Protein AF-0000000075268513 (afdb_homodimer)

Solvent-accessible surface area (backbone atoms only — not comparable to full-atom values): 53278 Å² total; per-residue (Å²): 105,67,50,52,62,65,36,74,48,72,66,50,24,26,22,35,53,38,97,74,47,46,73,43,65,57,78,36,69,46,43,41,51,45,47,54,50,47,51,50,45,49,71,67,58,52,44,63,84,65,38,46,74,82,74,76,75,70,66,43,76,39,89,34,39,27,45,28,37,39,38,43,60,74,31,67,75,66,68,86,46,72,78,50,58,48,32,28,36,38,38,34,49,66,66,22,45,60,25,40,36,41,14,60,15,48,53,2,42,51,50,45,49,51,52,52,48,64,37,43,33,34,59,84,94,41,46,30,32,55,17,29,43,32,44,35,47,60,65,27,66,37,27,30,40,33,42,36,38,18,39,22,66,54,57,68,71,57,56,52,51,50,48,53,52,29,36,66,36,69,26,32,30,40,32,38,30,39,40,28,25,54,9,24,21,54,57,39,89,93,48,49,53,43,22,71,54,13,17,90,40,87,85,49,47,45,41,68,67,51,50,50,49,52,52,52,54,27,48,54,53,53,24,41,56,34,51,28,53,42,31,49,23,47,32,25,23,50,34,64,65,38,52,89,35,39,36,47,56,87,42,75,16,82,78,30,28,89,51,57,50,12,17,24,51,37,82,84,38,66,66,44,52,51,50,51,52,52,51,50,54,53,46,58,68,71,39,82,36,48,50,36,31,54,23,36,54,68,68,43,60,62,25,52,68,71,36,67,66,50,49,51,49,26,61,74,67,74,48,50,68,66,54,52,50,40,50,43,51,48,54,53,51,50,45,39,60,70,74,42,88,38,43,45,28,29,38,36,45,52,48,76,72,69,42,86,76,66,57,76,38,29,31,36,25,40,80,63,68,58,31,64,43,15,59,73,31,18,32,27,37,40,34,39,43,84,41,24,29,51,58,33,13,63,22,49,52,58,51,65,58,70,75,51,56,53,95,79,74,60,87,49,90,82,44,38,45,62,51,42,19,33,28,60,14,94,52,16,25,23,49,37,41,58,36,31,46,53,52,58,88,58,63,80,58,55,87,85,32,71,18,47,74,42,25,32,29,38,35,37,58,16,52,55,36,33,71,57,37,45,46,40,54,43,25,48,40,51,50,30,42,26,24,41,29,30,38,37,42,37,48,92,86,65,47,72,60,50,63,63,78,42,42,62,51,49,53,31,46,39,57,51,41,37,72,72,72,38,35,31,38,40,59,44,28,59,49,40,37,61,33,67,75,58,38,80,108,68,49,54,63,66,37,72,47,72,65,50,23,26,22,36,54,36,97,75,47,45,75,44,63,57,76,36,70,48,40,42,52,42,49,53,52,45,53,50,45,48,69,67,60,51,43,63,83,66,37,46,71,83,77,71,74,72,65,44,77,40,90,33,39,28,43,29,38,41,37,44,59,73,30,68,77,66,65,86,46,73,78,50,60,49,31,28,36,38,39,33,50,66,66,22,44,61,24,40,37,41,15,60,16,49,52,2,43,51,50,46,50,52,52,51,48,63,38,41,34,32,60,86,94,41,48,30,32,54,16,28,42,33,45,35,48,61,64,25,65,37,27,29,41,32,42,36,37,16,40,22,66,55,58,68,70,57,54,52,51,50,48,52,54,31,37,65,35,68,27,32,31,40,32,37,32,39,42,27,27,54,8,24,19,55,55,39,90,91,49,48,53,44,21,72,53,14,17,88,41,86,86,48,46,44,41,69,67,51,51,50,50,51,52,52,53,26,49,54,52,52,24,42,56,33,52,29,54,42,31,50,23,47,33,26,24,50,34,64,65,40,51,89,36,41,36,46,56,87,42,73,16,83,79,30,28,89,52,57,49,11,17,25,50,38,80,84,38,65,66,46,52,51,51,49,51,52,51,49,54,52,48,58,68,72,38,82,35,47,53,37,33,55,24,34,55,69,70,43,61,62,25,51,68,70,36,68,68,52,49,51,48,25,62,74,66,70,48,52,68,66,54,50,50,41,51,43,51,49,54,54,50,49,44,39,60,71,74,41,91,39,42,46,27,30,38,36,46,51,48,76,73,70,39,86,75,66,58,76,38,29,31,36,24,39,81,65,68,58,32,65,43,15,58,74,32,18,32,27,36,41,31,39,44,84,41,26,29,52,57,33,13,62,22,50,52,60,50,67,60,72,76,49,54,53,96,79,76,60,86,49,92,81,43,38,45,61,52,41,20,34,28,60,13,93,51,16,24,23,50,37,40,58,36,30,46,53,52,59,88,58,62,81,58,55,88,83,33,71,18,46,75,44,24,33,31,38,35,37,59,15,54,54,35,34,73,58,37,43,46,39,52,42,24,48,40,50,48,32,41,26,24,41,29,31,39,36,43,37,48,92,84,66,47,71,60,48,61,63,77,42,42,62,50,50,55,32,46,40,56,49,40,38,72,72,72,39,34,31,38,40,59,44,29,60,50,38,38,60,33,68,75,59,38,81

pLDDT: mean 96.99, std 3.18, range [62.5, 98.94]

InterPro domains:
  IPR015883 Beta-hexosaminidase, catalytic domain [PF00728] (140-488)
  IPR017853 Glycoside hydrolase superfamily [SSF51445] (140-492)
  IPR025705 Beta-hexosaminidase [PIRSF001093] (3-535)
  IPR025705 Beta-hexosaminidase [PR00738] (99-119)
  IPR025705 Beta-hexosaminidase [PR00738] (134-151)
  IPR025705 Beta-hexosaminidase [PR00738] (163-184)
  IPR025705 Beta-hexosaminidase [PR00738] (217-234)
  IPR025705 Beta-hexosaminidase [PR00738] (265-283)
  IPR025705 Beta-hexosaminidase [PR00738] (287-300)
  IPR025705 Beta-hexosaminidase [PR00738] (453-469)
  IPR025705 Beta-hexosaminidase [PR00738] (470-487)
  IPR025705 Beta-hexosaminidase [PTHR22600] (2-531)
  IPR029018 Beta-hexosaminidase-like, domain 2 [G3DSA:3.30.379.10] (1-137)
  IPR029018 Beta-hexosaminidase-like, domain 2 [SSF55545] (1-138)
  IPR029019 Beta-hexosaminidase, eukaryotic type, N-terminal [PF14845] (1-119)

Foldseek 3Di:
DFLDFQDKFFPLAKAFADPQEAEDADDAPLLVVLRVVLVVCLLVLQADFLFDDPPPSHYHYEDEHARYEYEAEQASPDDLELPDWQKWKWFFDRHHYYIYIYYPYSNVSLLVSLVQSVQWHHDDPTIMGGGIIGTGTFPFSAAEAEDACFLPHADLVLLLVVLVVCLNLVHAEYEYAQAFQQARQEADPVCRVLRVQGHPDPVRHCDLVSLVVSCVSSVSSSHAYEYEDAAQHRCLSSCSRPVVQWFCNVPPDPQAHPDPDHIGGDLPDPVNVVVLLSVLVRVLVSGPYQEYEHHLPGHGCVRVVVDPVSVVVCVVVVHDSLVSSLVSVAVSQVSCVPVHSHQYEYECVNVVVPHDYDQSYEYEYADDPQQVSLQVQHAYAYAHLLAFALQFQPAADDDPDCLCDDPVPDDDPVNQCNPVHRNHGPNDDHHDLQSNLQDAPCPNHDPPGNYYYNFYYRYYDVNPHYSVCVLQSCPPSSSSRSSCRGCNQAHPVGHGDHCLVCVLVSQSVQVSCVSVVRPYDHPDPSVCSHPPPPVD/DFLDFQDKFFPLAKAFADPQEAEDADDAPLLVVLRVVLVVCLLVLQADFLFDDPPCSHYHYEDEHARYEYEAEQAAPDDLELPDWQKWKWFFDRHHYYIYIYYDYSNNSLLVSLVQSVQWHHDDPTIMGGGIIGTGTFPFSAAEAEDACFLPHADLVLLLVVLVVCLNLVHAEYEYAQAFQQARQEADPVCRVLRVQGHPHPVRHCDLVSLVVSCVSSVSSSHAYEYEDAAQHRCLSSCSRPVVQWFCNVPPDPQAHPDPDHIGGDLPDPVNVVVLLSVLVRVLVSGPYQEYEHHLPGHGCVRVVVDPVSVVVCVVVVHDSLVSSLVSVAVSQVSCVPVHSHQYEYECVNVVVPHDYDQSYEYEYADDPQQVSLQVQHAYAYAHLLAFALQFQPAALDDPDCLCDDPVPDDDPVNCCNPVHRNHGPNDDHHDLQSNLQDAPCPNHDPPGNYYYNFYYRYYDVNPHYSVCVLQSCPPSSSSRSSCRGCNQAHPVGHGDHCLVCVLVRQSVQVSCVSVVRPYDHPDPSVCSHPPPPVD

Nearest PDB structures (foldseek):
  5y0v-assembly1_A  TM=8.594E-01  e=3.078E-47  Ostrinia furnacalis
  3vtr-assembly1_A  TM=8.648E-01  e=6.099E-47  Ostrinia furnacalis
  3nsm-assembly1_A  TM=8.393E-01  e=4.696E-48  Ostrinia furnacalis
  2gjx-assembly2_C  TM=8.812E-01  e=5.496E-45  Homo sapiens
  3wmb-assembly1_A  TM=8.395E-01  e=5.021E-46  Ostrinia furnacalis

Radius of gyration: 30.63 Å; Cα contacts (8 Å, |Δi|>4): 2514; chains: 2; bounding box: 79×84×74 Å

Organism: NCBI:txid747725

Secondary structure (DSSP, 8-state):
--SPPSEEEEEEEEEEEEEEEEEE---SHHHHHHHHHHHHHHHHH-----SPPSS---PEEEEEEEEEEEEEEEETT---STT----EEEEE-TT-EEEEEEEEEHHHHHHHHHHHHHHEEEETTEEEEEEEEEEE--S-SEEEEEEE-SSS---HHHHHHHHHHHHHTT--EEEEE---SS---B--SS-THHHHHHSSSTTS-B-HHHHHHHHHHHHHTT-EEEEE---SSS-GGGGGT-GGGEESTTS-GGGT-SSSSP-EE-TT-HHHHHHHHHHHHHHHHH--SSEEE-------HHHHTT-HHHHHHHHHHT--HHHHHHHHHHHHHHHHHHHSSPEEEEESHHHHTT----TT-EEEESSS-THHHHHTT--EEE--HHHHBTTTTS----SS-GGG--TTSS--TT-TTTSSS-TT-TT-S---HHHHHT--TTTT--TT-SS-EEEEEEEE--SS--TTTHHHHHTTHHHHHHHHHHH-SB-TTSPBP-HHHHHHHHHHHHHHHHHTT--PPP-S-HHHHHSTTTT-/--SPPSEEEEEEEEEEEEEEEEEE---SHHHHHHHHHHHHHHHHH-----SPPSS---PEEEEEEEEEEEEEEEETT---STT----EEEEE-TT-EEEEEEEEEHHHHHHHHHHHHHHEEEETTEEEEEEEEEEE--S-SEEEEEEE-SSS---HHHHHHHHHHHHHTT--EEEEE---SS---B--SS-THHHHHHSSSTTS-B-HHHHHHHHHHHHHTT-EEEEE---SSS-GGGGGT-GGGEESTTS-GGGT-SSSSP-EE-TT-HHHHHHHHHHHHHHHHH--SSEEE-------HHHHTT-HHHHHHHHHHT--HHHHHHHHHHHHHHHHHHHSSPEEEEESHHHHTT----TT-EEEESSS-THHHHHTT--EEE--HHHHBTTTTS----SS-GGG--TTSS--TT-TTTSSS-TT-TT-S---HHHHHT--TTTT--TT-SS-EEEEEEEE--SS--TTTHHHHHTTHHHHHHHHHHH-SB-TTSPBP-HHHHHHHHHHHHHHHHHTT--PPP-S-HHHHHSTTTT-

Structure (mmCIF, N/CA/C/O backbone):
data_AF-0000000075268513-model_v1
#
loop_
_entity.id
_entity.type
_entity.pdbx_description
1 polymer beta-N-acetylhexosaminidase
#
loop_
_atom_site.group_PDB
_atom_site.id
_atom_site.type_symbol
_atom_site.label_atom_id
_atom_site.label_alt_id
_atom_site.label_comp_id
_atom_site.label_asym_id
_atom_site.label_entity_id
_atom_site.label_seq_id
_atom_site.pdbx_PDB_ins_code
_atom_site.Cartn_x
_atom_site.Cartn_y
_atom_site.Cartn_z
_atom_site.occupancy
_atom_site.B_iso_or_equiv
_atom_site.auth_seq_id
_atom_site.auth_comp_id
_atom_site.auth_asym_id
_atom_site.auth_atom_id
_atom_site.pdbx_PDB_model_num
ATOM 1 N N . LEU A 1 1 ? 21.75 12.672 7.125 1 96.69 1 LEU A N 1
ATOM 2 C CA . LEU A 1 1 ? 20.75 13.414 7.875 1 96.69 1 LEU A CA 1
ATOM 3 C C . LEU A 1 1 ? 19.5 13.656 7.023 1 96.69 1 LEU A C 1
ATOM 5 O O . LEU A 1 1 ? 19.609 14.055 5.863 1 96.69 1 LEU A O 1
ATOM 9 N N . PHE A 1 2 ? 18.391 13.391 7.539 1 98.12 2 PHE A N 1
ATOM 10 C CA . PHE A 1 2 ? 17.109 13.641 6.898 1 98.12 2 PHE A CA 1
ATOM 11 C C . PHE A 1 2 ? 16.078 14.102 7.922 1 98.12 2 PHE A C 1
ATOM 13 O O . PHE A 1 2 ? 15.789 13.391 8.891 1 98.12 2 PHE A O 1
ATOM 20 N N . PRO A 1 3 ? 15.477 15.273 7.75 1 98.44 3 PRO A N 1
ATOM 21 C CA . PRO A 1 3 ? 15.719 16.25 6.68 1 98.44 3 PRO A CA 1
ATOM 22 C C . PRO A 1 3 ? 17.109 16.859 6.746 1 98.44 3 PRO A C 1
ATOM 24 O O . PRO A 1 3 ? 17.75 16.859 7.809 1 98.44 3 PRO A O 1
ATOM 27 N N . ILE A 1 4 ? 17.469 17.406 5.652 1 98.12 4 ILE A N 1
ATOM 28 C CA . ILE A 1 4 ? 18.781 18.047 5.625 1 98.12 4 ILE A CA 1
ATOM 29 C C . ILE A 1 4 ? 18.734 19.359 6.406 1 98.12 4 ILE A C 1
ATOM 31 O O . ILE A 1 4 ? 17.797 20.141 6.254 1 98.12 4 ILE A O 1
ATOM 35 N N . PRO A 1 5 ? 19.719 19.578 7.34 1 98.12 5 PRO A N 1
ATOM 36 C CA . PRO A 1 5 ? 19.719 20.828 8.102 1 98.12 5 PRO A CA 1
ATOM 37 C C . PRO A 1 5 ? 20 22.047 7.234 1 98.12 5 PRO A C 1
ATOM 39 O O . PRO A 1 5 ? 20.547 21.922 6.137 1 98.12 5 PRO A O 1
ATOM 42 N N . GLN A 1 6 ? 19.656 23.203 7.75 1 97.94 6 GLN A N 1
ATOM 43 C CA . GLN A 1 6 ? 19.953 24.453 7.07 1 97.94 6 GLN A CA 1
ATOM 44 C C . GLN A 1 6 ? 21.453 24.656 6.906 1 97.94 6 GLN A C 1
ATOM 46 O O . GLN A 1 6 ? 21.906 25.156 5.871 1 97.94 6 GLN A O 1
ATOM 51 N N . ASP A 1 7 ? 22.172 24.328 7.949 1 97.06 7 ASP A N 1
ATOM 52 C CA . ASP A 1 7 ? 23.625 24.469 7.957 1 97.06 7 ASP A CA 1
ATOM 53 C C . ASP A 1 7 ? 24.281 23.312 8.703 1 97.06 7 ASP A C 1
ATOM 55 O O . ASP A 1 7 ? 23.953 23.047 9.859 1 97.06 7 ASP A O 1
ATOM 59 N N . VAL A 1 8 ? 25.156 22.641 8.062 1 96.5 8 VAL A N 1
ATOM 60 C CA . VAL A 1 8 ? 25.938 21.562 8.656 1 96.5 8 VAL A CA 1
ATOM 61 C C . VAL A 1 8 ? 27.391 21.672 8.234 1 96.5 8 VAL A C 1
ATOM 63 O O . VAL A 1 8 ? 27.703 21.766 7.039 1 96.5 8 VAL A O 1
ATOM 66 N N . ALA A 1 9 ? 28.281 21.797 9.164 1 96.5 9 ALA A N 1
ATOM 67 C CA . ALA A 1 9 ? 29.719 21.719 8.938 1 96.5 9 ALA A CA 1
ATOM 68 C C . ALA A 1 9 ? 30.297 20.406 9.469 1 96.5 9 ALA A C 1
ATOM 70 O O . ALA A 1 9 ? 30.5 20.266 10.672 1 96.5 9 ALA A O 1
ATOM 71 N N . TRP A 1 10 ? 30.594 19.531 8.578 1 95.06 10 TRP A N 1
ATOM 72 C CA . TRP A 1 10 ? 31.172 18.25 8.953 1 95.06 10 TRP A CA 1
ATOM 73 C C . TRP A 1 10 ? 32.656 18.406 9.305 1 95.06 10 TRP A C 1
ATOM 75 O O . TRP A 1 10 ? 33.375 19.125 8.633 1 95.06 10 TRP A O 1
ATOM 85 N N . ALA A 1 11 ? 33.062 17.688 10.289 1 93.5 11 ALA A N 1
ATOM 86 C CA . ALA A 1 11 ? 34.469 17.781 10.695 1 93.5 11 ALA A CA 1
ATOM 87 C C . ALA A 1 11 ? 35.312 16.734 9.984 1 93.5 11 ALA A C 1
ATOM 89 O O . ALA A 1 11 ? 36.531 16.812 9.984 1 93.5 11 ALA A O 1
ATOM 90 N N . GLY A 1 12 ? 34.625 15.758 9.375 1 92.56 12 GLY A N 1
ATOM 91 C CA . GLY A 1 12 ? 35.344 14.68 8.711 1 92.56 12 GLY A CA 1
ATOM 92 C C . GLY A 1 12 ? 35.875 13.641 9.672 1 92.56 12 GLY A C 1
ATOM 93 O O . GLY A 1 12 ? 36.75 12.852 9.305 1 92.56 12 GLY A O 1
ATOM 94 N N . THR A 1 13 ? 35.406 13.633 10.906 1 95.06 13 THR A N 1
ATOM 95 C CA . THR A 1 13 ? 35.844 12.68 11.922 1 95.06 13 THR A CA 1
ATOM 96 C C . THR A 1 13 ? 34.656 12 12.586 1 95.06 13 THR A C 1
ATOM 98 O O . THR A 1 13 ? 33.5 12.406 12.383 1 95.06 13 THR A O 1
ATOM 101 N N . SER A 1 14 ? 34.938 10.914 13.219 1 95.56 14 SER A N 1
ATOM 102 C CA . SER A 1 14 ? 33.969 10.234 14.07 1 95.56 14 SER A CA 1
ATOM 103 C C . SER A 1 14 ? 34.562 9.891 15.43 1 95.56 14 SER A C 1
ATOM 105 O O . SER A 1 14 ? 35.781 9.719 15.555 1 95.56 14 SER A O 1
ATOM 107 N N . THR A 1 15 ? 33.781 9.875 16.391 1 96.75 15 THR A N 1
ATOM 108 C CA . THR A 1 15 ? 34.188 9.555 17.734 1 96.75 15 THR A CA 1
ATOM 109 C C . THR A 1 15 ? 33.312 8.469 18.344 1 96.75 15 THR A C 1
ATOM 111 O O . THR A 1 15 ? 32.094 8.461 18.125 1 96.75 15 THR A O 1
ATOM 114 N N . THR A 1 16 ? 33.844 7.555 19.094 1 97.38 16 THR A N 1
ATOM 115 C CA . THR A 1 16 ? 33.125 6.48 19.75 1 97.38 16 THR A CA 1
ATOM 116 C C . THR A 1 16 ? 32.344 7.004 20.953 1 97.38 16 THR A C 1
ATOM 118 O O . THR A 1 16 ? 32.844 7.828 21.719 1 97.38 16 THR A O 1
ATOM 121 N N . LEU A 1 17 ? 31.125 6.57 21.141 1 98.06 17 LEU A N 1
ATOM 122 C CA . LEU A 1 17 ? 30.391 6.863 22.359 1 98.06 17 LEU A CA 1
ATOM 123 C C . LEU A 1 17 ? 30.984 6.082 23.531 1 98.06 17 LEU A C 1
ATOM 125 O O . LEU A 1 17 ? 31.219 4.879 23.438 1 98.06 17 LEU A O 1
ATOM 129 N N . SER A 1 18 ? 31.203 6.727 24.578 1 97.38 18 SER A N 1
ATOM 130 C CA . SER A 1 18 ? 31.703 6.047 25.781 1 97.38 18 SER A CA 1
ATOM 131 C C . SER A 1 18 ? 30.672 5.051 26.312 1 97.38 18 SER A C 1
ATOM 133 O O . SER A 1 18 ? 29.484 5.184 26.047 1 97.38 18 SER A O 1
ATOM 135 N N . SER A 1 19 ? 31.125 4.062 27.109 1 95.38 19 SER A N 1
ATOM 136 C CA . SER A 1 19 ? 30.234 3.068 27.703 1 95.38 19 SER A CA 1
ATOM 137 C C . SER A 1 19 ? 29.266 3.709 28.688 1 95.38 19 SER A C 1
ATOM 139 O O . SER A 1 19 ? 28.188 3.174 28.953 1 95.38 19 SER A O 1
ATOM 141 N N . ASN A 1 20 ? 29.656 4.871 29.188 1 96.06 20 ASN A N 1
ATOM 142 C CA . ASN A 1 20 ? 28.812 5.574 30.156 1 96.06 20 ASN A CA 1
ATOM 143 C C . ASN A 1 20 ? 28.188 6.828 29.547 1 96.06 20 ASN A C 1
ATOM 145 O O . ASN A 1 20 ? 27.891 7.781 30.266 1 96.06 20 ASN A O 1
ATOM 149 N N . PHE A 1 21 ? 28.109 6.828 28.25 1 98.06 21 PHE A N 1
ATOM 150 C CA . PHE A 1 21 ? 27.516 7.977 27.562 1 98.06 21 PHE A CA 1
ATOM 151 C C . PHE A 1 21 ? 26.156 8.328 28.141 1 98.06 21 PHE A C 1
ATOM 153 O O . PHE A 1 21 ? 25.312 7.453 28.328 1 98.06 21 PHE A O 1
ATOM 160 N N . LYS A 1 22 ? 25.891 9.602 28.422 1 97.88 22 LYS A N 1
ATOM 161 C CA . LYS A 1 22 ? 24.625 10.062 28.953 1 97.88 22 LYS A CA 1
ATOM 162 C C . LYS 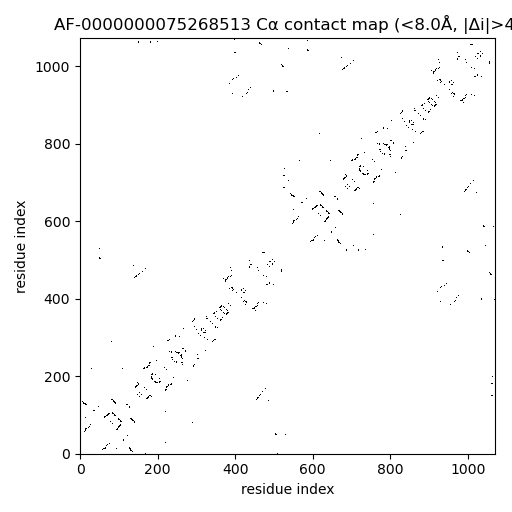A 1 22 ? 24.188 11.359 28.281 1 97.88 22 LYS A C 1
ATOM 164 O O . LYS A 1 22 ? 25.016 12.102 27.75 1 97.88 22 LYS A O 1
ATOM 169 N N . ILE A 1 23 ? 22.969 11.609 28.25 1 98.75 23 ILE A N 1
ATOM 170 C CA . ILE A 1 23 ? 22.391 12.891 27.875 1 98.75 23 ILE A CA 1
ATOM 171 C C . ILE A 1 23 ? 21.922 13.648 29.109 1 98.75 23 ILE A C 1
ATOM 173 O O . ILE A 1 23 ? 21.125 13.125 29.891 1 98.75 23 ILE A O 1
ATOM 177 N N . SER A 1 24 ? 22.453 14.828 29.344 1 98.44 24 SER A N 1
ATOM 178 C CA . SER A 1 24 ? 22.203 15.562 30.578 1 98.44 24 SER A CA 1
ATOM 179 C C . SER A 1 24 ? 21.781 17 30.281 1 98.44 24 SER A C 1
ATOM 181 O O . SER A 1 24 ? 21.859 17.469 29.141 1 98.44 24 SER A O 1
ATOM 183 N N . GLY A 1 25 ? 21.234 17.625 31.266 1 98.44 25 GLY A N 1
ATOM 184 C CA . GLY A 1 25 ? 20.969 19.062 31.188 1 98.44 25 GLY A CA 1
ATOM 185 C C . GLY A 1 25 ? 19.516 19.375 30.891 1 98.44 25 GLY A C 1
ATOM 186 O O . GLY A 1 25 ? 19.078 20.516 31 1 98.44 25 GLY A O 1
ATOM 187 N N . ALA A 1 26 ? 18.719 18.406 30.547 1 98.06 26 ALA A N 1
ATOM 188 C CA . ALA A 1 26 ? 17.312 18.641 30.203 1 98.06 26 ALA A CA 1
ATOM 189 C C . ALA A 1 26 ? 16.516 19.094 31.422 1 98.06 26 ALA A C 1
ATOM 191 O O . ALA A 1 26 ? 16.562 18.453 32.469 1 98.06 26 ALA A O 1
ATOM 192 N N . GLN A 1 27 ? 15.734 20.156 31.297 1 97.94 27 GLN A N 1
ATOM 193 C CA . GLN A 1 27 ? 14.898 20.641 32.406 1 97.94 27 GLN A CA 1
ATOM 194 C C . GLN A 1 27 ? 13.422 20.406 32.125 1 97.94 27 GLN A C 1
ATOM 196 O O . GLN A 1 27 ? 12.68 19.969 33 1 97.94 27 GLN A O 1
ATOM 201 N N . HIS A 1 28 ? 13.016 20.688 30.953 1 98.12 28 HIS A N 1
ATOM 202 C CA . HIS A 1 28 ? 11.617 20.469 30.578 1 98.12 28 HIS A CA 1
ATOM 203 C C . HIS A 1 28 ? 11.258 19 30.609 1 98.12 28 HIS A C 1
ATOM 205 O O . HIS A 1 28 ? 12.055 18.156 30.188 1 98.12 28 HIS A O 1
ATOM 211 N N . THR A 1 29 ? 10.102 18.672 31.047 1 98.38 29 THR A N 1
ATOM 212 C CA . THR A 1 29 ? 9.656 17.281 31.219 1 98.38 29 THR A CA 1
ATOM 213 C C . THR A 1 29 ? 9.719 16.531 29.891 1 98.38 29 THR A C 1
ATOM 215 O O . THR A 1 29 ? 10.148 15.383 29.844 1 98.38 29 THR A O 1
ATOM 218 N N . HIS A 1 30 ? 9.266 17.125 28.828 1 98.69 30 HIS A N 1
ATOM 219 C CA . HIS A 1 30 ? 9.242 16.453 27.531 1 98.69 30 HIS A CA 1
ATOM 220 C C . HIS A 1 30 ? 10.664 16.25 27 1 98.69 30 HIS A C 1
ATOM 222 O O . HIS A 1 30 ? 10.93 15.266 26.312 1 98.69 30 HIS A O 1
ATOM 228 N N . VAL A 1 31 ? 11.602 17.156 27.25 1 98.88 31 VAL A N 1
ATOM 229 C CA . VAL A 1 31 ? 12.984 17.016 26.797 1 98.88 31 VAL A CA 1
ATOM 230 C C . VAL A 1 31 ? 13.664 15.898 27.578 1 98.88 31 VAL A C 1
ATOM 232 O O . VAL A 1 31 ? 14.445 15.125 27.016 1 98.88 31 VAL A O 1
ATOM 235 N N . LYS A 1 32 ? 13.375 15.836 28.906 1 98.69 32 LYS A N 1
ATOM 236 C CA . LYS A 1 32 ? 13.906 14.742 29.719 1 98.69 32 LYS A CA 1
ATOM 237 C C . LYS A 1 32 ? 13.461 13.383 29.172 1 98.69 32 LYS A C 1
ATOM 239 O O . LYS A 1 32 ? 14.273 12.477 29 1 98.69 32 LYS A O 1
ATOM 244 N N . SER A 1 33 ? 12.195 13.336 28.922 1 98.62 33 SER A N 1
ATOM 245 C CA . SER A 1 33 ? 11.641 12.094 28.391 1 98.62 33 SER A CA 1
ATOM 246 C C . SER A 1 33 ? 12.227 11.773 27.016 1 98.62 33 SER A C 1
ATOM 248 O O . SER A 1 33 ? 12.531 10.617 26.719 1 98.62 33 SER A O 1
ATOM 250 N N . ALA A 1 34 ? 12.367 12.727 26.188 1 98.81 34 ALA A N 1
ATOM 251 C CA . ALA A 1 34 ? 12.938 12.547 24.844 1 98.81 34 ALA A CA 1
ATOM 252 C C . ALA A 1 34 ? 14.391 12.094 24.922 1 98.81 34 ALA A C 1
ATOM 254 O O . ALA A 1 34 ? 14.828 11.25 24.141 1 98.81 34 ALA A O 1
ATOM 255 N N . ALA A 1 35 ? 15.133 12.742 25.812 1 98.81 35 ALA A N 1
ATOM 256 C CA . ALA A 1 35 ? 16.531 12.352 26 1 98.81 35 ALA A CA 1
ATOM 257 C C . ALA A 1 35 ? 16.641 10.867 26.312 1 98.81 35 ALA A C 1
ATOM 259 O O . ALA A 1 35 ? 17.484 10.164 25.734 1 98.81 35 ALA A O 1
ATOM 260 N N . LYS A 1 36 ? 15.797 10.406 27.188 1 98.56 36 LYS A N 1
ATOM 261 C CA . LYS A 1 36 ? 15.789 8.992 27.547 1 98.56 36 LYS A CA 1
ATOM 262 C C . LYS A 1 36 ? 15.383 8.125 26.359 1 98.56 36 LYS A C 1
ATOM 264 O O . LYS A 1 36 ? 16 7.094 26.094 1 98.56 36 LYS A O 1
ATOM 269 N N . ARG A 1 37 ? 14.344 8.492 25.688 1 98.5 37 ARG A N 1
ATOM 270 C CA . ARG A 1 37 ? 13.828 7.754 24.547 1 98.5 37 ARG A CA 1
ATOM 271 C C . ARG A 1 37 ? 14.883 7.648 23.453 1 98.5 37 ARG A C 1
ATOM 273 O O . ARG A 1 37 ? 15.078 6.582 22.859 1 98.5 37 ARG A O 1
ATOM 280 N N . TYR A 1 38 ? 15.539 8.727 23.094 1 98.5 38 TYR A N 1
ATOM 281 C CA . TYR A 1 38 ? 16.5 8.727 22 1 98.5 38 TYR A CA 1
ATOM 282 C C . TYR A 1 38 ? 17.766 7.973 22.391 1 98.5 38 TYR A C 1
ATOM 284 O O . TYR A 1 38 ? 18.406 7.336 21.547 1 98.5 38 TYR A O 1
ATOM 292 N N . LEU A 1 39 ? 18.172 8.109 23.688 1 98.38 39 LEU A N 1
ATOM 293 C CA . LEU A 1 39 ? 19.297 7.297 24.125 1 98.38 39 LEU A CA 1
ATOM 294 C C . LEU A 1 39 ? 18.984 5.812 23.969 1 98.38 39 LEU A C 1
ATOM 296 O O . LEU A 1 39 ? 19.828 5.043 23.484 1 98.38 39 LEU A O 1
ATOM 300 N N . SER A 1 40 ? 17.812 5.445 24.422 1 98.31 40 SER A N 1
ATOM 301 C CA . SER A 1 40 ? 17.359 4.062 24.25 1 98.31 40 SER A CA 1
ATOM 302 C C . SER A 1 40 ? 17.312 3.668 22.781 1 98.31 40 SER A C 1
ATOM 304 O O . SER A 1 40 ? 17.688 2.551 22.422 1 98.31 40 SER A O 1
ATOM 306 N N . LEU A 1 41 ? 16.766 4.496 21.953 1 98.19 41 LEU A N 1
ATOM 307 C CA . LEU A 1 41 ? 16.672 4.254 20.516 1 98.19 41 LEU A CA 1
ATOM 308 C C . LEU A 1 41 ? 18.062 4.035 19.922 1 98.19 41 LEU A C 1
ATOM 310 O O . LEU A 1 41 ? 18.281 3.088 19.156 1 98.19 41 LEU A O 1
ATOM 314 N N . ILE A 1 42 ? 19 4.926 20.234 1 97.56 42 ILE A N 1
ATOM 315 C CA . ILE A 1 42 ? 20.375 4.844 19.719 1 97.56 42 ILE A CA 1
ATOM 316 C C . ILE A 1 42 ? 20.984 3.496 20.109 1 97.56 42 ILE A C 1
ATOM 318 O O . ILE A 1 42 ? 21.594 2.83 19.281 1 97.56 42 ILE A O 1
ATOM 322 N N . LYS A 1 43 ? 20.781 3.061 21.344 1 96.06 43 LYS A N 1
ATOM 323 C CA . LYS A 1 43 ? 21.359 1.832 21.859 1 96.06 43 LYS A CA 1
ATOM 324 C C . LYS A 1 43 ? 20.719 0.6 21.234 1 96.06 43 LYS A C 1
ATOM 326 O O . LYS A 1 43 ? 21.359 -0.435 21.078 1 96.06 43 LYS A O 1
ATOM 331 N N . SER A 1 44 ? 19.484 0.742 20.922 1 96 44 SER A N 1
ATOM 332 C CA . SER A 1 44 ? 18.766 -0.409 20.375 1 96 44 SER A CA 1
ATOM 333 C C . SER A 1 44 ? 18.875 -0.469 18.859 1 96 44 SER A C 1
ATOM 335 O O . SER A 1 44 ? 18.984 -1.553 18.281 1 96 44 SER A O 1
ATOM 337 N N . GLU A 1 45 ? 18.812 0.645 18.203 1 94.94 45 GLU A N 1
ATOM 338 C CA . GLU A 1 45 ? 18.812 0.729 16.75 1 94.94 45 GLU A CA 1
ATOM 339 C C . GLU A 1 45 ? 20.141 0.244 16.172 1 94.94 45 GLU A C 1
ATOM 341 O O . GLU A 1 45 ? 20.156 -0.482 15.172 1 94.94 45 GLU A O 1
ATOM 346 N N . LYS A 1 46 ? 21.297 0.667 16.781 1 96.31 46 LYS A N 1
ATOM 347 C CA . LYS A 1 46 ? 22.625 0.324 16.281 1 96.31 46 LYS A CA 1
ATOM 348 C C . LYS A 1 46 ? 22.688 0.402 14.758 1 96.31 46 LYS A C 1
ATOM 350 O O . LYS A 1 46 ? 23.078 -0.56 14.102 1 96.31 46 LYS A O 1
ATOM 355 N N . TRP A 1 47 ? 22.344 1.53 14.195 1 97.12 47 TRP A N 1
ATOM 356 C CA . TRP A 1 47 ? 22.094 1.725 12.773 1 97.12 47 TRP A CA 1
ATOM 357 C C . TRP A 1 47 ? 23.391 1.555 11.977 1 97.12 47 TRP A C 1
ATOM 359 O O . TRP A 1 47 ? 24.406 2.156 12.305 1 97.12 47 TRP A O 1
ATOM 369 N N . VAL A 1 48 ? 23.375 0.712 11.016 1 96.19 48 VAL A N 1
ATOM 370 C CA . VAL A 1 48 ? 24.406 0.596 9.984 1 96.19 48 VAL A CA 1
ATOM 371 C C . VAL A 1 48 ? 23.844 1.072 8.641 1 96.19 48 VAL A C 1
ATOM 373 O O . VAL A 1 48 ? 22.938 0.451 8.078 1 96.19 48 VAL A O 1
ATOM 376 N N . PRO A 1 49 ? 24.359 2.146 8.086 1 94.75 49 PRO A N 1
ATOM 377 C CA . PRO A 1 49 ? 23.828 2.664 6.82 1 94.75 49 PRO A CA 1
ATOM 378 C C . PRO A 1 49 ? 23.797 1.61 5.719 1 94.75 49 PRO A C 1
ATOM 380 O O . PRO A 1 49 ? 24.734 0.816 5.594 1 94.75 49 PRO A O 1
ATOM 383 N N . VAL A 1 50 ? 22.672 1.592 4.969 1 95.38 50 VAL A N 1
ATOM 384 C CA . VAL A 1 50 ? 22.531 0.69 3.832 1 95.38 50 VAL A CA 1
ATOM 385 C C . VAL A 1 50 ? 23.047 1.363 2.566 1 95.38 50 VAL A C 1
ATOM 387 O O . VAL A 1 50 ? 23.719 0.724 1.742 1 95.38 50 VAL A O 1
ATOM 390 N N . GLN A 1 51 ? 22.734 2.617 2.455 1 93.56 51 GLN A N 1
ATOM 391 C CA . GLN A 1 51 ? 23.172 3.404 1.306 1 93.56 51 GLN A CA 1
ATOM 392 C C . GLN A 1 51 ? 24.688 3.576 1.306 1 93.56 51 GLN A C 1
ATOM 394 O O . GLN A 1 51 ? 25.266 4.02 2.299 1 93.56 51 GLN A O 1
ATOM 399 N N . VAL A 1 52 ? 25.297 3.195 0.216 1 92 52 VAL A N 1
ATOM 400 C CA . VAL A 1 52 ? 26.703 3.49 0.006 1 92 52 VAL A CA 1
ATOM 401 C C . VAL A 1 52 ? 26.875 4.953 -0.395 1 92 52 VAL A C 1
ATOM 403 O O . VAL A 1 52 ? 26.266 5.414 -1.358 1 92 52 VAL A O 1
ATOM 406 N N . ALA A 1 53 ? 27.656 5.66 0.323 1 85.38 53 ALA A N 1
ATOM 407 C CA . ALA A 1 53 ? 27.859 7.082 0.068 1 85.38 53 ALA A CA 1
ATOM 408 C C . ALA A 1 53 ? 28.75 7.301 -1.16 1 85.38 53 ALA A C 1
ATOM 410 O O . ALA A 1 53 ? 29.703 6.562 -1.38 1 85.38 53 ALA A O 1
ATOM 411 N N . THR A 1 54 ? 28.312 8.258 -1.986 1 84.62 54 THR A N 1
ATOM 412 C CA . THR A 1 54 ? 29.109 8.586 -3.164 1 84.62 54 THR A CA 1
ATOM 413 C C . THR A 1 54 ? 30.25 9.539 -2.803 1 84.62 54 THR A C 1
ATOM 415 O O . THR A 1 54 ? 31.266 9.586 -3.492 1 84.62 54 THR A O 1
ATOM 418 N N . ASP A 1 55 ? 29.953 10.492 -1.862 1 73.75 55 ASP A N 1
ATOM 419 C CA . ASP A 1 55 ? 31 11.422 -1.432 1 73.75 55 ASP A CA 1
ATOM 420 C C . ASP A 1 55 ? 32.031 10.711 -0.561 1 73.75 55 ASP A C 1
ATOM 422 O O . ASP A 1 55 ? 31.688 10.086 0.444 1 73.75 55 ASP A O 1
ATOM 426 N N . LYS A 1 56 ? 33.188 10.508 -1.065 1 62.5 56 LYS A N 1
ATOM 427 C CA . LYS A 1 56 ? 34.344 9.734 -0.615 1 62.5 56 LYS A CA 1
ATOM 428 C C . LYS A 1 56 ? 35.031 10.414 0.558 1 62.5 56 LYS A C 1
ATOM 430 O O . LYS A 1 56 ? 36.219 10.141 0.841 1 62.5 56 LYS A O 1
ATOM 435 N N . THR A 1 57 ? 34.344 11.398 1.198 1 66.44 57 THR A N 1
ATOM 436 C CA . THR A 1 57 ? 35.156 11.938 2.275 1 66.44 57 THR A CA 1
ATOM 437 C C . THR A 1 57 ? 35.375 10.891 3.359 1 66.44 57 THR A C 1
ATOM 439 O O . THR A 1 57 ? 34.438 10.328 3.906 1 66.44 57 THR A O 1
ATOM 442 N N . LYS A 1 58 ? 36.562 10.477 3.457 1 74.94 58 LYS A N 1
ATOM 443 C CA . LYS A 1 58 ? 36.969 9.492 4.457 1 74.94 58 LYS A CA 1
ATOM 444 C C . LYS A 1 58 ? 36.812 10.039 5.871 1 74.94 58 LYS A C 1
ATOM 446 O O . LYS A 1 58 ? 37.281 11.125 6.188 1 74.94 58 LYS A O 1
ATOM 451 N N . VAL A 1 59 ? 35.906 9.461 6.598 1 87.44 59 VAL A N 1
ATOM 452 C CA . VAL A 1 59 ? 35.719 9.789 8.008 1 87.44 59 VAL A CA 1
ATOM 453 C C . VAL A 1 59 ? 36.844 9.141 8.836 1 87.44 59 VAL A C 1
ATOM 455 O O . VAL A 1 59 ? 37.031 7.93 8.766 1 87.44 59 VAL A O 1
ATOM 458 N N . LYS A 1 60 ? 37.625 9.992 9.5 1 90.88 60 LYS A N 1
ATOM 459 C CA . LYS A 1 60 ? 38.719 9.492 10.328 1 90.88 60 LYS A CA 1
ATOM 460 C C . LYS A 1 60 ? 38.25 9.266 11.766 1 90.88 60 LYS A C 1
ATOM 462 O O . LYS A 1 60 ? 37.688 10.164 12.383 1 90.88 60 LYS A O 1
ATOM 467 N N . ALA A 1 61 ? 38.469 8.102 12.219 1 91.5 61 ALA A N 1
ATOM 468 C CA . ALA A 1 61 ? 38.188 7.824 13.625 1 91.5 61 ALA A CA 1
ATOM 469 C C . ALA A 1 61 ? 39.188 8.516 14.547 1 91.5 61 ALA A C 1
ATOM 471 O O . ALA A 1 61 ? 40.375 8.547 14.266 1 91.5 61 ALA A O 1
ATOM 472 N N . VAL A 1 62 ? 38.625 9.078 15.539 1 91.62 62 VAL A N 1
ATOM 473 C CA . VAL A 1 62 ? 39.531 9.727 16.484 1 91.62 62 VAL A CA 1
ATOM 474 C C . VAL A 1 62 ? 39.594 8.93 17.781 1 91.62 62 VAL A C 1
ATOM 476 O O . VAL A 1 62 ? 38.688 8.148 18.078 1 91.62 62 VAL A O 1
ATOM 479 N N . LYS A 1 63 ? 40.656 9.211 18.594 1 90.94 63 LYS A N 1
ATOM 480 C CA . LYS A 1 63 ? 40.906 8.43 19.797 1 90.94 63 LYS A CA 1
ATOM 481 C C . LYS A 1 63 ? 39.969 8.859 20.938 1 90.94 63 LYS A C 1
ATOM 483 O O . LYS A 1 63 ? 39.594 8.039 21.781 1 90.94 63 LYS A O 1
ATOM 488 N N . GLY A 1 64 ? 39.625 10.078 21 1 93.62 64 GLY A N 1
ATOM 489 C CA . GLY A 1 64 ? 38.75 10.562 22.062 1 93.62 64 GLY A CA 1
ATOM 490 C C . GLY A 1 64 ? 37.344 10 21.984 1 93.62 64 GLY A C 1
ATOM 491 O O . GLY A 1 64 ? 36.844 9.703 20.891 1 93.62 64 GLY A O 1
ATOM 492 N N . GLN A 1 65 ? 36.719 9.836 23.141 1 97.38 65 GLN A N 1
ATOM 493 C CA . GLN A 1 65 ? 35.375 9.32 23.203 1 97.38 65 GLN A CA 1
ATOM 494 C C . GLN A 1 65 ? 34.375 10.438 23.516 1 97.38 65 GLN A C 1
ATOM 496 O O . GLN A 1 65 ? 34.719 11.414 24.188 1 97.38 65 GLN A O 1
ATOM 501 N N . LEU A 1 66 ? 33.25 10.305 22.906 1 98.25 66 LEU A N 1
ATOM 502 C CA . LEU A 1 66 ? 32.156 11.18 23.281 1 98.25 66 LEU A CA 1
ATOM 503 C C . LEU A 1 66 ? 31.516 10.727 24.594 1 98.25 66 LEU A C 1
ATOM 505 O O . LEU A 1 66 ? 30.906 9.664 24.656 1 98.25 66 LEU A O 1
ATOM 509 N N . LYS A 1 67 ? 31.594 11.5 25.609 1 98.12 67 LYS A N 1
ATOM 510 C CA . LYS A 1 67 ? 31.203 11.117 26.969 1 98.12 67 LYS A CA 1
ATOM 511 C C . LYS A 1 67 ? 29.719 11.391 27.203 1 98.12 67 LYS A C 1
ATOM 513 O O . LYS A 1 67 ? 29.094 10.727 28.031 1 98.12 67 LYS A O 1
ATOM 518 N N . GLY A 1 68 ? 29.234 12.375 26.562 1 98.44 68 GLY A N 1
ATOM 519 C CA . GLY A 1 68 ? 27.828 12.703 26.75 1 98.44 68 GLY A CA 1
ATOM 520 C C . GLY A 1 68 ? 27.359 13.836 25.859 1 98.44 68 GLY A C 1
ATOM 521 O O . GLY A 1 68 ? 28.125 14.375 25.062 1 98.44 68 GLY A O 1
ATOM 522 N N . LEU A 1 69 ? 26.109 14.117 25.859 1 98.88 69 LEU A N 1
ATOM 523 C CA . LEU A 1 69 ? 25.438 15.234 25.203 1 98.88 69 LEU A CA 1
ATOM 524 C C . LEU A 1 69 ? 24.781 16.156 26.234 1 98.88 69 LEU A C 1
ATOM 526 O O . LEU A 1 69 ? 23.969 15.703 27.031 1 98.88 69 LEU A O 1
ATOM 530 N N . ASN A 1 70 ? 25.234 17.391 26.297 1 98.81 70 ASN A N 1
ATOM 531 C CA . ASN A 1 70 ? 24.672 18.375 27.219 1 98.81 70 ASN A CA 1
ATOM 532 C C . ASN A 1 70 ? 23.625 19.234 26.531 1 98.81 70 ASN A C 1
ATOM 534 O O . ASN A 1 70 ? 23.891 19.875 25.516 1 98.81 70 ASN A O 1
ATOM 538 N N . ILE A 1 71 ? 22.438 19.312 27.156 1 98.88 71 ILE A N 1
ATOM 539 C CA . ILE A 1 71 ? 21.312 20.062 26.594 1 98.88 71 ILE A CA 1
ATOM 540 C C . ILE A 1 71 ? 21.156 21.391 27.328 1 98.88 71 ILE A C 1
ATOM 542 O O . ILE A 1 71 ? 21.156 21.438 28.562 1 98.88 71 ILE A O 1
ATOM 546 N N . LYS A 1 72 ? 21.078 22.438 26.578 1 98.75 72 LYS A N 1
ATOM 547 C CA . LYS A 1 72 ? 20.766 23.766 27.094 1 98.75 72 LYS A CA 1
ATOM 548 C C . LYS A 1 72 ? 19.562 24.375 26.359 1 98.75 72 LYS A C 1
ATOM 550 O O . LYS A 1 72 ? 19.625 24.625 25.156 1 98.75 72 LYS A O 1
ATOM 555 N N . VAL A 1 73 ? 18.5 24.641 27.125 1 98.81 73 VAL A N 1
ATOM 556 C CA . VAL A 1 73 ? 17.281 25.219 26.562 1 98.81 73 VAL A CA 1
ATOM 557 C C . VAL A 1 73 ? 17.031 26.578 27.219 1 98.81 73 VAL A C 1
ATOM 559 O O . VAL A 1 73 ? 17.016 26.703 28.438 1 98.81 73 VAL A O 1
ATOM 562 N N . LYS A 1 74 ? 16.797 27.594 26.438 1 98.69 74 LYS A N 1
ATOM 563 C CA . LYS A 1 74 ? 16.594 28.953 26.938 1 98.69 74 LYS A CA 1
ATOM 564 C C . LYS A 1 74 ? 15.18 29.109 27.5 1 98.69 74 LYS A C 1
ATOM 566 O O . LYS A 1 74 ? 15 29.688 28.578 1 98.69 74 LYS A O 1
ATOM 571 N N . ASP A 1 75 ? 14.141 28.688 26.844 1 98.44 75 ASP A N 1
ATOM 572 C CA . ASP A 1 75 ? 12.742 28.828 27.234 1 98.44 75 ASP A CA 1
ATOM 573 C C . ASP A 1 75 ? 12.078 27.453 27.406 1 98.44 75 ASP A C 1
ATOM 575 O O . ASP A 1 75 ? 11.539 26.906 26.453 1 98.44 75 ASP A O 1
ATOM 579 N N . ASN A 1 76 ? 12 26.953 28.656 1 98.12 76 ASN A N 1
ATOM 580 C CA . ASN A 1 76 ? 11.391 25.672 29 1 98.12 76 ASN A CA 1
ATOM 581 C C . ASN A 1 76 ? 9.891 25.797 29.219 1 98.12 76 ASN A C 1
ATOM 583 O O . ASN A 1 76 ? 9.219 24.828 29.547 1 98.12 76 ASN A O 1
ATOM 587 N N . LYS A 1 77 ? 9.344 26.969 28.938 1 97.75 77 LYS A N 1
ATOM 588 C CA . LYS A 1 77 ? 7.926 27.203 29.234 1 97.75 77 LYS A CA 1
ATOM 589 C C . LYS A 1 77 ? 7.164 27.578 27.969 1 97.75 77 LYS A C 1
ATOM 591 O O . LYS A 1 77 ? 5.957 27.812 28.016 1 97.75 77 LYS A O 1
ATOM 596 N N . ALA A 1 78 ? 7.855 27.562 26.828 1 97.81 78 ALA A N 1
ATOM 597 C CA . ALA A 1 78 ? 7.211 27.922 25.578 1 97.81 78 ALA A CA 1
ATOM 598 C C . ALA A 1 78 ? 6 27.031 25.297 1 97.81 78 ALA A C 1
ATOM 600 O O . ALA A 1 78 ? 6.035 25.828 25.562 1 97.81 78 ALA A O 1
ATOM 601 N N . LYS A 1 79 ? 4.906 27.641 24.844 1 97.12 79 LYS A N 1
ATOM 602 C CA . LYS A 1 79 ? 3.736 26.875 24.438 1 97.12 79 LYS A CA 1
ATOM 603 C C . LYS A 1 79 ? 3.959 26.203 23.078 1 97.12 79 LYS A C 1
ATOM 605 O O . LYS A 1 79 ? 4.512 26.828 22.156 1 97.12 79 LYS A O 1
ATOM 610 N N . LEU A 1 80 ? 3.648 24.906 22.969 1 98.25 80 LEU A N 1
ATOM 611 C CA . LEU A 1 80 ? 3.627 24.25 21.672 1 98.25 80 LEU A CA 1
ATOM 612 C C . LEU A 1 80 ? 2.49 24.797 20.812 1 98.25 80 LEU A C 1
ATOM 614 O O . LEU A 1 80 ? 1.326 24.438 21.016 1 98.25 80 LEU A O 1
ATOM 618 N N . ASP A 1 81 ? 2.848 25.609 19.844 1 97.19 81 ASP A N 1
ATOM 619 C CA . ASP A 1 81 ? 1.864 26.281 18.984 1 97.19 81 ASP A CA 1
ATOM 620 C C . ASP A 1 81 ? 2.473 26.672 17.641 1 97.19 81 ASP A C 1
ATOM 622 O O . ASP A 1 81 ? 3.629 26.344 17.359 1 97.19 81 ASP A O 1
ATOM 626 N N . ILE A 1 82 ? 1.803 27.172 16.578 1 93.62 82 ILE A N 1
ATOM 627 C CA . ILE A 1 82 ? 2.174 27.406 15.188 1 93.62 82 ILE A CA 1
ATOM 628 C C . ILE A 1 82 ? 3.412 28.297 15.125 1 93.62 82 ILE A C 1
ATOM 630 O O . ILE A 1 82 ? 4.23 28.188 14.211 1 93.62 82 ILE A O 1
ATOM 634 N N . ASP A 1 83 ? 3.795 29.062 16.062 1 89.75 83 ASP A N 1
ATOM 635 C CA . ASP A 1 83 ? 4.887 30.031 15.961 1 89.75 83 ASP A CA 1
ATOM 636 C C . ASP A 1 83 ? 6 29.703 16.953 1 89.75 83 ASP A C 1
ATOM 638 O O . ASP A 1 83 ? 6.879 30.531 17.203 1 89.75 83 ASP A O 1
ATOM 642 N N . VAL A 1 84 ? 5.934 28.484 17.391 1 97.81 84 VAL A N 1
ATOM 643 C CA . VAL A 1 84 ? 6.969 28.125 18.359 1 97.81 84 VAL A CA 1
ATOM 644 C C . VAL A 1 84 ? 8.32 28.016 17.641 1 97.81 84 VAL A C 1
ATOM 646 O O . VAL A 1 84 ? 8.398 27.547 16.5 1 97.81 84 VAL A O 1
ATOM 649 N N . ASP A 1 85 ? 9.359 28.547 18.281 1 98.62 85 ASP A N 1
ATOM 650 C CA . ASP A 1 85 ? 10.711 28.469 17.734 1 98.62 85 ASP A CA 1
ATOM 651 C C . ASP A 1 85 ? 11.266 27.062 17.844 1 98.62 85 ASP A C 1
ATOM 653 O O . ASP A 1 85 ? 11.375 26.5 18.938 1 98.62 85 ASP A O 1
ATOM 657 N N . GLU A 1 86 ? 11.602 26.453 16.719 1 98.81 86 GLU A N 1
ATOM 658 C CA . GLU A 1 86 ? 12.117 25.078 16.719 1 98.81 86 GLU A CA 1
ATOM 659 C C . GLU A 1 86 ? 13.594 25.047 16.344 1 98.81 86 GLU A C 1
ATOM 661 O O . GLU A 1 86 ? 14.141 23.984 16.047 1 98.81 86 GLU A O 1
ATOM 666 N N . SER A 1 87 ? 14.289 26.172 16.344 1 98.75 87 SER A N 1
ATOM 667 C CA . SER A 1 87 ? 15.703 26.25 15.984 1 98.75 87 SER A CA 1
ATOM 668 C C . SER A 1 87 ? 16.578 25.609 17.047 1 98.75 87 SER A C 1
ATOM 670 O O . SER A 1 87 ? 16.188 25.484 18.203 1 98.75 87 SER A O 1
ATOM 672 N N . TYR A 1 88 ? 17.734 25.156 16.641 1 98.88 88 TYR A N 1
ATOM 673 C CA . TYR A 1 88 ? 18.719 24.578 17.562 1 98.88 88 TYR A CA 1
ATOM 674 C C . TYR A 1 88 ? 20.125 24.625 16.969 1 98.88 88 TYR A C 1
ATOM 676 O O . TYR A 1 88 ? 20.281 24.859 15.773 1 98.88 88 TYR A O 1
ATOM 684 N N . LYS A 1 89 ? 21.047 24.531 17.797 1 98.88 89 LYS A N 1
ATOM 685 C CA . LYS A 1 89 ? 22.453 24.312 17.469 1 98.88 89 LYS A CA 1
ATOM 686 C C . LYS A 1 89 ? 22.953 23.016 18.109 1 98.88 89 LYS A C 1
ATOM 688 O O . LYS A 1 89 ? 22.641 22.719 19.25 1 98.88 89 LYS A O 1
ATOM 693 N N . LEU A 1 90 ? 23.594 22.203 17.359 1 98.88 90 LEU A N 1
ATOM 694 C CA . LEU A 1 90 ? 24.188 20.953 17.797 1 98.88 90 LEU A CA 1
ATOM 695 C C . LEU A 1 90 ? 25.672 20.906 17.453 1 98.88 90 LEU A C 1
ATOM 697 O O . LEU A 1 90 ? 26.062 21.109 16.312 1 98.88 90 LEU A O 1
ATOM 701 N N . ASP A 1 91 ? 26.484 20.734 18.484 1 98.69 91 ASP A N 1
ATOM 702 C CA . ASP A 1 91 ? 27.938 20.656 18.312 1 98.69 91 ASP A CA 1
ATOM 703 C C . ASP A 1 91 ? 28.484 19.328 18.828 1 98.69 91 ASP A C 1
ATOM 705 O O . ASP A 1 91 ? 28.406 19.047 20.016 1 98.69 91 ASP A O 1
ATOM 709 N N . VAL A 1 92 ? 28.922 18.5 17.953 1 98.56 92 VAL A N 1
ATOM 710 C CA . VAL A 1 92 ? 29.625 17.25 18.281 1 98.56 92 VAL A CA 1
ATOM 711 C C . VAL A 1 92 ? 31.109 17.422 18 1 98.56 92 VAL A C 1
ATOM 713 O O . VAL A 1 92 ? 31.547 17.344 16.844 1 98.56 92 VAL A O 1
ATOM 716 N N . PRO A 1 93 ? 31.891 17.484 19.047 1 97.31 93 PRO A N 1
ATOM 717 C CA . PRO A 1 93 ? 33.312 17.875 18.875 1 97.31 93 PRO A CA 1
ATOM 718 C C . PRO A 1 93 ? 34.125 16.797 18.203 1 97.31 93 PRO A C 1
ATOM 720 O O . PRO A 1 93 ? 33.906 15.602 18.438 1 97.31 93 PRO A O 1
ATOM 723 N N . SER A 1 94 ? 35.188 17.234 17.5 1 95.06 94 SER A N 1
ATOM 724 C CA . SER A 1 94 ? 36.031 16.344 16.688 1 95.06 94 SER A CA 1
ATOM 725 C C . SER A 1 94 ? 36.969 15.516 17.562 1 95.06 94 SER A C 1
ATOM 727 O O . SER A 1 94 ? 37.5 14.492 17.125 1 95.06 94 SER A O 1
ATOM 729 N N . GLN A 1 95 ? 37.219 15.914 18.781 1 93.06 95 GLN A N 1
ATOM 730 C CA . GLN A 1 95 ? 38.219 15.25 19.625 1 93.06 95 GLN A CA 1
ATOM 731 C C . GLN A 1 95 ? 37.562 14.477 20.75 1 93.06 95 GLN A C 1
ATOM 733 O O . GLN A 1 95 ? 38.25 13.984 21.656 1 93.06 95 GLN A O 1
ATOM 738 N N . GLY A 1 96 ? 36.281 14.367 20.719 1 94.69 96 GLY A N 1
ATOM 739 C CA . GLY A 1 96 ? 35.562 13.742 21.812 1 94.69 96 GLY A CA 1
ATOM 740 C C . GLY A 1 96 ? 35.125 14.727 22.875 1 94.69 96 GLY A C 1
ATOM 741 O O . GLY A 1 96 ? 34.938 15.914 22.609 1 94.69 96 GLY A O 1
ATOM 742 N N . GLY A 1 97 ? 34.906 14.203 24.078 1 96.62 97 GLY A N 1
ATOM 743 C CA . GLY A 1 97 ? 34.375 15.039 25.141 1 96.62 97 GLY A CA 1
ATOM 744 C C . GLY A 1 97 ? 32.844 15.047 25.203 1 96.62 97 GLY A C 1
ATOM 745 O O . GLY A 1 97 ? 32.219 13.984 25.219 1 96.62 97 GLY A O 1
ATOM 746 N N . TYR A 1 98 ? 32.344 16.281 25.25 1 98.12 98 TYR A N 1
ATOM 747 C CA . TYR A 1 98 ? 30.906 16.406 25.375 1 98.12 98 TYR A CA 1
ATOM 748 C C . TYR A 1 98 ? 30.328 17.156 24.172 1 98.12 98 TYR A C 1
ATOM 750 O O . TYR A 1 98 ? 30.828 18.219 23.797 1 98.12 98 TYR A O 1
ATOM 758 N N . ALA A 1 99 ? 29.344 16.531 23.562 1 98.75 99 ALA A N 1
ATOM 759 C CA . ALA A 1 99 ? 28.531 17.266 22.594 1 98.75 99 ALA A CA 1
ATOM 760 C C . ALA A 1 99 ? 27.609 18.266 23.297 1 98.75 99 ALA A C 1
ATOM 762 O O . ALA A 1 99 ? 27.312 18.109 24.484 1 98.75 99 ALA A O 1
ATOM 763 N N . THR A 1 100 ? 27.234 19.297 22.594 1 98.81 100 THR A N 1
ATOM 764 C CA . THR A 1 100 ? 26.328 20.297 23.156 1 98.81 100 THR A CA 1
ATOM 765 C C . THR A 1 100 ? 25.141 20.531 22.234 1 98.81 100 THR A C 1
ATOM 767 O O . THR A 1 100 ? 25.312 20.641 21.016 1 98.81 100 THR A O 1
ATOM 770 N N . LEU A 1 101 ? 23.984 20.547 22.781 1 98.81 101 LEU A N 1
ATOM 771 C CA . LEU A 1 101 ? 22.719 20.906 22.156 1 98.81 101 LEU A CA 1
ATOM 772 C C . LEU A 1 101 ? 22.141 22.156 22.797 1 98.81 101 LEU A C 1
ATOM 774 O O . LEU A 1 101 ? 21.859 22.172 24 1 98.81 101 LEU A O 1
ATOM 778 N N . SER A 1 102 ? 22.016 23.219 22.047 1 98.81 102 SER A N 1
ATOM 779 C CA . SER A 1 102 ? 21.391 24.453 22.516 1 98.81 102 SER A CA 1
ATOM 780 C C . SER A 1 102 ? 20.156 24.781 21.688 1 98.81 102 SER A C 1
ATOM 782 O O . SER A 1 102 ? 20.188 24.703 20.453 1 98.81 102 SER A O 1
ATOM 784 N N . ALA A 1 103 ? 19.094 25.109 22.328 1 98.88 103 ALA A N 1
ATOM 785 C CA . ALA A 1 103 ? 17.844 25.469 21.656 1 98.88 103 ALA A CA 1
ATOM 786 C C . ALA A 1 103 ? 17.141 26.625 22.359 1 98.88 103 ALA A C 1
ATOM 788 O O . ALA A 1 103 ? 17.281 26.797 23.578 1 98.88 103 ALA A O 1
ATOM 789 N N . ASN A 1 104 ? 16.406 27.406 21.578 1 98.62 104 ASN A N 1
ATOM 790 C CA . ASN A 1 104 ? 15.641 28.516 22.156 1 98.62 104 ASN A CA 1
ATOM 791 C C . ASN A 1 104 ? 14.445 28 22.969 1 98.62 104 ASN A C 1
ATOM 793 O O . ASN A 1 104 ? 14.047 28.641 23.953 1 98.62 104 ASN A O 1
ATOM 797 N N . THR A 1 105 ? 13.812 26.969 22.531 1 98.88 105 THR A N 1
ATOM 798 C CA . THR A 1 105 ? 12.68 26.375 23.219 1 98.88 105 THR A CA 1
ATOM 799 C C . THR A 1 105 ? 12.875 24.875 23.406 1 98.88 105 THR A C 1
ATOM 801 O O . THR A 1 105 ? 13.766 24.281 22.797 1 98.88 105 THR A O 1
ATOM 804 N N . TRP A 1 106 ? 12.016 24.25 24.281 1 98.81 106 TRP A N 1
ATOM 805 C CA . TRP A 1 106 ? 12.07 22.797 24.5 1 98.81 106 TRP A CA 1
ATOM 806 C C . TRP A 1 106 ? 11.719 22.047 23.219 1 98.81 106 TRP A C 1
ATOM 808 O O . TRP A 1 106 ? 12.203 20.938 22.984 1 98.81 106 TRP A O 1
ATOM 818 N N . VAL A 1 107 ? 10.922 22.656 22.312 1 98.88 107 VAL A N 1
ATOM 819 C CA . VAL A 1 107 ? 10.555 22 21.062 1 98.88 107 VAL A CA 1
ATOM 820 C C . VAL A 1 107 ? 11.781 21.906 20.156 1 98.88 107 VAL A C 1
ATOM 822 O O . VAL A 1 107 ? 11.992 20.875 19.5 1 98.88 107 VAL A O 1
ATOM 825 N N . GLY A 1 108 ? 12.562 22.984 20.094 1 98.88 108 GLY A N 1
ATOM 826 C CA . GLY A 1 108 ? 13.805 22.922 19.344 1 98.88 108 GLY A CA 1
ATOM 827 C C . GLY A 1 108 ? 14.734 21.828 19.828 1 98.88 108 GLY A C 1
ATOM 828 O O . GLY A 1 108 ? 15.43 21.188 19.031 1 98.88 108 GLY A O 1
ATOM 829 N N . ALA A 1 109 ? 14.766 21.625 21.125 1 98.94 109 ALA A N 1
ATOM 830 C CA . ALA A 1 109 ? 15.609 20.578 21.703 1 98.94 109 ALA A CA 1
ATOM 831 C C . ALA A 1 109 ? 15.172 19.188 21.234 1 98.94 109 ALA A C 1
ATOM 833 O O . ALA A 1 109 ? 16 18.312 21.016 1 98.94 109 ALA A O 1
ATOM 834 N N . LEU A 1 110 ? 13.852 18.938 21.109 1 98.94 110 LEU A N 1
ATOM 835 C CA . LEU A 1 110 ? 13.359 17.672 20.594 1 98.94 110 LEU A CA 1
ATOM 836 C C . LEU A 1 110 ? 13.891 17.422 19.188 1 98.94 110 LEU A C 1
ATOM 838 O O . LEU A 1 110 ? 14.305 16.312 18.859 1 98.94 110 LEU A O 1
ATOM 842 N N . ARG A 1 111 ? 13.844 18.484 18.375 1 98.88 111 ARG A N 1
ATOM 843 C CA . ARG A 1 111 ? 14.328 18.359 17 1 98.88 111 ARG A CA 1
ATOM 844 C C . ARG A 1 111 ? 15.82 18.047 16.969 1 98.88 111 ARG A C 1
ATOM 846 O O . ARG A 1 111 ? 16.281 17.234 16.156 1 98.88 111 ARG A O 1
ATOM 853 N N . ALA A 1 112 ? 16.547 18.688 17.828 1 98.88 112 ALA A N 1
ATOM 854 C CA . ALA A 1 112 ? 17.984 18.484 17.891 1 98.88 112 ALA A CA 1
ATOM 855 C C . ALA A 1 112 ? 18.328 17.047 18.297 1 98.88 112 ALA A C 1
ATOM 857 O O . ALA A 1 112 ? 19.297 16.469 17.797 1 98.88 112 ALA A O 1
ATOM 858 N N . LEU A 1 113 ? 17.562 16.516 19.203 1 98.88 113 LEU A N 1
ATOM 859 C CA . LEU A 1 113 ? 17.781 15.133 19.656 1 98.88 113 LEU A CA 1
ATOM 860 C C . LEU A 1 113 ? 17.562 14.156 18.5 1 98.88 113 LEU A C 1
ATOM 862 O O . LEU A 1 113 ? 18.281 13.164 18.391 1 98.88 113 LEU A O 1
ATOM 866 N N . GLU A 1 114 ? 16.516 14.375 17.688 1 98.88 114 GLU A N 1
ATOM 867 C CA . GLU A 1 114 ? 16.344 13.562 16.484 1 98.88 114 GLU A CA 1
ATOM 868 C C . GLU A 1 114 ? 17.578 13.656 15.578 1 98.88 114 GLU A C 1
ATOM 870 O O . GLU A 1 114 ? 18.047 12.641 15.07 1 98.88 114 GLU A O 1
ATOM 875 N N . THR A 1 115 ? 18.047 14.852 15.367 1 98.88 115 THR A N 1
ATOM 876 C CA . THR A 1 115 ? 19.234 15.039 14.539 1 98.88 115 THR A CA 1
ATOM 877 C C . THR A 1 115 ? 20.422 14.281 15.125 1 98.88 115 THR A C 1
ATOM 879 O O . THR A 1 115 ? 21.141 13.594 14.398 1 98.88 115 THR A O 1
ATOM 882 N N . PHE A 1 116 ? 20.625 14.43 16.438 1 98.81 116 PHE A N 1
ATOM 883 C CA . PHE A 1 116 ? 21.75 13.758 17.078 1 98.81 116 PHE A CA 1
ATOM 884 C C . PHE A 1 116 ? 21.672 12.25 16.891 1 98.81 116 PHE A C 1
ATOM 886 O O . PHE A 1 116 ? 22.672 11.602 16.609 1 98.81 116 PHE A O 1
ATOM 893 N N . SER A 1 117 ? 20.484 11.703 17.047 1 98.75 117 SER A N 1
ATOM 894 C CA . SER A 1 117 ? 20.312 10.266 16.891 1 98.75 117 SER A CA 1
ATOM 895 C C . SER A 1 117 ? 20.766 9.805 15.508 1 98.75 117 SER A C 1
ATOM 897 O O . SER A 1 117 ? 21.281 8.695 15.352 1 98.75 117 SER A O 1
ATOM 899 N N . GLN A 1 118 ? 20.609 10.641 14.539 1 98.25 118 GLN A N 1
ATOM 900 C CA . GLN A 1 118 ? 20.953 10.273 13.164 1 98.25 118 GLN A CA 1
ATOM 901 C C . GLN A 1 118 ? 22.469 10.359 12.938 1 98.25 118 GLN A C 1
ATOM 903 O O . GLN A 1 118 ? 22.984 9.773 11.977 1 98.25 118 GLN A O 1
ATOM 908 N N . LEU A 1 119 ? 23.172 11.094 13.75 1 97.81 119 LEU A N 1
ATOM 909 C CA . LEU A 1 119 ? 24.625 11.211 13.633 1 97.81 119 LEU A CA 1
ATOM 910 C C . LEU A 1 119 ? 25.312 9.953 14.148 1 97.81 119 LEU A C 1
ATOM 912 O O . LEU A 1 119 ? 26.5 9.742 13.891 1 97.81 119 LEU A O 1
ATOM 916 N N . VAL A 1 120 ? 24.609 9.164 14.914 1 98.06 120 VAL A N 1
ATOM 917 C CA . VAL A 1 120 ? 25.203 7.992 15.562 1 98.06 120 VAL A CA 1
ATOM 918 C C . VAL A 1 120 ? 24.953 6.754 14.703 1 98.06 120 VAL A C 1
ATOM 920 O O . VAL A 1 120 ? 23.812 6.477 14.305 1 98.06 120 VAL A O 1
ATOM 923 N N . VAL A 1 121 ? 25.938 6.02 14.367 1 96.5 121 VAL A N 1
ATOM 924 C CA . VAL A 1 121 ? 25.859 4.77 13.625 1 96.5 121 VAL A CA 1
ATOM 925 C C . VAL A 1 121 ? 26.656 3.684 14.336 1 96.5 121 VAL A C 1
ATOM 927 O O . VAL A 1 121 ? 27.438 3.979 15.25 1 96.5 121 VAL A O 1
ATOM 930 N N . ALA A 1 122 ? 26.406 2.514 14.016 1 96.81 122 ALA A N 1
ATOM 931 C CA . ALA A 1 122 ? 27.156 1.389 14.562 1 96.81 122 ALA A CA 1
ATOM 932 C C . ALA A 1 122 ? 28.375 1.066 13.703 1 96.81 122 ALA A C 1
ATOM 934 O O . ALA A 1 122 ? 28.297 1.115 12.477 1 96.81 122 ALA A O 1
ATOM 935 N N . ASP A 1 123 ? 29.438 0.866 14.281 1 93.5 123 ASP A N 1
ATOM 936 C CA . ASP A 1 123 ? 30.672 0.324 13.711 1 93.5 123 ASP A CA 1
ATOM 937 C C . ASP A 1 123 ? 31.109 -0.938 14.445 1 93.5 123 ASP A C 1
ATOM 939 O O . ASP A 1 123 ? 31.875 -0.866 15.414 1 93.5 123 ASP A O 1
ATOM 943 N N . GLY A 1 124 ? 30.688 -2.078 13.875 1 91.5 124 GLY A N 1
ATOM 944 C CA . GLY A 1 124 ? 30.812 -3.307 14.648 1 91.5 124 GLY A CA 1
ATOM 945 C C . GLY A 1 124 ? 30 -3.293 15.93 1 91.5 124 GLY A C 1
ATOM 946 O O . GLY A 1 124 ? 28.797 -3.035 15.906 1 91.5 124 GLY A O 1
ATOM 947 N N . LYS A 1 125 ? 30.688 -3.51 17 1 91.44 125 LYS A N 1
ATOM 948 C CA . LYS A 1 125 ? 30 -3.555 18.281 1 91.44 125 LYS A CA 1
ATOM 949 C C . LYS A 1 125 ? 29.969 -2.176 18.938 1 91.44 125 LYS A C 1
ATOM 951 O O . LYS A 1 125 ? 29.297 -1.979 19.953 1 91.44 125 LYS A O 1
ATOM 956 N N . LYS A 1 126 ? 30.609 -1.193 18.344 1 95.25 126 LYS A N 1
ATOM 957 C CA . LYS A 1 126 ? 30.688 0.142 18.938 1 95.25 126 LYS A CA 1
ATOM 958 C C . LYS A 1 126 ? 29.703 1.096 18.266 1 95.25 126 LYS A C 1
ATOM 960 O O . LYS A 1 126 ? 29.328 0.895 17.109 1 95.25 126 LYS A O 1
ATOM 965 N N . LEU A 1 127 ? 29.281 2.023 19.031 1 97.62 127 LEU A N 1
ATOM 966 C CA . LEU A 1 127 ? 28.547 3.158 18.5 1 97.62 127 LEU A CA 1
ATOM 967 C C . LEU A 1 127 ? 29.469 4.352 18.266 1 97.62 127 LEU A C 1
ATOM 969 O O . LEU A 1 127 ? 30.297 4.672 19.125 1 97.62 127 LEU A O 1
ATOM 973 N N . VAL A 1 128 ? 29.438 4.965 17.141 1 97 128 VAL A N 1
ATOM 974 C CA . VAL A 1 128 ? 30.281 6.117 16.812 1 97 128 VAL A CA 1
ATOM 975 C C . VAL A 1 128 ? 29.406 7.273 16.344 1 97 128 VAL A C 1
ATOM 977 O O . VAL A 1 128 ? 28.375 7.059 15.688 1 97 128 VAL A O 1
ATOM 980 N N . ALA A 1 129 ? 29.734 8.469 16.672 1 97.81 129 ALA A N 1
ATOM 981 C CA . ALA A 1 129 ? 29.062 9.68 16.219 1 97.81 129 ALA A CA 1
ATOM 982 C C . ALA A 1 129 ? 29.906 10.43 15.195 1 97.81 129 ALA A C 1
ATOM 984 O O . ALA A 1 129 ? 31.094 10.688 15.43 1 97.81 129 ALA A O 1
ATOM 985 N N . HIS A 1 130 ? 29.328 10.68 14.031 1 95.88 130 HIS A N 1
ATOM 986 C CA . HIS A 1 130 ? 29.969 11.609 13.117 1 95.88 130 HIS A CA 1
ATOM 987 C C . HIS A 1 130 ? 29.969 13.031 13.672 1 95.88 130 HIS A C 1
ATOM 989 O O . HIS A 1 130 ? 28.938 13.508 14.148 1 95.88 130 HIS A O 1
ATOM 995 N N . THR A 1 131 ? 31.109 13.641 13.641 1 96.75 131 THR A N 1
ATOM 996 C CA . THR A 1 131 ? 31.25 14.93 14.305 1 96.75 131 THR A CA 1
ATOM 997 C C . THR A 1 131 ? 30.922 16.078 13.344 1 96.75 131 THR A C 1
ATOM 999 O O . THR A 1 131 ? 31.203 15.992 12.148 1 96.75 131 THR A O 1
ATOM 1002 N N . ALA A 1 132 ? 30.219 17.031 13.875 1 97.5 132 ALA A N 1
ATOM 1003 C CA . ALA A 1 132 ? 29.734 18.141 13.062 1 97.5 132 ALA A CA 1
ATOM 1004 C C . ALA A 1 132 ? 29.25 19.297 13.945 1 97.5 132 ALA A C 1
ATOM 1006 O O . ALA A 1 132 ? 29 19.109 15.141 1 97.5 132 ALA A O 1
ATOM 1007 N N . THR A 1 133 ? 29.266 20.469 13.398 1 98.44 133 THR A N 1
ATOM 1008 C CA . THR A 1 133 ? 28.531 21.609 13.922 1 98.44 133 THR A CA 1
ATOM 1009 C C . THR A 1 133 ? 27.297 21.906 13.062 1 98.44 133 THR A C 1
ATOM 1011 O O . THR A 1 133 ? 27.422 22.094 11.852 1 98.44 133 THR A O 1
ATOM 1014 N N . ILE A 1 134 ? 26.125 21.891 13.703 1 98.75 134 ILE A N 1
ATOM 1015 C CA . ILE A 1 134 ? 24.859 22.016 12.984 1 98.75 134 ILE A CA 1
ATOM 1016 C C . ILE A 1 134 ? 24.062 23.188 13.539 1 98.75 134 ILE A C 1
ATOM 1018 O O . ILE A 1 134 ? 23.922 23.344 14.758 1 98.75 134 ILE A O 1
ATOM 1022 N N . LYS A 1 135 ? 23.688 24.125 12.734 1 98.69 135 LYS A N 1
ATOM 1023 C CA . LYS A 1 135 ? 22.641 25.109 12.992 1 98.69 135 LYS A CA 1
ATOM 1024 C C . LYS A 1 135 ? 21.406 24.859 12.133 1 98.69 135 LYS A C 1
ATOM 1026 O O . LYS A 1 135 ? 21.5 24.828 10.898 1 98.69 135 LYS A O 1
ATOM 1031 N N . ASP A 1 136 ? 20.281 24.688 12.805 1 98.69 136 ASP A N 1
ATOM 1032 C CA . ASP A 1 136 ? 19.125 24.219 12.039 1 98.69 136 ASP A CA 1
ATOM 1033 C C . ASP A 1 136 ? 17.844 24.875 12.531 1 98.69 136 ASP A C 1
ATOM 1035 O O . ASP A 1 136 ? 17.781 25.328 13.672 1 98.69 136 ASP A O 1
ATOM 1039 N N . GLN A 1 137 ? 16.938 25.078 11.672 1 98.25 137 GLN A N 1
ATOM 1040 C CA . GLN A 1 137 ? 15.586 25.578 11.898 1 98.25 137 GLN A CA 1
ATOM 1041 C C . GLN A 1 137 ? 14.672 25.266 10.719 1 98.25 137 GLN A C 1
ATOM 1043 O O . GLN A 1 137 ? 15.141 25.125 9.586 1 98.25 137 GLN A O 1
ATOM 1048 N N . PRO A 1 138 ? 13.414 25.109 10.961 1 98.31 138 PRO A N 1
ATOM 1049 C CA . PRO A 1 138 ? 12.523 24.844 9.828 1 98.31 138 PRO A CA 1
ATOM 1050 C C . PRO A 1 138 ? 12.328 26.062 8.93 1 98.31 138 PRO A C 1
ATOM 1052 O O . PRO A 1 138 ? 12.336 27.203 9.414 1 98.31 138 PRO A O 1
ATOM 1055 N N . SER A 1 139 ? 12.133 25.781 7.652 1 97.75 139 SER A N 1
ATOM 1056 C CA . SER A 1 139 ? 11.719 26.828 6.715 1 97.75 139 SER A CA 1
ATOM 1057 C C . SER A 1 139 ? 10.266 27.219 6.934 1 97.75 139 SER A C 1
ATOM 1059 O O . SER A 1 139 ? 9.898 28.391 6.75 1 97.75 139 SER A O 1
ATOM 1061 N N . TYR A 1 140 ? 9.461 26.344 7.297 1 98.12 140 TYR A N 1
ATOM 1062 C CA . TYR A 1 140 ? 8.039 26.594 7.535 1 98.12 140 TYR A CA 1
ATOM 1063 C C . TYR A 1 140 ? 7.617 26.062 8.898 1 98.12 140 TYR A C 1
ATOM 1065 O O . TYR A 1 140 ? 7.977 24.953 9.281 1 98.12 140 TYR A O 1
ATOM 1073 N N . GLY A 1 141 ? 6.855 26.828 9.562 1 97.81 141 GLY A N 1
ATOM 1074 C CA . GLY A 1 141 ? 6.438 26.469 10.914 1 97.81 141 GLY A CA 1
ATOM 1075 C C . GLY A 1 141 ? 5.344 25.422 10.945 1 97.81 141 GLY A C 1
ATOM 1076 O O . GLY A 1 141 ? 5.164 24.734 11.953 1 97.81 141 GLY A O 1
ATOM 1077 N N . HIS A 1 142 ? 4.586 25.281 9.906 1 98.62 142 HIS A N 1
ATOM 1078 C CA . HIS A 1 142 ? 3.49 24.312 9.82 1 98.62 142 HIS A CA 1
ATOM 1079 C C . HIS A 1 142 ? 3.836 23.172 8.875 1 98.62 142 HIS A C 1
ATOM 1081 O O . HIS A 1 142 ? 3.869 23.359 7.656 1 98.62 142 HIS A O 1
ATOM 1087 N N . ARG A 1 143 ? 4.094 21.984 9.398 1 98.88 143 ARG A N 1
ATOM 1088 C CA . ARG A 1 143 ? 4.52 20.797 8.664 1 98.88 143 ARG A CA 1
ATOM 1089 C C . ARG A 1 143 ? 3.705 19.578 9.078 1 98.88 143 ARG A C 1
ATOM 1091 O O . ARG A 1 143 ? 4 18.938 10.086 1 98.88 143 ARG A O 1
ATOM 1098 N N . GLY A 1 144 ? 2.617 19.266 8.25 1 98.88 144 GLY A N 1
ATOM 1099 C CA . GLY A 1 144 ? 1.647 18.375 8.852 1 98.88 144 GLY A CA 1
ATOM 1100 C C . GLY A 1 144 ? 1.268 17.203 7.957 1 98.88 144 GLY A C 1
ATOM 1101 O O . GLY A 1 144 ? 1.698 17.141 6.801 1 98.88 144 GLY A O 1
ATOM 1102 N N . ILE A 1 145 ? 0.62 16.234 8.539 1 98.94 145 ILE A N 1
ATOM 1103 C CA . ILE A 1 145 ? -0.135 15.156 7.914 1 98.94 145 ILE A CA 1
ATOM 1104 C C . ILE A 1 145 ? -1.615 15.289 8.266 1 98.94 145 ILE A C 1
ATOM 1106 O O . ILE A 1 145 ? -1.981 15.305 9.438 1 98.94 145 ILE A O 1
ATOM 1110 N N . LEU A 1 146 ? -2.43 15.508 7.234 1 98.94 146 LEU A N 1
ATOM 1111 C CA . LEU A 1 146 ? -3.863 15.328 7.43 1 98.94 146 LEU A CA 1
ATOM 1112 C C . LEU A 1 146 ? -4.227 13.844 7.461 1 98.94 146 LEU A C 1
ATOM 1114 O O . LEU A 1 146 ? -3.846 13.094 6.566 1 98.94 146 LEU A O 1
ATOM 1118 N N . LEU A 1 147 ? -4.883 13.406 8.484 1 98.88 147 LEU A N 1
ATOM 1119 C CA . LEU A 1 147 ? -5.316 12.016 8.625 1 98.88 147 LEU A CA 1
ATOM 1120 C C . LEU A 1 147 ? -6.828 11.93 8.773 1 98.88 147 LEU A C 1
ATOM 1122 O O . LEU A 1 147 ? -7.395 12.453 9.734 1 98.88 147 LEU A O 1
ATOM 1126 N N . ASP A 1 148 ? -7.469 11.336 7.84 1 98.69 148 ASP A N 1
ATOM 1127 C CA . ASP A 1 148 ? -8.891 11.016 7.914 1 98.69 148 ASP A CA 1
ATOM 1128 C C . ASP A 1 148 ? -9.125 9.734 8.703 1 98.69 148 ASP A C 1
ATOM 1130 O O . ASP A 1 148 ? -8.68 8.656 8.297 1 98.69 148 ASP A O 1
ATOM 1134 N N . THR A 1 149 ? -9.867 9.836 9.828 1 98.69 149 THR A N 1
ATOM 1135 C CA . THR A 1 149 ? -10.109 8.656 10.664 1 98.69 149 THR A CA 1
ATOM 1136 C C . THR A 1 149 ? -11.594 8.32 10.703 1 98.69 149 THR A C 1
ATOM 1138 O O . THR A 1 149 ? -12.039 7.543 11.555 1 98.69 149 THR A O 1
ATOM 1141 N N . SER A 1 150 ? -12.336 8.969 9.828 1 98.31 150 SER A N 1
ATOM 1142 C CA . SER A 1 150 ? -13.781 8.812 9.844 1 98.31 150 SER A CA 1
ATOM 1143 C C . SER A 1 150 ? -14.242 7.773 8.828 1 98.31 150 SER A C 1
ATOM 1145 O O . SER A 1 150 ? -15.031 6.887 9.156 1 98.31 150 SER A O 1
ATOM 1147 N N . ARG A 1 151 ? -13.812 7.871 7.613 1 98.25 151 ARG A N 1
ATOM 1148 C CA . ARG A 1 151 ? -14.266 6.973 6.555 1 98.25 151 ARG A CA 1
ATOM 1149 C C . ARG A 1 151 ? -13.906 5.527 6.875 1 98.25 151 ARG A C 1
ATOM 1151 O O . ARG A 1 151 ? -14.695 4.617 6.613 1 98.25 151 ARG A O 1
ATOM 1158 N N . ASN A 1 152 ? -12.711 5.324 7.305 1 98.25 152 ASN A N 1
ATOM 1159 C CA . ASN A 1 152 ? -12.289 4.109 7.996 1 98.25 152 ASN A CA 1
ATOM 1160 C C . ASN A 1 152 ? -11.641 4.426 9.344 1 98.25 152 ASN A C 1
ATOM 1162 O O . ASN A 1 152 ? -10.797 5.312 9.438 1 98.25 152 ASN A O 1
ATOM 1166 N N . TYR A 1 153 ? -12.125 3.695 10.406 1 98.25 153 TYR A N 1
ATOM 1167 C CA . TYR A 1 153 ? -11.688 3.963 11.773 1 98.25 153 TYR A CA 1
ATOM 1168 C C . TYR A 1 153 ? -10.25 3.521 11.984 1 98.25 153 TYR A C 1
ATOM 1170 O O . TYR A 1 153 ? -9.836 2.459 11.508 1 98.25 153 TYR A O 1
ATOM 1178 N N . TYR A 1 154 ? -9.438 4.328 12.633 1 98.69 154 TYR A N 1
ATOM 1179 C CA . TYR A 1 154 ? -8.078 3.998 13.055 1 98.69 154 TYR A CA 1
ATOM 1180 C C . TYR A 1 154 ? -8.008 3.818 14.57 1 98.69 154 TYR A C 1
ATOM 1182 O O . TYR A 1 154 ? -8.367 4.723 15.32 1 98.69 154 TYR A O 1
ATOM 1190 N N . PRO A 1 155 ? -7.527 2.732 15.016 1 98.44 155 PRO A N 1
ATOM 1191 C CA . PRO A 1 155 ? -7.277 2.615 16.453 1 98.44 155 PRO A CA 1
ATOM 1192 C C . PRO A 1 155 ? -6.262 3.641 16.953 1 98.44 155 PRO A C 1
ATOM 1194 O O . PRO A 1 155 ? -5.367 4.047 16.219 1 98.44 155 PRO A O 1
ATOM 1197 N N . VAL A 1 156 ? -6.336 3.984 18.203 1 98.81 156 VAL A N 1
ATOM 1198 C CA . VAL A 1 156 ? -5.488 5.004 18.828 1 98.81 156 VAL A CA 1
ATOM 1199 C C . VAL A 1 156 ? -4.02 4.637 18.641 1 98.81 156 VAL A C 1
ATOM 1201 O O . VAL A 1 156 ? -3.188 5.504 18.359 1 98.81 156 VAL A O 1
ATOM 1204 N N . LYS A 1 157 ? -3.699 3.344 18.75 1 98.69 157 LYS A N 1
ATOM 1205 C CA . LYS A 1 157 ? -2.311 2.902 18.641 1 98.69 157 LYS A CA 1
ATOM 1206 C C . LYS A 1 157 ? -1.705 3.297 17.297 1 98.69 157 LYS A C 1
ATOM 1208 O O . LYS A 1 157 ? -0.516 3.611 17.219 1 98.69 157 LYS A O 1
ATOM 1213 N N . ASP A 1 158 ? -2.479 3.217 16.219 1 98.56 158 ASP A N 1
ATOM 1214 C CA . ASP A 1 158 ? -1.985 3.578 14.898 1 98.56 158 ASP A CA 1
ATOM 1215 C C . ASP A 1 158 ? -1.755 5.082 14.789 1 98.56 158 ASP A C 1
ATOM 1217 O O . ASP A 1 158 ? -0.797 5.527 14.156 1 98.56 158 ASP A O 1
ATOM 1221 N N . ILE A 1 159 ? -2.613 5.895 15.344 1 98.88 159 ILE A N 1
ATOM 1222 C CA . ILE A 1 159 ? -2.465 7.344 15.352 1 98.88 159 ILE A CA 1
ATOM 1223 C C . ILE A 1 159 ? -1.186 7.727 16.094 1 98.88 159 ILE A C 1
ATOM 1225 O O . ILE A 1 159 ? -0.423 8.578 15.633 1 98.88 159 ILE A O 1
ATOM 1229 N N . LEU A 1 160 ? -0.942 7.039 17.234 1 98.94 160 LEU A N 1
ATOM 1230 C CA . LEU A 1 160 ? 0.269 7.309 18 1 98.94 160 LEU A CA 1
ATOM 1231 C C . LEU A 1 160 ? 1.514 6.965 17.188 1 98.94 160 LEU A C 1
ATOM 1233 O O . LEU A 1 160 ? 2.506 7.695 17.234 1 98.94 160 LEU A O 1
ATOM 1237 N N . ARG A 1 161 ? 1.475 5.863 16.469 1 98.75 161 ARG A N 1
ATOM 1238 C CA . ARG A 1 161 ? 2.604 5.461 15.633 1 98.75 161 ARG A CA 1
ATOM 1239 C C . ARG A 1 161 ? 2.865 6.484 14.531 1 98.75 161 ARG A C 1
ATOM 1241 O O . ARG A 1 161 ? 4.02 6.766 14.203 1 98.75 161 ARG A O 1
ATOM 1248 N N . ILE A 1 162 ? 1.814 7.055 14 1 98.88 162 ILE A N 1
ATOM 1249 C CA . ILE A 1 162 ? 1.945 8.094 12.984 1 98.88 162 ILE A CA 1
ATOM 1250 C C . ILE A 1 162 ? 2.627 9.32 13.586 1 98.88 162 ILE A C 1
ATOM 1252 O O . ILE A 1 162 ? 3.529 9.898 12.977 1 98.88 162 ILE A O 1
ATOM 1256 N N . ILE A 1 163 ? 2.248 9.672 14.766 1 98.94 163 ILE A N 1
ATOM 1257 C CA . ILE A 1 163 ? 2.834 10.812 15.461 1 98.94 163 ILE A CA 1
ATOM 1258 C C . ILE A 1 163 ? 4.316 10.555 15.719 1 98.94 163 ILE A C 1
ATOM 1260 O O . ILE A 1 163 ? 5.148 11.445 15.547 1 98.94 163 ILE A O 1
ATOM 1264 N N . GLU A 1 164 ? 4.621 9.344 16.125 1 98.81 164 GLU A N 1
ATOM 1265 C CA . GLU A 1 164 ? 6.02 8.969 16.344 1 98.81 164 GLU A CA 1
ATOM 1266 C C . GLU A 1 164 ? 6.84 9.164 15.07 1 98.81 164 GLU A C 1
ATOM 1268 O O . GLU A 1 164 ? 7.934 9.727 15.109 1 98.81 164 GLU A O 1
ATOM 1273 N N . ALA A 1 165 ? 6.316 8.711 13.969 1 98.88 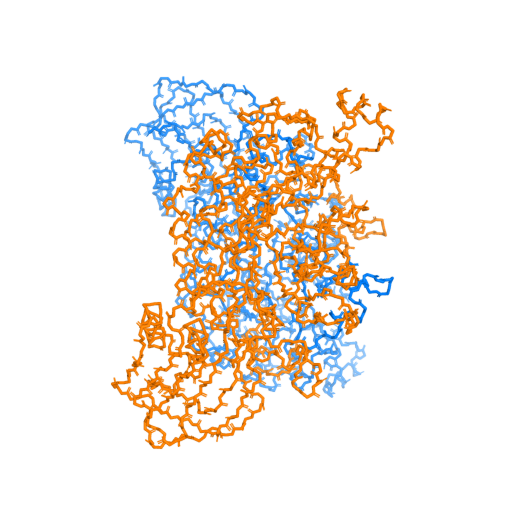165 ALA A N 1
ATOM 1274 C CA . ALA A 1 165 ? 7.008 8.828 12.688 1 98.88 165 ALA A CA 1
ATOM 1275 C C . ALA A 1 165 ? 7.125 10.289 12.266 1 98.88 165 ALA A C 1
ATOM 1277 O O . ALA A 1 165 ? 8.117 10.688 11.648 1 98.88 165 ALA A O 1
ATOM 1278 N N . GLN A 1 166 ? 6.086 11.094 12.539 1 98.94 166 GLN A N 1
ATOM 1279 C CA . GLN A 1 166 ? 6.18 12.523 12.289 1 98.94 166 GLN A CA 1
ATOM 1280 C C . GLN A 1 166 ? 7.363 13.141 13.023 1 98.94 166 GLN A C 1
ATOM 1282 O O . GLN A 1 166 ? 8.109 13.945 12.461 1 98.94 166 GLN A O 1
ATOM 1287 N N . ALA A 1 167 ? 7.523 12.734 14.242 1 98.81 167 ALA A N 1
ATOM 1288 C CA . ALA A 1 167 ? 8.617 13.258 15.047 1 98.81 167 ALA A CA 1
ATOM 1289 C C . ALA A 1 167 ? 9.969 12.891 14.445 1 98.81 167 ALA A C 1
ATOM 1291 O O . ALA A 1 167 ? 10.875 13.727 14.383 1 98.81 167 ALA A O 1
ATOM 1292 N N . TYR A 1 168 ? 10.094 11.633 13.938 1 98.81 168 TYR A N 1
ATOM 1293 C CA . TYR A 1 168 ? 11.328 11.203 13.289 1 98.81 168 TYR A CA 1
ATOM 1294 C C . TYR A 1 168 ? 11.664 12.102 12.102 1 98.81 168 TYR A C 1
ATOM 1296 O O . TYR A 1 168 ? 12.836 12.25 11.742 1 98.81 168 TYR A O 1
ATOM 1304 N N . ASN A 1 169 ? 10.648 12.711 11.516 1 98.88 169 ASN A N 1
ATOM 1305 C CA . ASN A 1 169 ? 10.82 13.469 10.273 1 98.88 169 ASN A CA 1
ATOM 1306 C C . ASN A 1 169 ? 10.648 14.969 10.508 1 98.88 169 ASN A C 1
ATOM 1308 O O . ASN A 1 169 ? 10.508 15.734 9.555 1 98.88 169 ASN A O 1
ATOM 1312 N N . LYS A 1 170 ? 10.539 15.359 11.789 1 98.75 170 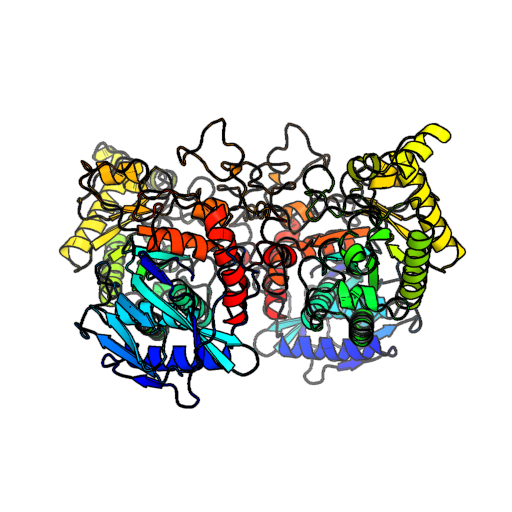LYS A N 1
ATOM 1313 C CA . LYS A 1 170 ? 10.43 16.75 12.25 1 98.75 170 LYS A CA 1
ATOM 1314 C C . LYS A 1 170 ? 9.18 17.406 11.688 1 98.75 170 LYS A C 1
ATOM 1316 O O . LYS A 1 170 ? 9.195 18.609 11.367 1 98.75 170 LYS A O 1
ATOM 1321 N N . MET A 1 171 ? 8.195 16.656 11.391 1 98.88 171 MET A N 1
ATOM 1322 C CA . MET A 1 171 ? 6.863 17.188 11.148 1 98.88 171 MET A CA 1
ATOM 1323 C C . MET A 1 171 ? 6.156 17.516 12.469 1 98.88 171 MET A C 1
ATOM 1325 O O . MET A 1 171 ? 6.359 16.812 13.469 1 98.88 171 MET A O 1
ATOM 1329 N N . ASN A 1 172 ? 5.309 18.547 12.484 1 98.88 172 ASN A N 1
ATOM 1330 C CA . ASN A 1 172 ? 4.875 18.984 13.805 1 98.88 172 ASN A CA 1
ATOM 1331 C C . ASN A 1 172 ? 3.361 19.172 13.859 1 98.88 172 ASN A C 1
ATOM 1333 O O . ASN A 1 172 ? 2.848 19.812 14.773 1 98.88 172 ASN A O 1
ATOM 1337 N N . VAL A 1 173 ? 2.578 18.656 12.867 1 98.94 173 VAL A N 1
ATOM 1338 C CA . VAL A 1 173 ? 1.133 18.844 12.93 1 98.94 173 VAL A CA 1
ATOM 1339 C C . VAL A 1 173 ? 0.428 17.531 12.555 1 98.94 173 VAL A C 1
ATOM 1341 O O . VAL A 1 173 ? 0.692 16.953 11.5 1 98.94 173 VAL A O 1
ATOM 1344 N N . LEU A 1 174 ? -0.337 17.031 13.398 1 98.94 174 LEU A N 1
ATOM 1345 C CA . LEU A 1 174 ? -1.403 16.109 13.031 1 98.94 174 LEU A CA 1
ATOM 1346 C C . LEU A 1 174 ? -2.707 16.844 12.766 1 98.94 174 LEU A C 1
ATOM 1348 O O . LEU A 1 174 ? -3.35 17.344 13.695 1 98.94 174 LEU A O 1
ATOM 1352 N N . HIS A 1 175 ? -2.973 17.078 11.531 1 98.94 175 HIS A N 1
ATOM 1353 C CA . HIS A 1 175 ? -4.289 17.547 11.125 1 98.94 175 HIS A CA 1
ATOM 1354 C C . HIS A 1 175 ? -5.32 16.438 11.164 1 98.94 175 HIS A C 1
ATOM 1356 O O . HIS A 1 175 ? -5.395 15.617 10.242 1 98.94 175 HIS A O 1
ATOM 1362 N N . TRP A 1 176 ? -6.117 16.438 12.219 1 98.94 176 TRP A N 1
ATOM 1363 C CA . TRP A 1 176 ? -7.008 15.312 12.508 1 98.94 176 TRP A CA 1
ATOM 1364 C C . TRP A 1 176 ? -8.391 15.547 11.898 1 98.94 176 TRP A C 1
ATOM 1366 O O . TRP A 1 176 ? -9.227 16.234 12.492 1 98.94 176 TRP A O 1
ATOM 1376 N N . HIS A 1 177 ? -8.625 15.039 10.742 1 98.75 177 HIS A N 1
ATOM 1377 C CA . HIS A 1 177 ? -9.945 14.969 10.133 1 98.75 177 HIS A CA 1
ATOM 1378 C C . HIS A 1 177 ? -10.781 13.852 10.75 1 98.75 177 HIS A C 1
ATOM 1380 O O . HIS A 1 177 ? -10.852 12.75 10.203 1 98.75 177 HIS A O 1
ATOM 1386 N N . ALA A 1 178 ? -11.516 14.133 11.734 1 97.69 178 ALA A N 1
ATOM 1387 C CA . ALA A 1 178 ? -11.977 13.109 12.672 1 97.69 178 ALA A CA 1
ATOM 1388 C C . ALA A 1 178 ? -13.406 12.68 12.352 1 97.69 178 ALA A C 1
ATOM 1390 O O . ALA A 1 178 ? -13.875 11.648 12.836 1 97.69 178 ALA A O 1
ATOM 1391 N N . THR A 1 179 ? -14.141 13.5 11.617 1 98.25 179 THR A N 1
ATOM 1392 C CA . THR A 1 179 ? -15.531 13.211 11.266 1 98.25 179 THR A CA 1
ATOM 1393 C C . THR A 1 179 ? -15.773 13.438 9.773 1 98.25 179 THR A C 1
ATOM 1395 O O . THR A 1 179 ? -15.047 14.203 9.133 1 98.25 179 THR A O 1
ATOM 1398 N N . ASP A 1 180 ? -16.719 12.734 9.242 1 98.31 180 ASP A N 1
ATOM 1399 C CA . ASP A 1 180 ? -17.141 12.891 7.848 1 98.31 180 ASP A CA 1
ATOM 1400 C C . ASP A 1 180 ? -18.5 12.258 7.609 1 98.31 180 ASP A C 1
ATOM 1402 O O . ASP A 1 180 ? -19.172 11.812 8.555 1 98.31 180 ASP A O 1
ATOM 1406 N N . SER A 1 181 ? -18.953 12.242 6.402 1 98.12 181 SER A N 1
ATOM 1407 C CA . SER A 1 181 ? -20.297 11.812 6.023 1 98.12 181 SER A CA 1
ATOM 1408 C C . SER A 1 181 ? -20.547 10.367 6.441 1 98.12 181 SER A C 1
ATOM 1410 O O . SER A 1 181 ? -21.672 10 6.777 1 98.12 181 SER A O 1
ATOM 1412 N N . GLN A 1 182 ? -19.516 9.57 6.504 1 98.12 182 GLN A N 1
ATOM 1413 C CA . GLN A 1 182 ? -19.672 8.133 6.637 1 98.12 182 GLN A CA 1
ATOM 1414 C C . GLN A 1 182 ? -19.766 7.719 8.102 1 98.12 182 GLN A C 1
ATOM 1416 O O . GLN A 1 182 ? -20.391 6.715 8.438 1 98.12 182 GLN A O 1
ATOM 1421 N N . SER A 1 183 ? -19.062 8.508 8.961 1 98.5 183 SER A N 1
ATOM 1422 C CA . SER A 1 183 ? -19.062 8.156 10.375 1 98.5 183 SER A CA 1
ATOM 1423 C C . SER A 1 183 ? -18.641 9.352 11.242 1 98.5 183 SER A C 1
ATOM 1425 O O . SER A 1 183 ? -17.984 10.273 10.758 1 98.5 183 SER A O 1
ATOM 1427 N N . TRP A 1 184 ? -19.141 9.352 12.484 1 98.69 184 TRP A N 1
ATOM 1428 C CA . TRP A 1 184 ? -18.812 10.352 13.492 1 98.69 184 TRP A CA 1
ATOM 1429 C C . TRP A 1 184 ? -18.188 9.695 14.727 1 98.69 184 TRP A C 1
ATOM 1431 O O . TRP A 1 184 ? -18.812 9.625 15.781 1 98.69 184 TRP A O 1
ATOM 1441 N N . PRO A 1 185 ? -16.891 9.352 14.664 1 98.75 185 PRO A N 1
ATOM 1442 C CA . PRO A 1 185 ? -16.281 8.555 15.727 1 98.75 185 PRO A CA 1
ATOM 1443 C C . PRO A 1 185 ? -15.797 9.406 16.891 1 98.75 185 PRO A C 1
ATOM 1445 O O . PRO A 1 185 ? -15.375 8.875 17.922 1 98.75 185 PRO A O 1
ATOM 1448 N N . LEU A 1 186 ? -15.836 10.734 16.844 1 98.81 186 LEU A N 1
ATOM 1449 C CA . LEU A 1 186 ? -15.32 11.594 17.906 1 98.81 186 LEU A CA 1
ATOM 1450 C C . LEU A 1 186 ? -16.391 11.898 18.938 1 98.81 186 LEU A C 1
ATOM 1452 O O . LEU A 1 186 ? -17.453 12.453 18.594 1 98.81 186 LEU A O 1
ATOM 1456 N N . TYR A 1 187 ? -16.172 11.633 20.156 1 98.62 187 TYR A N 1
ATOM 1457 C CA . TYR A 1 187 ? -17.125 11.852 21.234 1 98.62 187 TYR A CA 1
ATOM 1458 C C . TYR A 1 187 ? -17.125 13.312 21.672 1 98.62 187 TYR A C 1
ATOM 1460 O O . TYR A 1 187 ? -16.062 13.922 21.812 1 98.62 187 TYR A O 1
ATOM 1468 N N . PHE A 1 188 ? -18.25 13.938 21.828 1 98.38 188 PHE A N 1
ATOM 1469 C CA . PHE A 1 188 ? -18.453 15.25 22.438 1 98.38 188 PHE A CA 1
ATOM 1470 C C . PHE A 1 188 ? -19.344 15.164 23.656 1 98.38 188 PHE A C 1
ATOM 1472 O O . PHE A 1 188 ? -20.438 14.594 23.594 1 98.38 188 PHE A O 1
ATOM 1479 N N . HIS A 1 189 ? -18.969 15.766 24.781 1 98.38 189 HIS A N 1
ATOM 1480 C CA . HIS A 1 189 ? -19.797 15.789 26 1 98.38 189 HIS A CA 1
ATOM 1481 C C . HIS A 1 189 ? -21.109 16.531 25.75 1 98.38 189 HIS A C 1
ATOM 1483 O O . HIS A 1 189 ? -22.156 16.141 26.266 1 98.38 189 HIS A O 1
ATOM 1489 N N . SER A 1 190 ? -21.062 17.562 25.031 1 98.44 190 SER A N 1
ATOM 1490 C CA . SER A 1 190 ? -22.219 18.406 24.781 1 98.44 190 SER A CA 1
ATOM 1491 C C . SER A 1 190 ? -23.266 17.672 23.938 1 98.44 190 SER A C 1
ATOM 1493 O O . SER A 1 190 ? -24.453 17.969 24.016 1 98.44 190 SER A O 1
ATOM 1495 N N . HIS A 1 191 ? -22.797 16.766 23.078 1 98.62 191 HIS A N 1
ATOM 1496 C CA . HIS A 1 191 ? -23.688 16.047 22.172 1 98.62 191 HIS A CA 1
ATOM 1497 C C . HIS A 1 191 ? -23.25 14.609 21.969 1 98.62 191 HIS A C 1
ATOM 1499 O O . HIS A 1 191 ? -22.891 14.203 20.859 1 98.62 191 HIS A O 1
ATOM 1505 N N . PRO A 1 192 ? -23.406 13.805 23.031 1 98.56 192 PRO A N 1
ATOM 1506 C CA . PRO A 1 192 ? -22.922 12.422 22.984 1 98.56 192 PRO A CA 1
ATOM 1507 C C . PRO A 1 192 ? -23.641 11.586 21.922 1 98.56 192 PRO A C 1
ATOM 1509 O O . PRO A 1 192 ? -23.109 10.586 21.438 1 98.56 192 PRO A O 1
ATOM 1512 N N . GLU A 1 193 ? -24.875 12.008 21.5 1 98.56 193 GLU A N 1
ATOM 1513 C CA . GLU A 1 193 ? -25.688 11.258 20.547 1 98.56 193 GLU A CA 1
ATOM 1514 C C . GLU A 1 193 ? -25.016 11.203 19.172 1 98.56 193 GLU A C 1
ATOM 1516 O O . GLU A 1 193 ? -25.297 10.297 18.391 1 98.56 193 GLU A O 1
ATOM 1521 N N . LEU A 1 194 ? -24.094 12.148 18.859 1 98.75 194 LEU A N 1
ATOM 1522 C CA . LEU A 1 194 ? -23.453 12.18 17.547 1 98.75 194 LEU A CA 1
ATOM 1523 C C . LEU A 1 194 ? -22.609 10.93 17.328 1 98.75 194 LEU A C 1
ATOM 1525 O O . LEU A 1 194 ? -22.781 10.242 16.312 1 98.75 194 LEU A O 1
ATOM 1529 N N . SER A 1 195 ? -21.719 10.57 18.281 1 98.69 195 SER A N 1
ATOM 1530 C CA . SER A 1 195 ? -20.906 9.375 18.125 1 98.69 195 SER A CA 1
ATOM 1531 C C . SER A 1 195 ? -21.688 8.117 18.484 1 98.69 195 SER A C 1
ATOM 1533 O O . SER A 1 195 ? -21.453 7.055 17.891 1 98.69 195 SER A O 1
ATOM 1535 N N . GLN A 1 196 ? -22.625 8.281 19.438 1 98.5 196 GLN A N 1
ATOM 1536 C CA . GLN A 1 196 ? -23.422 7.129 19.812 1 98.5 196 GLN A CA 1
ATOM 1537 C C . GLN A 1 196 ? -24.203 6.57 18.625 1 98.5 196 GLN A C 1
ATOM 1539 O O . GLN A 1 196 ? -24.312 5.355 18.469 1 98.5 196 GLN A O 1
ATOM 1544 N N . LYS A 1 197 ? -24.75 7.457 17.828 1 98.44 197 LYS A N 1
ATOM 1545 C CA . LYS A 1 197 ? -25.578 7.035 16.703 1 98.44 197 LYS A CA 1
ATOM 1546 C C . LYS A 1 197 ? -24.781 7.059 15.391 1 98.44 197 LYS A C 1
ATOM 1548 O O . LYS A 1 197 ? -25.141 6.359 14.445 1 98.44 197 LYS A O 1
ATOM 1553 N N . GLY A 1 198 ? -23.703 7.859 15.352 1 98.31 198 GLY A N 1
ATOM 1554 C CA . GLY A 1 198 ? -23.062 8.133 14.078 1 98.31 198 GLY A CA 1
ATOM 1555 C C . GLY A 1 198 ? -21.781 7.352 13.875 1 98.31 198 GLY A C 1
ATOM 1556 O O . GLY A 1 198 ? -21.266 7.266 12.758 1 98.31 198 GLY A O 1
ATOM 1557 N N . ALA A 1 199 ? -21.188 6.785 14.953 1 98.62 199 ALA A N 1
ATOM 1558 C CA . ALA A 1 199 ? -20 5.949 14.797 1 98.62 199 ALA A CA 1
ATOM 1559 C C . ALA A 1 199 ? -20.359 4.582 14.227 1 98.62 199 ALA A C 1
ATOM 1561 O O . ALA A 1 199 ? -21.516 4.156 14.305 1 98.62 199 ALA A O 1
ATOM 1562 N N . TYR A 1 200 ? -19.438 3.875 13.656 1 97.88 200 TYR A N 1
ATOM 1563 C CA . TYR A 1 200 ? -19.688 2.543 13.109 1 97.88 200 TYR A CA 1
ATOM 1564 C C . TYR A 1 200 ? -20.109 1.575 14.211 1 97.88 200 TYR A C 1
ATOM 1566 O O . TYR A 1 200 ? -20.922 0.681 13.984 1 97.88 200 TYR A O 1
ATOM 1574 N N . SER A 1 201 ? -19.484 1.652 15.359 1 96.94 201 SER A N 1
ATOM 1575 C CA . SER A 1 201 ? -19.812 0.868 16.547 1 96.94 201 SER A CA 1
ATOM 1576 C C . SER A 1 201 ? -19.375 1.574 17.828 1 96.94 201 SER A C 1
ATOM 1578 O O . SER A 1 201 ? -18.672 2.59 17.766 1 96.94 201 SER A O 1
ATOM 1580 N N . SER A 1 202 ? -19.703 1.033 18.938 1 96.88 202 SER A N 1
ATOM 1581 C CA . SER A 1 202 ? -19.328 1.628 20.203 1 96.88 202 SER A CA 1
ATOM 1582 C C . SER A 1 202 ? -17.828 1.49 20.453 1 96.88 202 SER A C 1
ATOM 1584 O O . SER A 1 202 ? -17.25 2.242 21.25 1 96.88 202 SER A O 1
ATOM 1586 N N . LYS A 1 203 ? -17.203 0.513 19.766 1 96.62 203 LYS A N 1
ATOM 1587 C CA . LYS A 1 203 ? -15.766 0.3 19.922 1 96.62 203 LYS A CA 1
ATOM 1588 C C . LYS A 1 203 ? -14.969 1.219 19 1 96.62 203 LYS A C 1
ATOM 1590 O O . LYS A 1 203 ? -13.758 1.366 19.156 1 96.62 203 LYS A O 1
ATOM 1595 N N . GLU A 1 204 ? -15.625 1.826 18.062 1 98.31 204 GLU A N 1
ATOM 1596 C CA . GLU A 1 204 ? -14.992 2.707 17.094 1 98.31 204 GLU A CA 1
ATOM 1597 C C . GLU A 1 204 ? -15.344 4.168 17.359 1 98.31 204 GLU A C 1
ATOM 1599 O O . GLU A 1 204 ? -15.773 4.883 16.453 1 98.31 204 GLU A O 1
ATOM 1604 N N . VAL A 1 205 ? -15.188 4.555 18.609 1 98.75 205 VAL A N 1
ATOM 1605 C CA . VAL A 1 205 ? -15.391 5.906 19.109 1 98.75 205 VAL A CA 1
ATOM 1606 C C . VAL A 1 205 ? -14.117 6.402 19.797 1 98.75 205 VAL A C 1
ATOM 1608 O O . VAL A 1 205 ? -13.461 5.652 20.516 1 98.75 205 VAL A O 1
ATOM 1611 N N . TYR A 1 206 ? -13.656 7.582 19.484 1 98.88 206 TYR A N 1
ATOM 1612 C CA . TYR A 1 206 ? -12.586 8.219 20.234 1 98.88 206 TYR A CA 1
ATOM 1613 C C . TYR A 1 206 ? -13.125 8.898 21.484 1 98.88 206 TYR A C 1
ATOM 1615 O O . TYR A 1 206 ? -13.633 10.023 21.422 1 98.88 206 TYR A O 1
ATOM 1623 N N . THR A 1 207 ? -12.945 8.305 22.562 1 98.69 207 THR A N 1
ATOM 1624 C CA . THR A 1 207 ? -13.422 8.797 23.844 1 98.69 207 THR A CA 1
ATOM 1625 C C . THR A 1 207 ? -12.57 9.977 24.312 1 98.69 207 THR A C 1
ATOM 1627 O O . THR A 1 207 ? -11.492 10.227 23.766 1 98.69 207 THR A O 1
ATOM 1630 N N . PRO A 1 208 ? -13.078 10.758 25.281 1 98.44 208 PRO A N 1
ATOM 1631 C CA . PRO A 1 208 ? -12.258 11.836 25.828 1 98.44 208 PRO A CA 1
ATOM 1632 C C . PRO A 1 208 ? -10.891 11.352 26.312 1 98.44 208 PRO A C 1
ATOM 1634 O O . PRO A 1 208 ? -9.891 12.055 26.156 1 98.44 208 PRO A O 1
ATOM 1637 N N . ALA A 1 209 ? -10.883 10.172 26.875 1 98.69 209 ALA A N 1
ATOM 1638 C CA . ALA A 1 209 ? -9.609 9.602 27.312 1 98.69 209 ALA A CA 1
ATOM 1639 C C . ALA A 1 209 ? -8.688 9.344 26.141 1 98.69 209 ALA A C 1
ATOM 1641 O O . ALA A 1 209 ? -7.473 9.555 26.234 1 98.69 209 ALA A O 1
ATOM 1642 N N . ASP A 1 210 ? -9.242 8.805 25.031 1 98.81 210 ASP A N 1
ATOM 1643 C CA . ASP A 1 210 ? -8.461 8.586 23.828 1 98.81 210 ASP A CA 1
ATOM 1644 C C . ASP A 1 210 ? -7.883 9.898 23.297 1 98.81 210 ASP A C 1
ATOM 1646 O O . ASP A 1 210 ? -6.707 9.969 22.938 1 98.81 210 ASP A O 1
ATOM 1650 N N . VAL A 1 211 ? -8.695 10.922 23.219 1 98.88 211 VAL A N 1
ATOM 1651 C CA . VAL A 1 211 ? -8.281 12.234 22.734 1 98.88 211 VAL A CA 1
ATOM 1652 C C . VAL A 1 211 ? -7.164 12.789 23.609 1 98.88 211 VAL A C 1
ATOM 1654 O O . VAL A 1 211 ? -6.156 13.289 23.109 1 98.88 211 VAL A O 1
ATOM 1657 N N . LYS A 1 212 ? -7.355 12.711 24.906 1 98.81 212 LYS A N 1
ATOM 1658 C CA . LYS A 1 212 ? -6.332 13.172 25.828 1 98.81 212 LYS A CA 1
ATOM 1659 C C . LYS A 1 212 ? -5.016 12.43 25.609 1 98.81 212 LYS A C 1
ATOM 1661 O O . LYS A 1 212 ? -3.943 13.039 25.641 1 98.81 212 LYS A O 1
ATOM 1666 N N . LYS A 1 213 ? -5.129 11.125 25.438 1 98.88 213 LYS A N 1
ATOM 1667 C CA . LYS A 1 213 ? -3.941 10.312 25.188 1 98.88 213 LYS A CA 1
ATOM 1668 C C . LYS A 1 213 ? -3.223 10.773 23.922 1 98.88 213 LYS A C 1
ATOM 1670 O O . LYS A 1 213 ? -1.997 10.914 23.922 1 98.88 213 LYS A O 1
ATOM 1675 N N . ILE A 1 214 ? -3.947 11.016 22.844 1 98.94 214 ILE A N 1
ATOM 1676 C CA . ILE A 1 214 ? -3.379 11.453 21.578 1 98.94 214 ILE A CA 1
ATOM 1677 C C . ILE A 1 214 ? -2.732 12.828 21.734 1 98.94 214 ILE A C 1
ATOM 1679 O O . ILE A 1 214 ? -1.599 13.039 21.312 1 98.94 214 ILE A O 1
ATOM 1683 N N . LEU A 1 215 ? -3.377 13.758 22.438 1 98.88 215 LEU A N 1
ATOM 1684 C CA . LEU A 1 215 ? -2.869 15.109 22.641 1 98.88 215 LEU A CA 1
ATOM 1685 C C . LEU A 1 215 ? -1.589 15.102 23.469 1 98.88 215 LEU A C 1
ATOM 1687 O O . LEU A 1 215 ? -0.614 15.773 23.125 1 98.88 215 LEU A O 1
ATOM 1691 N N . SER A 1 216 ? -1.609 14.32 24.531 1 98.81 216 SER A N 1
ATOM 1692 C CA . SER A 1 216 ? -0.448 14.258 25.422 1 98.81 216 SER A CA 1
ATOM 1693 C C . SER A 1 216 ? 0.747 13.625 24.719 1 98.81 216 SER A C 1
ATOM 1695 O O . SER A 1 216 ? 1.875 14.102 24.844 1 98.81 216 SER A O 1
ATOM 1697 N N . PHE A 1 217 ? 0.444 12.539 24.047 1 98.88 217 PHE A N 1
ATOM 1698 C CA . PHE A 1 217 ? 1.504 11.859 23.312 1 98.88 217 PHE A CA 1
ATOM 1699 C C . PHE A 1 217 ? 2.098 12.781 22.25 1 98.88 217 PHE A C 1
ATOM 1701 O O . PHE A 1 217 ? 3.318 12.867 22.109 1 98.88 217 PHE A O 1
ATOM 1708 N N . ALA A 1 218 ? 1.237 13.445 21.516 1 98.94 218 ALA A N 1
ATOM 1709 C CA . ALA A 1 218 ? 1.673 14.367 20.469 1 98.94 218 ALA A CA 1
ATOM 1710 C C . ALA A 1 218 ? 2.523 15.492 21.047 1 98.94 218 ALA A C 1
ATOM 1712 O O . ALA A 1 218 ? 3.584 15.82 20.5 1 98.94 218 ALA A O 1
ATOM 1713 N N . GLU A 1 219 ? 2.111 16.047 22.078 1 98.81 219 GLU A N 1
ATOM 1714 C CA . GLU A 1 219 ? 2.861 17.141 22.719 1 98.81 219 GLU A CA 1
ATOM 1715 C C . GLU A 1 219 ? 4.258 16.672 23.125 1 98.81 219 GLU A C 1
ATOM 1717 O O . GLU A 1 219 ? 5.238 17.391 22.922 1 98.81 219 GLU A O 1
ATOM 1722 N N . SER A 1 220 ? 4.297 15.492 23.672 1 98.75 220 SER A N 1
ATOM 1723 C CA . SER A 1 220 ? 5.578 14.969 24.141 1 98.75 220 SER A CA 1
ATOM 1724 C C . SER A 1 220 ? 6.539 14.742 22.969 1 98.75 220 SER A C 1
ATOM 1726 O O . SER A 1 220 ? 7.746 14.617 23.172 1 98.75 220 SER A O 1
ATOM 1728 N N . ARG A 1 221 ? 6.027 14.758 21.766 1 98.88 221 ARG A N 1
ATOM 1729 C CA . ARG A 1 221 ? 6.84 14.602 20.562 1 98.88 221 ARG A CA 1
ATOM 1730 C C . ARG A 1 221 ? 6.996 15.922 19.812 1 98.88 221 ARG A C 1
ATOM 1732 O O . ARG A 1 221 ? 7.566 15.969 18.734 1 98.88 221 ARG A O 1
ATOM 1739 N N . GLY A 1 222 ? 6.477 17 20.359 1 98.75 222 GLY A N 1
ATOM 1740 C CA . GLY A 1 222 ? 6.508 18.297 19.703 1 98.75 222 GLY A CA 1
ATOM 1741 C C . GLY A 1 222 ? 5.582 18.375 18.5 1 98.75 222 GLY A C 1
ATOM 1742 O O . GLY A 1 222 ? 5.887 19.062 17.516 1 98.75 222 GLY A O 1
ATOM 1743 N N . VAL A 1 223 ? 4.512 17.609 18.5 1 98.94 223 VAL A N 1
ATOM 1744 C CA . VAL A 1 223 ? 3.533 17.609 17.422 1 98.94 223 VAL A CA 1
ATOM 1745 C C . VAL A 1 223 ? 2.232 18.25 17.891 1 98.94 223 VAL A C 1
ATOM 1747 O O . VAL A 1 223 ? 1.718 17.906 18.969 1 98.94 223 VAL A O 1
ATOM 1750 N N . ARG A 1 224 ? 1.806 19.172 17.141 1 98.81 224 ARG A N 1
ATOM 1751 C CA . ARG A 1 224 ? 0.516 19.812 17.375 1 98.81 224 ARG A CA 1
ATOM 1752 C C . ARG A 1 224 ? -0.622 18.984 16.781 1 98.81 224 ARG A C 1
ATOM 1754 O O . ARG A 1 224 ? -0.432 18.281 15.797 1 98.81 224 ARG A O 1
ATOM 1761 N N . VAL A 1 225 ? -1.771 19.062 17.453 1 98.88 225 VAL A N 1
ATOM 1762 C CA . VAL A 1 225 ? -2.961 18.438 16.891 1 98.88 225 VAL A CA 1
ATOM 1763 C C . VAL A 1 225 ? -3.99 19.5 16.516 1 98.88 225 VAL A C 1
ATOM 1765 O O . VAL A 1 225 ? -4.453 20.25 17.391 1 98.88 225 VAL A O 1
ATOM 1768 N N . VAL A 1 226 ? -4.281 19.562 15.258 1 98.81 226 VAL A N 1
ATOM 1769 C CA . VAL A 1 226 ? -5.285 20.484 14.742 1 98.81 226 VAL A CA 1
ATOM 1770 C C . VAL A 1 226 ? -6.527 19.719 14.312 1 98.81 226 VAL A C 1
ATOM 1772 O O . VAL A 1 226 ? -6.465 18.875 13.414 1 98.81 226 VAL A O 1
ATOM 1775 N N . LEU A 1 227 ? -7.621 20 14.922 1 98.75 227 LEU A N 1
ATOM 1776 C CA . LEU A 1 227 ? -8.859 19.266 14.625 1 98.75 227 LEU A CA 1
ATOM 1777 C C . LEU A 1 227 ? -9.594 19.906 13.461 1 98.75 227 LEU A C 1
ATOM 1779 O O . LEU A 1 227 ? -9.688 21.141 13.375 1 98.75 227 LEU A O 1
ATOM 1783 N N . GLU A 1 228 ? -10.078 19.078 12.633 1 98.75 228 GLU A N 1
ATOM 1784 C CA . GLU A 1 228 ? -11.023 19.516 11.602 1 98.75 228 GLU A CA 1
ATOM 1785 C C . GLU A 1 228 ? -12.383 18.844 11.789 1 98.75 228 GLU A C 1
ATOM 1787 O O . GLU A 1 228 ? -12.469 17.625 11.875 1 98.75 228 GLU A O 1
ATOM 1792 N N . ILE A 1 229 ? -13.344 19.609 11.836 1 97 229 ILE A N 1
ATOM 1793 C CA . ILE A 1 229 ? -14.719 19.172 11.648 1 97 229 ILE A CA 1
ATOM 1794 C C . ILE A 1 229 ? -15.289 19.797 10.375 1 97 229 ILE A C 1
ATOM 1796 O O . ILE A 1 229 ? -15.773 20.922 10.391 1 97 229 ILE A O 1
ATOM 1800 N N . ASP A 1 230 ? -15.352 19.047 9.383 1 97.62 230 ASP A N 1
ATOM 1801 C CA . ASP A 1 230 ? -15.758 19.562 8.078 1 97.62 230 ASP A CA 1
ATOM 1802 C C . ASP A 1 230 ? -17.266 19.797 8.039 1 97.62 230 ASP A C 1
ATOM 1804 O O . ASP A 1 230 ? -18.047 18.984 8.523 1 97.62 230 ASP A O 1
ATOM 1808 N N . MET A 1 231 ? -17.703 20.984 7.469 1 97.56 231 MET A N 1
ATOM 1809 C CA . MET A 1 231 ? -19.094 21.391 7.34 1 97.56 231 MET A CA 1
ATOM 1810 C C . MET A 1 231 ? -19.234 22.562 6.359 1 97.56 231 MET A C 1
ATOM 1812 O O . MET A 1 231 ? -18.25 23.266 6.09 1 97.56 231 MET A O 1
ATOM 1816 N N . PRO A 1 232 ? -20.297 22.75 5.758 1 97.44 232 PRO A N 1
ATOM 1817 C CA . PRO A 1 232 ? -21.562 22.062 6.012 1 97.44 232 PRO A CA 1
ATOM 1818 C C . PRO A 1 232 ? -21.703 20.781 5.203 1 97.44 232 PRO A C 1
ATOM 1820 O O . PRO A 1 232 ? -22.641 20 5.434 1 97.44 232 PRO A O 1
ATOM 1823 N N . ALA A 1 233 ? -20.922 20.578 4.172 1 97.5 233 ALA A N 1
ATOM 1824 C CA . ALA A 1 233 ? -20.859 19.281 3.502 1 97.5 233 ALA A CA 1
ATOM 1825 C C . ALA A 1 233 ? -20.062 18.266 4.336 1 97.5 233 ALA A C 1
ATOM 1827 O O . ALA A 1 233 ? -19.516 18.625 5.379 1 97.5 233 ALA A O 1
ATOM 1828 N N . HIS A 1 234 ? -20.109 17 3.984 1 97.62 234 HIS A N 1
ATOM 1829 C CA . HIS A 1 234 ? -19.391 15.953 4.699 1 97.62 234 HIS A CA 1
ATOM 1830 C C . HIS A 1 234 ? -19.953 15.773 6.109 1 97.62 234 HIS A C 1
ATOM 1832 O O . HIS A 1 234 ? -19.188 15.602 7.062 1 97.62 234 HIS A O 1
ATOM 1838 N N . THR A 1 235 ? -21.297 15.922 6.262 1 98.12 235 THR A N 1
ATOM 1839 C CA . THR A 1 235 ? -21.906 15.891 7.586 1 98.12 235 THR A CA 1
ATOM 1840 C C . THR A 1 235 ? -23.109 14.945 7.605 1 98.12 235 THR A C 1
ATOM 1842 O O . THR A 1 235 ? -23.922 15 8.523 1 98.12 235 THR A O 1
ATOM 1845 N N . ALA A 1 236 ? -23.219 14.109 6.559 1 98.38 236 ALA A N 1
ATOM 1846 C CA . ALA A 1 236 ? -24.406 13.266 6.422 1 98.38 236 ALA A CA 1
ATOM 1847 C C . ALA A 1 236 ? -24.656 12.461 7.695 1 98.38 236 ALA A C 1
ATOM 1849 O O . ALA A 1 236 ? -25.797 12.234 8.078 1 98.38 236 ALA A O 1
ATOM 1850 N N . THR A 1 237 ? -23.672 12.062 8.375 1 98.19 237 THR A N 1
ATOM 1851 C CA . THR A 1 237 ? -23.75 11.188 9.539 1 98.19 237 THR A CA 1
ATOM 1852 C C . THR A 1 237 ? -24.453 11.891 10.695 1 98.19 237 THR A C 1
ATOM 1854 O O . THR A 1 237 ? -24.984 11.234 11.594 1 98.19 237 THR A O 1
ATOM 1857 N N . ILE A 1 238 ? -24.438 13.203 10.727 1 98.69 238 ILE A N 1
ATOM 1858 C CA . ILE A 1 238 ? -25.172 13.961 11.742 1 98.69 238 ILE A CA 1
ATOM 1859 C C . ILE A 1 238 ? -26.656 13.609 11.68 1 98.69 238 ILE A C 1
ATOM 1861 O O . ILE A 1 238 ? -27.344 13.609 12.703 1 98.69 238 ILE A O 1
ATOM 1865 N N . GLY A 1 239 ? -27.203 13.234 10.5 1 98.31 239 GLY A N 1
ATOM 1866 C CA . GLY A 1 239 ? -28.594 12.867 10.305 1 98.31 239 GLY A CA 1
ATOM 1867 C C . GLY A 1 239 ? -29 11.656 11.117 1 98.31 239 GLY A C 1
ATOM 1868 O O . GLY A 1 239 ? -30.203 11.43 11.344 1 98.31 239 GLY A O 1
ATOM 1869 N N . GLU A 1 240 ? -28.031 10.82 11.531 1 98 240 GLU A N 1
ATOM 1870 C CA . GLU A 1 240 ? -28.359 9.648 12.336 1 98 240 GLU A CA 1
ATOM 1871 C C . GLU A 1 240 ? -28.984 10.047 13.664 1 98 240 GLU A C 1
ATOM 1873 O O . GLU A 1 240 ? -29.828 9.32 14.203 1 98 240 GLU A O 1
ATOM 1878 N N . SER A 1 241 ? -28.547 11.195 14.18 1 98.31 241 SER A N 1
ATOM 1879 C CA . SER A 1 241 ? -29.109 11.688 15.438 1 98.31 241 SER A CA 1
ATOM 1880 C C . SER A 1 241 ? -30.016 12.883 15.211 1 98.31 241 SER A C 1
ATOM 1882 O O . SER A 1 241 ? -30.953 13.109 15.977 1 98.31 241 SER A O 1
ATOM 1884 N N . HIS A 1 242 ? -29.766 13.648 14.164 1 98.5 242 HIS A N 1
ATOM 1885 C CA . HIS A 1 242 ? -30.5 14.867 13.883 1 98.5 242 HIS A CA 1
ATOM 1886 C C . HIS A 1 242 ? -30.953 14.906 12.422 1 98.5 242 HIS A C 1
ATOM 1888 O O . HIS A 1 242 ? -30.531 15.773 11.664 1 98.5 242 HIS A O 1
ATOM 1894 N N . PRO A 1 243 ? -31.891 14.102 12.039 1 98.06 243 PRO A N 1
ATOM 1895 C CA . PRO A 1 243 ? -32.281 14.016 10.633 1 98.06 243 PRO A CA 1
ATOM 1896 C C . PRO A 1 243 ? -32.844 15.328 10.094 1 98.06 243 PRO A C 1
ATOM 1898 O O . PRO A 1 243 ? -32.656 15.648 8.922 1 98.06 243 PRO A O 1
ATOM 1901 N N . ASP A 1 244 ? -33.469 16.125 10.984 1 97.25 244 ASP A N 1
ATOM 1902 C CA . ASP A 1 244 ? -34.156 17.359 10.547 1 97.25 244 ASP A CA 1
ATOM 1903 C C . ASP A 1 244 ? -33.125 18.453 10.258 1 97.25 244 ASP A C 1
ATOM 1905 O O . ASP A 1 244 ? -33.5 19.516 9.727 1 97.25 244 ASP A O 1
ATOM 1909 N N . TYR A 1 245 ? -31.844 18.172 10.555 1 98.38 245 TYR A N 1
ATOM 1910 C CA . TYR A 1 245 ? -30.812 19.188 10.344 1 98.38 245 TYR A CA 1
ATOM 1911 C C . TYR A 1 245 ? -30.219 19.078 8.945 1 98.38 245 TYR A C 1
ATOM 1913 O O . TYR A 1 245 ? -29.469 19.969 8.508 1 98.38 245 TYR A O 1
ATOM 1921 N N . LEU A 1 246 ? -30.516 18.016 8.164 1 98.38 246 LEU A N 1
ATOM 1922 C CA . LEU A 1 246 ? -29.844 17.719 6.902 1 98.38 246 LEU A CA 1
ATOM 1923 C C . LEU A 1 246 ? -30.781 17.953 5.723 1 98.38 246 LEU A C 1
ATOM 1925 O O . LEU A 1 246 ? -32 17.812 5.859 1 98.38 246 LEU A O 1
ATOM 1929 N N . ILE A 1 247 ? -30.219 18.328 4.66 1 98.06 247 ILE A N 1
ATOM 1930 C CA . ILE A 1 247 ? -30.891 18.375 3.373 1 98.06 247 ILE A CA 1
ATOM 1931 C C . ILE A 1 247 ? -30.328 17.312 2.443 1 98.06 247 ILE A C 1
ATOM 1933 O O . ILE A 1 247 ? -29.109 17.109 2.395 1 98.06 247 ILE A O 1
ATOM 1937 N N . CYS A 1 248 ? -31.156 16.547 1.683 1 97.5 248 CYS A N 1
ATOM 1938 C CA . CYS A 1 248 ? -30.906 15.602 0.605 1 97.5 248 CYS A CA 1
ATOM 1939 C C . CYS A 1 248 ? -30.297 14.312 1.145 1 97.5 248 CYS A C 1
ATOM 1941 O O . CYS A 1 248 ? -29.578 13.609 0.425 1 97.5 248 CYS A O 1
ATOM 1943 N N . ALA A 1 249 ? -30.453 14.023 2.445 1 96.31 249 ALA A N 1
ATOM 1944 C CA . ALA A 1 249 ? -29.875 12.844 3.092 1 96.31 249 ALA A CA 1
ATOM 1945 C C . ALA A 1 249 ? -30.453 11.562 2.498 1 96.31 249 ALA A C 1
ATOM 1947 O O . ALA A 1 249 ? -29.844 10.5 2.566 1 96.31 249 ALA A O 1
ATOM 1948 N N . ASP A 1 250 ? -31.609 11.625 1.875 1 95.19 250 ASP A N 1
ATOM 1949 C CA . ASP A 1 250 ? -32.281 10.453 1.349 1 95.19 250 ASP A CA 1
ATOM 1950 C C . ASP A 1 250 ? -32.031 10.273 -0.143 1 95.19 250 ASP A C 1
ATOM 1952 O O . ASP A 1 250 ? -32.5 9.328 -0.761 1 95.19 250 ASP A O 1
ATOM 1956 N N . GLU A 1 251 ? -31.219 11.156 -0.686 1 97.12 251 GLU A N 1
ATOM 1957 C CA . GLU A 1 251 ? -30.922 11.086 -2.113 1 97.12 251 GLU A CA 1
ATOM 1958 C C . GLU A 1 251 ? -29.688 10.211 -2.377 1 97.12 251 GLU A C 1
ATOM 1960 O O . GLU A 1 251 ? -28.828 10.078 -1.517 1 97.12 251 GLU A O 1
ATOM 1965 N N . PHE A 1 252 ? -29.672 9.562 -3.584 1 96.62 252 PHE A N 1
ATOM 1966 C CA . PHE A 1 252 ? -28.438 8.945 -4.055 1 96.62 252 PHE A CA 1
ATOM 1967 C C . PHE A 1 252 ? -27.359 10 -4.273 1 96.62 252 PHE A C 1
ATOM 1969 O O . PHE A 1 252 ? -27.641 11.094 -4.77 1 96.62 252 PHE A O 1
ATOM 1976 N N . TRP A 1 253 ? -26.188 9.75 -3.998 1 96.75 253 TRP A N 1
ATOM 1977 C CA . TRP A 1 253 ? -25.141 10.742 -3.758 1 96.75 253 TRP A CA 1
ATOM 1978 C C . TRP A 1 253 ? -24.688 11.383 -5.066 1 96.75 253 TRP A C 1
ATOM 1980 O O . TRP A 1 253 ? -24.297 12.547 -5.09 1 96.75 253 TRP A O 1
ATOM 1990 N N . ALA A 1 254 ? -24.734 10.719 -6.129 1 95.25 254 ALA A N 1
ATOM 1991 C CA . ALA A 1 254 ? -23.969 11.039 -7.336 1 95.25 254 ALA A CA 1
ATOM 1992 C C . ALA A 1 254 ? -24.234 12.469 -7.781 1 95.25 254 ALA A C 1
ATOM 1994 O O . ALA A 1 254 ? -23.312 13.18 -8.203 1 95.25 254 ALA A O 1
ATOM 1995 N N . ALA A 1 255 ? -25.422 12.992 -7.668 1 96.62 255 ALA A N 1
ATOM 1996 C CA . ALA A 1 255 ? -25.75 14.336 -8.125 1 96.62 255 ALA A CA 1
ATOM 1997 C C . ALA A 1 255 ? -25.656 15.344 -6.98 1 96.62 255 ALA A C 1
ATOM 1999 O O . ALA A 1 255 ? -25.641 16.547 -7.211 1 96.62 255 ALA A O 1
ATOM 2000 N N . TYR A 1 256 ? -25.531 14.859 -5.734 1 97.31 256 TYR A N 1
ATOM 2001 C CA . TYR A 1 256 ? -25.859 15.75 -4.621 1 97.31 256 TYR A CA 1
ATOM 2002 C C . TYR A 1 256 ? -24.719 15.789 -3.609 1 97.31 256 TYR A C 1
ATOM 2004 O O . TYR A 1 256 ? -24.781 16.547 -2.633 1 97.31 256 TYR A O 1
ATOM 2012 N N . ALA A 1 257 ? -23.688 14.977 -3.869 1 96.25 257 ALA A N 1
ATOM 2013 C CA . ALA A 1 257 ? -22.531 14.945 -2.979 1 96.25 257 ALA A CA 1
ATOM 2014 C C . ALA A 1 257 ? -21.266 14.594 -3.744 1 96.25 257 ALA A C 1
ATOM 2016 O O . ALA A 1 257 ? -21.328 14.055 -4.852 1 96.25 257 ALA A O 1
ATOM 2017 N N . ALA A 1 258 ? -20.109 14.906 -3.141 1 93.81 258 ALA A N 1
ATOM 2018 C CA . ALA A 1 258 ? -18.828 14.539 -3.723 1 93.81 258 ALA A CA 1
ATOM 2019 C C . ALA A 1 258 ? -18.562 13.039 -3.555 1 93.81 258 ALA A C 1
ATOM 2021 O O . ALA A 1 258 ? -17.828 12.445 -4.344 1 93.81 258 ALA A O 1
ATOM 2022 N N . GLU A 1 259 ? -19.062 12.43 -2.516 1 94.62 259 GLU A N 1
ATOM 2023 C CA . GLU A 1 259 ? -18.984 11 -2.223 1 94.62 259 GLU A CA 1
ATOM 2024 C C . GLU A 1 259 ? -20.172 10.539 -1.391 1 94.62 259 GLU A C 1
ATOM 2026 O O . GLU A 1 259 ? -20.859 11.359 -0.777 1 94.62 259 GLU A O 1
ATOM 2031 N N . PRO A 1 260 ? -20.469 9.281 -1.395 1 96.06 260 PRO A N 1
ATOM 2032 C CA . PRO A 1 260 ? -21.578 8.766 -0.595 1 96.06 260 PRO A CA 1
ATOM 2033 C C . PRO A 1 260 ? -21.297 8.797 0.905 1 96.06 260 PRO A C 1
ATOM 2035 O O . PRO A 1 260 ? -20.141 8.656 1.321 1 96.06 260 PRO A O 1
ATOM 2038 N N . PRO A 1 261 ? -22.297 8.977 1.661 1 97.31 261 PRO A N 1
ATOM 2039 C CA . PRO A 1 261 ? -23.688 9.273 1.302 1 97.31 261 PRO A CA 1
ATOM 2040 C C . PRO A 1 261 ? -23.922 10.758 1.048 1 97.31 261 PRO A C 1
ATOM 2042 O O . PRO A 1 261 ? -23.094 11.594 1.415 1 97.31 261 PRO A O 1
ATOM 2045 N N . ALA A 1 262 ? -25.078 11.062 0.463 1 97.81 262 ALA A N 1
ATOM 2046 C CA . ALA A 1 262 ? -25.5 12.453 0.352 1 97.81 262 ALA A CA 1
ATOM 2047 C C . ALA A 1 262 ? -26.016 12.977 1.688 1 97.81 262 ALA A C 1
ATOM 2049 O O . ALA A 1 262 ? -26.359 12.195 2.582 1 97.81 262 ALA A O 1
ATOM 2050 N N . GLY A 1 263 ? -26.062 14.297 1.755 1 97.81 263 GLY A N 1
ATOM 2051 C CA . GLY A 1 263 ? -26.531 14.984 2.953 1 97.81 263 GLY A CA 1
ATOM 2052 C C . GLY A 1 263 ? -25.625 16.125 3.379 1 97.81 263 GLY A C 1
ATOM 2053 O O . GLY A 1 263 ? -24.406 15.961 3.447 1 97.81 263 GLY A O 1
ATOM 2054 N N . GLN A 1 264 ? -26.188 17.25 3.582 1 98.31 264 GLN A N 1
ATOM 2055 C CA . GLN A 1 264 ? -25.484 18.438 4.039 1 98.31 264 GLN A CA 1
ATOM 2056 C C . GLN A 1 264 ? -26.297 19.188 5.082 1 98.31 264 GLN A C 1
ATOM 2058 O O . GLN A 1 264 ? -27.531 19.219 5.02 1 98.31 264 GLN A O 1
ATOM 2063 N N . LEU A 1 265 ? -25.672 19.766 6.031 1 98.44 265 LEU A N 1
ATOM 2064 C CA . LEU A 1 265 ? -26.375 20.578 7.012 1 98.44 265 LEU A CA 1
ATOM 2065 C C . LEU A 1 265 ? -27.188 21.672 6.328 1 98.44 265 LEU A C 1
ATOM 2067 O O . LEU A 1 265 ? -26.719 22.297 5.375 1 98.44 265 LEU A O 1
ATOM 2071 N N . ASP A 1 266 ? -28.422 21.875 6.785 1 98.25 266 ASP A N 1
ATOM 2072 C CA . ASP A 1 266 ? -29.25 22.984 6.352 1 98.25 266 ASP A CA 1
ATOM 2073 C C . ASP A 1 266 ? -28.703 24.312 6.871 1 98.25 266 ASP A C 1
ATOM 2075 O O . ASP A 1 266 ? -28.781 24.594 8.062 1 98.25 266 ASP A O 1
ATOM 2079 N N . PRO A 1 267 ? -28.188 25.125 5.984 1 97.88 267 PRO A N 1
ATOM 2080 C CA . PRO A 1 267 ? -27.531 26.359 6.43 1 97.88 267 PRO A CA 1
ATOM 2081 C C . PRO A 1 267 ? -28.531 27.375 7 1 97.88 267 PRO A C 1
ATOM 2083 O O . PRO A 1 267 ? -28.109 28.359 7.609 1 97.88 267 PRO A O 1
ATOM 2086 N N . LEU A 1 268 ? -29.875 27.125 6.82 1 97.69 268 LEU A N 1
ATOM 2087 C CA . LEU A 1 268 ? -30.891 28.078 7.285 1 97.69 268 LEU A CA 1
ATOM 2088 C C . LEU A 1 268 ? -31.547 27.578 8.562 1 97.69 268 LEU A C 1
ATOM 2090 O O . LEU A 1 268 ? -32.406 28.25 9.133 1 97.69 268 LEU A O 1
ATOM 2094 N N . ASN A 1 269 ? -31.125 26.453 9.008 1 98 269 ASN A N 1
ATOM 2095 C CA . ASN A 1 269 ? -31.688 25.875 10.219 1 98 269 ASN A CA 1
ATOM 2096 C C . ASN A 1 269 ? -30.953 26.375 11.469 1 98 269 ASN A C 1
ATOM 2098 O O . ASN A 1 269 ? -29.828 25.953 11.734 1 98 269 ASN A O 1
ATOM 2102 N N . ASP A 1 270 ? -31.625 27.062 12.328 1 97.5 270 ASP A N 1
ATOM 2103 C CA . ASP A 1 270 ? -31.016 27.688 13.5 1 97.5 270 ASP A CA 1
ATOM 2104 C C . ASP A 1 270 ? -30.578 26.625 14.508 1 97.5 270 ASP A C 1
ATOM 2106 O O . ASP A 1 270 ? -29.578 26.812 15.203 1 97.5 270 ASP A O 1
ATOM 2110 N N . LYS A 1 271 ? -31.312 25.625 14.602 1 98.19 271 LYS A N 1
ATOM 2111 C CA . LYS A 1 271 ? -30.938 24.547 15.523 1 98.19 271 LYS A CA 1
ATOM 2112 C C . LYS A 1 271 ? -29.672 23.844 15.062 1 98.19 271 LYS A C 1
ATOM 2114 O O . LYS A 1 271 ? -28.828 23.469 15.883 1 98.19 271 LYS A O 1
ATOM 2119 N N . ALA A 1 272 ? -29.562 23.656 13.781 1 98.31 272 ALA A N 1
ATOM 2120 C CA . ALA A 1 272 ? -28.328 23.078 13.227 1 98.31 272 ALA A CA 1
ATOM 2121 C C . ALA A 1 272 ? -27.141 23.969 13.523 1 98.31 272 ALA A C 1
ATOM 2123 O O . ALA A 1 272 ? -26.078 23.484 13.914 1 98.31 272 ALA A O 1
ATOM 2124 N N . LEU A 1 273 ? -27.312 25.234 13.32 1 98.31 273 LEU A N 1
ATOM 2125 C CA . LEU A 1 273 ? -26.234 26.172 13.641 1 98.31 273 LEU A CA 1
ATOM 2126 C C . LEU A 1 273 ? -25.906 26.141 15.125 1 98.31 273 LEU A C 1
ATOM 2128 O O . LEU A 1 273 ? -24.734 26.266 15.508 1 98.31 273 LEU A O 1
ATOM 2132 N N . GLY A 1 274 ? -26.969 26.047 15.961 1 98.5 274 GLY A N 1
ATOM 2133 C CA . GLY A 1 274 ? -26.75 25.906 17.391 1 98.5 274 GLY A CA 1
ATOM 2134 C C . GLY A 1 274 ? -25.891 24.688 17.734 1 98.5 274 GLY A C 1
ATOM 2135 O O . GLY A 1 274 ? -24.984 24.781 18.562 1 98.5 274 GLY A O 1
ATOM 2136 N N . LEU A 1 275 ? -26.156 23.562 17.109 1 98.62 275 LEU A N 1
ATOM 2137 C CA . LEU A 1 275 ? -25.344 22.359 17.281 1 98.62 275 LEU A CA 1
ATOM 2138 C C . LEU A 1 275 ? -23.891 22.609 16.906 1 98.62 275 LEU A C 1
ATOM 2140 O O . LEU A 1 275 ? -22.969 22.234 17.625 1 98.62 275 LEU A O 1
ATOM 2144 N N . VAL A 1 276 ? -23.688 23.234 15.789 1 98.44 276 VAL A N 1
ATOM 2145 C CA . VAL A 1 276 ? -22.359 23.547 15.273 1 98.44 276 VAL A CA 1
ATOM 2146 C C . VAL A 1 276 ? -21.594 24.422 16.281 1 98.44 276 VAL A C 1
ATOM 2148 O O . VAL A 1 276 ? -20.422 24.172 16.562 1 98.44 276 VAL A O 1
ATOM 2151 N N . LYS A 1 277 ? -22.25 25.406 16.797 1 98.38 277 LYS A N 1
ATOM 2152 C CA . LYS A 1 277 ? -21.641 26.297 17.781 1 98.38 277 LYS A CA 1
ATOM 2153 C C . LYS A 1 277 ? -21.219 25.531 19.031 1 98.38 277 LYS A C 1
ATOM 2155 O O . LYS A 1 277 ? -20.141 25.766 19.562 1 98.38 277 LYS A O 1
ATOM 2160 N N . ASP A 1 278 ? -22.078 24.594 19.453 1 98.5 278 ASP A N 1
ATOM 2161 C CA . ASP A 1 278 ? -21.75 23.766 20.609 1 98.5 278 ASP A CA 1
ATOM 2162 C C . ASP A 1 278 ? -20.5 22.922 20.359 1 98.5 278 ASP A C 1
ATOM 2164 O O . ASP A 1 278 ? -19.609 22.828 21.203 1 98.5 278 ASP A O 1
ATOM 2168 N N . ILE A 1 279 ? -20.469 22.344 19.234 1 98.12 279 ILE A N 1
ATOM 2169 C CA . ILE A 1 279 ? -19.359 21.469 18.828 1 98.12 279 ILE A CA 1
ATOM 2170 C C . ILE A 1 279 ? -18.062 22.281 18.766 1 98.12 279 ILE A C 1
ATOM 2172 O O . ILE A 1 279 ? -17.047 21.859 19.297 1 98.12 279 ILE A O 1
ATOM 2176 N N . ILE A 1 280 ? -18.109 23.422 18.156 1 98.38 280 ILE A N 1
ATOM 2177 C CA . ILE A 1 280 ? -16.922 24.266 18.016 1 98.38 280 ILE A CA 1
ATOM 2178 C C . ILE A 1 280 ? -16.438 24.703 19.391 1 98.38 280 ILE A C 1
ATOM 2180 O O . ILE A 1 280 ? -15.234 24.703 19.656 1 98.38 280 ILE A O 1
ATOM 2184 N N . LYS A 1 281 ? -17.344 25.094 20.219 1 98.19 281 LYS A N 1
ATOM 2185 C CA . LYS A 1 281 ? -17 25.547 21.562 1 98.19 281 LYS A CA 1
ATOM 2186 C C . LYS A 1 281 ? -16.25 24.469 22.328 1 98.19 281 LYS A C 1
ATOM 2188 O O . LYS A 1 281 ? -15.18 24.734 22.891 1 98.19 281 LYS A O 1
ATOM 2193 N N . GLU A 1 282 ? -16.797 23.312 22.312 1 98.19 282 GLU A N 1
ATOM 2194 C CA . GLU A 1 282 ? -16.156 22.203 23.016 1 98.19 282 GLU A CA 1
ATOM 2195 C C . GLU A 1 282 ? -14.828 21.812 22.375 1 98.19 282 GLU A C 1
ATOM 2197 O O . GLU A 1 282 ? -13.852 21.547 23.062 1 98.19 282 GLU A O 1
ATOM 2202 N N . ALA A 1 283 ? -14.766 21.734 21.078 1 98.12 283 ALA A N 1
ATOM 2203 C CA . ALA A 1 283 ? -13.531 21.422 20.375 1 98.12 283 ALA A CA 1
ATOM 2204 C C . ALA A 1 283 ? -12.438 22.438 20.672 1 98.12 283 ALA A C 1
ATOM 2206 O O . ALA A 1 283 ? -11.289 22.062 20.922 1 98.12 283 ALA A O 1
ATOM 2207 N N . ALA A 1 284 ? -12.82 23.703 20.609 1 97.31 284 ALA A N 1
ATOM 2208 C CA . ALA A 1 284 ? -11.859 24.781 20.875 1 97.31 284 ALA A CA 1
ATOM 2209 C C . ALA A 1 284 ? -11.281 24.672 22.281 1 97.31 284 ALA A C 1
ATOM 2211 O O . ALA A 1 284 ? -10.117 25 22.516 1 97.31 284 ALA A O 1
ATOM 2212 N N . HIS A 1 285 ? -12.078 24.219 23.172 1 96.88 285 HIS A N 1
ATOM 2213 C CA . HIS A 1 285 ? -11.633 24.062 24.547 1 96.88 285 HIS A CA 1
ATOM 2214 C C . HIS A 1 285 ? -10.727 22.844 24.703 1 96.88 285 HIS A C 1
ATOM 2216 O O . HIS A 1 285 ? -9.742 22.875 25.438 1 96.88 285 HIS A O 1
ATOM 2222 N N . THR A 1 286 ? -11.039 21.797 24.031 1 97.88 286 THR A N 1
ATOM 2223 C CA . THR A 1 286 ? -10.375 20.5 24.172 1 97.88 286 THR A CA 1
ATOM 2224 C C . THR A 1 286 ? -9.008 20.516 23.484 1 97.88 286 THR A C 1
ATOM 2226 O O . THR A 1 286 ? -8.039 19.953 24 1 97.88 286 THR A O 1
ATOM 2229 N N . PHE A 1 287 ? -8.898 21.094 22.359 1 98.19 287 PHE A N 1
ATOM 2230 C CA . PHE A 1 287 ? -7.676 21.094 21.562 1 98.19 287 PHE A CA 1
ATOM 2231 C C . PHE A 1 287 ? -6.898 22.391 21.781 1 98.19 287 PHE A C 1
ATOM 2233 O O . PHE A 1 287 ? -7.371 23.469 21.422 1 98.19 287 PHE A O 1
ATOM 2240 N N . PRO A 1 288 ? -5.734 22.297 22.234 1 96.5 288 PRO A N 1
ATOM 2241 C CA . PRO A 1 288 ? -5.047 23.484 22.719 1 96.5 288 PRO A CA 1
ATOM 2242 C C . PRO A 1 288 ? -4.477 24.344 21.594 1 96.5 288 PRO A C 1
ATOM 2244 O O . PRO A 1 288 ? -4.121 25.5 21.797 1 96.5 288 PRO A O 1
ATOM 2247 N N . ASP A 1 289 ? -4.297 23.781 20.422 1 97.5 289 ASP A N 1
ATOM 2248 C CA . ASP A 1 289 ? -3.686 24.516 19.312 1 97.5 289 ASP A CA 1
ATOM 2249 C C . ASP A 1 289 ? -4.484 25.781 19 1 97.5 289 ASP A C 1
ATOM 2251 O O . ASP A 1 289 ? -5.715 25.781 19.078 1 97.5 289 ASP A O 1
ATOM 2255 N N . THR A 1 290 ? -3.791 26.844 18.594 1 97.12 290 THR A N 1
ATOM 2256 C CA . THR A 1 290 ? -4.426 28.094 18.219 1 97.12 290 THR A CA 1
ATOM 2257 C C . THR A 1 290 ? -5.273 27.922 16.953 1 97.12 290 THR A C 1
ATOM 2259 O O . THR A 1 290 ? -6.312 28.562 16.812 1 97.12 290 THR A O 1
ATOM 2262 N N . LEU A 1 291 ? -4.91 27.062 16.125 1 98.25 291 LEU A N 1
ATOM 2263 C CA . LEU A 1 291 ? -5.613 26.859 14.859 1 98.25 291 LEU A CA 1
ATOM 2264 C C . LEU A 1 291 ? -6.77 25.891 15.023 1 98.25 291 LEU A C 1
ATOM 2266 O O . LEU A 1 291 ? -6.68 24.938 15.812 1 98.25 291 LEU A O 1
ATOM 2270 N N . TYR A 1 292 ? -7.812 26.172 14.398 1 98.19 292 TYR A N 1
ATOM 2271 C CA . TYR A 1 292 ? -8.984 25.312 14.312 1 98.19 292 TYR A CA 1
ATOM 2272 C C . TYR A 1 292 ? -9.531 25.266 12.891 1 98.19 292 TYR A C 1
ATOM 2274 O O . TYR A 1 292 ? -9.789 26.297 12.289 1 98.19 292 TYR A O 1
ATOM 2282 N N . HIS A 1 293 ? -9.68 24.078 12.32 1 98.81 293 HIS A N 1
ATOM 2283 C CA . HIS A 1 293 ? -10.117 23.922 10.938 1 98.81 293 HIS A CA 1
ATOM 2284 C C . HIS A 1 293 ? -11.633 23.781 10.859 1 98.81 293 HIS A C 1
ATOM 2286 O O . HIS A 1 293 ? -12.195 22.781 11.305 1 98.81 293 HIS A O 1
ATOM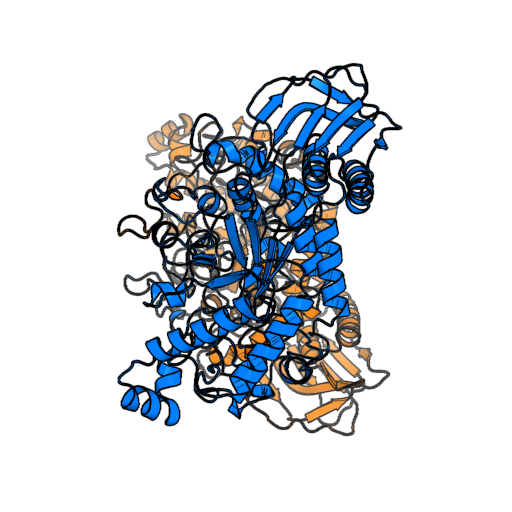 2292 N N . THR A 1 294 ? -12.297 24.719 10.195 1 98.25 294 THR A N 1
ATOM 2293 C CA . THR A 1 294 ? -13.75 24.766 10.195 1 98.25 294 THR A CA 1
ATOM 2294 C C . THR A 1 294 ? -14.32 24.062 8.961 1 98.25 294 THR A C 1
ATOM 2296 O O . THR A 1 294 ? -15.531 24.016 8.766 1 98.25 294 THR A O 1
ATOM 2299 N N . GLY A 1 295 ? -13.461 23.516 8.195 1 98.19 295 GLY A N 1
ATOM 2300 C CA . GLY A 1 295 ? -13.898 22.766 7.027 1 98.19 295 GLY A CA 1
ATOM 2301 C C . GLY A 1 295 ? -14.211 23.656 5.836 1 98.19 295 GLY A C 1
ATOM 2302 O O . GLY A 1 295 ? -13.438 24.562 5.504 1 98.19 295 GLY A O 1
ATOM 2303 N N . GLY A 1 296 ? -15.258 23.359 5.164 1 97.25 296 GLY A N 1
ATOM 2304 C CA . GLY A 1 296 ? -15.711 24.109 4 1 97.25 296 GLY A CA 1
ATOM 2305 C C . GLY A 1 296 ? -15.375 23.422 2.688 1 97.25 296 GLY A C 1
ATOM 2306 O O . GLY A 1 296 ? -15.367 24.062 1.633 1 97.25 296 GLY A O 1
ATOM 2307 N N . ASP A 1 297 ? -15.172 22.094 2.771 1 95.31 297 ASP A N 1
ATOM 2308 C CA . ASP A 1 297 ? -14.734 21.312 1.62 1 95.31 297 ASP A CA 1
ATOM 2309 C C . ASP A 1 297 ? -15.922 20.859 0.772 1 95.31 297 ASP A C 1
ATOM 2311 O O . ASP A 1 297 ? -16.906 20.328 1.298 1 95.31 297 ASP A O 1
ATOM 2315 N N . GLU A 1 298 ? -15.898 21.094 -0.511 1 95.75 298 GLU A N 1
ATOM 2316 C CA . GLU A 1 298 ? -16.656 20.438 -1.566 1 95.75 298 GLU A CA 1
ATOM 2317 C C . GLU A 1 298 ? -18.156 20.547 -1.311 1 95.75 298 GLU A C 1
ATOM 2319 O O . GLU A 1 298 ? -18.875 19.547 -1.38 1 95.75 298 GLU A O 1
ATOM 2324 N N . ILE A 1 299 ? -18.688 21.719 -1.068 1 95.88 299 ILE A N 1
ATOM 2325 C CA . ILE A 1 299 ? -20.141 21.891 -1.009 1 95.88 299 ILE A CA 1
ATOM 2326 C C . ILE A 1 299 ? -20.75 21.547 -2.359 1 95.88 299 ILE A C 1
ATOM 2328 O O . ILE A 1 299 ? -20.172 21.812 -3.408 1 95.88 299 ILE A O 1
ATOM 2332 N N . ASN A 1 300 ? -21.906 20.797 -2.32 1 97 300 ASN A N 1
ATOM 2333 C CA . ASN A 1 300 ? -22.703 20.547 -3.512 1 97 300 ASN A CA 1
ATOM 2334 C C . ASN A 1 300 ? -24.062 21.25 -3.441 1 97 300 ASN A C 1
ATOM 2336 O O . ASN A 1 300 ? -25 20.734 -2.842 1 97 300 ASN A O 1
ATOM 2340 N N . THR A 1 301 ? -24.203 22.344 -4.141 1 95.81 301 THR A N 1
ATOM 2341 C CA . THR A 1 301 ? -25.375 23.203 -4 1 95.81 301 THR A CA 1
ATOM 2342 C C . THR A 1 301 ? -26.609 22.547 -4.633 1 95.81 301 THR A C 1
ATOM 2344 O O . THR A 1 301 ? -27.734 22.938 -4.352 1 95.81 301 THR A O 1
ATOM 2347 N N . ALA A 1 302 ? -26.438 21.531 -5.508 1 97.12 302 ALA A N 1
ATOM 2348 C CA . ALA A 1 302 ? -27.578 20.781 -6.027 1 97.12 302 ALA A CA 1
ATOM 2349 C C . ALA A 1 302 ? -28.391 20.172 -4.895 1 97.12 302 ALA A C 1
ATOM 2351 O O . ALA A 1 302 ? -29.625 20.062 -4.992 1 97.12 302 ALA A O 1
ATOM 2352 N N . CYS A 1 303 ? -27.719 19.812 -3.855 1 97.5 303 CYS A N 1
ATOM 2353 C CA . CYS A 1 303 ? -28.375 19.312 -2.648 1 97.5 303 CYS A CA 1
ATOM 2354 C C . CYS A 1 303 ? -29.281 20.375 -2.055 1 97.5 303 CYS A C 1
ATOM 2356 O O . CYS A 1 303 ? -30.438 20.094 -1.735 1 97.5 303 CYS A O 1
ATOM 2358 N N . TRP A 1 304 ? -28.891 21.625 -1.984 1 97.19 304 TRP A N 1
ATOM 2359 C CA . TRP A 1 304 ? -29.625 22.719 -1.35 1 97.19 304 TRP A CA 1
ATOM 2360 C C . TRP A 1 304 ? -30.766 23.188 -2.238 1 97.19 304 TRP A C 1
ATOM 2362 O O . TRP A 1 304 ? -31.797 23.641 -1.742 1 97.19 304 TRP A O 1
ATOM 2372 N N . ASP A 1 305 ? -30.625 23.031 -3.559 1 96.5 305 ASP A N 1
ATOM 2373 C CA . ASP A 1 305 ? -31.641 23.438 -4.52 1 96.5 305 ASP A CA 1
ATOM 2374 C C . ASP A 1 305 ? -32.906 22.609 -4.359 1 96.5 305 ASP A C 1
ATOM 2376 O O . ASP A 1 305 ? -33.969 23 -4.832 1 96.5 305 ASP A O 1
ATOM 2380 N N . LEU A 1 306 ? -32.812 21.516 -3.674 1 96.31 306 LEU A N 1
ATOM 2381 C CA . LEU A 1 306 ? -33.969 20.641 -3.512 1 96.31 306 LEU A CA 1
ATOM 2382 C C . LEU A 1 306 ? -34.875 21.125 -2.389 1 96.31 306 LEU A C 1
ATOM 2384 O O . LEU A 1 306 ? -36 20.688 -2.279 1 96.31 306 LEU A O 1
ATOM 2388 N N . ASP A 1 307 ? -34.406 21.969 -1.551 1 97.38 307 ASP A N 1
ATOM 2389 C CA . ASP A 1 307 ? -35.125 22.344 -0.339 1 97.38 307 ASP A CA 1
ATOM 2390 C C . ASP A 1 307 ? -36 23.562 -0.585 1 97.38 307 ASP A C 1
ATOM 2392 O O . ASP A 1 307 ? -35.531 24.609 -1.043 1 97.38 307 ASP A O 1
ATOM 2396 N N . ALA A 1 308 ? -37.281 23.453 -0.15 1 97.19 308 ALA A N 1
ATOM 2397 C CA . ALA A 1 308 ? -38.25 24.531 -0.38 1 97.19 308 ALA A CA 1
ATOM 2398 C C . ALA A 1 308 ? -37.875 25.781 0.415 1 97.19 308 ALA A C 1
ATOM 2400 O O . ALA A 1 308 ? -38.094 26.906 -0.046 1 97.19 308 ALA A O 1
ATOM 2401 N N . GLY A 1 309 ? -37.375 25.609 1.571 1 97.06 309 GLY A N 1
ATOM 2402 C CA . GLY A 1 309 ? -36.969 26.734 2.395 1 97.06 309 GLY A CA 1
ATOM 2403 C C . GLY A 1 309 ? -35.812 27.531 1.781 1 97.06 309 GLY A C 1
ATOM 2404 O O . GLY A 1 309 ? -35.844 28.766 1.777 1 97.06 309 GLY A O 1
ATOM 2405 N N . ILE A 1 310 ? -34.844 26.859 1.264 1 97.75 310 ILE A N 1
ATOM 2406 C CA . ILE A 1 310 ? -33.719 27.516 0.637 1 97.75 310 ILE A CA 1
ATOM 2407 C C . ILE A 1 310 ? -34.156 28.234 -0.635 1 97.75 310 ILE A C 1
ATOM 2409 O O . ILE A 1 310 ? -33.719 29.359 -0.904 1 97.75 310 ILE A O 1
ATOM 2413 N N . GLN A 1 311 ? -35 27.562 -1.406 1 97.81 311 GLN A N 1
ATOM 2414 C CA . GLN A 1 311 ? -35.531 28.188 -2.609 1 97.81 311 GLN A CA 1
ATOM 2415 C C . GLN A 1 311 ? -36.25 29.5 -2.275 1 97.81 311 GLN A C 1
ATOM 2417 O O . GLN A 1 311 ? -36.031 30.516 -2.943 1 97.81 311 GLN A O 1
ATOM 2422 N N . LYS A 1 312 ? -37.062 29.406 -1.325 1 98.12 312 LYS A N 1
ATOM 2423 C CA . LYS A 1 312 ? -37.781 30.609 -0.894 1 98.12 312 LYS A CA 1
ATOM 2424 C C . LYS A 1 312 ? -36.812 31.688 -0.43 1 98.12 312 LYS A C 1
ATOM 2426 O O . LYS A 1 312 ? -36.969 32.875 -0.768 1 98.12 312 LYS A O 1
ATOM 2431 N N . TYR A 1 313 ? -35.875 31.297 0.299 1 98.19 313 TYR A N 1
ATOM 2432 C CA . TYR A 1 313 ? -34.906 32.25 0.861 1 98.19 313 TYR A CA 1
ATOM 2433 C C . TYR A 1 313 ? -34.094 32.906 -0.24 1 98.19 313 TYR A C 1
ATOM 2435 O O . TYR A 1 313 ? -33.906 34.125 -0.222 1 98.19 313 TYR A O 1
ATOM 2443 N N . THR A 1 314 ? -33.531 32.156 -1.16 1 98.19 314 THR A N 1
ATOM 2444 C CA . THR A 1 314 ? -32.688 32.719 -2.236 1 98.19 314 THR A CA 1
ATOM 2445 C C . THR A 1 314 ? -33.531 33.656 -3.119 1 98.19 314 THR A C 1
ATOM 2447 O O . THR A 1 314 ? -33.062 34.719 -3.531 1 98.19 314 THR A O 1
ATOM 2450 N N . LYS A 1 315 ? -34.781 33.25 -3.363 1 98 315 LYS A N 1
ATOM 2451 C CA . LYS A 1 315 ? -35.688 34.094 -4.148 1 98 315 LYS A CA 1
ATOM 2452 C C . LYS A 1 315 ? -35.969 35.406 -3.426 1 98 315 LYS A C 1
ATOM 2454 O O . LYS A 1 315 ? -35.844 36.5 -4.02 1 98 315 LYS A O 1
ATOM 2459 N N . LYS A 1 316 ? -36.281 35.312 -2.238 1 98.25 316 LYS A N 1
ATOM 2460 C CA . LYS A 1 316 ? -36.625 36.5 -1.435 1 98.25 316 LYS A CA 1
ATOM 2461 C C . LYS A 1 316 ? -35.469 37.469 -1.352 1 98.25 316 LYS A C 1
ATOM 2463 O O . LYS A 1 316 ? -35.656 38.688 -1.38 1 98.25 316 LYS A O 1
ATOM 2468 N N . ASN A 1 317 ? -34.312 36.969 -1.228 1 98.06 317 ASN A N 1
ATOM 2469 C CA . ASN A 1 317 ? -33.156 37.812 -0.974 1 98.06 317 ASN A CA 1
ATOM 2470 C C . ASN A 1 317 ? -32.344 38.031 -2.244 1 98.06 317 ASN A C 1
ATOM 2472 O O . ASN A 1 317 ? -31.281 38.656 -2.199 1 98.06 317 ASN A O 1
ATOM 2476 N N . ASN A 1 318 ? -32.812 37.531 -3.336 1 97.88 318 ASN A N 1
ATOM 2477 C CA . ASN A 1 318 ? -32.156 37.688 -4.629 1 97.88 318 ASN A CA 1
ATOM 2478 C C . ASN A 1 318 ? -30.703 37.219 -4.562 1 97.88 318 ASN A C 1
ATOM 2480 O O . ASN A 1 318 ? -29.797 38 -4.898 1 97.88 318 ASN A O 1
ATOM 2484 N N . MET A 1 319 ? -30.531 35.969 -4.094 1 97.19 319 MET A N 1
ATOM 2485 C CA . MET A 1 319 ? -29.188 35.406 -3.982 1 97.19 319 MET A CA 1
ATOM 2486 C C . MET A 1 319 ? -29.141 33.969 -4.484 1 97.19 319 MET A C 1
ATOM 2488 O O . MET A 1 319 ? -30.188 33.375 -4.691 1 97.19 319 MET A O 1
ATOM 2492 N N . THR A 1 320 ? -27.922 33.531 -4.742 1 96.94 320 THR A N 1
ATOM 2493 C CA . THR A 1 320 ? -27.719 32.156 -5.176 1 96.94 320 THR A CA 1
ATOM 2494 C C . THR A 1 320 ? -27.484 31.234 -3.979 1 96.94 320 THR A C 1
ATOM 2496 O O . THR A 1 320 ? -27.266 31.703 -2.863 1 96.94 320 THR A O 1
ATOM 2499 N N . THR A 1 321 ? -27.547 29.984 -4.23 1 96.69 321 THR A N 1
ATOM 2500 C CA . THR A 1 321 ? -27.266 29.016 -3.172 1 96.69 321 THR A CA 1
ATOM 2501 C C . THR A 1 321 ? -25.797 29.094 -2.754 1 96.69 321 THR A C 1
ATOM 2503 O O . THR A 1 321 ? -25.453 28.844 -1.597 1 96.69 321 THR A O 1
ATOM 2506 N N . SER A 1 322 ? -24.906 29.484 -3.65 1 96.56 322 SER A N 1
ATOM 2507 C CA . SER A 1 322 ? -23.516 29.719 -3.287 1 96.56 322 SER A CA 1
ATOM 2508 C C . SER A 1 322 ? -23.391 30.828 -2.256 1 96.56 322 SER A C 1
ATOM 2510 O O . SER A 1 322 ? -22.578 30.75 -1.325 1 96.56 322 SER A O 1
ATOM 2512 N N . GLU A 1 323 ? -24.156 31.812 -2.492 1 97.25 323 GLU A N 1
ATOM 2513 C CA . GLU A 1 323 ? -24.125 32.938 -1.559 1 97.25 323 GLU A CA 1
ATOM 2514 C C . GLU A 1 323 ? -24.656 32.531 -0.19 1 97.25 323 GLU A C 1
ATOM 2516 O O . GLU A 1 323 ? -24.203 33.031 0.837 1 97.25 323 GLU A O 1
ATOM 2521 N N . VAL A 1 324 ? -25.641 31.609 -0.213 1 97.69 324 VAL A N 1
ATOM 2522 C CA . VAL A 1 324 ? -26.109 31.047 1.051 1 97.69 324 VAL A CA 1
ATOM 2523 C C . VAL A 1 324 ? -24.953 30.344 1.761 1 97.69 324 VAL A C 1
ATOM 2525 O O . VAL A 1 324 ? -24.797 30.469 2.979 1 97.69 324 VAL A O 1
ATOM 2528 N N . TRP A 1 325 ? -24.125 29.625 1.046 1 97.69 325 TRP A N 1
ATOM 2529 C CA . TRP A 1 325 ? -22.953 28.953 1.578 1 97.69 325 TRP A CA 1
ATOM 2530 C C . TRP A 1 325 ? -21.969 29.969 2.16 1 97.69 325 TRP A C 1
ATOM 2532 O O . TRP A 1 325 ? -21.406 29.75 3.238 1 97.69 325 TRP A O 1
ATOM 2542 N N . PHE A 1 326 ? -21.766 31.094 1.458 1 98 326 PHE A N 1
ATOM 2543 C CA . PHE A 1 326 ? -20.859 32.125 1.933 1 98 326 PHE A CA 1
ATOM 2544 C C . PHE A 1 326 ? -21.359 32.75 3.238 1 98 326 PHE A C 1
ATOM 2546 O O . PHE A 1 326 ? -20.562 33.031 4.141 1 98 326 PHE A O 1
ATOM 2553 N N . GLU A 1 327 ? -22.656 32.906 3.32 1 97.31 327 GLU A N 1
ATOM 2554 C CA . GLU A 1 327 ? -23.25 33.406 4.566 1 97.31 327 GLU A CA 1
ATOM 2555 C C . GLU A 1 327 ? -22.984 32.406 5.715 1 97.31 327 GLU A C 1
ATOM 2557 O O . GLU A 1 327 ? -22.641 32.844 6.816 1 97.31 327 GLU A O 1
ATOM 2562 N N . TRP A 1 328 ? -23.219 31.141 5.41 1 97.5 328 TRP A N 1
ATOM 2563 C CA . TRP A 1 328 ? -22.969 30.094 6.402 1 97.5 328 TRP A CA 1
ATOM 2564 C C . TRP A 1 328 ? -21.516 30.156 6.891 1 97.5 328 TRP A C 1
ATOM 2566 O O . TRP A 1 328 ? -21.266 30.141 8.094 1 97.5 328 TRP A O 1
ATOM 2576 N N . THR A 1 329 ? -20.578 30.219 5.988 1 98.06 329 THR A N 1
ATOM 2577 C CA . THR A 1 329 ? -19.156 30.25 6.316 1 98.06 329 THR A CA 1
ATOM 2578 C C . THR A 1 329 ? -18.828 31.469 7.172 1 98.06 329 THR A C 1
ATOM 2580 O O . THR A 1 329 ? -18.094 31.375 8.148 1 98.06 329 THR A O 1
ATOM 2583 N N . ASN A 1 330 ? -19.422 32.594 6.797 1 97.88 330 ASN A N 1
ATOM 2584 C CA . ASN A 1 330 ? -19.203 33.812 7.574 1 97.88 330 ASN A CA 1
ATOM 2585 C C . ASN A 1 330 ? -19.703 33.656 9 1 97.88 330 ASN A C 1
ATOM 2587 O O . ASN A 1 330 ? -19.078 34.156 9.945 1 97.88 330 ASN A O 1
ATOM 2591 N N . LYS A 1 331 ? -20.875 33.094 9.164 1 97.81 331 LYS A N 1
ATOM 2592 C CA . LYS A 1 331 ? -21.438 32.875 10.492 1 97.81 331 LYS A CA 1
ATOM 2593 C C . LYS A 1 331 ? -20.516 32 11.344 1 97.81 331 LYS A C 1
ATOM 2595 O O . LYS A 1 331 ? -20.266 32.281 12.516 1 97.81 331 LYS A O 1
ATOM 2600 N N . VAL A 1 332 ? -19.984 30.922 10.773 1 98.19 332 VAL A N 1
ATOM 2601 C CA . VAL A 1 332 ? -19.125 30 11.492 1 98.19 332 VAL A CA 1
ATOM 2602 C C . VAL A 1 332 ? -17.812 30.688 11.852 1 98.19 332 VAL A C 1
ATOM 2604 O O . VAL A 1 332 ? -17.344 30.594 12.992 1 98.19 332 VAL A O 1
ATOM 2607 N N . LEU A 1 333 ? -17.219 31.406 10.898 1 98.31 333 LEU A N 1
ATOM 2608 C CA . LEU A 1 333 ? -15.961 32.094 11.141 1 98.31 333 LEU A CA 1
ATOM 2609 C C . LEU A 1 333 ? -16.125 33.188 12.195 1 98.31 333 LEU A C 1
ATOM 2611 O O . LEU A 1 333 ? -15.25 33.375 13.031 1 98.31 333 LEU A O 1
ATOM 2615 N N . SER A 1 334 ? -17.25 33.906 12.055 1 97.94 334 SER A N 1
ATOM 2616 C CA . SER A 1 334 ? -17.531 34.906 13.055 1 97.94 334 SER A CA 1
ATOM 2617 C C . SER A 1 334 ? -17.594 34.312 14.453 1 97.94 334 SER A C 1
ATOM 2619 O O . SER A 1 334 ? -17.062 34.875 15.406 1 97.94 334 SER A O 1
ATOM 2621 N N . TYR A 1 335 ? -18.219 33.219 14.57 1 98.19 335 TYR A N 1
ATOM 2622 C CA . TYR A 1 335 ? -18.328 32.531 15.867 1 98.19 335 TYR A CA 1
ATOM 2623 C C . TYR A 1 335 ? -16.938 32.156 16.375 1 98.19 335 TYR A C 1
ATOM 2625 O O . TYR A 1 335 ? -16.625 32.375 17.547 1 98.19 335 TYR A O 1
ATOM 2633 N N . VAL A 1 336 ? -16.094 31.516 15.562 1 98.38 336 VAL A N 1
ATOM 2634 C CA . VAL A 1 336 ? -14.758 31.109 15.969 1 98.38 336 VAL A CA 1
ATOM 2635 C C . VAL A 1 336 ? -13.953 32.312 16.422 1 98.38 336 VAL A C 1
ATOM 2637 O O . VAL A 1 336 ? -13.32 32.312 17.469 1 98.38 336 VAL A O 1
ATOM 2640 N N . ASN A 1 337 ? -14.055 33.406 15.664 1 97.38 337 ASN A N 1
ATOM 2641 C CA . ASN A 1 337 ? -13.25 34.594 15.906 1 97.38 337 ASN A CA 1
ATOM 2642 C C . ASN A 1 337 ? -13.68 35.312 17.172 1 97.38 337 ASN A C 1
ATOM 2644 O O . ASN A 1 337 ? -12.859 35.938 17.859 1 97.38 337 ASN A O 1
ATOM 2648 N N . THR A 1 338 ? -14.969 35.25 17.5 1 97.12 338 THR A N 1
ATOM 2649 C CA . THR A 1 338 ? -15.469 36.094 18.562 1 97.12 338 THR A CA 1
ATOM 2650 C C . THR A 1 338 ? -15.711 35.312 19.828 1 97.12 338 THR A C 1
ATOM 2652 O O . THR A 1 338 ? -15.672 35.844 20.938 1 97.12 338 THR A O 1
ATOM 2655 N N . LYS A 1 339 ? -15.961 34.031 19.656 1 96.56 339 LYS A N 1
ATOM 2656 C CA . LYS A 1 339 ? -16.406 33.281 20.828 1 96.56 339 LYS A CA 1
ATOM 2657 C C . LYS A 1 339 ? -15.336 32.281 21.266 1 96.56 339 LYS A C 1
ATOM 2659 O O . LYS A 1 339 ? -15.445 31.688 22.344 1 96.56 339 LYS A O 1
ATOM 2664 N N . THR A 1 340 ? -14.414 32.156 20.438 1 95.5 340 THR A N 1
ATOM 2665 C CA . THR A 1 340 ? -13.312 31.266 20.797 1 95.5 340 THR A CA 1
ATOM 2666 C C . THR A 1 340 ? -11.977 32 20.734 1 95.5 340 THR A C 1
ATOM 2668 O O . THR A 1 340 ? -11.93 33.188 20.359 1 95.5 340 THR A O 1
ATOM 2671 N N . GLU A 1 341 ? -10.914 31.531 21.203 1 89.06 341 GLU A N 1
ATOM 2672 C CA . GLU A 1 341 ? -9.57 32.094 21.125 1 89.06 341 GLU A CA 1
ATOM 2673 C C . GLU A 1 341 ? -8.789 31.469 19.969 1 89.06 341 GLU A C 1
ATOM 2675 O O . GLU A 1 341 ? -7.555 31.516 19.953 1 89.06 341 GLU A O 1
ATOM 2680 N N . LYS A 1 342 ? -9.57 30.984 19 1 97.38 342 LYS A N 1
ATOM 2681 C CA . LYS A 1 342 ? -8.906 30.25 17.922 1 97.38 342 LYS A CA 1
ATOM 2682 C C . LYS A 1 342 ? -8.789 31.109 16.672 1 97.38 342 LYS A C 1
ATOM 2684 O O . LYS A 1 342 ? -9.547 32.062 16.484 1 97.38 342 LYS A O 1
ATOM 2689 N N . ARG A 1 343 ? -7.805 30.828 15.867 1 98 343 ARG A N 1
ATOM 2690 C CA . ARG A 1 343 ? -7.672 31.281 14.492 1 98 343 ARG A CA 1
ATOM 2691 C C . ARG A 1 343 ? -8.188 30.234 13.516 1 98 343 ARG A C 1
ATOM 2693 O O . ARG A 1 343 ? -7.707 29.094 13.508 1 98 343 ARG A O 1
ATOM 2700 N N . PRO A 1 344 ? -9.172 30.594 12.672 1 98.38 344 PRO A N 1
ATOM 2701 C CA . PRO A 1 344 ? -9.812 29.562 11.844 1 98.38 344 PRO A CA 1
ATOM 2702 C C . PRO A 1 344 ? -9.008 29.25 10.578 1 98.38 344 PRO A C 1
ATOM 2704 O O . PRO A 1 344 ? -8.359 30.125 10.023 1 98.38 344 PRO A O 1
ATOM 2707 N N . ILE A 1 345 ? -9.023 27.984 10.188 1 98.81 345 ILE A N 1
ATOM 2708 C CA . ILE A 1 345 ? -8.609 27.5 8.875 1 98.81 345 ILE A CA 1
ATOM 2709 C C . ILE A 1 345 ? -9.836 27.078 8.078 1 98.81 345 ILE A C 1
ATOM 2711 O O . ILE A 1 345 ? -10.766 26.484 8.625 1 98.81 345 ILE A O 1
ATOM 2715 N N . ILE A 1 346 ? -9.914 27.391 6.805 1 98.75 346 ILE A N 1
ATOM 2716 C CA . ILE A 1 346 ? -10.914 26.812 5.91 1 98.75 346 ILE A CA 1
ATOM 2717 C C . ILE A 1 346 ? -10.219 26.188 4.699 1 98.75 346 ILE A C 1
ATOM 2719 O O . ILE A 1 346 ? -9.109 26.578 4.336 1 98.75 346 ILE A O 1
ATOM 2723 N N . TRP A 1 347 ? -10.805 25.172 4.117 1 98.75 347 TRP A N 1
ATOM 2724 C CA . TRP A 1 347 ? -10.406 24.766 2.77 1 98.75 347 TRP A CA 1
ATOM 2725 C C . TRP A 1 347 ? -10.602 25.906 1.779 1 98.75 347 TRP A C 1
ATOM 2727 O O . TRP A 1 347 ? -11.398 26.812 2.018 1 98.75 347 TRP A O 1
ATOM 2737 N N . GLU A 1 348 ? -9.961 25.828 0.691 1 98.69 348 GLU A N 1
ATOM 2738 C CA . GLU A 1 348 ? -9.938 26.969 -0.229 1 98.69 348 GLU A CA 1
ATOM 2739 C C . GLU A 1 348 ? -11.289 27.156 -0.908 1 98.69 348 GLU A C 1
ATOM 2741 O O . GLU A 1 348 ? -11.555 28.203 -1.483 1 98.69 348 GLU A O 1
ATOM 2746 N N . ASP A 1 349 ? -12.195 26.219 -0.816 1 98.31 349 ASP A N 1
ATOM 2747 C CA . ASP A 1 349 ? -13.367 26.109 -1.673 1 98.31 349 ASP A CA 1
ATOM 2748 C C . ASP A 1 349 ? -14.266 27.328 -1.534 1 98.31 349 ASP A C 1
ATOM 2750 O O . ASP A 1 349 ? -14.688 27.922 -2.535 1 98.31 349 ASP A O 1
ATOM 2754 N N . PRO A 1 350 ? -14.586 27.766 -0.338 1 97.44 350 PRO A N 1
ATOM 2755 C CA . PRO A 1 350 ? -15.469 28.922 -0.226 1 97.44 350 PRO A CA 1
ATOM 2756 C C . PRO A 1 350 ? -14.883 30.172 -0.873 1 97.44 350 PRO A C 1
ATOM 2758 O O . PRO A 1 350 ? -15.625 31.016 -1.387 1 97.44 350 PRO A O 1
ATOM 2761 N N . ILE A 1 351 ? -13.57 30.328 -0.804 1 98.12 351 ILE A N 1
ATOM 2762 C CA . ILE A 1 351 ? -12.93 31.484 -1.421 1 98.12 351 ILE A CA 1
ATOM 2763 C C . ILE A 1 351 ? -12.805 31.25 -2.926 1 98.12 351 ILE A C 1
ATOM 2765 O O . ILE A 1 351 ? -13.117 32.156 -3.719 1 98.12 351 ILE A O 1
ATOM 2769 N N . LYS A 1 352 ? -12.32 30.094 -3.24 1 97.81 352 LYS A N 1
ATOM 2770 C CA . LYS A 1 352 ? -12.164 29.719 -4.641 1 97.81 352 LYS A CA 1
ATOM 2771 C C . LYS A 1 352 ? -13.461 29.938 -5.422 1 97.81 352 LYS A C 1
ATOM 2773 O O . LYS A 1 352 ? -13.43 30.328 -6.59 1 97.81 352 LYS A O 1
ATOM 2778 N N . ASP A 1 353 ? -14.586 29.75 -4.738 1 96.81 353 ASP A N 1
ATOM 2779 C CA . ASP A 1 353 ? -15.875 29.797 -5.414 1 96.81 353 ASP A CA 1
ATOM 2780 C C . ASP A 1 353 ? -16.516 31.172 -5.285 1 96.81 353 ASP A C 1
ATOM 2782 O O . ASP A 1 353 ? -17.656 31.375 -5.695 1 96.81 353 ASP A O 1
ATOM 2786 N N . GLY A 1 354 ? -15.93 32.156 -4.73 1 96.75 354 GLY A N 1
ATOM 2787 C CA . GLY A 1 354 ? -16.359 33.531 -4.871 1 96.75 354 GLY A CA 1
ATOM 2788 C C . GLY A 1 354 ? -16.594 34.219 -3.541 1 96.75 354 GLY A C 1
ATOM 2789 O O . GLY A 1 354 ? -16.875 35.406 -3.5 1 96.75 354 GLY A O 1
ATOM 2790 N N . GLY A 1 355 ? -16.406 33.531 -2.426 1 97.62 355 GLY A N 1
ATOM 2791 C CA . GLY A 1 355 ? -16.609 34.125 -1.122 1 97.62 355 GLY A CA 1
ATOM 2792 C C . GLY A 1 355 ? -15.438 35 -0.687 1 97.62 355 GLY A C 1
ATOM 2793 O O . GLY A 1 355 ? -14.352 34.938 -1.266 1 97.62 355 GLY A O 1
ATOM 2794 N N . SER A 1 356 ? -15.758 35.906 0.26 1 97.69 356 SER A N 1
ATOM 2795 C CA . SER A 1 356 ? -14.75 36.75 0.891 1 97.69 356 SER A CA 1
ATOM 2796 C C . SER A 1 356 ? -14.844 36.688 2.41 1 97.69 356 SER A C 1
ATOM 2798 O O . SER A 1 356 ? -15.938 36.688 2.975 1 97.69 356 SER A O 1
ATOM 2800 N N . TYR A 1 357 ? -13.664 36.594 3.014 1 98.31 357 TYR A N 1
ATOM 2801 C CA . TYR A 1 357 ? -13.641 36.344 4.449 1 98.31 357 TYR A CA 1
ATOM 2802 C C . TYR A 1 357 ? -12.555 37.156 5.133 1 98.31 357 TYR A C 1
ATOM 2804 O O . TYR A 1 357 ? -11.688 37.719 4.465 1 98.31 357 TYR A O 1
ATOM 2812 N N . PRO A 1 358 ? -12.578 37.219 6.539 1 97.38 358 PRO A N 1
ATOM 2813 C CA . PRO A 1 358 ? -11.562 37.969 7.262 1 97.38 358 PRO A CA 1
ATOM 2814 C C . PRO A 1 358 ? -10.141 37.469 6.988 1 97.38 358 PRO A C 1
ATOM 2816 O O . PRO A 1 358 ? -9.922 36.25 6.875 1 97.38 358 PRO A O 1
ATOM 2819 N N . LYS A 1 359 ? -9.211 38.375 6.934 1 97.06 359 LYS A N 1
ATOM 2820 C CA . LYS A 1 359 ? -7.852 38.062 6.512 1 97.06 359 LYS A CA 1
ATOM 2821 C C . LYS A 1 359 ? -7.141 37.219 7.547 1 97.06 359 LYS A C 1
ATOM 2823 O O . LYS A 1 359 ? -6.129 36.562 7.242 1 97.06 359 LYS A O 1
ATOM 2828 N N . ASN A 1 360 ? -7.664 37.188 8.766 1 97.38 360 ASN A N 1
ATOM 2829 C CA . ASN A 1 360 ? -7.074 36.281 9.766 1 97.38 360 ASN A CA 1
ATOM 2830 C C . ASN A 1 360 ? -7.391 34.844 9.461 1 97.38 360 ASN A C 1
ATOM 2832 O O . ASN A 1 360 ? -6.812 33.938 10.07 1 97.38 360 ASN A O 1
ATOM 2836 N N . THR A 1 361 ? -8.336 34.594 8.5 1 98.5 361 THR A N 1
ATOM 2837 C CA . THR A 1 361 ? -8.672 33.219 8.094 1 98.5 361 THR A CA 1
ATOM 2838 C C . THR A 1 361 ? -7.539 32.594 7.297 1 98.5 361 THR A C 1
ATOM 2840 O O . THR A 1 361 ? -7.148 33.094 6.25 1 98.5 361 THR A O 1
ATOM 2843 N N . VAL A 1 362 ? -6.992 31.453 7.832 1 98.81 362 VAL A N 1
ATOM 2844 C CA . VAL A 1 362 ? -5.992 30.688 7.102 1 98.81 362 VAL A CA 1
ATOM 2845 C C . VAL A 1 362 ? -6.676 29.844 6.02 1 98.81 362 VAL A C 1
ATOM 2847 O O . VAL A 1 362 ? -7.734 29.266 6.254 1 98.81 362 VAL A O 1
ATOM 2850 N N . VAL A 1 363 ? -6.113 29.844 4.809 1 98.88 363 VAL A N 1
ATOM 2851 C CA . VAL A 1 363 ? -6.66 29.062 3.707 1 98.88 363 VAL A CA 1
ATOM 2852 C C . VAL A 1 363 ? -5.797 27.828 3.477 1 98.88 363 VAL A C 1
ATOM 2854 O O . VAL A 1 363 ? -4.586 27.938 3.281 1 98.88 363 VAL A O 1
ATOM 2857 N N . GLN A 1 364 ? -6.379 26.688 3.572 1 98.88 364 GLN A N 1
ATOM 2858 C CA . GLN A 1 364 ? -5.684 25.484 3.113 1 98.88 364 GLN A CA 1
ATOM 2859 C C . GLN A 1 364 ? -5.977 25.203 1.641 1 98.88 364 GLN A C 1
ATOM 2861 O O . GLN A 1 364 ? -7.094 24.844 1.284 1 98.88 364 GLN A O 1
ATOM 2866 N N . SER A 1 365 ? -5.008 25.422 0.821 1 98.56 365 SER A N 1
ATOM 2867 C CA . SER A 1 365 ? -5.148 25.312 -0.627 1 98.56 365 SER A CA 1
ATOM 2868 C C . SER A 1 365 ? -4.898 23.875 -1.1 1 98.56 365 SER A C 1
ATOM 2870 O O . SER A 1 365 ? -3.941 23.234 -0.669 1 98.56 365 SER A O 1
ATOM 2872 N N . TRP A 1 366 ? -5.797 23.344 -1.965 1 97.94 366 TRP A N 1
ATOM 2873 C CA . TRP A 1 366 ? -5.574 21.984 -2.439 1 97.94 366 TRP A CA 1
ATOM 2874 C C . TRP A 1 366 ? -5.801 21.891 -3.945 1 97.94 366 TRP A C 1
ATOM 2876 O O . TRP A 1 366 ? -5.402 20.906 -4.578 1 97.94 366 TRP A O 1
ATOM 2886 N N . VAL A 1 367 ? -6.402 22.891 -4.609 1 97 367 VAL A N 1
ATOM 2887 C CA . VAL A 1 367 ? -6.664 22.828 -6.047 1 97 367 VAL A CA 1
ATOM 2888 C C . VAL A 1 367 ? -5.863 23.922 -6.758 1 97 367 VAL A C 1
ATOM 2890 O O . VAL A 1 367 ? -4.965 23.625 -7.547 1 97 367 VAL A O 1
ATOM 2893 N N . LYS A 1 368 ? -6.109 25.234 -6.426 1 96.81 368 LYS A N 1
ATOM 2894 C CA . LYS A 1 368 ? -5.457 26.359 -7.078 1 96.81 368 LYS A CA 1
ATOM 2895 C C . LYS A 1 368 ? -4.059 26.594 -6.512 1 96.81 368 LYS A C 1
ATOM 2897 O O . LYS A 1 368 ? -3.754 26.172 -5.398 1 96.81 368 LYS A O 1
ATOM 2902 N N . PRO A 1 369 ? -3.229 27.266 -7.305 1 96.88 369 PRO A N 1
ATOM 2903 C CA . PRO A 1 369 ? -1.93 27.641 -6.75 1 96.88 369 PRO A CA 1
ATOM 2904 C C . PRO A 1 369 ? -2.057 28.438 -5.445 1 96.88 369 PRO A C 1
ATOM 2906 O O . PRO A 1 369 ? -2.916 29.312 -5.324 1 96.88 369 PRO A O 1
ATOM 2909 N N . HIS A 1 370 ? -1.218 28.078 -4.508 1 97.88 370 HIS A N 1
ATOM 2910 C CA . HIS A 1 370 ? -1.311 28.688 -3.18 1 97.88 370 HIS A CA 1
ATOM 2911 C C . HIS A 1 370 ? -1.069 30.188 -3.234 1 97.88 370 HIS A C 1
ATOM 2913 O O . HIS A 1 370 ? -1.592 30.938 -2.404 1 97.88 370 HIS A O 1
ATOM 2919 N N . SER A 1 371 ? -0.394 30.719 -4.23 1 97.75 371 SER A N 1
ATOM 2920 C CA . SER A 1 371 ? -0.073 32.125 -4.352 1 97.75 371 SER A CA 1
ATOM 2921 C C . SER A 1 371 ? -1.327 32.969 -4.594 1 97.75 371 SER A C 1
ATOM 2923 O O . SER A 1 371 ? -1.343 34.156 -4.32 1 97.75 371 SER A O 1
ATOM 2925 N N . VAL A 1 372 ? -2.355 32.344 -5.137 1 97.94 372 VAL A N 1
ATOM 2926 C CA . VAL A 1 372 ? -3.627 33.031 -5.344 1 97.94 372 VAL A CA 1
ATOM 2927 C C . VAL A 1 372 ? -4.129 33.594 -4.016 1 97.94 372 VAL A C 1
ATOM 2929 O O . VAL A 1 372 ? -4.602 34.719 -3.955 1 97.94 372 VAL A O 1
ATOM 2932 N N . TYR A 1 373 ? -3.938 32.875 -2.99 1 98.56 373 TYR A N 1
ATOM 2933 C CA . TYR A 1 373 ? -4.531 33.219 -1.708 1 98.56 373 TYR A CA 1
ATOM 2934 C C . TYR A 1 373 ? -3.598 34.125 -0.901 1 98.56 373 TYR A C 1
ATOM 2936 O O . TYR A 1 373 ? -4.051 34.969 -0.148 1 98.56 373 TYR A O 1
ATOM 2944 N N . THR A 1 374 ? -2.242 33.906 -1.05 1 98.62 374 THR A N 1
ATOM 2945 C CA . THR A 1 374 ? -1.35 34.844 -0.408 1 98.62 374 THR A CA 1
ATOM 2946 C C . THR A 1 374 ? -1.531 36.25 -1.007 1 98.62 374 THR A C 1
ATOM 2948 O O . THR A 1 374 ? -1.444 37.25 -0.296 1 98.62 374 THR A O 1
ATOM 2951 N N . LYS A 1 375 ? -1.754 36.312 -2.314 1 98.31 375 LYS A N 1
ATOM 2952 C CA . LYS A 1 375 ? -2.014 37.594 -2.988 1 98.31 375 LYS A CA 1
ATOM 2953 C C . LYS A 1 375 ? -3.268 38.25 -2.434 1 98.31 375 LYS A C 1
ATOM 2955 O O . LYS A 1 375 ? -3.32 39.469 -2.314 1 98.31 375 LYS A O 1
ATOM 2960 N N . LEU A 1 376 ? -4.242 37.438 -2.061 1 98.31 376 LEU A N 1
ATOM 2961 C CA . LEU A 1 376 ? -5.488 37.969 -1.507 1 98.31 376 LEU A CA 1
ATOM 2962 C C . LEU A 1 376 ? -5.301 38.406 -0.06 1 98.31 376 LEU A C 1
ATOM 2964 O O . LEU A 1 376 ? -6.199 39 0.534 1 98.31 376 LEU A O 1
ATOM 2968 N N . GLY A 1 377 ? -4.164 38.062 0.538 1 98.5 377 GLY A N 1
ATOM 2969 C CA . GLY A 1 377 ? -3.84 38.531 1.874 1 98.5 377 GLY A CA 1
ATOM 2970 C C . GLY A 1 377 ? -4.055 37.469 2.947 1 98.5 377 GLY A C 1
ATOM 2971 O O . GLY A 1 377 ? -3.928 37.781 4.141 1 98.5 377 GLY A O 1
ATOM 2972 N N . HIS A 1 378 ? -4.391 36.25 2.549 1 98.81 378 HIS A N 1
ATOM 2973 C CA . HIS A 1 378 ? -4.574 35.188 3.512 1 98.81 378 HIS A CA 1
ATOM 2974 C C . HIS A 1 378 ? -3.275 34.406 3.736 1 98.81 378 HIS A C 1
ATOM 2976 O O . HIS A 1 378 ? -2.48 34.25 2.809 1 98.81 378 HIS A O 1
ATOM 2982 N N . ASP A 1 379 ? -2.996 33.969 4.965 1 98.62 379 ASP A N 1
ATOM 2983 C CA . ASP A 1 379 ? -1.983 32.938 5.18 1 98.62 379 ASP A CA 1
ATOM 2984 C C . ASP A 1 379 ? -2.447 31.609 4.637 1 98.62 379 ASP A C 1
ATOM 2986 O O . ASP A 1 379 ? -3.648 31.328 4.578 1 98.62 379 ASP A O 1
ATOM 2990 N N . VAL A 1 380 ? -1.476 30.828 4.203 1 98.81 380 VAL A N 1
ATOM 2991 C CA . VAL A 1 380 ? -1.869 29.641 3.443 1 98.81 380 VAL A CA 1
ATOM 2992 C C . VAL A 1 380 ? -1.139 28.406 3.982 1 98.81 380 VAL A C 1
ATOM 2994 O O . VAL A 1 380 ? 0.042 28.484 4.328 1 98.81 380 VAL A O 1
ATOM 2997 N N . ILE A 1 381 ? -1.837 27.297 4.168 1 98.81 381 ILE A N 1
ATOM 2998 C CA . ILE A 1 381 ? -1.293 25.953 4.293 1 98.81 381 ILE A CA 1
ATOM 2999 C C . ILE A 1 381 ? -1.429 25.219 2.961 1 98.81 381 ILE A C 1
ATOM 3001 O O . ILE A 1 381 ? -2.529 25.109 2.416 1 98.81 381 ILE A O 1
ATOM 3005 N N . VAL A 1 382 ? -0.354 24.703 2.457 1 98.75 382 VAL A N 1
ATOM 3006 C CA . VAL A 1 382 ? -0.335 24.125 1.114 1 98.75 382 VAL A CA 1
ATOM 3007 C C . VAL A 1 382 ? -0.576 22.625 1.191 1 98.75 382 VAL A C 1
ATOM 3009 O O . VAL A 1 382 ? 0.175 21.906 1.853 1 98.75 382 VAL A O 1
ATOM 3012 N N . SER A 1 383 ? -1.575 22.141 0.564 1 98.56 383 SER A N 1
ATOM 3013 C CA . SER A 1 383 ? -1.878 20.719 0.421 1 98.56 383 SER A CA 1
ATOM 3014 C C . SER A 1 383 ? -2.355 20.391 -0.991 1 98.56 383 SER A C 1
ATOM 3016 O O . SER A 1 383 ? -3.369 19.719 -1.17 1 98.56 383 SER A O 1
ATOM 3018 N N . ASN A 1 384 ? -1.659 20.875 -1.994 1 97.94 384 ASN A N 1
ATOM 3019 C CA . ASN A 1 384 ? -2.023 20.672 -3.391 1 97.94 384 ASN A CA 1
ATOM 3020 C C . ASN A 1 384 ? -2.211 19.188 -3.707 1 97.94 384 ASN A C 1
ATOM 3022 O O . ASN A 1 384 ? -1.303 18.391 -3.496 1 97.94 384 ASN A O 1
ATOM 3026 N N . TYR A 1 385 ? -3.348 18.844 -4.285 1 97.06 385 TYR A N 1
ATOM 3027 C CA . TYR A 1 385 ? -3.699 17.453 -4.469 1 97.06 385 TYR A CA 1
ATOM 3028 C C . TYR A 1 385 ? -2.75 16.766 -5.445 1 97.06 385 TYR A C 1
ATOM 3030 O O . TYR A 1 385 ? -2.51 15.562 -5.352 1 97.06 385 TYR A O 1
ATOM 3038 N N . ASP A 1 386 ? -2.229 17.484 -6.391 1 96 386 ASP A N 1
ATOM 3039 C CA . ASP A 1 386 ? -1.37 16.922 -7.43 1 96 386 ASP A CA 1
ATOM 3040 C C . ASP A 1 386 ? -0.008 16.531 -6.863 1 96 386 ASP A C 1
ATOM 3042 O O . ASP A 1 386 ? 0.769 15.844 -7.527 1 96 386 ASP A O 1
ATOM 3046 N N . TYR A 1 387 ? 0.287 16.922 -5.648 1 97.81 387 TYR A N 1
ATOM 3047 C CA . TYR A 1 387 ? 1.584 16.625 -5.059 1 97.81 387 TYR A CA 1
ATOM 3048 C C . TYR A 1 387 ? 1.417 15.914 -3.717 1 97.81 387 TYR A C 1
ATOM 3050 O O . TYR A 1 387 ? 2.178 15 -3.389 1 97.81 387 TYR A O 1
ATOM 3058 N N . PHE A 1 388 ? 0.361 16.312 -2.988 1 98.62 388 PHE A N 1
ATOM 3059 C CA . PHE A 1 388 ? 0.438 16.031 -1.559 1 98.62 388 PHE A CA 1
ATOM 3060 C C . PHE A 1 388 ? -0.713 15.141 -1.116 1 98.62 388 PHE A C 1
ATOM 3062 O O . PHE A 1 388 ? -0.856 14.844 0.072 1 98.62 388 PHE A O 1
ATOM 3069 N N . TYR A 1 389 ? -1.601 14.664 -2.014 1 98.31 389 TYR A N 1
ATOM 3070 C CA . TYR A 1 389 ? -2.604 13.664 -1.678 1 98.31 389 TYR A CA 1
ATOM 3071 C C . TYR A 1 389 ? -2.031 12.258 -1.805 1 98.31 389 TYR A C 1
ATOM 3073 O O . TYR A 1 389 ? -1.749 11.789 -2.912 1 98.31 389 TYR A O 1
ATOM 3081 N N . LEU A 1 390 ? -1.97 11.57 -0.708 1 98.31 390 LEU A N 1
ATOM 3082 C CA . LEU A 1 390 ? -1.211 10.328 -0.69 1 98.31 390 LEU A CA 1
ATOM 3083 C C . LEU A 1 390 ? -2.131 9.125 -0.894 1 98.31 390 LEU A C 1
ATOM 3085 O O . LEU A 1 390 ? -1.661 7.996 -1.015 1 98.31 390 LEU A O 1
ATOM 3089 N N . ASP A 1 391 ? -3.412 9.32 -0.957 1 96.62 391 ASP A N 1
ATOM 3090 C CA . ASP A 1 391 ? -4.363 8.25 -1.252 1 96.62 391 ASP A CA 1
ATOM 3091 C C . ASP A 1 391 ? -4.625 8.148 -2.752 1 96.62 391 ASP A C 1
ATOM 3093 O O . ASP A 1 391 ? -5.281 7.211 -3.211 1 96.62 391 ASP A O 1
ATOM 3097 N N . CYS A 1 392 ? -4.051 8.977 -3.594 1 95.75 392 CYS A N 1
ATOM 3098 C CA . CYS A 1 392 ? -4.324 9.047 -5.023 1 95.75 392 CYS A CA 1
ATOM 3099 C C . CYS A 1 392 ? -3.59 7.949 -5.781 1 95.75 392 CYS A C 1
ATOM 3101 O O . CYS A 1 392 ? -2.533 7.488 -5.344 1 95.75 392 CYS A O 1
ATOM 3103 N N . GLY A 1 393 ? -4.152 7.559 -6.93 1 95.38 393 GLY A N 1
ATOM 3104 C CA . GLY A 1 393 ? -3.494 6.629 -7.832 1 95.38 393 GLY A CA 1
ATOM 3105 C C . GLY A 1 393 ? -3.756 5.176 -7.484 1 95.38 393 GLY A C 1
ATOM 3106 O O . GLY A 1 393 ? -3.129 4.277 -8.047 1 95.38 393 GLY A O 1
ATOM 3107 N N . HIS A 1 394 ? -4.707 4.898 -6.59 1 95.38 394 HIS A N 1
ATOM 3108 C CA . HIS A 1 394 ? -5.031 3.535 -6.195 1 95.38 394 HIS A CA 1
ATOM 3109 C C . HIS A 1 394 ? -6.363 3.09 -6.789 1 95.38 394 HIS A C 1
ATOM 3111 O O . HIS A 1 394 ? -7.043 2.23 -6.227 1 95.38 394 HIS A O 1
ATOM 3117 N N . GLY A 1 395 ? -6.762 3.697 -7.902 1 95.12 395 GLY A N 1
ATOM 3118 C CA . GLY A 1 395 ? -8.016 3.355 -8.547 1 95.12 395 GLY A CA 1
ATOM 3119 C C . GLY A 1 395 ? -9.227 3.939 -7.848 1 95.12 395 GLY A C 1
ATOM 3120 O O . GLY A 1 395 ? -9.086 4.742 -6.922 1 95.12 395 GLY A O 1
ATOM 3121 N N . GLY A 1 396 ? -10.453 3.658 -8.367 1 94.69 396 GLY A N 1
ATOM 3122 C CA . GLY A 1 396 ? -11.695 4.09 -7.762 1 94.69 396 GLY A CA 1
ATOM 3123 C C . GLY A 1 396 ? -12.234 3.109 -6.734 1 94.69 396 GLY A C 1
ATOM 3124 O O . GLY A 1 396 ? -11.875 1.932 -6.746 1 94.69 396 GLY A O 1
ATOM 3125 N N . TRP A 1 397 ? -13.07 3.572 -5.863 1 94.44 397 TRP A N 1
ATOM 3126 C CA . TRP A 1 397 ? -13.547 2.734 -4.766 1 94.44 397 TRP A CA 1
ATOM 3127 C C . TRP A 1 397 ? -15.07 2.586 -4.816 1 94.44 397 TRP A C 1
ATOM 3129 O O . TRP A 1 397 ? -15.656 1.904 -3.975 1 94.44 397 TRP A O 1
ATOM 3139 N N . VAL A 1 398 ? -15.656 3.285 -5.801 1 92.5 398 VAL A N 1
ATOM 3140 C CA . VAL A 1 398 ? -17.109 3.137 -5.938 1 92.5 398 VAL A CA 1
ATOM 3141 C C . VAL A 1 398 ? -17.438 1.71 -6.371 1 92.5 398 VAL A C 1
ATOM 3143 O O . VAL A 1 398 ? -16.688 1.099 -7.141 1 92.5 398 VAL A O 1
ATOM 3146 N N . GLY A 1 399 ? -18.562 1.196 -5.945 1 89.5 399 GLY A N 1
ATOM 3147 C CA . GLY A 1 399 ? -18.969 -0.198 -6.074 1 89.5 399 GLY A CA 1
ATOM 3148 C C . GLY A 1 399 ? -19.188 -0.622 -7.516 1 89.5 399 GLY A C 1
ATOM 3149 O O . GLY A 1 399 ? -18.281 -0.494 -8.352 1 89.5 399 GLY A O 1
ATOM 3150 N N . ASN A 1 400 ? -20.359 -0.781 -7.992 1 90.31 400 ASN A N 1
ATOM 3151 C CA . ASN A 1 400 ? -20.719 -1.285 -9.312 1 90.31 400 ASN A CA 1
ATOM 3152 C C . ASN A 1 400 ? -20.375 -0.283 -10.414 1 90.31 400 ASN A C 1
ATOM 3154 O O . ASN A 1 400 ? -21.25 0.443 -10.891 1 90.31 400 ASN A O 1
ATOM 3158 N N . ASP A 1 401 ? -19.078 -0.25 -10.828 1 92.69 401 ASP A N 1
ATOM 3159 C CA . ASP A 1 401 ? -18.562 0.663 -11.844 1 92.69 401 ASP A CA 1
ATOM 3160 C C . ASP A 1 401 ? -18.219 -0.083 -13.133 1 92.69 401 ASP A C 1
ATOM 3162 O O . ASP A 1 401 ? -17.172 -0.715 -13.234 1 92.69 401 ASP A O 1
ATOM 3166 N N . ASP A 1 402 ? -18.938 0.064 -14.203 1 92.62 402 ASP A N 1
ATOM 3167 C CA . ASP A 1 402 ? -18.812 -0.7 -15.438 1 92.62 402 ASP A CA 1
ATOM 3168 C C . ASP A 1 402 ? -17.641 -0.194 -16.281 1 92.62 402 ASP A C 1
ATOM 3170 O O . ASP A 1 402 ? -17.25 -0.837 -17.25 1 92.62 402 ASP A O 1
ATOM 3174 N N . ARG A 1 403 ? -17.047 0.883 -15.938 1 95.31 403 ARG A N 1
ATOM 3175 C CA . ARG A 1 403 ? -15.953 1.447 -16.719 1 95.31 403 ARG A CA 1
ATOM 3176 C C . ARG A 1 403 ? -14.719 0.559 -16.641 1 95.31 403 ARG A C 1
ATOM 3178 O O . ARG A 1 403 ? -13.812 0.672 -17.469 1 95.31 403 ARG A O 1
ATOM 3185 N N . TYR A 1 404 ? -14.617 -0.34 -15.602 1 95.31 404 TYR A N 1
ATOM 3186 C CA . TYR A 1 404 ? -13.492 -1.25 -15.453 1 95.31 404 TYR A CA 1
ATOM 3187 C C . TYR A 1 404 ? -13.57 -2.391 -16.453 1 95.31 404 TYR A C 1
ATOM 3189 O O . TYR A 1 404 ? -12.602 -3.131 -16.641 1 95.31 404 TYR A O 1
ATOM 3197 N N . ILE A 1 405 ? -14.734 -2.592 -17.047 1 94.94 405 ILE A N 1
ATOM 3198 C CA . ILE A 1 405 ? -14.922 -3.646 -18.047 1 94.94 405 ILE A CA 1
ATOM 3199 C C . ILE A 1 405 ? -14.352 -3.199 -19.391 1 94.94 405 ILE A C 1
ATOM 3201 O O . ILE A 1 405 ? -14.781 -2.182 -19.938 1 94.94 405 ILE A O 1
ATOM 3205 N N . SER A 1 406 ? -13.375 -3.861 -19.906 1 94.94 406 SER A N 1
ATOM 3206 C CA . SER A 1 406 ? -12.875 -3.709 -21.266 1 94.94 406 SER A CA 1
ATOM 3207 C C . SER A 1 406 ? -13.367 -4.84 -22.156 1 94.94 406 SER A C 1
ATOM 3209 O O . SER A 1 406 ? -12.867 -5.965 -22.094 1 94.94 406 SER A O 1
ATOM 3211 N N . PRO A 1 407 ? -14.281 -4.578 -23.047 1 90.56 407 PRO A N 1
ATOM 3212 C CA . PRO A 1 407 ? -14.945 -5.656 -23.781 1 90.56 407 PRO A CA 1
ATOM 3213 C C . PRO A 1 407 ? -13.969 -6.562 -24.531 1 90.56 407 PRO A C 1
ATOM 3215 O O . PRO A 1 407 ? -14.172 -7.777 -24.594 1 90.56 407 PRO A O 1
ATOM 3218 N N . THR A 1 408 ? -12.914 -5.969 -25.094 1 92.06 408 THR A N 1
ATOM 3219 C CA . THR A 1 408 ? -11.992 -6.777 -25.891 1 92.06 408 THR A CA 1
ATOM 3220 C C . THR A 1 408 ? -10.766 -7.16 -25.062 1 92.06 408 THR A C 1
ATOM 3222 O O . THR A 1 408 ? -9.883 -7.867 -25.547 1 92.06 408 THR A O 1
ATOM 3225 N N . GLN A 1 409 ? -10.648 -6.668 -23.797 1 94.75 409 GLN A N 1
ATOM 3226 C CA . GLN A 1 409 ? -9.555 -6.938 -22.875 1 94.75 409 GLN A CA 1
ATOM 3227 C C . GLN A 1 409 ? -8.203 -6.59 -23.484 1 94.75 409 GLN A C 1
ATOM 3229 O O . GLN A 1 409 ? -7.215 -7.289 -23.281 1 94.75 409 GLN A O 1
ATOM 3234 N N . THR A 1 410 ? -8.195 -5.668 -24.422 1 93.88 410 THR A N 1
ATOM 3235 C CA . THR A 1 410 ? -7.012 -5.09 -25.047 1 93.88 410 THR A CA 1
ATOM 3236 C C . THR A 1 410 ? -7.133 -3.57 -25.141 1 93.88 410 THR A C 1
ATOM 3238 O O . THR A 1 410 ? -8.234 -3.025 -25.062 1 93.88 410 THR A O 1
ATOM 3241 N N . GLU A 1 411 ? -5.977 -3.002 -25.203 1 94 411 GLU A N 1
ATOM 3242 C CA . GLU A 1 411 ? -5.969 -1.55 -25.344 1 94 411 GLU A CA 1
ATOM 3243 C C . GLU A 1 411 ? -6.672 -1.115 -26.641 1 94 411 GLU A C 1
ATOM 3245 O O . GLU A 1 411 ? -6.457 -1.706 -27.688 1 94 411 GLU A O 1
ATOM 3250 N N . THR A 1 412 ? -7.543 -0.196 -26.531 1 94 412 THR A N 1
ATOM 3251 C CA . THR A 1 412 ? -8.18 0.486 -27.656 1 94 412 THR A CA 1
ATOM 3252 C C . THR A 1 412 ? -8.117 2 -27.469 1 94 412 THR A C 1
ATOM 3254 O O . THR A 1 412 ? -7.91 2.488 -26.359 1 94 412 THR A O 1
ATOM 3257 N N . ALA A 1 413 ? -8.281 2.711 -28.438 1 92.25 413 ALA A N 1
ATOM 3258 C CA . ALA A 1 413 ? -8.227 4.168 -28.375 1 92.25 413 ALA A CA 1
ATOM 3259 C C . ALA A 1 413 ? -9.312 4.719 -27.453 1 92.25 413 ALA A C 1
ATOM 3261 O O . ALA A 1 413 ? -9.148 5.777 -26.844 1 92.25 413 ALA A O 1
ATOM 3262 N N . ALA A 1 414 ? -10.336 3.959 -27.359 1 91.75 414 ALA A N 1
ATOM 3263 C CA . ALA A 1 414 ? -11.5 4.438 -26.625 1 91.75 414 ALA A CA 1
ATOM 3264 C C . ALA A 1 414 ? -11.367 4.125 -25.125 1 91.75 414 ALA A C 1
ATOM 3266 O O . ALA A 1 414 ? -11.977 4.789 -24.297 1 91.75 414 ALA A O 1
ATOM 3267 N N . ASP A 1 415 ? -10.578 3.186 -24.734 1 93.38 415 ASP A N 1
ATOM 3268 C CA . ASP A 1 415 ? -10.508 2.742 -23.344 1 93.38 415 ASP A CA 1
ATOM 3269 C C . ASP A 1 415 ? -9.312 3.361 -22.625 1 93.38 415 ASP A C 1
ATOM 3271 O O . ASP A 1 415 ? -8.414 2.648 -22.172 1 93.38 415 ASP A O 1
ATOM 3275 N N . THR A 1 416 ? -9.422 4.66 -22.406 1 90.56 416 THR A N 1
ATOM 3276 C CA . THR A 1 416 ? -8.336 5.375 -21.75 1 90.56 416 THR A CA 1
ATOM 3277 C C . THR A 1 416 ? -8.453 5.277 -20.234 1 90.56 416 THR A C 1
ATOM 3279 O O . THR A 1 416 ? -7.508 5.586 -19.5 1 90.56 416 THR A O 1
ATOM 3282 N N . PHE A 1 417 ? -9.57 4.805 -19.797 1 93.44 417 PHE A N 1
ATOM 3283 C CA . PHE A 1 417 ? -9.805 4.617 -18.375 1 93.44 417 PHE A CA 1
ATOM 3284 C C . PHE A 1 417 ? -8.891 3.537 -17.812 1 93.44 417 PHE A C 1
ATOM 3286 O O . PHE A 1 417 ? -8.258 3.732 -16.766 1 93.44 417 PHE A O 1
ATOM 3293 N N . ASN A 1 418 ? -8.773 2.447 -18.547 1 94.12 418 ASN A N 1
ATOM 3294 C CA . ASN A 1 418 ? -8.094 1.251 -18.062 1 94.12 418 ASN A CA 1
ATOM 3295 C C . ASN A 1 418 ? -6.688 1.129 -18.641 1 94.12 418 ASN A C 1
ATOM 3297 O O . ASN A 1 418 ? -5.883 0.327 -18.156 1 94.12 418 ASN A O 1
ATOM 3301 N N . TYR A 1 419 ? -6.391 1.822 -19.688 1 93 419 TYR A N 1
ATOM 3302 C CA . TYR A 1 419 ? -5.105 1.738 -20.375 1 93 419 TYR A CA 1
ATOM 3303 C C . TYR A 1 419 ? -4.406 3.092 -20.391 1 93 419 TYR A C 1
ATOM 3305 O O . TYR A 1 419 ? -4.566 3.867 -21.344 1 93 419 TYR A O 1
ATOM 3313 N N . GLY A 1 420 ? -3.59 3.352 -19.312 1 86.56 420 GLY A N 1
ATOM 3314 C CA . GLY A 1 420 ? -2.838 4.594 -19.219 1 86.56 420 GLY A CA 1
ATOM 3315 C C . GLY A 1 420 ? -3.645 5.742 -18.641 1 86.56 420 GLY A C 1
ATOM 3316 O O . GLY A 1 420 ? -3.146 6.863 -18.531 1 86.56 420 GLY A O 1
ATOM 3317 N N . GLY A 1 421 ? -4.828 5.566 -18.266 1 89.88 421 GLY A N 1
ATOM 3318 C CA . GLY A 1 421 ? -5.707 6.602 -17.75 1 89.88 421 GLY A CA 1
ATOM 3319 C C . GLY A 1 421 ? -5.746 6.648 -16.234 1 89.88 421 GLY A C 1
ATOM 3320 O O . GLY A 1 421 ? -4.766 6.297 -15.578 1 89.88 421 GLY A O 1
ATOM 3321 N N . VAL A 1 422 ? -6.898 7.035 -15.719 1 92.5 422 VAL A N 1
ATOM 3322 C CA . VAL A 1 422 ? -6.965 7.383 -14.305 1 92.5 422 VAL A CA 1
ATOM 3323 C C . VAL A 1 422 ? -7.355 6.156 -13.492 1 92.5 422 VAL A C 1
ATOM 3325 O O . VAL A 1 422 ? -7.191 6.137 -12.266 1 92.5 422 VAL A O 1
ATOM 3328 N N . GLY A 1 423 ? -7.957 5.113 -14.148 1 94.12 423 GLY A N 1
ATOM 3329 C CA . GLY A 1 423 ? -8.32 3.891 -13.453 1 94.12 423 GLY A CA 1
ATOM 3330 C C . GLY A 1 423 ? -9.25 4.125 -12.281 1 94.12 423 GLY A C 1
ATOM 3331 O O . GLY A 1 423 ? -9.141 3.463 -11.242 1 94.12 423 GLY A O 1
ATOM 3332 N N . GLY A 1 424 ? -10.047 5.207 -12.297 1 94.38 424 GLY A N 1
ATOM 3333 C CA . GLY A 1 424 ? -11.016 5.492 -11.258 1 94.38 424 GLY A CA 1
ATOM 3334 C C . GLY A 1 424 ? -10.5 6.453 -10.203 1 94.38 424 GLY A C 1
ATOM 3335 O O . GLY A 1 424 ? -11.266 6.949 -9.383 1 94.38 424 GLY A O 1
ATOM 3336 N N . SER A 1 425 ? -9.25 6.738 -10.18 1 95.19 425 SER A N 1
ATOM 3337 C CA . SER A 1 425 ? -8.695 7.715 -9.25 1 95.19 425 SER A CA 1
ATOM 3338 C C . SER A 1 425 ? -8.789 9.125 -9.812 1 95.19 425 SER A C 1
ATOM 3340 O O . SER A 1 425 ? -8.039 9.484 -10.727 1 95.19 425 SER A O 1
ATOM 3342 N N . TRP A 1 426 ? -9.594 9.961 -9.242 1 93.19 426 TRP A N 1
ATOM 3343 C CA . TRP A 1 426 ? -9.852 11.297 -9.781 1 93.19 426 TRP A CA 1
ATOM 3344 C C . TRP A 1 426 ? -8.594 12.156 -9.742 1 93.19 426 TRP A C 1
ATOM 3346 O O . TRP A 1 426 ? -8.469 13.125 -10.492 1 93.19 426 TRP A O 1
ATOM 3356 N N . CYS A 1 427 ? -7.664 11.75 -8.922 1 95 427 CYS A N 1
ATOM 3357 C CA . CYS A 1 427 ? -6.445 12.539 -8.766 1 95 427 CYS A CA 1
ATOM 3358 C C . CYS A 1 427 ? -5.215 11.719 -9.148 1 95 427 CYS A C 1
ATOM 3360 O O . CYS A 1 427 ? -4.148 11.875 -8.547 1 95 427 CYS A O 1
ATOM 3362 N N . ALA A 1 428 ? -5.379 10.742 -10.047 1 95.06 428 ALA A N 1
ATOM 3363 C CA . ALA A 1 428 ? -4.238 10.008 -10.586 1 95.06 428 ALA A CA 1
ATOM 3364 C C . ALA A 1 428 ? -3.23 10.953 -11.227 1 95.06 428 ALA A C 1
ATOM 3366 O O . ALA A 1 428 ? -3.594 12.047 -11.672 1 95.06 428 ALA A O 1
ATOM 3367 N N . PRO A 1 429 ? -2.033 10.648 -11.375 1 96.06 429 PRO A N 1
ATOM 3368 C CA . PRO A 1 429 ? -1.439 9.367 -10.977 1 96.06 429 PRO A CA 1
ATOM 3369 C C . PRO A 1 429 ? -1.01 9.344 -9.516 1 96.06 429 PRO A C 1
ATOM 3371 O O . PRO A 1 429 ? -1.318 10.273 -8.766 1 96.06 429 PRO A O 1
ATOM 3374 N N . PHE A 1 430 ? -0.463 8.234 -9.039 1 97.31 430 PHE A N 1
ATOM 3375 C CA . PHE A 1 430 ? 0.174 8.062 -7.742 1 97.31 430 PHE A CA 1
ATOM 3376 C C . PHE A 1 430 ? 1.233 9.133 -7.512 1 97.31 430 PHE A C 1
ATOM 3378 O O . PHE A 1 430 ? 1.991 9.477 -8.422 1 97.31 430 PHE A O 1
ATOM 3385 N N . LYS A 1 431 ? 1.281 9.727 -6.316 1 97.75 431 LYS A N 1
ATOM 3386 C CA . LYS A 1 431 ? 2.273 10.758 -6.023 1 97.75 431 LYS A CA 1
ATOM 3387 C C . LYS A 1 431 ? 3.539 10.148 -5.43 1 97.75 431 LYS A C 1
ATOM 3389 O O . LYS A 1 431 ? 3.6 9.883 -4.227 1 97.75 431 LYS A O 1
ATOM 3394 N N . THR A 1 432 ? 4.578 9.969 -6.199 1 97.19 432 THR A N 1
ATOM 3395 C CA . THR A 1 432 ? 5.848 9.422 -5.742 1 97.19 432 THR A CA 1
ATOM 3396 C C . THR A 1 432 ? 6.594 10.438 -4.879 1 97.19 432 THR A C 1
ATOM 3398 O O . THR A 1 432 ? 6.238 11.617 -4.848 1 97.19 432 THR A O 1
ATOM 3401 N N . TRP A 1 433 ? 7.629 9.93 -4.129 1 97.81 433 TRP A N 1
ATOM 3402 C CA . TRP A 1 433 ? 8.43 10.844 -3.318 1 97.81 433 TRP A CA 1
ATOM 3403 C C . TRP A 1 433 ? 9.133 11.875 -4.195 1 97.81 433 TRP A C 1
ATOM 3405 O O . TRP A 1 433 ? 9.297 13.031 -3.797 1 97.81 433 TRP A O 1
ATOM 3415 N N . GLN A 1 434 ? 9.484 11.492 -5.445 1 97.19 434 GLN A N 1
ATOM 3416 C CA . GLN A 1 434 ? 10.133 12.406 -6.379 1 97.19 434 GLN A CA 1
ATOM 3417 C C . GLN A 1 434 ? 9.195 13.547 -6.766 1 97.19 434 GLN A C 1
ATOM 3419 O O . GLN A 1 434 ? 9.602 14.711 -6.801 1 97.19 434 GLN A O 1
ATOM 3424 N N . ARG A 1 435 ? 7.918 13.141 -7.047 1 97.19 435 ARG A N 1
ATOM 3425 C CA . ARG A 1 435 ? 6.898 14.125 -7.379 1 97.19 435 ARG A CA 1
ATOM 3426 C C . ARG A 1 435 ? 6.699 15.117 -6.234 1 97.19 435 ARG A C 1
ATOM 3428 O O . ARG A 1 435 ? 6.676 16.328 -6.453 1 97.19 435 ARG A O 1
ATOM 3435 N N . ILE A 1 436 ? 6.645 14.664 -5.078 1 98.25 436 ILE A N 1
ATOM 3436 C CA . ILE A 1 436 ? 6.43 15.477 -3.887 1 98.25 436 ILE A CA 1
ATOM 3437 C C . ILE A 1 436 ? 7.637 16.391 -3.658 1 98.25 436 ILE A C 1
ATOM 3439 O O . ILE A 1 436 ? 7.48 17.594 -3.438 1 98.25 436 ILE A O 1
ATOM 3443 N N . TYR A 1 437 ? 8.812 15.844 -3.768 1 97.81 437 TYR A N 1
ATOM 3444 C CA . TYR A 1 437 ? 10.047 16.562 -3.447 1 97.81 437 TYR A CA 1
ATOM 3445 C C . TYR A 1 437 ? 10.297 17.672 -4.449 1 97.81 437 TYR A C 1
ATOM 3447 O O . TYR A 1 437 ? 11.031 18.625 -4.16 1 97.81 437 TYR A O 1
ATOM 3455 N N . SER A 1 438 ? 9.734 17.562 -5.613 1 96.69 438 SER A N 1
ATOM 3456 C CA . SER A 1 438 ? 9.961 18.547 -6.668 1 96.69 438 SER A CA 1
ATOM 3457 C C . SER A 1 438 ? 9.102 19.797 -6.465 1 96.69 438 SER A C 1
ATOM 3459 O O . SER A 1 438 ? 9.234 20.766 -7.199 1 96.69 438 SER A O 1
ATOM 3461 N N . TYR A 1 439 ? 8.273 19.812 -5.547 1 97.69 439 TYR A N 1
ATOM 3462 C CA . TYR A 1 439 ? 7.371 20.953 -5.332 1 97.69 439 TYR A CA 1
ATOM 3463 C C . TYR A 1 439 ? 8.133 22.172 -4.832 1 97.69 439 TYR A C 1
ATOM 3465 O O . TYR A 1 439 ? 9.008 22.047 -3.967 1 97.69 439 TYR A O 1
ATOM 3473 N N . ASP A 1 440 ? 7.848 23.312 -5.418 1 97.69 440 ASP A N 1
ATOM 3474 C CA . ASP A 1 440 ? 8.414 24.578 -4.992 1 97.69 440 ASP A CA 1
ATOM 3475 C C . ASP A 1 440 ? 7.41 25.375 -4.164 1 97.69 440 ASP A C 1
ATOM 3477 O O . ASP A 1 440 ? 6.496 26 -4.715 1 97.69 440 ASP A O 1
ATOM 3481 N N . MET A 1 441 ? 7.641 25.484 -2.889 1 97.19 441 MET A N 1
ATOM 3482 C CA . MET A 1 441 ? 6.75 26.141 -1.939 1 97.19 441 MET A CA 1
ATOM 3483 C C . MET A 1 441 ? 6.723 27.656 -2.17 1 97.19 441 MET A C 1
ATOM 3485 O O . MET A 1 441 ? 5.816 28.344 -1.699 1 97.19 441 MET A O 1
ATOM 3489 N N . THR A 1 442 ? 7.684 28.141 -2.898 1 96.94 442 THR A N 1
ATOM 3490 C CA . THR A 1 442 ? 7.816 29.594 -3.047 1 96.94 442 THR A CA 1
ATOM 3491 C C . THR A 1 442 ? 7.281 30.047 -4.398 1 96.94 442 THR A C 1
ATOM 3493 O O . THR A 1 442 ? 7.176 31.25 -4.66 1 96.94 442 THR A O 1
ATOM 3496 N N . TYR A 1 443 ? 7.02 29.109 -5.23 1 96.69 443 TYR A N 1
ATOM 3497 C CA . TYR A 1 443 ? 6.629 29.438 -6.598 1 96.69 443 TYR A CA 1
ATOM 3498 C C . TYR A 1 443 ? 5.414 30.359 -6.617 1 96.69 443 TYR A C 1
ATOM 3500 O O . TYR A 1 443 ? 4.383 30.047 -6.012 1 96.69 443 TYR A O 1
ATOM 3508 N N . GLY A 1 444 ? 5.523 31.469 -7.281 1 96.94 444 GLY A N 1
ATOM 3509 C CA . GLY A 1 444 ? 4.426 32.406 -7.5 1 96.94 444 GLY A CA 1
ATOM 3510 C C . GLY A 1 444 ? 4.184 33.312 -6.32 1 96.94 444 GLY A C 1
ATOM 3511 O O . GLY A 1 444 ? 3.363 34.219 -6.402 1 96.94 444 GLY A O 1
ATOM 3512 N N . VAL A 1 445 ? 4.82 33.156 -5.188 1 97.75 445 VAL A N 1
ATOM 3513 C CA . VAL A 1 445 ? 4.629 34 -4.012 1 97.75 445 VAL A CA 1
ATOM 3514 C C . VAL A 1 445 ? 5.539 35.219 -4.098 1 97.75 445 VAL A C 1
ATOM 3516 O O . VAL A 1 445 ? 6.766 35.094 -4.016 1 97.75 445 VAL A O 1
ATOM 3519 N N . GLU A 1 446 ? 4.984 36.344 -4.16 1 97.25 446 GLU A N 1
ATOM 3520 C CA . GLU A 1 446 ? 5.742 37.562 -4.301 1 97.25 446 GLU A CA 1
ATOM 3521 C C . GLU A 1 446 ? 5.898 38.281 -2.957 1 97.25 446 GLU A C 1
ATOM 3523 O O . GLU A 1 446 ? 5.094 38.094 -2.047 1 97.25 446 GLU A O 1
ATOM 3528 N N . LYS A 1 447 ? 6.887 39.156 -2.869 1 96.19 447 LYS A N 1
ATOM 3529 C CA . LYS A 1 447 ? 7.145 39.906 -1.661 1 96.19 447 LYS A CA 1
ATOM 3530 C C . LYS A 1 447 ? 5.988 40.875 -1.356 1 96.19 447 LYS A C 1
ATOM 3532 O O . LYS A 1 447 ? 5.727 41.188 -0.194 1 96.19 447 LYS A O 1
ATOM 3537 N N . SER A 1 448 ? 5.355 41.281 -2.387 1 97.56 448 SER A N 1
ATOM 3538 C CA . SER A 1 448 ? 4.262 42.219 -2.24 1 97.56 448 SER A CA 1
ATOM 3539 C C . SER A 1 448 ? 3.023 41.562 -1.646 1 97.56 448 SER A C 1
ATOM 3541 O O . SER A 1 448 ? 2.088 42.25 -1.227 1 97.56 448 SER A O 1
ATOM 3543 N N . HIS A 1 449 ? 2.996 40.219 -1.683 1 97.94 449 HIS A N 1
ATOM 3544 C CA . HIS A 1 449 ? 1.833 39.562 -1.122 1 97.94 449 HIS A CA 1
ATOM 3545 C C . HIS A 1 449 ? 1.688 39.844 0.367 1 97.94 449 HIS A C 1
ATOM 3547 O O . HIS A 1 449 ? 2.682 39.906 1.095 1 97.94 449 HIS A O 1
ATOM 3553 N N . LYS A 1 450 ? 0.481 40.062 0.8 1 97.44 450 LYS A N 1
ATOM 3554 C CA . LYS A 1 450 ? 0.242 40.375 2.207 1 97.44 450 LYS A CA 1
ATOM 3555 C C . LYS A 1 450 ? 0.141 39.094 3.037 1 97.44 450 LYS A C 1
ATOM 3557 O O . LYS A 1 450 ? 0.454 39.094 4.227 1 97.44 450 LYS A O 1
ATOM 3562 N N . GLY A 1 451 ? -0.383 38.031 2.471 1 98 451 GLY A N 1
ATOM 3563 C CA . GLY A 1 451 ? -0.405 36.75 3.131 1 98 451 GLY A CA 1
ATOM 3564 C C . GLY A 1 451 ? 0.892 35.969 2.973 1 98 451 GLY A C 1
ATOM 3565 O O . GLY A 1 451 ? 1.674 36.25 2.059 1 98 451 GLY A O 1
ATOM 3566 N N . LYS A 1 452 ? 1.118 34.969 3.83 1 96.88 452 LYS A N 1
ATOM 3567 C CA . LYS A 1 452 ? 2.328 34.156 3.756 1 96.88 452 LYS A CA 1
ATOM 3568 C C . LYS A 1 452 ? 1.993 32.688 3.752 1 96.88 452 LYS A C 1
ATOM 3570 O O . LYS A 1 452 ? 0.892 32.281 4.141 1 96.88 452 LYS A O 1
ATOM 3575 N N . VAL A 1 453 ? 2.9 31.922 3.279 1 98.31 453 VAL A N 1
ATOM 3576 C CA . VAL A 1 453 ? 2.803 30.469 3.373 1 98.31 453 VAL A CA 1
ATOM 3577 C C . VAL A 1 453 ? 3.248 30.016 4.758 1 98.31 453 VAL A C 1
ATOM 3579 O O . VAL A 1 453 ? 4.418 30.156 5.121 1 98.31 453 VAL A O 1
ATOM 3582 N N . LEU A 1 454 ? 2.34 29.422 5.508 1 98.44 454 LEU A N 1
ATOM 3583 C CA . LEU A 1 454 ? 2.648 28.953 6.855 1 98.44 454 LEU A CA 1
ATOM 3584 C C . LEU A 1 454 ? 3.41 27.641 6.812 1 98.44 454 LEU A C 1
ATOM 3586 O O . LEU A 1 454 ? 4.148 27.312 7.742 1 98.44 454 LEU A O 1
ATOM 3590 N N . GLY A 1 455 ? 3.217 26.875 5.773 1 98.44 455 GLY A N 1
ATOM 3591 C CA . GLY A 1 455 ? 3.77 25.547 5.559 1 98.44 455 GLY A CA 1
ATOM 3592 C C . GLY A 1 455 ? 2.869 24.656 4.727 1 98.44 455 GLY A C 1
ATOM 3593 O O . GLY A 1 455 ? 2.145 25.141 3.854 1 98.44 455 GLY A O 1
ATOM 3594 N N . GLY A 1 456 ? 3.029 23.375 4.922 1 98.62 456 GLY A N 1
ATOM 3595 C CA . GLY A 1 456 ? 2.252 22.469 4.105 1 98.62 456 GLY A CA 1
ATOM 3596 C C . GLY A 1 456 ? 1.874 21.188 4.836 1 98.62 456 GLY A C 1
ATOM 3597 O O . GLY A 1 456 ? 2.348 20.938 5.945 1 98.62 456 GLY A O 1
ATOM 3598 N N . GLU A 1 457 ? 0.941 20.484 4.266 1 98.88 457 GLU A N 1
ATOM 3599 C CA . GLU A 1 457 ? 0.483 19.188 4.742 1 98.88 457 GLU A CA 1
ATOM 3600 C C . GLU A 1 457 ? 0.36 18.188 3.594 1 98.88 457 GLU A C 1
ATOM 3602 O O . GLU A 1 457 ? -0.075 18.547 2.498 1 98.88 457 GLU A O 1
ATOM 3607 N N . VAL A 1 458 ? 0.844 16.953 3.842 1 98.88 458 VAL A N 1
ATOM 3608 C CA . VAL A 1 458 ? 0.346 15.852 3.02 1 98.88 458 VAL A CA 1
ATOM 3609 C C . VAL A 1 458 ? -1 15.375 3.557 1 98.88 458 VAL A C 1
ATOM 3611 O O . VAL A 1 458 ? -1.264 15.469 4.758 1 98.88 458 VAL A O 1
ATOM 3614 N N . ALA A 1 459 ? -1.837 14.93 2.641 1 98.88 459 ALA A N 1
ATOM 3615 C CA . ALA A 1 459 ? -3.182 14.531 3.043 1 98.88 459 ALA A CA 1
ATOM 3616 C C . ALA A 1 459 ? -3.402 13.039 2.803 1 98.88 459 ALA A C 1
ATOM 3618 O O . ALA A 1 459 ? -3.154 12.539 1.702 1 98.88 459 ALA A O 1
ATOM 3619 N N . MET A 1 460 ? -3.799 12.328 3.822 1 98.75 460 MET A N 1
ATOM 3620 C CA . MET A 1 460 ? -4.188 10.93 3.742 1 98.75 460 MET A CA 1
ATOM 3621 C C . MET A 1 460 ? -5.684 10.758 3.99 1 98.75 460 MET A C 1
ATOM 3623 O O . MET A 1 460 ? -6.113 10.609 5.137 1 98.75 460 MET A O 1
ATOM 3627 N N . TRP A 1 461 ? -6.422 10.789 2.949 1 98.12 461 TRP A N 1
ATOM 3628 C CA . TRP A 1 461 ? -7.844 10.461 3.008 1 98.12 461 TRP A CA 1
ATOM 3629 C C . TRP A 1 461 ? -8.055 8.953 3.102 1 98.12 461 TRP A C 1
ATOM 3631 O O . TRP A 1 461 ? -7.164 8.18 2.75 1 98.12 461 TRP A O 1
ATOM 3641 N N . ALA A 1 462 ? -9.211 8.484 3.551 1 97.75 462 ALA A N 1
ATOM 3642 C CA . ALA A 1 462 ? -9.281 7.094 3.996 1 97.75 462 ALA A CA 1
ATOM 3643 C C . ALA A 1 462 ? -10.391 6.336 3.271 1 97.75 462 ALA A C 1
ATOM 3645 O O . ALA A 1 462 ? -10.992 5.414 3.832 1 97.75 462 ALA A O 1
ATOM 3646 N N . GLU A 1 463 ? -10.742 6.77 2.066 1 96.88 463 GLU A N 1
ATOM 3647 C CA . GLU A 1 463 ? -11.719 5.977 1.321 1 96.88 463 GLU A CA 1
ATOM 3648 C C . GLU A 1 463 ? -11.234 4.543 1.138 1 96.88 463 GLU A C 1
ATOM 3650 O O . GLU A 1 463 ? -12.016 3.596 1.264 1 96.88 463 GLU A O 1
ATOM 3655 N N . GLN A 1 464 ? -9.906 4.402 0.867 1 96.88 464 GLN A N 1
ATOM 3656 C CA . GLN A 1 464 ? -9.328 3.09 0.597 1 96.88 464 GLN A CA 1
ATOM 3657 C C . GLN A 1 464 ? -8.094 2.844 1.462 1 96.88 464 GLN A C 1
ATOM 3659 O O . GLN A 1 464 ? -7.137 2.207 1.018 1 96.88 464 GLN A O 1
ATOM 3664 N N . THR A 1 465 ? -8.055 3.463 2.572 1 97.44 465 THR A N 1
ATOM 3665 C CA . THR A 1 465 ? -6.945 3.268 3.5 1 97.44 465 THR A CA 1
ATOM 3666 C C . THR A 1 465 ? -7.461 2.986 4.906 1 97.44 465 THR A C 1
ATOM 3668 O O . THR A 1 465 ? -8.617 3.281 5.223 1 97.44 465 THR A O 1
ATOM 3671 N N . GLY A 1 466 ? -6.695 2.41 5.715 1 97.56 466 GLY A N 1
ATOM 3672 C CA . GLY A 1 466 ? -6.988 2.039 7.09 1 97.56 466 GLY A CA 1
ATOM 3673 C C . GLY A 1 466 ? -5.762 1.584 7.859 1 97.56 466 GLY A C 1
ATOM 3674 O O . GLY A 1 466 ? -4.633 1.728 7.383 1 97.56 466 GLY A O 1
ATOM 3675 N N . PRO A 1 467 ? -6.027 1.062 9 1 97.56 467 PRO A N 1
ATOM 3676 C CA . PRO A 1 467 ? -4.914 0.701 9.883 1 97.56 467 PRO A CA 1
ATOM 3677 C C . PRO A 1 467 ? -3.977 -0.33 9.258 1 97.56 467 PRO A C 1
ATOM 3679 O O . PRO A 1 467 ? -2.781 -0.345 9.562 1 97.56 467 PRO A O 1
ATOM 3682 N N . THR A 1 468 ? -4.438 -1.147 8.359 1 97.88 468 THR A N 1
ATOM 3683 C CA . THR A 1 468 ? -3.668 -2.271 7.836 1 97.88 468 THR A CA 1
ATOM 3684 C C . THR A 1 468 ? -2.625 -1.793 6.828 1 97.88 468 THR A C 1
ATOM 3686 O O . THR A 1 468 ? -1.676 -2.516 6.52 1 97.88 468 THR A O 1
ATOM 3689 N N . VAL A 1 469 ? -2.75 -0.549 6.293 1 98.12 469 VAL A N 1
ATOM 3690 C CA . VAL A 1 469 ? -1.862 -0.177 5.195 1 98.12 469 VAL A CA 1
ATOM 3691 C C . VAL A 1 469 ? -1.313 1.229 5.43 1 98.12 469 VAL A C 1
ATOM 3693 O O . VAL A 1 469 ? -0.571 1.759 4.598 1 98.12 469 VAL A O 1
ATOM 3696 N N . ILE A 1 470 ? -1.547 1.879 6.531 1 98.56 470 ILE A N 1
ATOM 3697 C CA . ILE A 1 470 ? -1.349 3.312 6.719 1 98.56 470 ILE A CA 1
ATOM 3698 C C . ILE A 1 470 ? 0.142 3.639 6.664 1 98.56 470 ILE A C 1
ATOM 3700 O O . ILE A 1 470 ? 0.545 4.633 6.059 1 98.56 470 ILE A O 1
ATOM 3704 N N . ASP A 1 471 ? 1.011 2.811 7.242 1 98.44 471 ASP A N 1
ATOM 3705 C CA . ASP A 1 471 ? 2.436 3.121 7.234 1 98.44 471 ASP A CA 1
ATOM 3706 C C . ASP A 1 471 ? 2.98 3.178 5.809 1 98.44 471 ASP A C 1
ATOM 3708 O O . ASP A 1 471 ? 3.648 4.145 5.434 1 98.44 471 ASP A O 1
ATOM 3712 N N . GLY A 1 472 ? 2.615 2.162 5.051 1 97.88 472 GLY A N 1
ATOM 3713 C CA . GLY A 1 472 ? 3.113 2.102 3.686 1 97.88 472 GLY A CA 1
ATOM 3714 C C . GLY A 1 472 ? 2.539 3.188 2.793 1 97.88 472 GLY A C 1
ATOM 3715 O O . GLY A 1 472 ? 3.15 3.559 1.788 1 97.88 472 GLY A O 1
ATOM 3716 N N . ARG A 1 473 ? 1.364 3.73 3.174 1 98 473 ARG A N 1
ATOM 3717 C CA . ARG A 1 473 ? 0.75 4.812 2.412 1 98 473 ARG A CA 1
ATOM 3718 C C . ARG A 1 473 ? 1.417 6.148 2.723 1 98 473 ARG A C 1
ATOM 3720 O O . ARG A 1 473 ? 1.584 6.988 1.834 1 98 473 ARG A O 1
ATOM 3727 N N . LEU A 1 474 ? 1.82 6.309 3.92 1 98.75 474 LEU A N 1
ATOM 3728 C CA . LEU A 1 474 ? 2.389 7.578 4.352 1 98.75 474 LEU A CA 1
ATOM 3729 C C . LEU A 1 474 ? 3.885 7.633 4.062 1 98.75 474 LEU A C 1
ATOM 3731 O O . LEU A 1 474 ? 4.391 8.648 3.576 1 98.75 474 LEU A O 1
ATOM 3735 N N . TRP A 1 475 ? 4.582 6.582 4.418 1 98.75 475 TRP A N 1
ATOM 3736 C CA . TRP A 1 475 ? 6.039 6.613 4.41 1 98.75 475 TRP A CA 1
ATOM 3737 C C . TRP A 1 475 ? 6.598 5.703 3.324 1 98.75 475 TRP A C 1
ATOM 3739 O O . TRP A 1 475 ? 6.082 4.609 3.096 1 98.75 475 TRP A O 1
ATOM 3749 N N . PRO A 1 476 ? 7.527 6.203 2.646 1 98.38 476 PRO A N 1
ATOM 3750 C CA . PRO A 1 476 ? 8.391 7.34 2.977 1 98.38 476 PRO A CA 1
ATOM 3751 C C . PRO A 1 476 ? 7.969 8.625 2.266 1 98.38 476 PRO A C 1
ATOM 3753 O O . PRO A 1 476 ? 8.68 9.633 2.326 1 98.38 476 PRO A O 1
ATOM 3756 N N . ARG A 1 477 ? 6.852 8.641 1.573 1 98.62 477 ARG A N 1
ATOM 3757 C CA . ARG A 1 477 ? 6.445 9.789 0.773 1 98.62 477 ARG A CA 1
ATOM 3758 C C . ARG A 1 477 ? 6.277 11.031 1.645 1 98.62 477 ARG A C 1
ATOM 3760 O O . ARG A 1 477 ? 6.645 12.133 1.239 1 98.62 477 ARG A O 1
ATOM 3767 N N . SER A 1 478 ? 5.793 10.836 2.842 1 98.88 478 SER A N 1
ATOM 3768 C CA . SER A 1 478 ? 5.645 11.945 3.773 1 98.88 478 SER A CA 1
ATOM 3769 C C . SER A 1 478 ? 7.004 12.492 4.195 1 98.88 478 SER A C 1
ATOM 3771 O O . SER A 1 478 ? 7.125 13.672 4.535 1 98.88 478 SER A O 1
ATOM 3773 N N . ALA A 1 479 ? 8.008 11.68 4.195 1 98.88 479 ALA A N 1
ATOM 3774 C CA . ALA A 1 479 ? 9.352 12.148 4.52 1 98.88 479 ALA A CA 1
ATOM 3775 C C . ALA A 1 479 ? 9.867 13.117 3.463 1 98.88 479 ALA A C 1
ATOM 3777 O O . ALA A 1 479 ? 10.578 14.078 3.783 1 98.88 479 ALA A O 1
ATOM 3778 N N . ALA A 1 480 ? 9.562 12.852 2.201 1 98.75 480 ALA A N 1
ATOM 3779 C CA . ALA A 1 480 ? 9.922 13.789 1.14 1 98.75 480 ALA A CA 1
ATOM 3780 C C . ALA A 1 480 ? 9.305 15.164 1.396 1 98.75 480 ALA A C 1
ATOM 3782 O O . ALA A 1 480 ? 10 16.188 1.304 1 98.75 480 ALA A O 1
ATOM 3783 N N . ALA A 1 481 ? 8.078 15.156 1.771 1 98.88 481 ALA A N 1
ATOM 3784 C CA . ALA A 1 481 ? 7.391 16.406 2.102 1 98.88 481 ALA A CA 1
ATOM 3785 C C . ALA A 1 481 ? 8.023 17.062 3.324 1 98.88 481 ALA A C 1
ATOM 3787 O O . ALA A 1 481 ? 8.18 18.281 3.363 1 98.88 481 ALA A O 1
ATOM 3788 N N . ALA A 1 482 ? 8.352 16.25 4.273 1 98.88 482 ALA A N 1
ATOM 3789 C CA . ALA A 1 482 ? 8.945 16.766 5.504 1 98.88 482 ALA A CA 1
ATOM 3790 C C . ALA A 1 482 ? 10.195 17.594 5.211 1 98.88 482 ALA A C 1
ATOM 3792 O O . ALA A 1 482 ? 10.375 18.672 5.785 1 98.88 482 ALA A O 1
ATOM 3793 N N . GLU A 1 483 ? 11.039 17.109 4.355 1 98.81 483 GLU A N 1
ATOM 3794 C CA . GLU A 1 483 ? 12.242 17.875 4.051 1 98.81 483 GLU A CA 1
ATOM 3795 C C . GLU A 1 483 ? 11.906 19.141 3.277 1 98.81 483 GLU A C 1
ATOM 3797 O O . GLU A 1 483 ? 12.508 20.203 3.514 1 98.81 483 GLU A O 1
ATOM 3802 N N . VAL A 1 484 ? 10.961 19.062 2.367 1 98.44 484 VAL A N 1
ATOM 3803 C CA . VAL A 1 484 ? 10.531 20.25 1.642 1 98.44 484 VAL A CA 1
ATOM 3804 C C . VAL A 1 484 ? 10.062 21.312 2.629 1 98.44 484 VAL A C 1
ATOM 3806 O O . VAL A 1 484 ? 10.398 22.5 2.484 1 98.44 484 VAL A O 1
ATOM 3809 N N . TYR A 1 485 ? 9.328 20.906 3.662 1 98.62 485 TYR A N 1
ATOM 3810 C CA . TYR A 1 485 ? 8.797 21.844 4.652 1 98.62 485 TYR A CA 1
ATOM 3811 C C . TYR A 1 485 ? 9.898 22.328 5.59 1 98.62 485 TYR A C 1
ATOM 3813 O O . TYR A 1 485 ? 9.914 23.5 5.984 1 98.62 485 TYR A O 1
ATOM 3821 N N . TRP A 1 486 ? 10.789 21.453 5.988 1 98.69 486 TRP A N 1
ATOM 3822 C CA . TRP A 1 486 ? 11.805 21.781 6.984 1 98.69 486 TRP A CA 1
ATOM 3823 C C . TRP A 1 486 ? 12.945 22.578 6.359 1 98.69 486 TRP A C 1
ATOM 3825 O O . TRP A 1 486 ? 13.312 23.641 6.863 1 98.69 486 TRP A O 1
ATOM 3835 N N . SER A 1 487 ? 13.516 22.094 5.273 1 98.38 487 SER A N 1
ATOM 3836 C CA . SER A 1 487 ? 14.734 22.641 4.695 1 98.38 487 SER A CA 1
ATOM 3837 C C . SER A 1 487 ? 14.422 23.656 3.607 1 98.38 487 SER A C 1
ATOM 3839 O O . SER A 1 487 ? 15.25 24.516 3.295 1 98.38 487 SER A O 1
ATOM 3841 N N . GLY A 1 488 ? 13.211 23.594 3.053 1 97.62 488 GLY A N 1
ATOM 3842 C CA . GLY A 1 488 ? 12.836 24.469 1.954 1 97.62 488 GLY A CA 1
ATOM 3843 C C . GLY A 1 488 ? 13.219 23.922 0.594 1 97.62 488 GLY A C 1
ATOM 3844 O O . GLY A 1 488 ? 13.961 22.938 0.502 1 97.62 488 GLY A O 1
ATOM 3845 N N . SER A 1 489 ? 12.727 24.578 -0.439 1 96.5 489 SER A N 1
ATOM 3846 C CA . SER A 1 489 ? 12.953 24.125 -1.807 1 96.5 489 SER A CA 1
ATOM 3847 C C . SER A 1 489 ? 14.312 24.562 -2.32 1 96.5 489 SER A C 1
ATOM 3849 O O . SER A 1 489 ? 14.805 24.062 -3.328 1 96.5 489 SER A O 1
ATOM 3851 N N . TYR A 1 490 ? 14.898 25.516 -1.616 1 96.75 490 TYR A N 1
ATOM 3852 C CA . TYR A 1 490 ? 16.203 26.062 -1.976 1 96.75 490 TYR A CA 1
ATOM 3853 C C . TYR A 1 490 ? 17.141 26.062 -0.779 1 96.75 490 TYR A C 1
ATOM 3855 O O . TYR A 1 490 ? 16.703 26.156 0.369 1 96.75 490 TYR A O 1
ATOM 3863 N N . ASP A 1 491 ? 18.375 25.953 -1.032 1 94.38 491 ASP A N 1
ATOM 3864 C CA . ASP A 1 491 ? 19.328 26.062 0.063 1 94.38 491 ASP A CA 1
ATOM 3865 C C . ASP A 1 491 ? 19.672 27.531 0.339 1 94.38 491 ASP A C 1
ATOM 3867 O O . ASP A 1 491 ? 19.109 28.438 -0.27 1 94.38 491 ASP A O 1
ATOM 3871 N N . LYS A 1 492 ? 20.516 27.75 1.306 1 91.5 492 LYS A N 1
ATOM 3872 C CA . LYS A 1 492 ? 20.844 29.109 1.745 1 91.5 492 LYS A CA 1
ATOM 3873 C C . LYS A 1 492 ? 21.547 29.891 0.641 1 91.5 492 LYS A C 1
ATOM 3875 O O . LYS A 1 492 ? 21.547 31.125 0.656 1 91.5 492 LYS A O 1
ATOM 3880 N N . LYS A 1 493 ? 22.109 29.234 -0.296 1 93.38 493 LYS A N 1
ATOM 3881 C CA . LYS A 1 493 ? 22.812 29.891 -1.399 1 93.38 493 LYS A CA 1
ATOM 3882 C C . LYS A 1 493 ? 21.875 30.141 -2.572 1 93.38 493 LYS A C 1
ATOM 3884 O O . LYS A 1 493 ? 22.281 30.688 -3.596 1 93.38 493 LYS A O 1
ATOM 3889 N N . GLY A 1 494 ? 20.641 29.688 -2.438 1 94.25 494 GLY A N 1
ATOM 3890 C CA . GLY A 1 494 ? 19.656 29.938 -3.471 1 94.25 494 GLY A CA 1
ATOM 3891 C C . GLY A 1 494 ? 19.594 28.844 -4.516 1 94.25 494 GLY A C 1
ATOM 3892 O O . GLY A 1 494 ? 18.891 28.984 -5.52 1 94.25 494 GLY A O 1
ATOM 3893 N N . ALA A 1 495 ? 20.281 27.812 -4.297 1 95.81 495 ALA A N 1
ATOM 3894 C CA . ALA A 1 495 ? 20.25 26.688 -5.234 1 95.81 495 ALA A CA 1
ATOM 3895 C C . ALA A 1 495 ? 19.047 25.781 -4.957 1 95.81 495 ALA A C 1
ATOM 3897 O O . ALA A 1 495 ? 18.766 25.453 -3.805 1 95.81 495 ALA A O 1
ATOM 3898 N N . ARG A 1 496 ? 18.375 25.406 -6.031 1 95.81 496 ARG A N 1
ATOM 3899 C CA . ARG A 1 496 ? 17.219 24.516 -5.902 1 95.81 496 ARG A CA 1
ATOM 3900 C C . ARG A 1 496 ? 17.641 23.141 -5.422 1 95.81 496 ARG A C 1
ATOM 3902 O O . ARG A 1 496 ? 18.578 22.547 -5.957 1 95.81 496 ARG A O 1
ATOM 3909 N N . ARG A 1 497 ? 17.047 22.641 -4.422 1 95.44 497 ARG A N 1
ATOM 3910 C CA . ARG A 1 497 ? 17.25 21.25 -4.004 1 95.44 497 ARG A CA 1
ATOM 3911 C C . ARG A 1 497 ? 16.625 20.281 -4.992 1 95.44 497 ARG A C 1
ATOM 3913 O O . ARG A 1 497 ? 15.531 20.547 -5.512 1 95.44 497 ARG A O 1
ATOM 3920 N N . THR A 1 498 ? 17.297 19.188 -5.297 1 94.69 498 THR A N 1
ATOM 3921 C CA . THR A 1 498 ? 16.859 18.266 -6.344 1 94.69 498 THR A CA 1
ATOM 3922 C C . THR A 1 498 ? 16.703 16.844 -5.801 1 94.69 498 THR A C 1
ATOM 3924 O O . THR A 1 498 ? 17.281 16.516 -4.766 1 94.69 498 THR A O 1
ATOM 3927 N N . VAL A 1 499 ? 15.938 16.062 -6.504 1 94.31 499 VAL A N 1
ATOM 3928 C CA . VAL A 1 499 ? 15.781 14.648 -6.168 1 94.31 499 VAL A CA 1
ATOM 3929 C C . VAL A 1 499 ? 17.141 13.953 -6.195 1 94.31 499 VAL A C 1
ATOM 3931 O O . VAL A 1 499 ? 17.406 13.07 -5.379 1 94.31 499 VAL A O 1
ATOM 3934 N N . LYS A 1 500 ? 17.984 14.344 -7.148 1 93 500 LYS A N 1
ATOM 3935 C CA . LYS A 1 500 ? 19.297 13.742 -7.277 1 93 500 LYS A CA 1
ATOM 3936 C C . LYS A 1 500 ? 20.109 13.93 -5.996 1 93 500 LYS A C 1
ATOM 3938 O O . LYS A 1 500 ? 20.672 12.969 -5.461 1 93 500 LYS A O 1
ATOM 3943 N N . THR A 1 501 ? 20.078 15.109 -5.465 1 91.56 501 THR A N 1
ATOM 3944 C CA . THR A 1 501 ? 20.906 15.414 -4.305 1 91.56 501 THR A CA 1
ATOM 3945 C C . THR A 1 501 ? 20.312 14.797 -3.041 1 91.56 501 THR A C 1
ATOM 3947 O O . THR A 1 501 ? 21.047 14.492 -2.094 1 91.56 501 THR A O 1
ATOM 3950 N N . ALA A 1 502 ? 19 14.562 -3.045 1 94.75 502 ALA A N 1
ATOM 3951 C CA . ALA A 1 502 ? 18.328 14.039 -1.857 1 94.75 502 ALA A CA 1
ATOM 3952 C C . ALA A 1 502 ? 18.344 12.516 -1.854 1 94.75 502 ALA A C 1
ATOM 3954 O O . ALA A 1 502 ? 18.188 11.891 -0.802 1 94.75 502 ALA A O 1
ATOM 3955 N N . SER A 1 503 ? 18.5 11.891 -3.006 1 94.19 503 SER A N 1
ATOM 3956 C CA . SER A 1 503 ? 18.172 10.484 -3.234 1 94.19 503 SER A CA 1
ATOM 3957 C C . SER A 1 503 ? 18.938 9.57 -2.283 1 94.19 503 SER A C 1
ATOM 3959 O O . SER A 1 503 ? 18.359 8.68 -1.668 1 94.19 503 SER A O 1
ATOM 3961 N N . GLU A 1 504 ? 20.234 9.789 -2.092 1 93.19 504 GLU A N 1
ATOM 3962 C CA . GLU A 1 504 ? 21.047 8.891 -1.267 1 93.19 504 GLU A CA 1
ATOM 3963 C C . GLU A 1 504 ? 20.594 8.938 0.193 1 93.19 504 GLU A C 1
ATOM 3965 O O . GLU A 1 504 ? 20.469 7.898 0.841 1 93.19 504 GLU A O 1
ATOM 3970 N N . ARG A 1 505 ? 20.359 10.172 0.666 1 95.5 505 ARG A N 1
ATOM 3971 C CA . ARG A 1 505 ? 19.906 10.328 2.045 1 95.5 505 ARG A CA 1
ATOM 3972 C C . ARG A 1 505 ? 18.516 9.742 2.229 1 95.5 505 ARG A C 1
ATOM 3974 O O . ARG A 1 505 ? 18.25 9.07 3.225 1 95.5 505 ARG A O 1
ATOM 3981 N N . PHE A 1 506 ? 17.719 9.984 1.224 1 96.94 506 PHE A N 1
ATOM 3982 C CA . PHE A 1 506 ? 16.344 9.531 1.268 1 96.94 506 PHE A CA 1
ATOM 3983 C C . PHE A 1 506 ? 16.266 8.016 1.28 1 96.94 506 PHE A C 1
ATOM 3985 O O . PHE A 1 506 ? 15.516 7.43 2.066 1 96.94 506 PHE A O 1
ATOM 3992 N N . TYR A 1 507 ? 17.016 7.379 0.439 1 95.5 507 TYR A N 1
ATOM 3993 C CA . TYR A 1 507 ? 17 5.926 0.355 1 95.5 507 TYR A CA 1
ATOM 3994 C C . TYR A 1 507 ? 17.422 5.301 1.678 1 95.5 507 TYR A C 1
ATOM 3996 O O . TYR A 1 507 ? 16.797 4.348 2.154 1 95.5 507 TYR A O 1
ATOM 4004 N N . ASP A 1 508 ? 18.453 5.828 2.232 1 97 508 ASP A N 1
ATOM 4005 C CA . ASP A 1 508 ? 18.906 5.289 3.514 1 97 508 ASP A CA 1
ATOM 4006 C C . ASP A 1 508 ? 17.844 5.5 4.598 1 97 508 ASP A C 1
ATOM 4008 O O . ASP A 1 508 ? 17.656 4.637 5.457 1 97 508 ASP A O 1
ATOM 4012 N N . TRP A 1 509 ? 17.219 6.645 4.512 1 98.19 509 TRP A N 1
ATOM 4013 C CA . TRP A 1 509 ? 16.203 6.98 5.5 1 98.19 509 TRP A CA 1
ATOM 4014 C C . TRP A 1 509 ? 15.039 5.996 5.441 1 98.19 509 TRP A C 1
ATOM 4016 O O . TRP A 1 509 ? 14.453 5.656 6.473 1 98.19 509 TRP A O 1
ATOM 4026 N N . VAL A 1 510 ? 14.688 5.496 4.281 1 98 510 VAL A N 1
ATOM 4027 C CA . VAL A 1 510 ? 13.641 4.488 4.125 1 98 510 VAL A CA 1
ATOM 4028 C C . VAL A 1 510 ? 13.969 3.27 4.984 1 98 510 VAL A C 1
ATOM 4030 O O . VAL A 1 510 ? 13.133 2.809 5.766 1 98 510 VAL A O 1
ATOM 4033 N N . PHE A 1 511 ? 15.18 2.771 4.895 1 97.56 511 PHE A N 1
ATOM 4034 C CA . PHE A 1 511 ? 15.594 1.593 5.641 1 97.56 511 PHE A CA 1
ATOM 4035 C C . PHE A 1 511 ? 15.617 1.879 7.141 1 97.56 511 PHE A C 1
ATOM 4037 O O . PHE A 1 511 ? 15.266 1.016 7.945 1 97.56 511 PHE A O 1
ATOM 4044 N N . ARG A 1 512 ? 16.016 3.049 7.469 1 98.38 512 ARG A N 1
ATOM 4045 C CA . ARG A 1 512 ? 16.125 3.379 8.891 1 98.38 512 ARG A CA 1
ATOM 4046 C C . ARG A 1 512 ? 14.734 3.506 9.516 1 98.38 512 ARG A C 1
ATOM 4048 O O . ARG A 1 512 ? 14.523 3.092 10.656 1 98.38 512 ARG A O 1
ATOM 4055 N N . LEU A 1 513 ? 13.758 4.137 8.797 1 98.62 513 LEU A N 1
ATOM 4056 C CA . LEU A 1 513 ? 12.375 4.16 9.273 1 98.62 513 LEU A CA 1
ATOM 4057 C C . LEU A 1 513 ? 11.859 2.746 9.508 1 98.62 513 LEU A C 1
ATOM 4059 O O . LEU A 1 513 ? 11.203 2.482 10.523 1 98.62 513 LEU A O 1
ATOM 4063 N N . GLN A 1 514 ? 12.172 1.892 8.562 1 97.88 514 GLN A N 1
ATOM 4064 C CA . GLN A 1 514 ? 11.766 0.5 8.734 1 97.88 514 GLN A CA 1
ATOM 4065 C C . GLN A 1 514 ? 12.375 -0.1 9.992 1 97.88 514 GLN A C 1
ATOM 4067 O O . GLN A 1 514 ? 11.695 -0.784 10.758 1 97.88 514 GLN A O 1
ATOM 4072 N N . ALA A 1 515 ? 13.633 0.177 10.203 1 97.19 515 ALA A N 1
ATOM 4073 C CA . ALA A 1 515 ? 14.32 -0.344 11.383 1 97.19 515 ALA A CA 1
ATOM 4074 C C . ALA A 1 515 ? 13.719 0.213 12.664 1 97.19 515 ALA A C 1
ATOM 4076 O O . ALA A 1 515 ? 13.773 -0.432 13.719 1 97.19 515 ALA A O 1
ATOM 4077 N N . ARG A 1 516 ? 13.133 1.405 12.562 1 98.12 516 ARG A N 1
ATOM 4078 C CA . ARG A 1 516 ? 12.516 2.047 13.719 1 98.12 516 ARG A CA 1
ATOM 4079 C C . ARG A 1 516 ? 11.078 1.579 13.906 1 98.12 516 ARG A C 1
ATOM 4081 O O . ARG A 1 516 ? 10.336 2.135 14.719 1 98.12 516 ARG A O 1
ATOM 4088 N N . GLY A 1 517 ? 10.656 0.642 13.148 1 97.12 517 GLY A N 1
ATOM 4089 C CA . GLY A 1 517 ? 9.352 0.036 13.328 1 97.12 517 GLY A CA 1
ATOM 4090 C C . GLY A 1 517 ? 8.266 0.694 12.5 1 97.12 517 GLY A C 1
ATOM 4091 O O . GLY A 1 517 ? 7.074 0.45 12.719 1 97.12 517 GLY A O 1
ATOM 4092 N N . ILE A 1 518 ? 8.586 1.602 11.578 1 98.5 518 ILE A N 1
ATOM 4093 C CA . ILE A 1 518 ? 7.648 2.201 10.633 1 98.5 518 ILE A CA 1
ATOM 4094 C C . ILE A 1 518 ? 7.68 1.432 9.312 1 98.5 518 ILE A C 1
ATOM 4096 O O . ILE A 1 518 ? 8.719 1.352 8.664 1 98.5 518 ILE A O 1
ATOM 4100 N N . ASP A 1 519 ? 6.582 0.905 8.859 1 98.12 519 ASP A N 1
ATOM 4101 C CA . ASP A 1 519 ? 6.531 0.057 7.668 1 98.12 519 ASP A CA 1
ATOM 4102 C C . ASP A 1 519 ? 6.527 0.897 6.395 1 98.12 519 ASP A C 1
ATOM 4104 O O . ASP A 1 519 ? 5.59 0.82 5.598 1 98.12 519 ASP A O 1
ATOM 4108 N N . ALA A 1 520 ? 7.664 1.571 6.211 1 98.56 520 ALA A N 1
ATOM 4109 C CA . ALA A 1 520 ? 7.836 2.383 5.008 1 98.56 520 ALA A CA 1
ATOM 4110 C C . ALA A 1 520 ? 7.949 1.505 3.766 1 98.56 520 ALA A C 1
ATOM 4112 O O . ALA A 1 520 ? 8.578 0.445 3.801 1 98.56 520 ALA A O 1
ATOM 4113 N N . GLU A 1 521 ? 7.332 1.937 2.725 1 97.81 521 GLU A N 1
ATOM 4114 C CA . GLU A 1 521 ? 7.367 1.226 1.45 1 97.81 521 GLU A CA 1
ATOM 4115 C C . GLU A 1 521 ? 8.75 1.312 0.809 1 97.81 521 GLU A C 1
ATOM 4117 O O . GLU A 1 521 ? 9.375 2.375 0.806 1 97.81 521 GLU A O 1
ATOM 4122 N N . PRO A 1 522 ? 9.281 0.181 0.253 1 97.31 522 PRO A N 1
ATOM 4123 C CA . PRO A 1 522 ? 10.484 0.303 -0.574 1 97.31 522 PRO A CA 1
ATOM 4124 C C . PRO A 1 522 ? 10.258 1.141 -1.83 1 97.31 522 PRO A C 1
ATOM 4126 O O . PRO A 1 522 ? 9.25 0.963 -2.518 1 97.31 522 PRO A O 1
ATOM 4129 N N . VAL A 1 523 ? 11.172 1.994 -2.154 1 96.06 523 VAL A N 1
ATOM 4130 C CA . VAL A 1 523 ? 10.961 2.861 -3.309 1 96.06 523 VAL A CA 1
ATOM 4131 C C . VAL A 1 523 ? 11.805 2.377 -4.48 1 96.06 523 VAL A C 1
ATOM 4133 O O . VAL A 1 523 ? 11.602 2.801 -5.621 1 96.06 523 VAL A O 1
ATOM 4136 N N . GLN A 1 524 ? 12.836 1.548 -4.262 1 96.62 524 GLN A N 1
ATOM 4137 C CA . GLN A 1 524 ? 13.734 0.912 -5.215 1 96.62 524 GLN A CA 1
ATOM 4138 C C . GLN A 1 524 ? 14.234 -0.432 -4.691 1 96.62 524 GLN A C 1
ATOM 4140 O O . GLN A 1 524 ? 14.086 -0.733 -3.504 1 96.62 524 GLN A O 1
ATOM 4145 N N . PRO A 1 525 ? 14.758 -1.277 -5.598 1 97.69 525 PRO A N 1
ATOM 4146 C CA . PRO A 1 525 ? 15.484 -2.441 -5.086 1 97.69 525 PRO A CA 1
ATOM 4147 C C . PRO A 1 525 ? 16.656 -2.057 -4.191 1 97.69 525 PRO A C 1
ATOM 4149 O O . PRO A 1 525 ? 17.297 -1.028 -4.418 1 97.69 525 PRO A O 1
ATOM 4152 N N . LYS A 1 526 ? 16.906 -2.855 -3.223 1 97.25 526 LYS A N 1
ATOM 4153 C CA . LYS A 1 526 ? 18.016 -2.613 -2.307 1 97.25 526 LYS A CA 1
ATOM 4154 C C . LYS A 1 526 ? 19.328 -2.422 -3.068 1 97.25 526 LYS A C 1
ATOM 4156 O O . LYS A 1 526 ? 20.188 -1.659 -2.637 1 97.25 526 LYS A O 1
ATOM 4161 N N . TYR A 1 527 ? 19.516 -3.029 -4.262 1 97.38 527 TYR A N 1
ATOM 4162 C CA . TYR A 1 527 ? 20.688 -2.902 -5.137 1 97.38 527 TYR A CA 1
ATOM 4163 C C . TYR A 1 527 ? 21.016 -1.437 -5.391 1 97.38 527 TYR A C 1
ATOM 4165 O O . TYR A 1 527 ? 22.188 -1.057 -5.41 1 97.38 527 TYR A O 1
ATOM 4173 N N . CYS A 1 528 ? 20.016 -0.633 -5.539 1 96.69 528 CYS A N 1
ATOM 4174 C CA . CYS A 1 528 ? 20.188 0.763 -5.922 1 96.69 528 CYS A CA 1
ATOM 4175 C C . CYS A 1 528 ? 20.875 1.549 -4.812 1 96.69 528 CYS A C 1
ATOM 4177 O O . CYS A 1 528 ? 21.703 2.416 -5.086 1 96.69 528 CYS A O 1
ATOM 4179 N N . ALA A 1 529 ? 20.5 1.227 -3.564 1 95.12 529 ALA A N 1
ATOM 4180 C CA . ALA A 1 529 ? 21.141 1.869 -2.424 1 95.12 529 ALA A CA 1
ATOM 4181 C C . ALA A 1 529 ? 22.609 1.479 -2.336 1 95.12 529 ALA A C 1
ATOM 4183 O O . ALA A 1 529 ? 23.453 2.285 -1.929 1 95.12 529 ALA A O 1
ATOM 4184 N N . ARG A 1 530 ? 22.922 0.324 -2.791 1 95 530 ARG A N 1
ATOM 4185 C CA . ARG A 1 530 ? 24.281 -0.203 -2.668 1 95 530 ARG A CA 1
ATOM 4186 C C . ARG A 1 530 ? 25.125 0.195 -3.867 1 95 530 ARG A C 1
ATOM 4188 O O . ARG A 1 530 ? 26.359 0.049 -3.84 1 95 530 ARG A O 1
ATOM 4195 N N . HIS A 1 531 ? 24.469 0.648 -4.895 1 94.31 531 HIS A N 1
ATOM 4196 C CA . HIS A 1 531 ? 25.141 1.065 -6.121 1 94.31 531 HIS A CA 1
ATOM 4197 C C . HIS A 1 531 ? 24.672 2.447 -6.562 1 94.31 531 HIS A C 1
ATOM 4199 O O . HIS A 1 531 ? 23.969 2.578 -7.574 1 94.31 531 HIS A O 1
ATOM 4205 N N . PRO A 1 532 ? 25.125 3.465 -5.859 1 90.25 532 PRO A N 1
ATOM 4206 C CA . PRO A 1 532 ? 24.641 4.816 -6.164 1 90.25 532 PRO A CA 1
ATOM 4207 C C . PRO A 1 532 ? 24.781 5.168 -7.645 1 90.25 532 PRO A C 1
ATOM 4209 O O . PRO A 1 532 ? 25.828 4.922 -8.242 1 90.25 532 PRO A O 1
ATOM 4212 N N . GLY A 1 533 ? 23.734 5.695 -8.164 1 90.62 533 GLY A N 1
ATOM 4213 C CA . GLY A 1 533 ? 23.734 6.156 -9.547 1 90.62 533 GLY A CA 1
ATOM 4214 C C . GLY A 1 533 ? 23.375 5.062 -10.539 1 90.62 533 GLY A C 1
ATOM 4215 O O . GLY A 1 533 ? 23.016 5.348 -11.68 1 90.62 533 GLY A O 1
ATOM 4216 N N . ALA A 1 534 ? 23.422 3.787 -10.125 1 93.81 534 ALA A N 1
ATOM 4217 C CA . ALA A 1 534 ? 23.219 2.662 -11.031 1 93.81 534 ALA A CA 1
ATOM 4218 C C . ALA A 1 534 ? 21.75 2.553 -11.453 1 93.81 534 ALA A C 1
ATOM 4220 O O . ALA A 1 534 ? 21.453 2.006 -12.508 1 93.81 534 ALA A O 1
ATOM 4221 N N . CYS A 1 535 ? 20.859 3.129 -10.641 1 94.94 535 CYS A N 1
ATOM 4222 C CA . CYS A 1 535 ? 19.438 2.984 -10.914 1 94.94 535 CYS A CA 1
ATOM 4223 C C . CYS A 1 535 ? 18.828 4.309 -11.352 1 94.94 535 CYS A C 1
ATOM 4225 O O . CYS A 1 535 ? 17.625 4.547 -11.164 1 94.94 535 CYS A O 1
ATOM 4227 N N . ASP A 1 536 ? 19.641 5.242 -11.859 1 92.12 536 ASP A N 1
ATOM 4228 C CA . ASP A 1 536 ? 19.141 6.516 -12.359 1 92.12 536 ASP A CA 1
ATOM 4229 C C . ASP A 1 536 ? 18.578 6.363 -13.773 1 92.12 536 ASP A C 1
ATOM 4231 O O . ASP A 1 536 ? 18.984 5.461 -14.516 1 92.12 536 ASP A O 1
ATOM 4235 N N . LEU B 1 1 ? -19.734 -16.812 1.085 1 96.75 1 LEU B N 1
ATOM 4236 C CA . LEU B 1 1 ? -18.656 -17.703 0.64 1 96.75 1 LEU B CA 1
ATOM 4237 C C . LEU B 1 1 ? -17.797 -17.016 -0.412 1 96.75 1 LEU B C 1
ATOM 4239 O O . LEU B 1 1 ? -18.312 -16.391 -1.34 1 96.75 1 LEU B O 1
ATOM 4243 N N . PHE B 1 2 ? -16.547 -17.094 -0.266 1 98.12 2 PHE B N 1
ATOM 4244 C CA . PHE B 1 2 ? -15.578 -16.562 -1.215 1 98.12 2 PHE B CA 1
ATOM 4245 C C . PHE B 1 2 ? -14.359 -17.484 -1.302 1 98.12 2 PHE B C 1
ATOM 4247 O O . PHE B 1 2 ? -13.688 -17.719 -0.296 1 98.12 2 PHE B O 1
ATOM 4254 N N . PRO B 1 3 ? -14.008 -17.984 -2.475 1 98.44 3 PRO B N 1
ATOM 4255 C CA . PRO B 1 3 ? -14.711 -17.828 -3.748 1 98.44 3 PRO B CA 1
ATOM 4256 C C . PRO B 1 3 ? -16.094 -18.469 -3.746 1 98.44 3 PRO B C 1
ATOM 4258 O O . PRO B 1 3 ? -16.359 -19.375 -2.947 1 98.44 3 PRO B O 1
ATOM 4261 N N . ILE B 1 4 ? -16.859 -18.031 -4.676 1 98.12 4 ILE B N 1
ATOM 4262 C CA . ILE B 1 4 ? -18.203 -18.609 -4.77 1 98.12 4 ILE B CA 1
ATOM 4263 C C . ILE B 1 4 ? -18.094 -20.031 -5.34 1 98.12 4 ILE B C 1
ATOM 4265 O O . ILE B 1 4 ? -17.391 -20.266 -6.316 1 98.12 4 ILE B O 1
ATOM 4269 N N . PRO B 1 5 ? -18.75 -21.031 -4.68 1 98.19 5 PRO B N 1
ATOM 4270 C CA . PRO B 1 5 ? -18.703 -22.406 -5.191 1 98.19 5 PRO B CA 1
ATOM 4271 C C . PRO B 1 5 ? -19.422 -22.562 -6.531 1 98.19 5 PRO B C 1
ATOM 4273 O O . PRO B 1 5 ? -20.266 -21.719 -6.891 1 98.19 5 PRO B O 1
ATOM 4276 N N . GLN B 1 6 ? -19.125 -23.625 -7.211 1 97.94 6 GLN B N 1
ATOM 4277 C CA . GLN B 1 6 ? -19.797 -23.953 -8.469 1 97.94 6 GLN B CA 1
ATOM 4278 C C . GLN B 1 6 ? -21.297 -24.172 -8.25 1 97.94 6 GLN B C 1
ATOM 4280 O O . GLN B 1 6 ? -22.109 -23.766 -9.07 1 97.94 6 GLN B O 1
ATOM 4285 N N . ASP B 1 7 ? -21.594 -24.875 -7.176 1 97.12 7 ASP B N 1
ATOM 4286 C CA . ASP B 1 7 ? -22.969 -25.188 -6.828 1 97.12 7 ASP B CA 1
ATOM 4287 C C . ASP B 1 7 ? -23.188 -25.109 -5.316 1 97.12 7 ASP B C 1
ATOM 4289 O O . ASP B 1 7 ? -22.469 -25.781 -4.555 1 97.12 7 ASP B O 1
ATOM 4293 N N . VAL B 1 8 ? -24.109 -24.344 -4.906 1 96.5 8 VAL B N 1
ATOM 4294 C CA . VAL B 1 8 ? -24.5 -24.234 -3.502 1 96.5 8 VAL B CA 1
ATOM 4295 C C . VAL B 1 8 ? -26.016 -24.203 -3.385 1 96.5 8 VAL B C 1
ATOM 4297 O O . VAL B 1 8 ? -26.688 -23.406 -4.035 1 96.5 8 VAL B O 1
ATOM 4300 N N . ALA B 1 9 ? -26.578 -25.125 -2.674 1 96.62 9 ALA B N 1
ATOM 4301 C CA . ALA B 1 9 ? -27.984 -25.141 -2.305 1 96.62 9 ALA B CA 1
ATOM 4302 C C . ALA B 1 9 ? -28.172 -24.812 -0.826 1 96.62 9 ALA B C 1
ATOM 4304 O O . ALA B 1 9 ? -27.984 -25.672 0.037 1 96.62 9 ALA B O 1
ATOM 4305 N N . TRP B 1 10 ? -28.594 -23.609 -0.567 1 95.19 10 TRP B N 1
ATOM 4306 C CA . TRP B 1 10 ? -28.844 -23.188 0.805 1 95.19 10 TRP B CA 1
ATOM 4307 C C . TRP B 1 10 ? -30.141 -23.781 1.338 1 95.19 10 TRP B C 1
ATOM 4309 O O . TRP B 1 10 ? -31.141 -23.844 0.623 1 95.19 10 TRP B O 1
ATOM 4319 N N . ALA B 1 11 ? -30.125 -24.141 2.561 1 93.75 11 ALA B N 1
ATOM 4320 C CA . ALA B 1 11 ? -31.328 -24.734 3.154 1 93.75 11 ALA B CA 1
ATOM 4321 C C . ALA B 1 11 ? -32.188 -23.672 3.812 1 93.75 11 ALA B C 1
ATOM 4323 O O . ALA B 1 11 ? -33.344 -23.922 4.133 1 93.75 11 ALA B O 1
ATOM 4324 N N . GLY B 1 12 ? -31.609 -22.484 4 1 92.94 12 GLY B N 1
ATOM 4325 C CA . GLY B 1 12 ? -32.312 -21.406 4.664 1 92.94 12 GLY B CA 1
ATOM 4326 C C . GLY B 1 12 ? -32.375 -21.562 6.172 1 92.94 12 GLY B C 1
ATOM 4327 O O . GLY B 1 12 ? -33.188 -20.922 6.84 1 92.94 12 GLY B O 1
ATOM 4328 N N . THR B 1 13 ? -31.547 -22.406 6.734 1 95.19 13 THR B N 1
ATOM 4329 C CA . THR B 1 13 ? -31.5 -22.656 8.172 1 95.19 13 THR B CA 1
ATOM 4330 C C . THR B 1 13 ? -30.078 -22.531 8.703 1 95.19 13 THR B C 1
ATOM 4332 O O . THR B 1 13 ? -29.125 -22.469 7.918 1 95.19 13 THR B O 1
ATOM 4335 N N . SER B 1 14 ? -29.984 -22.375 9.977 1 95.56 14 SER B N 1
ATOM 4336 C CA . SER B 1 14 ? -28.703 -22.422 10.68 1 95.56 14 SER B CA 1
ATOM 4337 C C . SER B 1 14 ? -28.781 -23.328 11.898 1 95.56 14 SER B C 1
ATOM 4339 O O . SER B 1 14 ? -29.844 -23.516 12.484 1 95.56 14 SER B O 1
ATOM 4341 N N . THR B 1 15 ? -27.719 -23.906 12.211 1 96.81 15 THR B N 1
ATOM 4342 C CA . THR B 1 15 ? -27.641 -24.812 13.359 1 96.81 15 THR B CA 1
ATOM 4343 C C . THR B 1 15 ? -26.469 -24.438 14.25 1 96.81 15 THR B C 1
ATOM 4345 O O . THR B 1 15 ? -25.391 -24.078 13.75 1 96.81 15 THR B O 1
ATOM 4348 N N . THR B 1 16 ? -26.609 -24.516 15.539 1 97.44 16 THR B N 1
ATOM 4349 C CA . THR B 1 16 ? -25.547 -24.219 16.5 1 97.44 16 THR B CA 1
ATOM 4350 C C . THR B 1 16 ? -24.516 -25.344 16.547 1 97.44 16 THR B C 1
ATOM 4352 O O . THR B 1 16 ? -24.875 -26.516 16.516 1 97.44 16 THR B O 1
ATOM 4355 N N . LEU B 1 17 ? -23.25 -25.031 16.609 1 98.12 17 LEU B N 1
ATOM 4356 C CA . LEU B 1 17 ? -22.219 -26.031 16.859 1 98.12 17 LEU B CA 1
ATOM 4357 C C . LEU B 1 17 ? -22.297 -26.516 18.312 1 98.12 17 LEU B C 1
ATOM 4359 O O . LEU B 1 17 ? -22.375 -25.719 19.234 1 98.12 17 LEU B O 1
ATOM 4363 N N . SER B 1 18 ? -22.281 -27.75 18.484 1 97.44 18 SER B N 1
ATOM 4364 C CA . SER B 1 18 ? -22.266 -28.312 19.828 1 97.44 18 SER B CA 1
ATOM 4365 C C . SER B 1 18 ? -20.984 -27.922 20.578 1 97.44 18 SER B C 1
ATOM 4367 O O . SER B 1 18 ? -19.969 -27.625 19.953 1 97.44 18 SER B O 1
ATOM 4369 N N . SER B 1 19 ? -21.016 -27.969 21.922 1 95.5 19 SER B N 1
ATOM 4370 C CA . SER B 1 19 ? -19.859 -27.656 22.734 1 95.5 19 SER B CA 1
ATOM 4371 C C . SER B 1 19 ? -18.734 -28.672 22.531 1 95.5 19 SER B C 1
ATOM 4373 O O . SER B 1 19 ? -17.562 -28.359 22.75 1 95.5 19 SER B O 1
ATOM 4375 N N . ASN B 1 20 ? -19.125 -29.844 22.031 1 96.12 20 ASN B N 1
ATOM 4376 C CA . ASN B 1 20 ? -18.141 -30.891 21.797 1 96.12 20 ASN B CA 1
ATOM 4377 C C . ASN B 1 20 ? -17.922 -31.125 20.297 1 96.12 20 ASN B C 1
ATOM 4379 O O . ASN B 1 20 ? -17.562 -32.219 19.891 1 96.12 20 ASN B O 1
ATOM 4383 N N . PHE B 1 21 ? -18.25 -30.125 19.547 1 98.06 21 PHE B N 1
ATOM 4384 C CA . PHE B 1 21 ? -18.094 -30.234 18.094 1 98.06 21 PHE B CA 1
ATOM 4385 C C . PHE B 1 21 ? -16.672 -30.688 17.734 1 98.06 21 PHE B C 1
ATOM 4387 O O . PHE B 1 21 ? -15.695 -30.156 18.25 1 98.06 21 PHE B O 1
ATOM 4394 N N . LYS B 1 22 ? -16.531 -31.672 16.844 1 97.88 22 LYS B N 1
ATOM 4395 C CA . LYS B 1 22 ? -15.234 -32.188 16.406 1 97.88 22 LYS B CA 1
ATOM 4396 C C . LYS B 1 22 ? -15.227 -32.438 14.906 1 97.88 22 LYS B C 1
ATOM 4398 O O . LYS B 1 22 ? -16.281 -32.594 14.289 1 97.88 22 LYS B O 1
ATOM 4403 N N . ILE B 1 23 ? -14.117 -32.375 14.32 1 98.75 23 ILE B N 1
ATOM 4404 C CA . ILE B 1 23 ? -13.891 -32.812 12.945 1 98.75 23 ILE B CA 1
ATOM 4405 C C . ILE B 1 23 ? -13.18 -34.156 12.938 1 98.75 23 ILE B C 1
ATOM 4407 O O . ILE B 1 23 ? -12.109 -34.281 13.539 1 98.75 23 ILE B O 1
ATOM 4411 N N . SER B 1 24 ? -13.781 -35.156 12.344 1 98.44 24 SER B N 1
ATOM 4412 C CA . SER B 1 24 ? -13.273 -36.531 12.406 1 98.44 24 SER B CA 1
ATOM 4413 C C . SER B 1 24 ? -13.172 -37.125 11.016 1 98.44 24 SER B C 1
ATOM 4415 O O . SER B 1 24 ? -13.672 -36.562 10.039 1 98.44 24 SER B O 1
ATOM 4417 N N . GLY B 1 25 ? -12.438 -38.188 10.93 1 98.44 25 GLY B N 1
ATOM 4418 C CA . GLY B 1 25 ? -12.414 -39 9.719 1 98.44 25 GLY B CA 1
ATOM 4419 C C . GLY B 1 25 ? -11.195 -38.75 8.852 1 98.44 25 GLY B C 1
ATOM 4420 O O . GLY B 1 25 ? -10.93 -39.469 7.906 1 98.44 25 GLY B O 1
ATOM 4421 N N . ALA B 1 26 ? -10.406 -37.75 9.148 1 97.94 26 ALA B N 1
ATOM 4422 C CA . ALA B 1 26 ? -9.234 -37.438 8.344 1 97.94 26 ALA B CA 1
ATOM 4423 C C . ALA B 1 26 ? -8.172 -38.531 8.453 1 97.94 26 ALA B C 1
ATOM 4425 O O . ALA B 1 26 ? -7.793 -38.906 9.555 1 97.94 26 ALA B O 1
ATOM 4426 N N . GLN B 1 27 ? -7.641 -38.969 7.34 1 97.88 27 GLN B N 1
ATOM 4427 C CA . GLN B 1 27 ? -6.598 -40 7.336 1 97.88 27 GLN B CA 1
ATOM 4428 C C . GLN B 1 27 ? -5.258 -39.406 6.895 1 97.88 27 GLN B C 1
ATOM 4430 O O . GLN B 1 27 ? -4.223 -39.719 7.492 1 97.88 27 GLN B O 1
ATOM 4435 N N . HIS B 1 28 ? -5.277 -38.656 5.887 1 98.12 28 HIS B N 1
ATOM 4436 C CA . HIS B 1 28 ? -4.055 -38.031 5.402 1 98.12 28 HIS B CA 1
ATOM 4437 C C . HIS B 1 28 ? -3.488 -37.062 6.434 1 98.12 28 HIS B C 1
ATOM 4439 O O . HIS B 1 28 ? -4.238 -36.312 7.078 1 98.12 28 HIS B O 1
ATOM 4445 N N . THR B 1 29 ? -2.209 -37 6.574 1 98.38 29 THR B N 1
ATOM 4446 C CA . THR B 1 29 ? -1.536 -36.188 7.582 1 98.38 29 THR B CA 1
ATOM 4447 C C . THR B 1 29 ? -1.892 -34.719 7.414 1 98.38 29 THR B C 1
ATOM 4449 O O . THR B 1 29 ? -2.143 -34.031 8.398 1 98.38 29 THR B O 1
ATOM 4452 N N . HIS B 1 30 ? -1.884 -34.219 6.223 1 98.69 30 HIS B N 1
ATOM 4453 C CA . HIS B 1 30 ? -2.174 -32.812 5.977 1 98.69 30 HIS B CA 1
ATOM 4454 C C . HIS B 1 30 ? -3.637 -32.5 6.27 1 98.69 30 HIS B C 1
ATOM 4456 O O . HIS B 1 30 ? -3.959 -31.391 6.711 1 98.69 30 HIS B O 1
ATOM 4462 N N . VAL B 1 31 ? -4.574 -33.406 6.016 1 98.88 31 VAL B N 1
ATOM 4463 C CA . VAL B 1 31 ? -5.992 -33.188 6.293 1 98.88 31 VAL B CA 1
ATOM 4464 C C . VAL B 1 31 ? -6.223 -33.156 7.801 1 98.88 31 VAL B C 1
ATOM 4466 O O . VAL B 1 31 ? -7.012 -32.375 8.305 1 98.88 31 VAL B O 1
ATOM 4469 N N . LYS B 1 32 ? -5.527 -34.094 8.516 1 98.69 32 LYS B N 1
ATOM 4470 C CA . LYS B 1 32 ? -5.609 -34.094 9.977 1 98.69 32 LYS B CA 1
ATOM 4471 C C . LYS B 1 32 ? -5.16 -32.75 10.555 1 98.69 32 LYS B C 1
ATOM 4473 O O . LYS B 1 32 ? -5.84 -32.156 11.406 1 98.69 32 LYS B O 1
ATOM 4478 N N . SER B 1 33 ? -4.039 -32.344 10.062 1 98.62 33 SER B N 1
ATOM 4479 C CA . SER B 1 33 ? -3.504 -31.062 10.523 1 98.62 33 SER B CA 1
ATOM 4480 C C . SER B 1 33 ? -4.438 -29.906 10.172 1 98.62 33 SER B C 1
ATOM 4482 O O . SER B 1 33 ? -4.645 -29 10.977 1 98.62 33 SER B O 1
ATOM 4484 N N . ALA B 1 34 ? -4.973 -29.906 9.008 1 98.81 34 ALA B N 1
ATOM 4485 C CA . ALA B 1 34 ? -5.891 -28.859 8.562 1 98.81 34 ALA B CA 1
ATOM 4486 C C . ALA B 1 34 ? -7.168 -28.859 9.398 1 98.81 34 ALA B C 1
ATOM 4488 O O . ALA B 1 34 ? -7.695 -27.797 9.734 1 98.81 34 ALA B O 1
ATOM 4489 N N . ALA B 1 35 ? -7.684 -30.047 9.641 1 98.81 35 ALA B N 1
ATOM 4490 C CA . ALA B 1 35 ? -8.883 -30.156 10.477 1 98.81 35 ALA B CA 1
ATOM 4491 C C . ALA B 1 35 ? -8.672 -29.469 11.82 1 98.81 35 ALA B C 1
ATOM 4493 O O . ALA B 1 35 ? -9.539 -28.719 12.281 1 98.81 35 ALA B O 1
ATOM 4494 N N . LYS B 1 36 ? -7.539 -29.719 12.414 1 98.56 36 LYS B N 1
ATOM 4495 C CA . LYS B 1 36 ? -7.207 -29.094 13.688 1 98.56 36 LYS B CA 1
ATOM 4496 C C . LYS B 1 36 ? -7.074 -27.578 13.531 1 98.56 36 LYS B C 1
ATOM 4498 O O . LYS B 1 36 ? -7.582 -26.828 14.359 1 98.56 36 LYS B O 1
ATOM 4503 N N . ARG B 1 37 ? -6.355 -27.156 12.555 1 98.5 37 ARG B N 1
ATOM 4504 C CA . ARG B 1 37 ? -6.125 -25.734 12.305 1 98.5 37 ARG B CA 1
ATOM 4505 C C . ARG B 1 37 ? -7.441 -25 12.078 1 98.5 37 ARG B C 1
ATOM 4507 O O . ARG B 1 37 ? -7.648 -23.906 12.625 1 98.5 37 ARG B O 1
ATOM 4514 N N . TYR B 1 38 ? -8.328 -25.516 11.266 1 98.56 38 TYR B N 1
ATOM 4515 C CA . TYR B 1 38 ? -9.578 -24.828 10.938 1 98.56 38 TYR B CA 1
ATOM 4516 C C . TYR B 1 38 ? -10.531 -24.844 12.125 1 98.56 38 TYR B C 1
ATOM 4518 O O . TYR B 1 38 ? -11.297 -23.891 12.328 1 98.56 38 TYR B O 1
ATOM 4526 N N . LEU B 1 39 ? -10.523 -25.984 12.891 1 98.38 39 LEU B N 1
ATOM 4527 C CA . LEU B 1 39 ? -11.328 -25.969 14.109 1 98.38 39 LEU B CA 1
ATOM 4528 C C . LEU B 1 39 ? -10.867 -24.859 15.055 1 98.38 39 LEU B C 1
ATOM 4530 O O . LEU B 1 39 ? -11.688 -24.141 15.617 1 98.38 39 LEU B O 1
ATOM 4534 N N . SER B 1 40 ? -9.562 -24.797 15.219 1 98.31 40 SER B N 1
ATOM 4535 C CA . SER B 1 40 ? -8.992 -23.734 16.047 1 98.31 40 SER B CA 1
ATOM 4536 C C . SER B 1 40 ? -9.344 -22.359 15.484 1 98.31 40 SER B C 1
ATOM 4538 O O . SER B 1 40 ? -9.648 -21.438 16.234 1 98.31 40 SER B O 1
ATOM 4540 N N . LEU B 1 41 ? -9.219 -22.156 14.211 1 98.19 41 LEU B N 1
ATOM 4541 C CA . LEU B 1 41 ? -9.547 -20.906 13.547 1 98.19 41 LEU B CA 1
ATOM 4542 C C . LEU B 1 41 ? -11.008 -20.516 13.805 1 98.19 41 LEU B C 1
ATOM 4544 O O . LEU B 1 41 ? -11.305 -19.375 14.156 1 98.19 41 LEU B O 1
ATOM 4548 N N . ILE B 1 42 ? -11.922 -21.469 13.602 1 97.62 42 ILE B N 1
ATOM 4549 C CA . ILE B 1 42 ? -13.344 -21.25 13.797 1 97.62 42 ILE B CA 1
ATOM 4550 C C . ILE B 1 42 ? -13.609 -20.781 15.227 1 97.62 42 ILE B C 1
ATOM 4552 O O . ILE B 1 42 ? -14.344 -19.828 15.453 1 97.62 42 ILE B O 1
ATOM 4556 N N . LYS B 1 43 ? -12.961 -21.391 16.188 1 96.06 43 LYS B N 1
ATOM 4557 C CA . LYS B 1 43 ? -13.172 -21.109 17.609 1 96.06 43 LYS B CA 1
ATOM 4558 C C . LYS B 1 43 ? -12.578 -19.766 17.984 1 96.06 43 LYS B C 1
ATOM 4560 O O . LYS B 1 43 ? -13.086 -19.078 18.891 1 96.06 43 LYS B O 1
ATOM 4565 N N . SER B 1 44 ? -11.531 -19.422 17.312 1 96 44 SER B N 1
ATOM 4566 C CA . SER B 1 44 ? -10.859 -18.172 17.672 1 96 44 SER B CA 1
ATOM 4567 C C . SER B 1 44 ? -11.43 -17 16.875 1 96 44 SER B C 1
ATOM 4569 O O . SER B 1 44 ? -11.555 -15.891 17.406 1 96 44 SER B O 1
ATOM 4571 N N . GLU B 1 45 ? -11.75 -17.203 15.641 1 95 45 GLU B N 1
ATOM 4572 C CA . GLU B 1 45 ? -12.211 -16.141 14.742 1 95 45 GLU B CA 1
ATOM 4573 C C . GLU B 1 45 ? -13.562 -15.594 15.188 1 95 45 GLU B C 1
ATOM 4575 O O . GLU B 1 45 ? -13.781 -14.383 15.164 1 95 45 GLU B O 1
ATOM 4580 N N . LYS B 1 46 ? -14.523 -16.5 15.562 1 96.38 46 LYS B N 1
ATOM 4581 C CA . LYS B 1 46 ? -15.875 -16.109 15.953 1 96.38 46 LYS B CA 1
ATOM 4582 C C . LYS B 1 46 ? -16.422 -15.008 15.047 1 96.38 46 LYS B C 1
ATOM 4584 O O . LYS B 1 46 ? -16.859 -13.961 15.523 1 96.38 46 LYS B O 1
ATOM 4589 N N . TRP B 1 47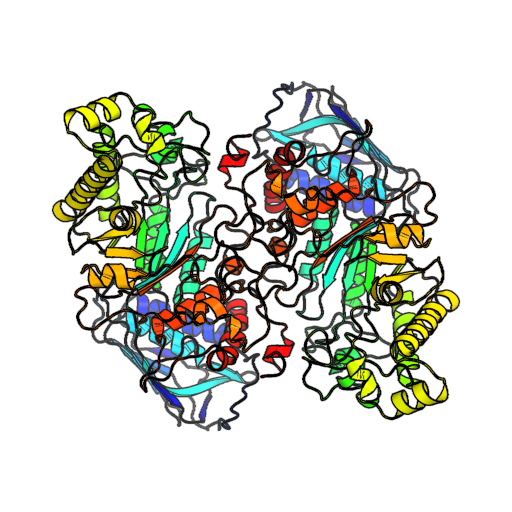 ? -16.453 -15.242 13.758 1 97.25 47 TRP B N 1
ATOM 4590 C CA . TRP B 1 47 ? -16.688 -14.242 12.727 1 97.25 47 TRP B CA 1
ATOM 4591 C C . TRP B 1 47 ? -18.125 -13.719 12.797 1 97.25 47 TRP B C 1
ATOM 4593 O O . TRP B 1 47 ? -19.078 -14.5 12.836 1 97.25 47 TRP B O 1
ATOM 4603 N N . VAL B 1 48 ? -18.266 -12.445 12.883 1 96.38 48 VAL B N 1
ATOM 4604 C CA . VAL B 1 48 ? -19.531 -11.742 12.703 1 96.38 48 VAL B CA 1
ATOM 4605 C C . VAL B 1 48 ? -19.484 -10.938 11.398 1 96.38 48 VAL B C 1
ATOM 4607 O O . VAL B 1 48 ? -18.703 -9.984 11.273 1 96.38 48 VAL B O 1
ATOM 4610 N N . PRO B 1 49 ? -20.297 -11.266 10.422 1 94.94 49 PRO B N 1
ATOM 4611 C CA . PRO B 1 49 ? -20.266 -10.547 9.148 1 94.94 49 PRO B CA 1
ATOM 4612 C C . PRO B 1 49 ? -20.422 -9.039 9.312 1 94.94 49 PRO B C 1
ATOM 4614 O O . PRO B 1 49 ? -21.203 -8.586 10.141 1 94.94 49 PRO B O 1
ATOM 4617 N N . VAL B 1 50 ? -19.609 -8.281 8.547 1 95.69 50 VAL B N 1
ATOM 4618 C CA . VAL B 1 50 ? -19.672 -6.828 8.539 1 95.69 50 VAL B CA 1
ATOM 4619 C C . VAL B 1 50 ? -20.656 -6.363 7.469 1 95.69 50 VAL B C 1
ATOM 4621 O O . VAL B 1 50 ? -21.438 -5.434 7.695 1 95.69 50 VAL B O 1
ATOM 4624 N N . GLN B 1 51 ? -20.578 -7.023 6.348 1 94 51 GLN B N 1
ATOM 4625 C CA . GLN B 1 51 ? -21.469 -6.707 5.23 1 94 51 GLN B CA 1
ATOM 4626 C C . GLN B 1 51 ? -22.922 -7.039 5.574 1 94 51 GLN B C 1
ATOM 4628 O O . GLN B 1 51 ? -23.219 -8.164 5.977 1 94 51 GLN B O 1
ATOM 4633 N N . VAL B 1 52 ? -23.781 -6.043 5.434 1 92.88 52 VAL B N 1
ATOM 4634 C CA . VAL B 1 52 ? -25.203 -6.277 5.543 1 92.88 52 VAL B CA 1
ATOM 4635 C C . VAL B 1 52 ? -25.734 -6.922 4.258 1 92.88 52 VAL B C 1
ATOM 4637 O O . VAL B 1 52 ? -25.516 -6.395 3.162 1 92.88 52 VAL B O 1
ATOM 4640 N N . ALA B 1 53 ? -26.375 -8.008 4.371 1 86.56 53 ALA B N 1
ATOM 4641 C CA . ALA B 1 53 ? -26.859 -8.75 3.211 1 86.56 53 ALA B CA 1
ATOM 4642 C C . ALA B 1 53 ? -28.078 -8.07 2.609 1 86.56 53 ALA B C 1
ATOM 4644 O O . ALA B 1 53 ? -28.953 -7.57 3.336 1 86.56 53 ALA B O 1
ATOM 4645 N N . THR B 1 54 ? -28.078 -7.973 1.292 1 85.88 54 THR B N 1
ATOM 4646 C CA . THR B 1 54 ? -29.234 -7.398 0.613 1 85.88 54 THR B CA 1
ATOM 4647 C C . THR B 1 54 ? -30.359 -8.43 0.485 1 85.88 54 THR B C 1
ATOM 4649 O O . THR B 1 54 ? -31.547 -8.078 0.488 1 85.88 54 THR B O 1
ATOM 4652 N N . ASP B 1 55 ? -30 -9.656 0.161 1 76.19 55 ASP B N 1
ATOM 4653 C CA . ASP B 1 55 ? -30.984 -10.734 0.128 1 76.19 55 ASP B CA 1
ATOM 4654 C C . ASP B 1 55 ? -31.219 -11.305 1.524 1 76.19 55 ASP B C 1
ATOM 4656 O O . ASP B 1 55 ? -30.328 -11.938 2.102 1 76.19 55 ASP B O 1
ATOM 4660 N N . LYS B 1 56 ? -32.312 -10.867 2.186 1 65.06 56 LYS B N 1
ATOM 4661 C CA . LYS B 1 56 ? -32.531 -11.258 3.574 1 65.06 56 LYS B CA 1
ATOM 4662 C C . LYS B 1 56 ? -33.375 -12.523 3.658 1 65.06 56 LYS B C 1
ATOM 4664 O O . LYS B 1 56 ? -34.562 -12.477 4 1 65.06 56 LYS B O 1
ATOM 4669 N N . THR B 1 57 ? -32.938 -13.438 2.807 1 69 57 THR B N 1
ATOM 4670 C CA . THR B 1 57 ? -33.625 -14.68 3.133 1 69 57 THR B CA 1
ATOM 4671 C C . THR B 1 57 ? -33.469 -15.008 4.617 1 69 57 THR B C 1
ATOM 4673 O O . THR B 1 57 ? -32.375 -14.969 5.16 1 69 57 THR B O 1
ATOM 4676 N N . LYS B 1 58 ? -34.594 -15.008 5.285 1 73.5 58 LYS B N 1
ATOM 4677 C CA . LYS B 1 58 ? -34.625 -15.281 6.719 1 73.5 58 LYS B CA 1
ATOM 4678 C C . LYS B 1 58 ? -34.031 -16.641 7.043 1 73.5 58 LYS B C 1
ATOM 4680 O O . LYS B 1 58 ? -34.5 -17.672 6.508 1 73.5 58 LYS B O 1
ATOM 4685 N N . VAL B 1 59 ? -32.875 -16.672 7.621 1 88.25 59 VAL B N 1
ATOM 4686 C CA . VAL B 1 59 ? -32.25 -17.891 8.117 1 88.25 59 VAL B CA 1
ATOM 4687 C C . VAL B 1 59 ? -32.906 -18.297 9.438 1 88.25 59 VAL B C 1
ATOM 4689 O O . VAL B 1 59 ? -32.969 -17.516 10.383 1 88.25 59 VAL B O 1
ATOM 4692 N N . LYS B 1 60 ? -33.562 -19.469 9.422 1 91.31 60 LYS B N 1
ATOM 4693 C CA . LYS B 1 60 ? -34.25 -19.953 10.617 1 91.31 60 LYS B CA 1
ATOM 4694 C C . LYS B 1 60 ? -33.312 -20.812 11.461 1 91.31 60 LYS B C 1
ATOM 4696 O O . LYS B 1 60 ? -32.688 -21.75 10.953 1 91.31 60 LYS B O 1
ATOM 4701 N N . ALA B 1 61 ? -33.219 -20.422 12.664 1 91.81 61 ALA B N 1
ATOM 4702 C CA . ALA B 1 61 ? -32.438 -21.25 13.578 1 91.81 61 ALA B CA 1
ATOM 4703 C C . ALA B 1 61 ? -33.188 -22.547 13.891 1 91.81 61 ALA B C 1
ATOM 4705 O O . ALA B 1 61 ? -34.406 -22.547 14.086 1 91.81 61 ALA B O 1
ATOM 4706 N N . VAL B 1 62 ? -32.438 -23.547 13.859 1 91.88 62 VAL B N 1
ATOM 4707 C CA . VAL B 1 62 ? -33.062 -24.828 14.18 1 91.88 62 VAL B CA 1
ATOM 4708 C C . VAL B 1 62 ? -32.594 -25.297 15.547 1 91.88 62 VAL B C 1
ATOM 4710 O O . VAL B 1 62 ? -31.531 -24.906 16.016 1 91.88 62 VAL B O 1
ATOM 4713 N N . LYS B 1 63 ? -33.406 -26.281 16.109 1 91 63 LYS B N 1
ATOM 4714 C CA . LYS B 1 63 ? -33.125 -26.734 17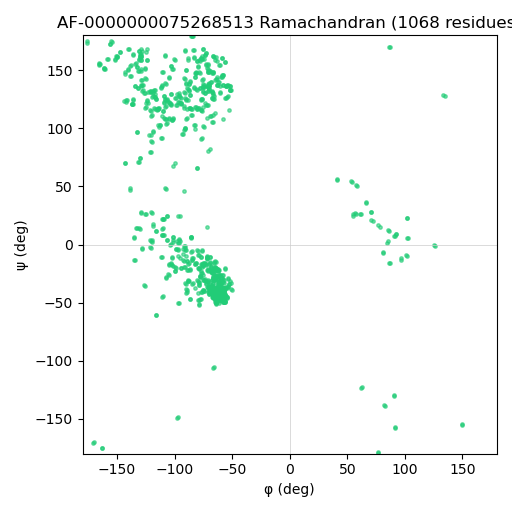.469 1 91 63 LYS B CA 1
ATOM 4715 C C . LYS B 1 63 ? -31.969 -27.719 17.516 1 91 63 LYS B C 1
ATOM 4717 O O . LYS B 1 63 ? -31.234 -27.766 18.5 1 91 63 LYS B O 1
ATOM 4722 N N . GLY B 1 64 ? -31.812 -28.484 16.516 1 93.75 64 GLY B N 1
ATOM 4723 C CA . GLY B 1 64 ? -30.719 -29.453 16.484 1 93.75 64 GLY B CA 1
ATOM 4724 C C . GLY B 1 64 ? -29.344 -28.812 16.422 1 93.75 64 GLY B C 1
ATOM 4725 O O . GLY B 1 64 ? -29.188 -27.719 15.883 1 93.75 64 GLY B O 1
ATOM 4726 N N . GLN B 1 65 ? -28.375 -29.484 17.016 1 97.44 65 GLN B N 1
ATOM 4727 C CA . GLN B 1 65 ? -27 -28.984 17.016 1 97.44 65 GLN B CA 1
ATOM 4728 C C . GLN B 1 65 ? -26.141 -29.766 16.031 1 97.44 65 GLN B C 1
ATOM 4730 O O . GLN B 1 65 ? -26.391 -30.953 15.773 1 97.44 65 GLN B O 1
ATOM 4735 N N . LEU B 1 66 ? -25.266 -29.062 15.445 1 98.25 66 LEU B N 1
ATOM 4736 C CA . LEU B 1 66 ? -24.234 -29.719 14.648 1 98.25 66 LEU B CA 1
ATOM 4737 C C . LEU B 1 66 ? -23.172 -30.344 15.547 1 98.25 66 LEU B C 1
ATOM 4739 O O . LEU B 1 66 ? -22.406 -29.625 16.203 1 98.25 66 LEU B O 1
ATOM 4743 N N . LYS B 1 67 ? -23.031 -31.609 15.562 1 98.12 67 LYS B N 1
ATOM 4744 C CA . LYS B 1 67 ? -22.188 -32.344 16.516 1 98.12 67 LYS B CA 1
ATOM 4745 C C . LYS B 1 67 ? -20.75 -32.469 15.984 1 98.12 67 LYS B C 1
ATOM 4747 O O . LYS B 1 67 ? -19.812 -32.562 16.766 1 98.12 67 LYS B O 1
ATOM 4752 N N . GLY B 1 68 ? -20.641 -32.531 14.719 1 98.44 68 GLY B N 1
ATOM 4753 C CA . GLY B 1 68 ? -19.312 -32.656 14.141 1 98.44 68 GLY B CA 1
ATOM 4754 C C . GLY B 1 68 ? -19.312 -32.625 12.625 1 98.44 68 GLY B C 1
ATOM 4755 O O . GLY B 1 68 ? -20.375 -32.5 12 1 98.44 68 GLY B O 1
ATOM 4756 N N . LEU B 1 69 ? -18.188 -32.625 12.023 1 98.88 69 LEU B N 1
ATOM 4757 C CA . LEU B 1 69 ? -17.938 -32.719 10.586 1 98.88 69 LEU B CA 1
ATOM 4758 C C . LEU B 1 69 ? -17.125 -34 10.281 1 98.88 69 LEU B C 1
ATOM 4760 O O . LEU B 1 69 ? -16.047 -34.188 10.828 1 98.88 69 LEU B O 1
ATOM 4764 N N . ASN B 1 70 ? -17.719 -34.906 9.508 1 98.81 70 ASN B N 1
ATOM 4765 C CA . ASN B 1 70 ? -17.047 -36.125 9.117 1 98.81 70 ASN B CA 1
ATOM 4766 C C . ASN B 1 70 ? -16.391 -36 7.742 1 98.81 70 ASN B C 1
ATOM 4768 O O . ASN B 1 70 ? -17.062 -35.688 6.762 1 98.81 70 ASN B O 1
ATOM 4772 N N . ILE B 1 71 ? -15.102 -36.344 7.668 1 98.88 71 ILE B N 1
ATOM 4773 C CA . ILE B 1 71 ? -14.328 -36.219 6.434 1 98.88 71 ILE B CA 1
ATOM 4774 C C . ILE B 1 71 ? -14.164 -37.594 5.793 1 98.88 71 ILE B C 1
ATOM 4776 O O . ILE B 1 71 ? -13.781 -38.562 6.461 1 98.88 71 ILE B O 1
ATOM 4780 N N . LYS B 1 72 ? -14.477 -37.656 4.543 1 98.75 72 LYS B N 1
ATOM 4781 C CA . LYS B 1 72 ? -14.227 -38.844 3.725 1 98.75 72 LYS B CA 1
ATOM 4782 C C . LYS B 1 72 ? -13.414 -38.5 2.482 1 98.75 72 LYS B C 1
ATOM 4784 O O . LYS B 1 72 ? -13.883 -37.75 1.623 1 98.75 72 LYS B O 1
ATOM 4789 N N . VAL B 1 73 ? -12.227 -39.062 2.385 1 98.81 73 VAL B N 1
ATOM 4790 C CA . VAL B 1 73 ? -11.344 -38.844 1.246 1 98.81 73 VAL B CA 1
ATOM 4791 C C . VAL B 1 73 ? -11.102 -40.156 0.501 1 98.81 73 VAL B C 1
ATOM 4793 O O . VAL B 1 73 ? -10.719 -41.156 1.106 1 98.81 73 VAL B O 1
ATOM 4796 N N . LYS B 1 74 ? -11.281 -40.156 -0.788 1 98.69 74 LYS B N 1
ATOM 4797 C CA . LYS B 1 74 ? -11.125 -41.375 -1.6 1 98.69 74 LYS B CA 1
ATOM 4798 C C . LYS B 1 74 ? -9.656 -41.688 -1.828 1 98.69 74 LYS B C 1
ATOM 4800 O O . LYS B 1 74 ? -9.242 -42.844 -1.709 1 98.69 74 LYS B O 1
ATOM 4805 N N . ASP B 1 75 ? -8.82 -40.75 -2.203 1 98.44 75 ASP B N 1
ATOM 4806 C CA . ASP B 1 75 ? -7.406 -40.938 -2.512 1 98.44 75 ASP B CA 1
ATOM 4807 C C . ASP B 1 75 ? -6.531 -40.125 -1.577 1 98.44 75 ASP B C 1
ATOM 4809 O O . ASP B 1 75 ? -6.238 -38.938 -1.867 1 98.44 75 ASP B O 1
ATOM 4813 N N . ASN B 1 76 ? -5.992 -40.75 -0.503 1 98.12 76 ASN B N 1
ATOM 4814 C CA . ASN B 1 76 ? -5.129 -40.094 0.475 1 98.12 76 ASN B CA 1
ATOM 4815 C C . ASN B 1 76 ? -3.668 -40.094 0.035 1 98.12 76 ASN B C 1
ATOM 4817 O O . ASN B 1 76 ? -2.791 -39.625 0.758 1 98.12 76 ASN B O 1
ATOM 4821 N N . LYS B 1 77 ? -3.408 -40.562 -1.178 1 97.75 77 LYS B N 1
ATOM 4822 C CA . LYS B 1 77 ? -2.027 -40.719 -1.626 1 97.75 77 LYS B CA 1
ATOM 4823 C C . LYS B 1 77 ? -1.758 -39.875 -2.869 1 97.75 77 LYS B C 1
ATOM 4825 O O . LYS B 1 77 ? -0.647 -39.875 -3.404 1 97.75 77 LYS B O 1
ATOM 4830 N N . ALA B 1 78 ? -2.75 -39.094 -3.289 1 97.81 78 ALA B N 1
ATOM 4831 C CA . ALA B 1 78 ? -2.588 -38.281 -4.484 1 97.81 78 ALA B CA 1
ATOM 4832 C C . ALA B 1 78 ? -1.401 -37.344 -4.34 1 97.81 78 ALA B C 1
ATOM 4834 O O . ALA B 1 78 ? -1.176 -36.781 -3.266 1 97.81 78 ALA B O 1
ATOM 4835 N N . LYS B 1 79 ? -0.609 -37.219 -5.41 1 97.12 79 LYS B N 1
ATOM 4836 C CA . LYS B 1 79 ? 0.479 -36.219 -5.422 1 97.12 79 LYS B CA 1
ATOM 4837 C C . LYS B 1 79 ? -0.051 -34.812 -5.625 1 97.12 79 LYS B C 1
ATOM 4839 O O . LYS B 1 79 ? -0.947 -34.594 -6.441 1 97.12 79 LYS B O 1
ATOM 4844 N N . LEU B 1 80 ? 0.399 -33.875 -4.785 1 98.25 80 LEU B N 1
ATOM 4845 C CA . LEU B 1 80 ? 0.112 -32.469 -5.043 1 98.25 80 LEU B CA 1
ATOM 4846 C C . LEU B 1 80 ? 0.828 -31.984 -6.301 1 98.25 80 LEU B C 1
ATOM 4848 O O . LEU B 1 80 ? 2.037 -31.75 -6.277 1 98.25 80 LEU B O 1
ATOM 4852 N N . ASP B 1 81 ? 0.067 -31.812 -7.371 1 97.31 81 ASP B N 1
ATOM 4853 C CA . ASP B 1 81 ? 0.625 -31.453 -8.672 1 97.31 81 ASP B CA 1
ATOM 4854 C C . ASP B 1 81 ? -0.422 -30.766 -9.539 1 97.31 81 ASP B C 1
ATOM 4856 O O . ASP B 1 81 ? -1.547 -30.516 -9.102 1 97.31 81 ASP B O 1
ATOM 4860 N N . ILE B 1 82 ? -0.194 -30.172 -10.75 1 94.06 82 ILE B N 1
ATOM 4861 C CA . ILE B 1 82 ? -1.015 -29.328 -11.617 1 94.06 82 ILE B CA 1
ATOM 4862 C C . ILE B 1 82 ? -2.322 -30.047 -11.945 1 94.06 82 ILE B C 1
ATOM 4864 O O . ILE B 1 82 ? -3.359 -29.406 -12.133 1 94.06 82 ILE B O 1
ATOM 4868 N N . ASP B 1 83 ? -2.51 -31.281 -11.852 1 89.94 83 ASP B N 1
ATOM 4869 C CA . ASP B 1 83 ? -3.705 -32 -12.305 1 89.94 83 ASP B CA 1
ATOM 4870 C C . ASP B 1 83 ? -4.398 -32.688 -11.141 1 89.94 83 ASP B C 1
ATOM 4872 O O . ASP B 1 83 ? -5.273 -33.531 -11.344 1 89.94 83 ASP B O 1
ATOM 4876 N N . VAL B 1 84 ? -4.016 -32.25 -9.992 1 97.81 84 VAL B N 1
ATOM 4877 C CA . VAL B 1 84 ? -4.637 -32.906 -8.836 1 97.81 84 VAL B CA 1
ATOM 4878 C C . VAL B 1 84 ? -6.109 -32.5 -8.75 1 97.81 84 VAL B C 1
ATOM 4880 O O . VAL B 1 84 ? -6.465 -31.344 -9.031 1 97.81 84 VAL B O 1
ATOM 4883 N N . ASP B 1 85 ? -6.969 -33.469 -8.461 1 98.62 85 ASP B N 1
ATOM 4884 C CA . ASP B 1 85 ? -8.391 -33.188 -8.305 1 98.62 85 ASP B CA 1
ATOM 4885 C C . ASP B 1 85 ? -8.672 -32.469 -6.992 1 98.62 85 ASP B C 1
ATOM 4887 O O . ASP B 1 85 ? -8.344 -32.969 -5.914 1 98.62 85 ASP B O 1
ATOM 4891 N N . GLU B 1 86 ? -9.25 -31.297 -7.066 1 98.81 86 GLU B N 1
ATOM 4892 C CA . GLU B 1 86 ? -9.531 -30.5 -5.871 1 98.81 86 GLU B CA 1
ATOM 4893 C C . GLU B 1 86 ? -11.031 -30.422 -5.598 1 98.81 86 GLU B C 1
ATOM 4895 O O . GLU B 1 86 ? -11.477 -29.609 -4.797 1 98.81 86 GLU B O 1
ATOM 4900 N N . SER B 1 87 ? -11.844 -31.234 -6.23 1 98.75 87 SER B N 1
ATOM 4901 C CA . SER B 1 87 ? -13.297 -31.219 -6.062 1 98.75 87 SER B CA 1
ATOM 4902 C C . SER B 1 87 ? -13.695 -31.75 -4.691 1 98.75 87 SER B C 1
ATOM 4904 O O . SER B 1 87 ? -12.938 -32.5 -4.062 1 98.75 87 SER B O 1
ATOM 4906 N N . TYR B 1 88 ? -14.844 -31.344 -4.223 1 98.88 88 TYR B N 1
ATOM 4907 C CA . TYR B 1 88 ? -15.383 -31.812 -2.955 1 98.88 88 TYR B CA 1
ATOM 4908 C C . TYR B 1 88 ? -16.891 -31.609 -2.895 1 98.88 88 TYR B C 1
ATOM 4910 O O . TYR B 1 88 ? -17.453 -30.875 -3.701 1 98.88 88 TYR B O 1
ATOM 4918 N N . LYS B 1 89 ? -17.484 -32.312 -2.068 1 98.88 89 LYS B N 1
ATOM 4919 C CA . LYS B 1 89 ? -18.875 -32.125 -1.65 1 98.88 89 LYS B CA 1
ATOM 4920 C C . LYS B 1 89 ? -18.969 -31.891 -0.148 1 98.88 89 LYS B C 1
ATOM 4922 O O . LYS B 1 89 ? -18.266 -32.531 0.638 1 98.88 89 LYS B O 1
ATOM 4927 N N . LEU B 1 90 ? -19.672 -30.891 0.245 1 98.88 90 LEU B N 1
ATOM 4928 C CA . LEU B 1 90 ? -19.906 -30.531 1.637 1 98.88 90 LEU B CA 1
ATOM 4929 C C . LEU B 1 90 ? -21.406 -30.484 1.936 1 98.88 90 LEU B C 1
ATOM 4931 O O . LEU B 1 90 ? -22.156 -29.781 1.241 1 98.88 90 LEU B O 1
ATOM 4935 N N . ASP B 1 91 ? -21.828 -31.281 2.891 1 98.75 91 ASP B N 1
ATOM 4936 C CA . ASP B 1 91 ? -23.234 -31.312 3.299 1 98.75 91 ASP B CA 1
ATOM 4937 C C . ASP B 1 91 ? -23.375 -30.938 4.773 1 98.75 91 ASP B C 1
ATOM 4939 O O . ASP B 1 91 ? -22.891 -31.656 5.652 1 98.75 91 ASP B O 1
ATOM 4943 N N . VAL B 1 92 ? -23.938 -29.828 5.051 1 98.56 92 VAL B N 1
ATOM 4944 C CA . VAL B 1 92 ? -24.312 -29.391 6.395 1 98.56 92 VAL B CA 1
ATOM 4945 C C . VAL B 1 92 ? -25.828 -29.516 6.574 1 98.56 92 VAL B C 1
ATOM 4947 O O . VAL B 1 92 ? -26.578 -28.656 6.105 1 98.56 92 VAL B O 1
ATOM 4950 N N . PRO B 1 93 ? -26.234 -30.469 7.348 1 97.31 93 PRO B N 1
ATOM 4951 C CA . PRO B 1 93 ? -27.672 -30.812 7.391 1 97.31 93 PRO B CA 1
ATOM 4952 C C . PRO B 1 93 ? -28.5 -29.75 8.086 1 97.31 93 PRO B C 1
ATOM 4954 O O . PRO B 1 93 ? -28.047 -29.141 9.062 1 97.31 93 PRO B O 1
ATOM 4957 N N . SER B 1 94 ? -29.781 -29.641 7.664 1 95.19 94 SER B N 1
ATOM 4958 C CA . SER B 1 94 ? -30.688 -28.594 8.141 1 95.19 94 SER B CA 1
ATOM 4959 C C . SER B 1 94 ? -31.172 -28.891 9.555 1 95.19 94 SER B C 1
ATOM 4961 O O . SER B 1 94 ? -31.641 -27.984 10.25 1 95.19 94 SER B O 1
ATOM 4963 N N . GLN B 1 95 ? -31.078 -30.109 10.031 1 93.06 95 GLN B N 1
ATOM 4964 C CA . GLN B 1 95 ? -31.672 -30.469 11.32 1 93.06 95 GLN B CA 1
ATOM 4965 C C . GLN B 1 95 ? -30.578 -30.734 12.359 1 93.06 95 GLN B C 1
ATOM 4967 O O . GLN B 1 95 ? -30.875 -31.203 13.461 1 93.06 95 GLN B O 1
ATOM 4972 N N . GLY B 1 96 ? -29.375 -30.453 12.016 1 94.69 96 GLY B N 1
ATOM 4973 C CA . GLY B 1 96 ? -28.266 -30.766 12.898 1 94.69 96 GLY B CA 1
ATOM 4974 C C . GLY B 1 96 ? -27.672 -32.125 12.633 1 94.69 96 GLY B C 1
ATOM 4975 O O . GLY B 1 96 ? -27.75 -32.656 11.516 1 94.69 96 GLY B O 1
ATOM 4976 N N . GLY B 1 97 ? -27 -32.656 13.641 1 96.62 97 GLY B N 1
ATOM 4977 C CA . GLY B 1 97 ? -26.297 -33.906 13.461 1 96.62 97 GLY B CA 1
ATOM 4978 C C . GLY B 1 97 ? -24.859 -33.75 13.016 1 96.62 97 GLY B C 1
ATOM 4979 O O . GLY B 1 97 ? -24.109 -32.969 13.641 1 96.62 97 GLY B O 1
ATOM 4980 N N . TYR B 1 98 ? -24.562 -34.5 11.953 1 98.12 98 TYR B N 1
ATOM 4981 C CA . TYR B 1 98 ? -23.172 -34.438 11.477 1 98.12 98 TYR B CA 1
ATOM 4982 C C . TYR B 1 98 ? -23.109 -33.906 10.047 1 98.12 98 TYR B C 1
ATOM 4984 O O . TYR B 1 98 ? -23.859 -34.375 9.18 1 98.12 98 TYR B O 1
ATOM 4992 N N . ALA B 1 99 ? -22.297 -32.906 9.867 1 98.75 99 ALA B N 1
ATOM 4993 C CA . ALA B 1 99 ? -21.953 -32.5 8.508 1 98.75 99 ALA B CA 1
ATOM 4994 C C . ALA B 1 99 ? -21.016 -33.531 7.863 1 98.75 99 ALA B C 1
ATOM 4996 O O . ALA B 1 99 ? -20.344 -34.281 8.562 1 98.75 99 ALA B O 1
ATOM 4997 N N . THR B 1 100 ? -21.016 -33.594 6.562 1 98.81 100 THR B N 1
ATOM 4998 C CA . THR B 1 100 ? -20.156 -34.5 5.844 1 98.81 100 THR B CA 1
ATOM 4999 C C . THR B 1 100 ? -19.359 -33.781 4.766 1 98.81 100 THR B C 1
ATOM 5001 O O . THR B 1 100 ? -19.906 -32.938 4.035 1 98.81 100 THR B O 1
ATOM 5004 N N . LEU B 1 101 ? -18.109 -34.031 4.719 1 98.81 101 LEU B N 1
ATOM 5005 C CA . LEU B 1 101 ? -17.172 -33.594 3.697 1 98.81 101 LEU B CA 1
ATOM 5006 C C . LEU B 1 101 ? -16.609 -34.781 2.926 1 98.81 101 LEU B C 1
ATOM 5008 O O . LEU B 1 101 ? -15.969 -35.656 3.51 1 98.81 101 LEU B O 1
ATOM 5012 N N . SER B 1 102 ? -16.891 -34.875 1.666 1 98.88 102 SER B N 1
ATOM 5013 C CA . SER B 1 102 ? -16.344 -35.906 0.801 1 98.88 102 SER B CA 1
ATOM 5014 C C . SER B 1 102 ? -15.484 -35.281 -0.311 1 98.88 102 SER B C 1
ATOM 5016 O O . SER B 1 102 ? -15.883 -34.312 -0.943 1 98.88 102 SER B O 1
ATOM 5018 N N . ALA B 1 103 ? -14.328 -35.812 -0.521 1 98.88 103 ALA B N 1
ATOM 5019 C CA . ALA B 1 103 ? -13.43 -35.344 -1.566 1 98.88 103 ALA B CA 1
ATOM 5020 C C . ALA B 1 103 ? -12.727 -36.5 -2.264 1 98.88 103 ALA B C 1
ATOM 5022 O O . ALA B 1 103 ? -12.5 -37.562 -1.657 1 98.88 103 ALA B O 1
ATOM 5023 N N . ASN B 1 104 ? -12.391 -36.312 -3.529 1 98.56 104 ASN B N 1
ATOM 5024 C CA . ASN B 1 104 ? -11.656 -37.312 -4.273 1 98.56 104 ASN B CA 1
ATOM 5025 C C . ASN B 1 104 ? -10.211 -37.438 -3.795 1 98.56 104 ASN B C 1
ATOM 5027 O O . ASN B 1 104 ? -9.625 -38.531 -3.83 1 98.56 104 ASN B O 1
ATOM 5031 N N . THR B 1 105 ? -9.594 -36.344 -3.451 1 98.88 105 THR B N 1
ATOM 5032 C CA . THR B 1 105 ? -8.219 -36.344 -2.955 1 98.88 105 THR B CA 1
ATOM 5033 C C . THR B 1 105 ? -8.125 -35.562 -1.647 1 98.88 105 THR B C 1
ATOM 5035 O O . THR B 1 105 ? -9.062 -34.844 -1.274 1 98.88 105 THR B O 1
ATOM 5038 N N . TRP B 1 106 ? -6.957 -35.688 -0.943 1 98.81 106 TRP B N 1
ATOM 5039 C CA . TRP B 1 106 ? -6.723 -34.938 0.291 1 98.81 106 TRP B CA 1
ATOM 5040 C C . TRP B 1 106 ? -6.676 -33.438 0.023 1 98.81 106 TRP B C 1
ATOM 5042 O O . TRP B 1 106 ? -7.035 -32.656 0.887 1 98.81 106 TRP B O 1
ATOM 5052 N N . VAL B 1 107 ? -6.309 -33.031 -1.205 1 98.88 107 VAL B N 1
ATOM 5053 C CA . VAL B 1 107 ? -6.254 -31.609 -1.535 1 98.88 107 VAL B CA 1
ATOM 5054 C C . VAL B 1 107 ? -7.668 -31.031 -1.594 1 98.88 107 VAL B C 1
ATOM 5056 O O . VAL B 1 107 ? -7.91 -29.922 -1.12 1 98.88 107 VAL B O 1
ATOM 5059 N N . GLY B 1 108 ? -8.578 -31.781 -2.209 1 98.88 108 GLY B N 1
ATOM 5060 C CA . GLY B 1 108 ? -9.969 -31.359 -2.199 1 98.88 108 GLY B CA 1
ATOM 5061 C C . GLY B 1 108 ? -10.531 -31.188 -0.799 1 98.88 108 GLY B C 1
ATOM 5062 O O . GLY B 1 108 ? -11.336 -30.297 -0.556 1 98.88 108 GLY B O 1
ATOM 5063 N N . ALA B 1 109 ? -10.117 -32.062 0.105 1 98.94 109 ALA B N 1
ATOM 5064 C CA . ALA B 1 109 ? -10.578 -31.953 1.49 1 98.94 109 ALA B CA 1
ATOM 5065 C C . ALA B 1 109 ? -10.102 -30.656 2.137 1 98.94 109 ALA B C 1
ATOM 5067 O O . ALA B 1 109 ? -10.828 -30.062 2.932 1 98.94 109 ALA B O 1
ATOM 5068 N N . LEU B 1 110 ? -8.875 -30.219 1.846 1 98.94 110 LEU B N 1
ATOM 5069 C CA . LEU B 1 110 ? -8.383 -28.938 2.357 1 98.94 110 LEU B CA 1
ATOM 5070 C C . LEU B 1 110 ? -9.281 -27.781 1.907 1 98.94 110 LEU B C 1
ATOM 5072 O O . LEU B 1 110 ? -9.609 -26.906 2.701 1 98.94 110 LEU B O 1
ATOM 5076 N N . ARG B 1 111 ? -9.648 -27.844 0.633 1 98.88 111 ARG B N 1
ATOM 5077 C CA . ARG B 1 111 ? -10.508 -26.797 0.094 1 98.88 111 ARG B CA 1
ATOM 5078 C C . ARG B 1 111 ? -11.867 -26.797 0.779 1 98.88 111 ARG B C 1
ATOM 5080 O O . ARG B 1 111 ? -12.43 -25.734 1.069 1 98.88 111 ARG B O 1
ATOM 5087 N N . ALA B 1 112 ? -12.391 -27.953 1.006 1 98.88 112 ALA B N 1
ATOM 5088 C CA . ALA B 1 112 ? -13.695 -28.094 1.647 1 98.88 112 ALA B CA 1
ATOM 5089 C C . ALA B 1 112 ? -13.672 -27.547 3.07 1 98.88 112 ALA B C 1
ATOM 5091 O O . ALA B 1 112 ? -14.648 -26.953 3.529 1 98.88 112 ALA B O 1
ATOM 5092 N N . LEU B 1 113 ? -12.578 -27.781 3.764 1 98.88 113 LEU B N 1
ATOM 5093 C CA . LEU B 1 113 ? -12.453 -27.281 5.129 1 98.88 113 LEU B CA 1
ATOM 5094 C C . LEU B 1 113 ? -12.461 -25.75 5.152 1 98.88 113 LEU B C 1
ATOM 5096 O O . LEU B 1 113 ? -13.031 -25.156 6.066 1 98.88 113 LEU B O 1
ATOM 5100 N N . GLU B 1 114 ? -11.766 -25.125 4.188 1 98.88 114 GLU B N 1
ATOM 5101 C CA . GLU B 1 114 ? -11.859 -23.672 4.07 1 98.88 114 GLU B CA 1
ATOM 5102 C C . GLU B 1 114 ? -13.305 -23.219 3.861 1 98.88 114 GLU B C 1
ATOM 5104 O O . GLU B 1 114 ? -13.766 -22.281 4.5 1 98.88 114 GLU B O 1
ATOM 5109 N N . THR B 1 115 ? -13.992 -23.891 2.982 1 98.88 115 THR B N 1
ATOM 5110 C CA . THR B 1 115 ? -15.398 -23.562 2.732 1 98.88 115 THR B CA 1
ATOM 5111 C C . THR B 1 115 ? -16.219 -23.719 4.008 1 98.88 115 THR B C 1
ATOM 5113 O O . THR B 1 115 ? -17.016 -22.844 4.34 1 98.88 115 THR B O 1
ATOM 5116 N N . PHE B 1 116 ? -16.016 -24.844 4.707 1 98.81 116 PHE B N 1
ATOM 5117 C CA . PHE B 1 116 ? -16.781 -25.078 5.934 1 98.81 116 PHE B CA 1
ATOM 5118 C C . PHE B 1 116 ? -16.547 -23.969 6.941 1 98.81 116 PHE B C 1
ATOM 5120 O O . PHE B 1 116 ? -17.484 -23.5 7.586 1 98.81 116 PHE B O 1
ATOM 5127 N N . SER B 1 117 ? -15.297 -23.562 7.078 1 98.75 117 SER B N 1
ATOM 5128 C CA . SER B 1 117 ? -14.977 -22.5 8.031 1 98.75 117 SER B CA 1
ATOM 5129 C C . SER B 1 117 ? -15.766 -21.219 7.734 1 98.75 117 SER B C 1
ATOM 5131 O O . SER B 1 117 ? -16.125 -20.484 8.648 1 98.75 117 SER B O 1
ATOM 5133 N N . GLN B 1 118 ? -16.062 -21 6.492 1 98.25 118 GLN B N 1
ATOM 5134 C CA . GLN B 1 118 ? -16.75 -19.781 6.098 1 98.25 118 GLN B CA 1
ATOM 5135 C C . GLN B 1 118 ? -18.25 -19.875 6.367 1 98.25 118 GLN B C 1
ATOM 5137 O O . GLN B 1 118 ? -18.953 -18.859 6.422 1 98.25 118 GLN B O 1
ATOM 5142 N N . LEU B 1 119 ? -18.766 -21.078 6.5 1 97.94 119 LEU B N 1
ATOM 5143 C CA . LEU B 1 119 ? -20.188 -21.281 6.789 1 97.94 119 LEU B CA 1
ATOM 5144 C C . LEU B 1 119 ? -20.484 -20.984 8.25 1 97.94 119 LEU B C 1
ATOM 5146 O O . LEU B 1 119 ? -21.656 -20.844 8.633 1 97.94 119 LEU B O 1
ATOM 5150 N N . VAL B 1 120 ? -19.469 -20.953 9.078 1 98.12 120 VAL B N 1
ATOM 5151 C CA . VAL B 1 120 ? -19.641 -20.781 10.516 1 98.12 120 VAL B CA 1
ATOM 5152 C C . VAL B 1 120 ? -19.5 -19.312 10.891 1 98.12 120 VAL B C 1
ATOM 5154 O O . VAL B 1 120 ? -18.516 -18.656 10.516 1 98.12 120 VAL B O 1
ATOM 5157 N N . VAL B 1 121 ? -20.422 -18.75 11.555 1 96.69 121 VAL B N 1
ATOM 5158 C CA . VAL B 1 121 ? -20.391 -17.375 12.047 1 96.69 121 VAL B CA 1
ATOM 5159 C C . VAL B 1 121 ? -20.766 -17.359 13.531 1 96.69 121 VAL B C 1
ATOM 5161 O O . VAL B 1 121 ? -21.266 -18.344 14.062 1 96.69 121 VAL B O 1
ATOM 5164 N N . ALA B 1 122 ? -20.453 -16.328 14.164 1 96.94 122 ALA B N 1
ATOM 5165 C CA . ALA B 1 122 ? -20.812 -16.141 15.562 1 96.94 122 ALA B CA 1
ATOM 5166 C C . ALA B 1 122 ? -22.188 -15.484 15.688 1 96.94 122 ALA B C 1
ATOM 5168 O O . ALA B 1 122 ? -22.516 -14.57 14.93 1 96.94 122 ALA B O 1
ATOM 5169 N N . ASP B 1 123 ? -23 -15.953 16.484 1 93.62 123 ASP B N 1
ATOM 5170 C CA . ASP B 1 123 ? -24.25 -15.375 16.953 1 93.62 123 ASP B CA 1
ATOM 5171 C C . ASP B 1 123 ? -24.25 -15.195 18.469 1 93.62 123 ASP B C 1
ATOM 5173 O O . ASP B 1 123 ? -24.672 -16.094 19.203 1 93.62 123 ASP B O 1
ATOM 5177 N N . GLY B 1 124 ? -23.859 -13.977 18.891 1 91.5 124 GLY B N 1
ATOM 5178 C CA . GLY B 1 124 ? -23.562 -13.789 20.297 1 91.5 124 GLY B CA 1
ATOM 5179 C C . GLY B 1 124 ? -22.391 -14.633 20.766 1 91.5 124 GLY B C 1
ATOM 5180 O O . GLY B 1 124 ? -21.312 -14.586 20.188 1 91.5 124 GLY B O 1
ATOM 5181 N N . LYS B 1 125 ? -22.672 -15.438 21.75 1 91.06 125 LYS B N 1
ATOM 5182 C CA . LYS B 1 125 ? -21.609 -16.281 22.312 1 91.06 125 LYS B CA 1
ATOM 5183 C C . LYS B 1 125 ? -21.578 -17.641 21.641 1 91.06 125 LYS B C 1
ATOM 5185 O O . LYS B 1 125 ? -20.656 -18.438 21.859 1 91.06 125 LYS B O 1
ATOM 5190 N N . LYS B 1 126 ? -22.5 -17.906 20.75 1 95.25 126 LYS B N 1
ATOM 5191 C CA . LYS B 1 126 ? -22.594 -19.203 20.094 1 95.25 126 LYS B CA 1
ATOM 5192 C C . LYS B 1 126 ? -22.016 -19.156 18.688 1 95.25 126 LYS B C 1
ATOM 5194 O O . LYS B 1 126 ? -22.016 -18.094 18.047 1 95.25 126 LYS B O 1
ATOM 5199 N N . LEU B 1 127 ? -21.531 -20.266 18.297 1 97.69 127 LEU B N 1
ATOM 5200 C CA . LEU B 1 127 ? -21.156 -20.469 16.891 1 97.69 127 LEU B CA 1
ATOM 5201 C C . LEU B 1 127 ? -22.266 -21.203 16.141 1 97.69 127 LEU B C 1
ATOM 5203 O O . LEU B 1 127 ? -22.828 -22.188 16.641 1 97.69 127 LEU B O 1
ATOM 5207 N N . VAL B 1 128 ? -22.688 -20.719 15.023 1 97.12 128 VAL B N 1
ATOM 5208 C CA . VAL B 1 128 ? -23.75 -21.328 14.219 1 97.12 128 VAL B CA 1
ATOM 5209 C C . VAL B 1 128 ? -23.25 -21.578 12.797 1 97.12 128 VAL B C 1
ATOM 5211 O O . VAL B 1 128 ? -22.453 -20.781 12.273 1 97.12 128 VAL B O 1
ATOM 5214 N N . ALA B 1 129 ? -23.625 -22.641 12.188 1 97.88 129 ALA B N 1
ATOM 5215 C CA . ALA B 1 129 ? -23.312 -22.953 10.797 1 97.88 129 ALA B CA 1
ATOM 5216 C C . ALA B 1 129 ? -24.547 -22.781 9.906 1 97.88 129 ALA B C 1
ATOM 5218 O O . ALA B 1 129 ? -25.625 -23.297 10.219 1 97.88 129 ALA B O 1
ATOM 5219 N N . HIS B 1 130 ? -24.406 -21.969 8.867 1 95.88 130 HIS B N 1
ATOM 5220 C CA . HIS B 1 130 ? -25.438 -21.969 7.836 1 95.88 130 HIS B CA 1
ATOM 5221 C C . HIS B 1 130 ? -25.469 -23.281 7.078 1 95.88 130 HIS B C 1
ATOM 5223 O O . HIS B 1 130 ? -24.422 -23.781 6.656 1 95.88 130 HIS B O 1
ATOM 5229 N N . THR B 1 131 ? -26.641 -23.812 6.953 1 96.75 131 THR B N 1
ATOM 5230 C CA . THR B 1 131 ? -26.75 -25.156 6.391 1 96.75 131 THR B CA 1
ATOM 5231 C C . THR B 1 131 ? -26.906 -25.094 4.875 1 96.75 131 THR B C 1
ATOM 5233 O O . THR B 1 131 ? -27.547 -24.188 4.344 1 96.75 131 THR B O 1
ATOM 5236 N N . ALA B 1 132 ? -26.219 -26 4.234 1 97.56 132 ALA B N 1
ATOM 5237 C CA . ALA B 1 132 ? -26.188 -26.016 2.773 1 97.56 132 ALA B CA 1
ATOM 5238 C C . ALA B 1 132 ? -25.625 -27.344 2.248 1 97.56 132 ALA B C 1
ATOM 5240 O O . ALA B 1 132 ? -25 -28.094 2.992 1 97.56 132 ALA B O 1
ATOM 5241 N N . THR B 1 133 ? -25.984 -27.672 1.049 1 98.44 133 THR B N 1
ATOM 5242 C CA . THR B 1 133 ? -25.297 -28.672 0.249 1 98.44 133 THR B CA 1
ATOM 5243 C C . THR B 1 133 ? -24.453 -28.016 -0.837 1 98.44 133 THR B C 1
ATOM 5245 O O . THR B 1 133 ? -24.969 -27.219 -1.636 1 98.44 133 THR B O 1
ATOM 5248 N N . ILE B 1 134 ? -23.141 -28.312 -0.823 1 98.75 134 ILE B N 1
ATOM 5249 C CA . ILE B 1 134 ? -22.203 -27.641 -1.719 1 98.75 134 ILE B CA 1
ATOM 5250 C C . ILE B 1 134 ? -21.453 -28.688 -2.543 1 98.75 134 ILE B C 1
ATOM 5252 O O . ILE B 1 134 ? -20.984 -29.688 -2.004 1 98.75 134 ILE B O 1
ATOM 5256 N N . LYS B 1 135 ? -21.484 -28.609 -3.816 1 98.69 135 LYS B N 1
ATOM 5257 C CA . LYS B 1 135 ? -20.578 -29.266 -4.754 1 98.69 135 LYS B CA 1
ATOM 5258 C C . LYS B 1 135 ? -19.641 -28.266 -5.43 1 98.69 135 LYS B C 1
ATOM 5260 O O . LYS B 1 135 ? -20.109 -27.312 -6.07 1 98.69 135 LYS B O 1
ATOM 5265 N N . ASP B 1 136 ? -18.359 -28.5 -5.266 1 98.69 136 ASP B N 1
ATOM 5266 C CA . ASP B 1 136 ? -17.438 -27.453 -5.699 1 98.69 136 ASP B CA 1
ATOM 5267 C C . ASP B 1 136 ? -16.172 -28.031 -6.309 1 98.69 136 ASP B C 1
ATOM 5269 O O . ASP B 1 136 ? -15.82 -29.188 -6.031 1 98.69 136 ASP B O 1
ATOM 5273 N N . GLN B 1 137 ? -15.617 -27.391 -7.242 1 98.25 137 GLN B N 1
ATOM 5274 C CA . GLN B 1 137 ? -14.352 -27.672 -7.914 1 98.25 137 GLN B CA 1
ATOM 5275 C C . GLN B 1 137 ? -13.82 -26.438 -8.633 1 98.25 137 GLN B C 1
ATOM 5277 O O . GLN B 1 137 ? -14.594 -25.547 -9.023 1 98.25 137 GLN B O 1
ATOM 5282 N N . PRO B 1 138 ? -12.539 -26.328 -8.773 1 98.31 138 PRO B N 1
ATOM 5283 C CA . PRO B 1 138 ? -12.023 -25.156 -9.492 1 98.31 138 PRO B CA 1
ATOM 5284 C C . PRO B 1 138 ? -12.305 -25.219 -10.992 1 98.31 138 PRO B C 1
ATOM 5286 O O . PRO B 1 138 ? -12.328 -26.312 -11.578 1 98.31 138 PRO B O 1
ATOM 5289 N N . SER B 1 139 ? -12.477 -24.031 -11.57 1 97.81 139 SER B N 1
ATOM 5290 C CA . SER B 1 139 ? -12.547 -23.922 -13.023 1 97.81 139 SER B CA 1
ATOM 5291 C C . SER B 1 139 ? -11.172 -24.125 -13.656 1 97.81 139 SER B C 1
ATOM 5293 O O . SER B 1 139 ? -11.062 -24.656 -14.766 1 97.81 139 SER B O 1
ATOM 5295 N N . TYR B 1 140 ? -10.172 -23.734 -13.031 1 98.19 140 TYR B N 1
ATOM 5296 C CA . TYR B 1 140 ? -8.805 -23.844 -13.531 1 98.19 140 TYR B CA 1
ATOM 5297 C C . TYR B 1 140 ? -7.902 -24.484 -12.484 1 98.19 140 TYR B C 1
ATOM 5299 O O . TYR B 1 140 ? -7.949 -24.125 -11.305 1 98.19 140 TYR B O 1
ATOM 5307 N N . GLY B 1 141 ? -7.09 -25.359 -12.914 1 97.88 141 GLY B N 1
ATOM 5308 C CA . GLY B 1 141 ? -6.227 -26.109 -12.008 1 97.88 141 GLY B CA 1
ATOM 5309 C C . GLY B 1 141 ? -5.035 -25.297 -11.523 1 97.88 141 GLY B C 1
ATOM 5310 O O . GLY B 1 141 ? -4.469 -25.594 -10.469 1 97.88 141 GLY B O 1
ATOM 5311 N N . HIS B 1 142 ? -4.621 -24.312 -12.25 1 98.62 142 HIS B N 1
ATOM 5312 C CA . HIS B 1 142 ? -3.475 -23.469 -11.906 1 98.62 142 HIS B CA 1
ATOM 5313 C C . HIS B 1 142 ? -3.922 -22.078 -11.461 1 98.62 142 HIS B C 1
ATOM 5315 O O . HIS B 1 142 ? -4.363 -21.281 -12.281 1 98.62 142 HIS B O 1
ATOM 5321 N N . ARG B 1 143 ? -3.82 -21.781 -10.188 1 98.88 143 ARG B N 1
ATOM 5322 C CA . ARG B 1 143 ? -4.27 -20.531 -9.57 1 98.88 143 ARG B CA 1
ATOM 5323 C C . ARG B 1 143 ? -3.193 -19.953 -8.664 1 98.88 143 ARG B C 1
ATOM 5325 O O . ARG B 1 143 ? -3.057 -20.359 -7.512 1 98.88 143 ARG B O 1
ATOM 5332 N N . GLY B 1 144 ? -2.381 -18.953 -9.234 1 98.88 144 GLY B N 1
ATOM 5333 C CA . GLY B 1 144 ? -1.146 -18.688 -8.516 1 98.88 144 GLY B CA 1
ATOM 5334 C C . GLY B 1 144 ? -0.899 -17.219 -8.258 1 98.88 144 GLY B C 1
ATOM 5335 O O . GLY B 1 144 ? -1.655 -16.359 -8.734 1 98.88 144 GLY B O 1
ATOM 5336 N N . ILE B 1 145 ? 0.031 -16.938 -7.391 1 98.94 145 ILE B N 1
ATOM 5337 C CA . ILE B 1 145 ? 0.705 -15.672 -7.164 1 98.94 145 ILE B CA 1
ATOM 5338 C C . ILE B 1 145 ? 2.184 -15.797 -7.523 1 98.94 145 ILE B C 1
ATOM 5340 O O . ILE B 1 145 ? 2.891 -16.641 -6.977 1 98.94 145 ILE B O 1
ATOM 5344 N N . LEU B 1 146 ? 2.602 -15.031 -8.523 1 98.94 146 LEU B N 1
ATOM 5345 C CA . LEU B 1 146 ? 4.035 -14.852 -8.719 1 98.94 146 LEU B CA 1
ATOM 5346 C C . LEU B 1 146 ? 4.609 -13.883 -7.691 1 98.94 146 LEU B C 1
ATOM 5348 O O . LEU B 1 146 ? 4.094 -12.781 -7.516 1 98.94 146 LEU B O 1
ATOM 5352 N N . LEU B 1 147 ? 5.605 -14.281 -6.973 1 98.88 147 LEU B N 1
ATOM 5353 C CA . LEU B 1 147 ? 6.262 -13.445 -5.977 1 98.88 147 LEU B CA 1
ATOM 5354 C C . LEU B 1 147 ? 7.742 -13.273 -6.297 1 98.88 147 LEU B C 1
ATOM 5356 O O . LEU B 1 147 ? 8.492 -14.25 -6.32 1 98.88 147 LEU B O 1
ATOM 5360 N N . ASP B 1 148 ? 8.141 -12.094 -6.582 1 98.75 148 ASP B N 1
ATOM 5361 C CA . ASP B 1 148 ? 9.547 -11.727 -6.738 1 98.75 148 ASP B CA 1
ATOM 5362 C C . ASP B 1 148 ? 10.203 -11.484 -5.383 1 98.75 148 ASP B C 1
ATOM 5364 O O . ASP B 1 148 ? 9.828 -10.555 -4.664 1 98.75 148 ASP B O 1
ATOM 5368 N N . THR B 1 149 ? 11.234 -12.289 -5.039 1 98.69 149 THR B N 1
ATOM 5369 C CA . THR B 1 149 ? 11.898 -12.148 -3.748 1 98.69 149 THR B CA 1
ATOM 5370 C C . THR B 1 149 ? 13.359 -11.742 -3.93 1 98.69 149 THR B C 1
ATOM 5372 O O . THR B 1 149 ? 14.148 -11.828 -2.992 1 98.69 149 THR B O 1
ATOM 5375 N N . SER B 1 150 ? 13.672 -11.375 -5.152 1 98.31 150 SER B N 1
ATOM 5376 C CA . SER B 1 150 ? 15.062 -11.07 -5.473 1 98.31 150 SER B CA 1
ATOM 5377 C C . SER B 1 150 ? 15.336 -9.57 -5.395 1 98.31 150 SER B C 1
ATOM 5379 O O . SER B 1 150 ? 16.297 -9.141 -4.773 1 98.31 150 SER B O 1
ATOM 5381 N N . ARG B 1 151 ? 14.523 -8.773 -6.035 1 98.31 151 ARG B N 1
ATOM 5382 C CA . ARG B 1 151 ? 14.758 -7.332 -6.102 1 98.31 151 ARG B CA 1
ATOM 5383 C C . ARG B 1 151 ? 14.742 -6.707 -4.711 1 98.31 151 ARG B C 1
ATOM 5385 O O . ARG B 1 151 ? 15.523 -5.805 -4.418 1 98.31 151 ARG B O 1
ATOM 5392 N N . ASN B 1 152 ? 13.797 -7.09 -3.943 1 98.25 152 ASN B N 1
ATOM 5393 C CA . ASN B 1 152 ? 13.797 -6.906 -2.496 1 98.25 152 ASN B CA 1
ATOM 5394 C C . ASN B 1 152 ? 13.562 -8.227 -1.763 1 98.25 152 ASN B C 1
ATOM 5396 O O . ASN B 1 152 ? 12.648 -8.977 -2.107 1 98.25 152 ASN B O 1
ATOM 5400 N N . TYR B 1 153 ? 14.453 -8.508 -0.752 1 98.25 153 TYR B N 1
ATOM 5401 C CA . TYR B 1 153 ? 14.43 -9.789 -0.044 1 98.25 153 TYR B CA 1
ATOM 5402 C C . TYR B 1 153 ? 13.211 -9.891 0.861 1 98.25 153 TYR B C 1
ATOM 5404 O O . TYR B 1 153 ? 12.844 -8.914 1.528 1 98.25 153 TYR B O 1
ATOM 5412 N N . TYR B 1 154 ? 12.539 -11.023 0.87 1 98.69 154 TYR B N 1
ATOM 5413 C CA . TYR B 1 154 ? 11.445 -11.344 1.782 1 98.69 154 TYR B CA 1
ATOM 5414 C C . TYR B 1 154 ? 11.875 -12.391 2.803 1 98.69 154 TYR B C 1
ATOM 5416 O O . TYR B 1 154 ? 12.312 -13.477 2.436 1 98.69 154 TYR B O 1
ATOM 5424 N N . PRO B 1 155 ? 11.734 -12.102 4.035 1 98.38 155 PRO B N 1
ATOM 5425 C CA . PRO B 1 155 ? 11.969 -13.164 5.023 1 98.38 155 PRO B CA 1
ATOM 5426 C C . PRO B 1 155 ? 11.016 -14.344 4.848 1 98.38 155 PRO B C 1
ATOM 5428 O O . PRO B 1 155 ? 9.883 -14.172 4.387 1 98.38 155 PRO B O 1
ATOM 5431 N N . VAL B 1 156 ? 11.414 -15.508 5.277 1 98.81 156 VAL B N 1
ATOM 5432 C CA . VAL B 1 156 ? 10.656 -16.75 5.109 1 98.81 156 VAL B CA 1
ATOM 5433 C C . VAL B 1 156 ? 9.273 -16.594 5.742 1 98.81 156 VAL B C 1
ATOM 5435 O O . VAL B 1 156 ? 8.281 -17.047 5.184 1 98.81 156 VAL B O 1
ATOM 5438 N N . LYS B 1 157 ? 9.203 -15.906 6.891 1 98.62 157 LYS B N 1
ATOM 5439 C CA . LYS B 1 157 ? 7.938 -15.758 7.602 1 98.62 157 LYS B CA 1
ATOM 5440 C C . LYS B 1 157 ? 6.895 -15.078 6.723 1 98.62 157 LYS B C 1
ATOM 5442 O O . LYS B 1 157 ? 5.703 -15.391 6.805 1 98.62 157 LYS B O 1
ATOM 5447 N N . ASP B 1 158 ? 7.297 -14.094 5.93 1 98.56 158 ASP B N 1
ATOM 5448 C CA . ASP B 1 158 ? 6.367 -13.391 5.055 1 98.56 158 ASP B CA 1
ATOM 5449 C C . ASP B 1 158 ? 5.891 -14.289 3.916 1 98.56 158 ASP B C 1
ATOM 5451 O O . ASP B 1 158 ? 4.727 -14.227 3.514 1 98.56 158 ASP B O 1
ATOM 5455 N N . ILE B 1 159 ? 6.742 -15.086 3.352 1 98.88 159 ILE B N 1
ATOM 5456 C CA . ILE B 1 159 ? 6.387 -16.031 2.299 1 98.88 159 ILE B CA 1
ATOM 5457 C C . ILE B 1 159 ? 5.359 -17.031 2.828 1 98.88 159 ILE B C 1
ATOM 5459 O O . ILE B 1 159 ? 4.371 -17.328 2.152 1 98.88 159 ILE B O 1
ATOM 5463 N N . LEU B 1 160 ? 5.594 -17.516 4.078 1 98.94 160 LEU B N 1
ATOM 5464 C CA . LEU B 1 160 ? 4.656 -18.453 4.688 1 98.94 160 LEU B CA 1
ATOM 5465 C C . LEU B 1 160 ? 3.287 -17.797 4.871 1 98.94 160 LEU B C 1
ATOM 5467 O O . LEU B 1 160 ? 2.26 -18.438 4.645 1 98.94 160 LEU B O 1
ATOM 5471 N N . ARG B 1 161 ? 3.266 -16.547 5.285 1 98.75 161 ARG B N 1
ATOM 5472 C CA . ARG B 1 161 ? 2.006 -15.828 5.469 1 98.75 161 ARG B CA 1
ATOM 5473 C C . ARG B 1 161 ? 1.266 -15.68 4.145 1 98.75 161 ARG B C 1
ATOM 5475 O O . ARG B 1 161 ? 0.038 -15.781 4.098 1 98.75 161 ARG B O 1
ATOM 5482 N N . ILE B 1 162 ? 1.995 -15.477 3.084 1 98.88 162 ILE B N 1
ATOM 5483 C CA . ILE B 1 162 ? 1.398 -15.383 1.757 1 98.88 162 ILE B CA 1
ATOM 5484 C C . ILE B 1 162 ? 0.76 -16.719 1.379 1 98.88 162 ILE B C 1
ATOM 5486 O O . ILE B 1 162 ? -0.364 -16.75 0.874 1 98.88 162 ILE B O 1
ATOM 5490 N N . ILE B 1 163 ? 1.438 -17.781 1.66 1 98.94 163 ILE B N 1
ATOM 5491 C CA . ILE B 1 163 ? 0.93 -19.109 1.369 1 98.94 163 ILE B CA 1
ATOM 5492 C C . ILE B 1 163 ? -0.339 -19.375 2.18 1 98.94 163 ILE B C 1
ATOM 5494 O O . ILE B 1 163 ? -1.312 -19.922 1.663 1 98.94 163 ILE B O 1
ATOM 5498 N N . GLU B 1 164 ? -0.32 -18.969 3.432 1 98.81 164 GLU B N 1
ATOM 5499 C CA . GLU B 1 164 ? -1.509 -19.094 4.27 1 98.81 164 GLU B CA 1
ATOM 5500 C C . GLU B 1 164 ? -2.703 -18.375 3.65 1 98.81 164 GLU B C 1
ATOM 5502 O O . GLU B 1 164 ? -3.803 -18.922 3.584 1 98.81 164 GLU B O 1
ATOM 5507 N N . ALA B 1 165 ? -2.49 -17.172 3.199 1 98.88 165 ALA B N 1
ATOM 5508 C CA . ALA B 1 165 ? -3.555 -16.375 2.59 1 98.88 165 ALA B CA 1
ATOM 5509 C C . ALA B 1 165 ? -4.016 -17 1.275 1 98.88 165 ALA B C 1
ATOM 5511 O O . ALA B 1 165 ? -5.199 -16.938 0.932 1 98.88 165 ALA B O 1
ATOM 5512 N N . GLN B 1 166 ? -3.076 -17.562 0.505 1 98.94 166 GLN B N 1
ATOM 5513 C CA . GLN B 1 166 ? -3.459 -18.281 -0.7 1 98.94 166 GLN B CA 1
ATOM 5514 C C . GLN B 1 166 ? -4.434 -19.422 -0.375 1 98.94 166 GLN B C 1
ATOM 5516 O O . GLN B 1 166 ? -5.43 -19.609 -1.076 1 98.94 166 GLN B O 1
ATOM 5521 N N . ALA B 1 167 ? -4.137 -20.109 0.678 1 98.81 167 ALA B N 1
ATOM 5522 C CA . ALA B 1 167 ? -4.996 -21.219 1.084 1 98.81 167 ALA B CA 1
ATOM 5523 C C . ALA B 1 167 ? -6.398 -20.734 1.434 1 98.81 167 ALA B C 1
ATOM 5525 O O . ALA B 1 167 ? -7.395 -21.344 1.043 1 98.81 167 ALA B O 1
ATOM 5526 N N . TYR B 1 168 ? -6.48 -19.562 2.137 1 98.81 168 TYR B N 1
ATOM 5527 C CA . TYR B 1 168 ? -7.777 -18.984 2.479 1 98.81 168 TYR B CA 1
ATOM 5528 C C . TYR B 1 168 ? -8.602 -18.703 1.225 1 98.81 168 TYR B C 1
ATOM 5530 O O . TYR B 1 168 ? -9.828 -18.703 1.269 1 98.81 168 TYR B O 1
ATOM 5538 N N . ASN B 1 169 ? -7.926 -18.484 0.108 1 98.88 169 ASN B N 1
ATOM 5539 C CA . ASN B 1 169 ? -8.586 -18.047 -1.119 1 98.88 169 ASN B CA 1
ATOM 5540 C C . ASN B 1 169 ? -8.57 -19.156 -2.18 1 98.88 169 ASN B C 1
ATOM 5542 O O . ASN B 1 169 ? -8.852 -18.891 -3.352 1 98.88 169 ASN B O 1
ATOM 5546 N N . LYS B 1 170 ? -8.125 -20.359 -1.78 1 98.75 170 LYS B N 1
ATOM 5547 C CA . LYS B 1 170 ? -8.094 -21.562 -2.6 1 98.75 170 LYS B CA 1
ATOM 5548 C C . LYS B 1 170 ? -7.191 -21.375 -3.818 1 98.75 170 LYS B C 1
ATOM 5550 O O . LYS B 1 170 ? -7.484 -21.891 -4.898 1 98.75 170 LYS B O 1
ATOM 5555 N N . MET B 1 171 ? -6.254 -20.531 -3.721 1 98.88 171 MET B N 1
ATOM 5556 C CA . MET B 1 171 ? -5.156 -20.484 -4.684 1 98.88 171 MET B CA 1
ATOM 5557 C C . MET B 1 171 ? -4.133 -21.578 -4.391 1 98.88 171 MET B C 1
ATOM 5559 O O . MET B 1 171 ? -3.92 -21.938 -3.232 1 98.88 171 MET B O 1
ATOM 5563 N N . ASN B 1 172 ? -3.477 -22.109 -5.426 1 98.88 172 ASN B N 1
ATOM 5564 C CA . ASN B 1 172 ? -2.725 -23.328 -5.141 1 98.88 172 ASN B CA 1
ATOM 5565 C C . ASN B 1 172 ? -1.316 -23.266 -5.723 1 98.88 172 ASN B C 1
ATOM 5567 O O . ASN B 1 172 ? -0.647 -24.297 -5.852 1 98.88 172 ASN B O 1
ATOM 5571 N N . VAL B 1 173 ? -0.817 -22.062 -6.145 1 98.94 173 VAL B N 1
ATOM 5572 C CA . VAL B 1 173 ? 0.529 -22.016 -6.703 1 98.94 173 VAL B CA 1
ATOM 5573 C C . VAL B 1 173 ? 1.27 -20.797 -6.145 1 98.94 173 VAL B C 1
ATOM 5575 O O . VAL B 1 173 ? 0.778 -19.672 -6.227 1 98.94 173 VAL B O 1
ATOM 5578 N N . LEU B 1 174 ? 2.326 -21 -5.516 1 98.94 174 LEU B N 1
ATOM 5579 C CA . LEU B 1 174 ? 3.352 -19.969 -5.348 1 98.94 174 LEU B CA 1
ATOM 5580 C C . LEU B 1 174 ? 4.379 -20.047 -6.473 1 98.94 174 LEU B C 1
ATOM 5582 O O . LEU B 1 174 ? 5.203 -20.969 -6.508 1 98.94 174 LEU B O 1
ATOM 5586 N N . HIS B 1 175 ? 4.215 -19.203 -7.434 1 98.94 175 HIS B N 1
ATOM 5587 C CA . HIS B 1 175 ? 5.25 -19 -8.445 1 98.94 175 HIS B CA 1
ATOM 5588 C C . HIS B 1 175 ? 6.398 -18.172 -7.891 1 98.94 175 HIS B C 1
ATOM 5590 O O . HIS B 1 175 ? 6.301 -16.938 -7.82 1 98.94 175 HIS B O 1
ATOM 5596 N N . TRP B 1 176 ? 7.473 -18.844 -7.547 1 98.94 176 TRP B N 1
ATOM 5597 C CA . TRP B 1 176 ? 8.57 -18.219 -6.805 1 98.94 176 TRP B CA 1
ATOM 5598 C C . TRP B 1 176 ? 9.633 -17.703 -7.754 1 98.94 176 TRP B C 1
ATOM 5600 O O . TRP B 1 176 ? 10.508 -18.453 -8.195 1 98.94 176 TRP B O 1
ATOM 5610 N N . HIS B 1 177 ? 9.57 -16.453 -8.102 1 98.75 177 HIS B N 1
ATOM 5611 C CA . HIS B 1 177 ? 10.641 -15.742 -8.805 1 98.75 177 HIS B CA 1
ATOM 5612 C C . HIS B 1 177 ? 11.773 -15.383 -7.859 1 98.75 177 HIS B C 1
ATOM 5614 O O . HIS B 1 177 ? 11.836 -14.258 -7.352 1 98.75 177 HIS B O 1
ATOM 5620 N N . ALA B 1 178 ? 12.727 -16.203 -7.73 1 97.75 178 ALA B N 1
ATOM 5621 C CA . ALA B 1 178 ? 13.602 -16.188 -6.562 1 97.75 178 ALA B CA 1
ATOM 5622 C C . ALA B 1 178 ? 14.906 -15.453 -6.859 1 97.75 178 ALA B C 1
ATOM 5624 O O . ALA B 1 178 ? 15.641 -15.078 -5.941 1 97.75 178 ALA B O 1
ATOM 5625 N N . THR B 1 179 ? 15.25 -15.312 -8.133 1 98.31 179 THR B N 1
ATOM 5626 C CA . THR B 1 179 ? 16.484 -14.648 -8.539 1 98.31 179 THR B CA 1
ATOM 5627 C C . THR B 1 179 ? 16.219 -13.633 -9.648 1 98.31 179 THR B C 1
ATOM 5629 O O . THR B 1 179 ? 15.234 -13.742 -10.375 1 98.31 179 THR B O 1
ATOM 5632 N N . ASP B 1 180 ? 17.047 -12.633 -9.711 1 98.38 180 ASP B N 1
ATOM 5633 C CA . ASP B 1 180 ? 16.984 -11.617 -10.75 1 98.38 180 ASP B CA 1
ATOM 5634 C C . ASP B 1 180 ? 18.297 -10.828 -10.828 1 98.38 180 ASP B C 1
ATOM 5636 O O . ASP B 1 180 ? 19.266 -11.172 -10.164 1 98.38 180 ASP B O 1
ATOM 5640 N N . SER B 1 181 ? 18.328 -9.828 -11.641 1 98.12 181 SER B N 1
ATOM 5641 C CA . SER B 1 181 ? 19.547 -9.062 -11.945 1 98.12 181 SER B CA 1
ATOM 5642 C C . SER B 1 181 ? 20.125 -8.43 -10.68 1 98.12 181 SER B C 1
ATOM 5644 O O . SER B 1 181 ? 21.344 -8.281 -10.562 1 98.12 181 SER B O 1
ATOM 5646 N N . GLN B 1 182 ? 19.297 -8.125 -9.727 1 98.12 182 GLN B N 1
ATOM 5647 C CA . GLN B 1 182 ? 19.703 -7.293 -8.602 1 98.12 182 GLN B CA 1
ATOM 5648 C C . GLN B 1 182 ? 20.297 -8.141 -7.48 1 98.12 182 GLN B C 1
ATOM 5650 O O . GLN B 1 182 ? 21.156 -7.664 -6.723 1 98.12 182 GLN B O 1
ATOM 5655 N N . SER B 1 183 ? 19.797 -9.391 -7.375 1 98.5 183 SER B N 1
ATOM 5656 C CA . SER B 1 183 ? 20.281 -10.25 -6.301 1 98.5 183 SER B CA 1
ATOM 5657 C C . SER B 1 183 ? 19.984 -11.719 -6.586 1 98.5 183 SER B C 1
ATOM 5659 O O . SER B 1 183 ? 19.078 -12.031 -7.355 1 98.5 183 SER B O 1
ATOM 5661 N N . TRP B 1 184 ? 20.828 -12.594 -6.035 1 98.69 184 TRP B N 1
ATOM 5662 C CA . TRP B 1 184 ? 20.672 -14.047 -6.117 1 98.69 184 TRP B CA 1
ATOM 5663 C C . TRP B 1 184 ? 20.578 -14.664 -4.727 1 98.69 184 TRP B C 1
ATOM 5665 O O . TRP B 1 184 ? 21.516 -15.32 -4.27 1 98.69 184 TRP B O 1
ATOM 5675 N N . PRO B 1 185 ? 19.406 -14.602 -4.098 1 98.75 185 PRO B N 1
ATOM 5676 C CA . PRO B 1 185 ? 19.297 -15 -2.691 1 98.75 185 PRO B CA 1
ATOM 5677 C C . PRO B 1 185 ? 19.078 -16.5 -2.523 1 98.75 185 PRO B C 1
ATOM 5679 O O . PRO B 1 185 ? 19.094 -17.016 -1.398 1 98.75 185 PRO B O 1
ATOM 5682 N N . LEU B 1 186 ? 18.875 -17.297 -3.562 1 98.81 186 LEU B N 1
ATOM 5683 C CA . LEU B 1 186 ? 18.594 -18.719 -3.457 1 98.81 186 LEU B CA 1
ATOM 5684 C C . LEU B 1 186 ? 19.891 -19.531 -3.436 1 98.81 186 LEU B C 1
ATOM 5686 O O . LEU B 1 186 ? 20.688 -19.453 -4.371 1 98.81 186 LEU B O 1
ATOM 5690 N N . TYR B 1 187 ? 20.094 -20.328 -2.469 1 98.62 187 TYR B N 1
ATOM 5691 C CA . TYR B 1 187 ? 21.297 -21.141 -2.324 1 98.62 187 TYR B CA 1
ATOM 5692 C C . TYR B 1 187 ? 21.203 -22.406 -3.182 1 98.62 187 TYR B C 1
ATOM 5694 O O . TYR B 1 187 ? 20.156 -23.062 -3.234 1 98.62 187 TYR B O 1
ATOM 5702 N N . PHE B 1 188 ? 22.219 -22.75 -3.91 1 98.44 188 PHE B N 1
ATOM 5703 C CA . PHE B 1 188 ? 22.391 -24.016 -4.633 1 98.44 188 PHE B CA 1
ATOM 5704 C C . PHE B 1 188 ? 23.641 -24.75 -4.145 1 98.44 188 PHE B C 1
ATOM 5706 O O . PHE B 1 188 ? 24.734 -24.172 -4.098 1 98.44 188 PHE B O 1
ATOM 5713 N N . HIS B 1 189 ? 23.547 -26.047 -3.84 1 98.44 189 HIS B N 1
ATOM 5714 C CA . HIS B 1 189 ? 24.688 -26.859 -3.43 1 98.44 189 HIS B CA 1
ATOM 5715 C C . HIS B 1 189 ? 25.734 -26.938 -4.535 1 98.44 189 HIS B C 1
ATOM 5717 O O . HIS B 1 189 ? 26.938 -26.922 -4.262 1 98.44 189 HIS B O 1
ATOM 5723 N N . SER B 1 190 ? 25.312 -27.047 -5.723 1 98.44 190 SER B N 1
ATOM 5724 C CA . SER B 1 190 ? 26.203 -27.203 -6.867 1 98.44 190 SER B CA 1
ATOM 5725 C C . SER B 1 190 ? 27.031 -25.938 -7.109 1 98.44 190 SER B C 1
ATOM 5727 O O . SER B 1 190 ? 28.125 -26.016 -7.652 1 98.44 190 SER B O 1
ATOM 5729 N N . HIS B 1 191 ? 26.453 -24.781 -6.766 1 98.62 191 HIS B N 1
ATOM 5730 C CA . HIS B 1 191 ? 27.125 -23.516 -7.016 1 98.62 191 HIS B CA 1
ATOM 5731 C C . HIS B 1 191 ? 26.859 -22.516 -5.883 1 98.62 191 HIS B C 1
ATOM 5733 O O . HIS B 1 191 ? 26.234 -21.469 -6.102 1 98.62 191 HIS B O 1
ATOM 5739 N N . PRO B 1 192 ? 27.438 -22.781 -4.711 1 98.56 192 PRO B N 1
ATOM 5740 C CA . PRO B 1 192 ? 27.172 -21.938 -3.543 1 98.56 192 PRO B CA 1
ATOM 5741 C C . PRO B 1 192 ? 27.656 -20.5 -3.734 1 98.56 192 PRO B C 1
ATOM 5743 O O . PRO B 1 192 ? 27.141 -19.594 -3.078 1 98.56 192 PRO B O 1
ATOM 5746 N N . GLU B 1 193 ? 28.625 -20.25 -4.68 1 98.56 193 GLU B N 1
ATOM 5747 C CA . GLU B 1 193 ? 29.203 -18.938 -4.902 1 98.56 193 GLU B CA 1
ATOM 5748 C C . GLU B 1 193 ? 28.156 -17.953 -5.434 1 98.56 193 GLU B C 1
ATOM 5750 O O . GLU B 1 193 ? 28.297 -16.75 -5.285 1 98.56 193 GLU B O 1
ATOM 5755 N N . LEU B 1 194 ? 27.047 -18.469 -6.047 1 98.75 194 LEU B N 1
ATOM 5756 C CA . LEU B 1 194 ? 26.016 -17.594 -6.621 1 98.75 194 LEU B CA 1
ATOM 5757 C C . LEU B 1 194 ? 25.344 -16.766 -5.539 1 98.75 194 LEU B C 1
ATOM 5759 O O . LEU B 1 194 ? 25.297 -15.531 -5.645 1 98.75 194 LEU B O 1
ATOM 5763 N N . SER B 1 195 ? 24.875 -17.406 -4.449 1 98.69 195 SER B N 1
ATOM 5764 C CA . SER B 1 195 ? 24.234 -16.656 -3.373 1 98.69 195 SER B CA 1
ATOM 5765 C C . SER B 1 195 ? 25.266 -16.016 -2.453 1 98.69 195 SER B C 1
ATOM 5767 O O . SER B 1 195 ? 25.016 -14.93 -1.91 1 98.69 195 SER B O 1
ATOM 5769 N N . GLN B 1 196 ? 26.406 -16.672 -2.326 1 98.5 196 GLN B N 1
ATOM 5770 C CA . GLN B 1 196 ? 27.469 -16.125 -1.477 1 98.5 196 GLN B CA 1
ATOM 5771 C C . GLN B 1 196 ? 27.906 -14.75 -1.972 1 98.5 196 GLN B C 1
ATOM 5773 O O . GLN B 1 196 ? 28.125 -13.844 -1.173 1 98.5 196 GLN B O 1
ATOM 5778 N N . LYS B 1 197 ? 28.031 -14.617 -3.277 1 98.44 197 LYS B N 1
ATOM 5779 C CA . LYS B 1 197 ? 28.516 -13.367 -3.854 1 98.44 197 LYS B CA 1
ATOM 5780 C C . LYS B 1 197 ? 27.375 -12.508 -4.375 1 98.44 197 LYS B C 1
ATOM 5782 O O . LYS B 1 197 ? 27.516 -11.289 -4.492 1 98.44 197 LYS B O 1
ATOM 5787 N N . GLY B 1 198 ? 26.234 -13.148 -4.676 1 98.38 198 GLY B N 1
ATOM 5788 C CA . GLY B 1 198 ? 25.188 -12.453 -5.414 1 98.38 198 GLY B CA 1
ATOM 5789 C C . GLY B 1 198 ? 24.031 -12.008 -4.535 1 98.38 198 GLY B C 1
ATOM 5790 O O . GLY B 1 198 ? 23.219 -11.172 -4.945 1 98.38 198 GLY B O 1
ATOM 5791 N N . ALA B 1 199 ? 23.906 -12.547 -3.303 1 98.62 199 ALA B N 1
ATOM 5792 C CA . ALA B 1 199 ? 22.859 -12.078 -2.387 1 98.62 199 ALA B CA 1
ATOM 5793 C C . ALA B 1 199 ? 23.234 -10.727 -1.787 1 98.62 199 ALA B C 1
ATOM 5795 O O . ALA B 1 199 ? 24.406 -10.344 -1.775 1 98.62 199 ALA B O 1
ATOM 5796 N N . TYR B 1 200 ? 22.297 -9.984 -1.297 1 97.88 200 TYR B N 1
ATOM 5797 C CA . TYR B 1 200 ? 22.562 -8.695 -0.668 1 97.88 200 TYR B CA 1
ATOM 5798 C C . TYR B 1 200 ? 23.438 -8.859 0.563 1 97.88 200 TYR B C 1
ATOM 5800 O O . TYR B 1 200 ? 24.266 -7.996 0.855 1 97.88 200 TYR B O 1
ATOM 5808 N N . SER B 1 201 ? 23.203 -9.875 1.353 1 96.94 201 SER B N 1
ATOM 5809 C CA . SER B 1 201 ? 24.016 -10.234 2.52 1 96.94 201 SER B CA 1
ATOM 5810 C C . SER B 1 201 ? 23.875 -11.719 2.85 1 96.94 201 SER B C 1
ATOM 5812 O O . SER B 1 201 ? 23.047 -12.414 2.26 1 96.94 201 SER B O 1
ATOM 5814 N N . SER B 1 202 ? 24.609 -12.18 3.793 1 96.94 202 SER B N 1
ATOM 5815 C CA . SER B 1 202 ? 24.562 -13.578 4.188 1 96.94 202 SER B CA 1
ATOM 5816 C C . SER B 1 202 ? 23.25 -13.906 4.902 1 96.94 202 SER B C 1
ATOM 5818 O O . SER B 1 202 ? 22.844 -15.07 4.957 1 96.94 202 SER B O 1
ATOM 5820 N N . LYS B 1 203 ? 22.609 -12.852 5.449 1 96.56 203 LYS B N 1
ATOM 5821 C CA . LYS B 1 203 ? 21.328 -13.055 6.145 1 96.56 203 LYS B CA 1
ATOM 5822 C C . LYS B 1 203 ? 20.172 -13.047 5.164 1 96.56 203 LYS B C 1
ATOM 5824 O O . LYS B 1 203 ? 19.047 -13.438 5.516 1 96.56 203 LYS B O 1
ATOM 5829 N N . GLU B 1 204 ? 20.391 -12.625 3.969 1 98.31 204 GLU B N 1
ATOM 5830 C CA . GLU B 1 204 ? 19.375 -12.539 2.936 1 98.31 204 GLU B CA 1
ATOM 5831 C C . GLU B 1 204 ? 19.562 -13.609 1.869 1 98.31 204 GLU B C 1
ATOM 5833 O O . GLU B 1 204 ? 19.594 -13.312 0.674 1 98.31 204 GLU B O 1
ATOM 5838 N N . VAL B 1 205 ? 19.766 -14.82 2.34 1 98.75 205 VAL B N 1
ATOM 5839 C CA . VAL B 1 205 ? 19.906 -16.031 1.537 1 98.75 205 VAL B CA 1
ATOM 5840 C C . VAL B 1 205 ? 18.844 -17.047 1.941 1 98.75 205 VAL B C 1
ATOM 5842 O O . VAL B 1 205 ? 18.562 -17.234 3.129 1 98.75 205 VAL B O 1
ATOM 5845 N N . TYR B 1 206 ? 18.141 -17.641 1.002 1 98.88 206 TYR B N 1
ATOM 5846 C CA . TYR B 1 206 ? 17.266 -18.766 1.277 1 98.88 206 TYR B CA 1
ATOM 5847 C C . TYR B 1 206 ? 18.062 -20.062 1.312 1 98.88 206 TYR B C 1
ATOM 5849 O O . TYR B 1 206 ? 18.359 -20.656 0.266 1 98.88 206 TYR B O 1
ATOM 5857 N N . THR B 1 207 ? 18.328 -20.547 2.438 1 98.69 207 THR B N 1
ATOM 5858 C CA . THR B 1 207 ? 19.094 -21.766 2.643 1 98.69 207 THR B CA 1
ATOM 5859 C C . THR B 1 207 ? 18.266 -22.984 2.275 1 98.69 207 THR B C 1
ATOM 5861 O O . THR B 1 207 ? 17.047 -22.906 2.113 1 98.69 207 THR B O 1
ATOM 5864 N N . PRO B 1 208 ? 18.938 -24.141 2.074 1 98.5 208 PRO B N 1
ATOM 5865 C CA . PRO B 1 208 ? 18.172 -25.359 1.822 1 98.5 208 PRO B CA 1
ATOM 5866 C C . PRO B 1 208 ? 17.109 -25.641 2.889 1 98.5 208 PRO B C 1
ATOM 5868 O O . PRO B 1 208 ? 16.016 -26.125 2.574 1 98.5 208 PRO B O 1
ATOM 5871 N N . ALA B 1 209 ? 17.453 -25.312 4.109 1 98.69 209 ALA B N 1
ATOM 5872 C CA . ALA B 1 209 ? 16.484 -25.484 5.191 1 98.69 209 ALA B CA 1
ATOM 5873 C C . ALA B 1 209 ? 15.289 -24.562 5 1 98.69 209 ALA B C 1
ATOM 5875 O O . ALA B 1 209 ? 14.148 -24.953 5.27 1 98.69 209 ALA B O 1
ATOM 5876 N N . ASP B 1 210 ? 15.547 -23.297 4.605 1 98.81 210 ASP B N 1
ATOM 5877 C CA . ASP B 1 210 ? 14.469 -22.359 4.324 1 98.81 210 ASP B CA 1
ATOM 5878 C C . ASP B 1 210 ? 13.57 -22.875 3.201 1 98.81 210 ASP B C 1
ATOM 5880 O O . ASP B 1 210 ? 12.344 -22.812 3.307 1 98.81 210 ASP B O 1
ATOM 5884 N N . VAL B 1 211 ? 14.148 -23.344 2.141 1 98.88 211 VAL B N 1
ATOM 5885 C CA . VAL B 1 211 ? 13.414 -23.859 0.992 1 98.88 211 VAL B CA 1
ATOM 5886 C C . VAL B 1 211 ? 12.562 -25.047 1.419 1 98.88 211 VAL B C 1
ATOM 5888 O O . VAL B 1 211 ? 11.383 -25.141 1.066 1 98.88 211 VAL B O 1
ATOM 5891 N N . LYS B 1 212 ? 13.148 -25.953 2.148 1 98.81 212 LYS B N 1
ATOM 5892 C CA . LYS B 1 212 ? 12.406 -27.109 2.648 1 98.81 212 LYS B CA 1
ATOM 5893 C C . LYS B 1 212 ? 11.219 -26.672 3.494 1 98.81 212 LYS B C 1
ATOM 5895 O O . LYS B 1 212 ? 10.125 -27.234 3.381 1 98.81 212 LYS B O 1
ATOM 5900 N N . LYS B 1 213 ? 11.469 -25.703 4.355 1 98.88 213 LYS B N 1
ATOM 5901 C CA . LYS B 1 213 ? 10.398 -25.172 5.199 1 98.88 213 LYS B CA 1
ATOM 5902 C C . LYS B 1 213 ? 9.258 -24.609 4.352 1 98.88 213 LYS B C 1
ATOM 5904 O O . LYS B 1 213 ? 8.086 -24.875 4.625 1 98.88 213 LYS B O 1
ATOM 5909 N N . ILE B 1 214 ? 9.562 -23.828 3.324 1 98.94 214 ILE B N 1
ATOM 5910 C CA . ILE B 1 214 ? 8.57 -23.234 2.445 1 98.94 214 ILE B CA 1
ATOM 5911 C C . ILE B 1 214 ? 7.809 -24.328 1.698 1 98.94 214 ILE B C 1
ATOM 5913 O O . ILE B 1 214 ? 6.574 -24.297 1.642 1 98.94 214 ILE B O 1
ATOM 5917 N N . LEU B 1 215 ? 8.492 -25.344 1.193 1 98.88 215 LEU B N 1
ATOM 5918 C CA . LEU B 1 215 ? 7.875 -26.422 0.434 1 98.88 215 LEU B CA 1
ATOM 5919 C C . LEU B 1 215 ? 6.934 -27.234 1.314 1 98.88 215 LEU B C 1
ATOM 5921 O O . LEU B 1 215 ? 5.809 -27.547 0.912 1 98.88 215 LEU B O 1
ATOM 5925 N N . SER B 1 216 ? 7.398 -27.562 2.508 1 98.81 216 SER B N 1
ATOM 5926 C CA . SER B 1 216 ? 6.594 -28.359 3.42 1 98.81 216 SER B CA 1
ATOM 5927 C C . SER B 1 216 ? 5.348 -27.609 3.871 1 98.81 216 SER B C 1
ATOM 5929 O O . SER B 1 216 ? 4.258 -28.172 3.93 1 98.81 216 SER B O 1
ATOM 5931 N N . PHE B 1 217 ? 5.59 -26.359 4.219 1 98.88 217 PHE B N 1
ATOM 5932 C CA . PHE B 1 217 ? 4.469 -25.531 4.641 1 98.88 217 PHE B CA 1
ATOM 5933 C C . PHE B 1 217 ? 3.443 -25.406 3.521 1 98.88 217 PHE B C 1
ATOM 5935 O O . PHE B 1 217 ? 2.24 -25.531 3.754 1 98.88 217 PHE B O 1
ATOM 5942 N N . ALA B 1 218 ? 3.92 -25.141 2.328 1 98.94 218 ALA B N 1
ATOM 5943 C CA . ALA B 1 218 ? 3.047 -24.984 1.166 1 98.94 218 ALA B CA 1
ATOM 5944 C C . ALA B 1 218 ? 2.258 -26.266 0.904 1 98.94 218 ALA B C 1
ATOM 5946 O O . ALA B 1 218 ? 1.045 -26.219 0.683 1 98.94 218 ALA B O 1
ATOM 5947 N N . GLU B 1 219 ? 2.889 -27.344 0.942 1 98.81 219 GLU B N 1
ATOM 5948 C CA . GLU B 1 219 ? 2.223 -28.625 0.719 1 98.81 219 GLU B CA 1
ATOM 5949 C C . GLU B 1 219 ? 1.109 -28.859 1.737 1 98.81 219 GLU B C 1
ATOM 5951 O O . GLU B 1 219 ? 0.019 -29.312 1.383 1 98.81 219 GLU B O 1
ATOM 5956 N N . SER B 1 220 ? 1.418 -28.531 2.959 1 98.75 220 SER B N 1
ATOM 5957 C CA . SER B 1 220 ? 0.44 -28.734 4.023 1 98.75 220 SER B CA 1
ATOM 5958 C C . SER B 1 220 ? -0.791 -27.859 3.82 1 98.75 220 SER B C 1
ATOM 5960 O O . SER B 1 220 ? -1.844 -28.109 4.41 1 98.75 220 SER B O 1
ATOM 5962 N N . ARG B 1 221 ? -0.691 -26.875 2.955 1 98.88 221 ARG B N 1
ATOM 5963 C CA . ARG B 1 221 ? -1.806 -25.984 2.643 1 98.88 221 ARG B CA 1
ATOM 5964 C C . ARG B 1 221 ? -2.379 -26.297 1.264 1 98.88 221 ARG B C 1
ATOM 5966 O O . ARG B 1 221 ? -3.26 -25.578 0.78 1 98.88 221 ARG B O 1
ATOM 5973 N N . GLY B 1 222 ? -1.886 -27.312 0.591 1 98.75 222 GLY B N 1
ATOM 5974 C CA . GLY B 1 222 ? -2.311 -27.625 -0.761 1 98.75 222 GLY B CA 1
ATOM 5975 C C . GLY B 1 222 ? -1.834 -26.625 -1.794 1 98.75 222 GLY B C 1
ATOM 5976 O O . GLY B 1 222 ? -2.525 -26.375 -2.781 1 98.75 222 GLY B O 1
ATOM 5977 N N . VAL B 1 223 ? -0.721 -25.984 -1.541 1 98.94 223 VAL B N 1
ATOM 5978 C CA . VAL B 1 223 ? -0.139 -25 -2.457 1 98.94 223 VAL B CA 1
ATOM 5979 C C . VAL B 1 223 ? 1.137 -25.578 -3.074 1 98.94 223 VAL B C 1
ATOM 5981 O O . VAL B 1 223 ? 2.004 -26.078 -2.363 1 98.94 223 VAL B O 1
ATOM 5984 N N . ARG B 1 224 ? 1.169 -25.531 -4.344 1 98.81 224 ARG B N 1
ATOM 5985 C CA . ARG B 1 224 ? 2.355 -25.906 -5.102 1 98.81 224 ARG B CA 1
ATOM 5986 C C . ARG B 1 224 ? 3.361 -24.766 -5.156 1 98.81 224 ARG B C 1
ATOM 5988 O O . ARG B 1 224 ? 2.98 -23.594 -5.125 1 98.81 224 ARG B O 1
ATOM 5995 N N . VAL B 1 225 ? 4.633 -25.156 -5.191 1 98.88 225 VAL B N 1
ATOM 5996 C CA . VAL B 1 225 ? 5.668 -24.141 -5.398 1 98.88 225 VAL B CA 1
ATOM 5997 C C . VAL B 1 225 ? 6.363 -24.375 -6.734 1 98.88 225 VAL B C 1
ATOM 5999 O O . VAL B 1 225 ? 6.961 -25.438 -6.953 1 98.88 225 VAL B O 1
ATOM 6002 N N . VAL B 1 226 ? 6.23 -23.422 -7.602 1 98.81 226 VAL B N 1
ATOM 6003 C CA . VAL B 1 226 ? 6.871 -23.469 -8.906 1 98.81 226 VAL B CA 1
ATOM 6004 C C . VAL B 1 226 ? 8.023 -22.469 -8.953 1 98.81 226 VAL B C 1
ATOM 6006 O O . VAL B 1 226 ? 7.805 -21.25 -8.812 1 98.81 226 VAL B O 1
ATOM 6009 N N . LEU B 1 227 ? 9.195 -22.938 -9.172 1 98.75 227 LEU B N 1
ATOM 6010 C CA . LEU B 1 227 ? 10.367 -22.062 -9.172 1 98.75 227 LEU B CA 1
ATOM 6011 C C . LEU B 1 227 ? 10.602 -21.469 -10.555 1 98.75 227 LEU B C 1
ATOM 6013 O O . LEU B 1 227 ? 10.477 -22.172 -11.562 1 98.75 227 LEU B O 1
ATOM 6017 N N . GLU B 1 228 ? 10.922 -20.25 -10.547 1 98.75 228 GLU B N 1
ATOM 6018 C CA . GLU B 1 228 ? 11.422 -19.594 -11.758 1 98.75 228 GLU B CA 1
ATOM 6019 C C . GLU B 1 228 ? 12.859 -19.109 -11.578 1 98.75 228 GLU B C 1
ATOM 6021 O O . GLU B 1 228 ? 13.164 -18.406 -10.617 1 98.75 228 GLU B O 1
ATOM 6026 N N . ILE B 1 229 ? 13.656 -19.484 -12.438 1 97.12 229 ILE B N 1
ATOM 6027 C CA . ILE B 1 229 ? 14.961 -18.875 -12.641 1 97.12 229 ILE B CA 1
ATOM 6028 C C . ILE B 1 229 ? 15 -18.188 -14.008 1 97.12 229 ILE B C 1
ATOM 6030 O O . ILE B 1 229 ? 15.297 -18.844 -15.016 1 97.12 229 ILE B O 1
ATOM 6034 N N . ASP B 1 230 ? 14.859 -16.953 -14.016 1 97.69 230 ASP B N 1
ATOM 6035 C CA . ASP B 1 230 ? 14.766 -16.219 -15.273 1 97.69 230 ASP B CA 1
ATOM 6036 C C . ASP B 1 230 ? 16.141 -16.109 -15.945 1 97.69 230 ASP B C 1
ATOM 6038 O O . ASP B 1 230 ? 17.141 -15.859 -15.289 1 97.69 230 ASP B O 1
ATOM 6042 N N . MET B 1 231 ? 16.188 -16.359 -17.297 1 97.56 231 MET B N 1
ATOM 6043 C CA . MET B 1 231 ? 17.391 -16.328 -18.125 1 97.56 231 MET B CA 1
ATOM 6044 C C . MET B 1 231 ? 17.031 -16.281 -19.609 1 97.56 231 MET B C 1
ATOM 6046 O O . MET B 1 231 ? 15.93 -16.672 -19.984 1 97.56 231 MET B O 1
ATOM 6050 N N . PRO B 1 232 ? 17.828 -15.797 -20.422 1 97.44 232 PRO B N 1
ATOM 6051 C CA . PRO B 1 232 ? 19.203 -15.359 -20.141 1 97.44 232 PRO B CA 1
ATOM 6052 C C . PRO B 1 232 ? 19.281 -13.914 -19.672 1 97.44 232 PRO B C 1
ATOM 6054 O O . PRO B 1 232 ? 20.344 -13.453 -19.234 1 97.44 232 PRO B O 1
ATOM 6057 N N . ALA B 1 233 ? 18.25 -13.117 -19.859 1 97.56 233 ALA B N 1
ATOM 6058 C CA . ALA B 1 233 ? 18.172 -11.797 -19.234 1 97.56 233 ALA B CA 1
ATOM 6059 C C . ALA B 1 233 ? 17.828 -11.914 -17.75 1 97.56 233 ALA B C 1
ATOM 6061 O O . ALA B 1 233 ? 17.578 -13.016 -17.25 1 97.56 233 ALA B O 1
ATOM 6062 N N . HIS B 1 234 ? 17.953 -10.836 -17 1 97.69 234 HIS B N 1
ATOM 6063 C CA . HIS B 1 234 ? 17.656 -10.82 -15.57 1 97.69 234 HIS B CA 1
ATOM 6064 C C . HIS B 1 234 ? 18.641 -11.688 -14.797 1 97.69 234 HIS B C 1
ATOM 6066 O O . HIS B 1 234 ? 18.25 -12.422 -13.883 1 97.69 234 HIS B O 1
ATOM 6072 N N . THR B 1 235 ? 19.922 -11.695 -15.25 1 98.12 235 THR B N 1
ATOM 6073 C CA . THR B 1 235 ? 20.922 -12.586 -14.664 1 98.12 235 THR B CA 1
ATOM 6074 C C . THR B 1 235 ? 22.188 -11.82 -14.305 1 98.12 235 THR B C 1
ATOM 6076 O O . THR B 1 235 ? 23.234 -12.43 -14.078 1 98.12 235 THR B O 1
ATOM 6079 N N . ALA B 1 236 ? 22.094 -10.484 -14.305 1 98.38 236 ALA B N 1
ATOM 6080 C CA . ALA B 1 236 ? 23.297 -9.672 -14.102 1 98.38 236 ALA B CA 1
ATOM 6081 C C . ALA B 1 236 ? 24.047 -10.094 -12.844 1 98.38 236 ALA B C 1
ATOM 6083 O O . ALA B 1 236 ? 25.281 -10.07 -12.812 1 98.38 236 ALA B O 1
ATOM 6084 N N . THR B 1 237 ? 23.406 -10.5 -11.852 1 98.19 237 THR B N 1
ATOM 6085 C CA . THR B 1 237 ? 23.969 -10.82 -10.555 1 98.19 237 THR B CA 1
ATOM 6086 C C . THR B 1 237 ? 24.891 -12.039 -10.641 1 98.19 237 THR B C 1
ATOM 6088 O O . THR B 1 237 ? 25.766 -12.234 -9.797 1 98.19 237 THR B O 1
ATOM 6091 N N . ILE B 1 238 ? 24.688 -12.891 -11.617 1 98.69 238 ILE B N 1
ATOM 6092 C CA . ILE B 1 238 ? 25.562 -14.031 -11.828 1 98.69 238 ILE B CA 1
ATOM 6093 C C . ILE B 1 238 ? 27 -13.539 -12.055 1 98.69 238 ILE B C 1
ATOM 6095 O O . ILE B 1 238 ? 27.953 -14.219 -11.688 1 98.69 238 ILE B O 1
ATOM 6099 N N . GLY B 1 239 ? 27.188 -12.328 -12.609 1 98.31 239 GLY B N 1
ATOM 6100 C CA . GLY B 1 239 ? 28.5 -11.742 -12.875 1 98.31 239 GLY B CA 1
ATOM 6101 C C . GLY B 1 239 ? 29.312 -11.531 -11.617 1 98.31 239 GLY B C 1
ATOM 6102 O O . GLY B 1 239 ? 30.531 -11.383 -11.688 1 98.31 239 GLY B O 1
ATOM 6103 N N . GLU B 1 240 ? 28.656 -11.461 -10.445 1 98 240 GLU B N 1
ATOM 6104 C CA . GLU B 1 240 ? 29.391 -11.281 -9.195 1 98 240 GLU B CA 1
ATOM 6105 C C . GLU B 1 240 ? 30.328 -12.453 -8.938 1 98 240 GLU B C 1
ATOM 6107 O O . GLU B 1 240 ? 31.391 -12.281 -8.336 1 98 240 GLU B O 1
ATOM 6112 N N . SER B 1 241 ? 29.906 -13.633 -9.383 1 98.31 241 SER B N 1
ATOM 6113 C CA . SER B 1 241 ? 30.75 -14.82 -9.203 1 98.31 241 SER B CA 1
ATOM 6114 C C . SER B 1 241 ? 31.359 -15.266 -10.531 1 98.31 241 SER B C 1
ATOM 6116 O O . SER B 1 241 ? 32.438 -15.852 -10.555 1 98.31 241 SER B O 1
ATOM 6118 N N . HIS B 1 242 ? 30.672 -14.992 -11.625 1 98.5 242 HIS B N 1
ATOM 6119 C CA . HIS B 1 242 ? 31.109 -15.438 -12.945 1 98.5 242 HIS B CA 1
ATOM 6120 C C . HIS B 1 242 ? 31.078 -14.289 -13.945 1 98.5 242 HIS B C 1
ATOM 6122 O O . HIS B 1 242 ? 30.297 -14.32 -14.914 1 98.5 242 HIS B O 1
ATOM 6128 N N . PRO B 1 243 ? 31.938 -13.352 -13.844 1 98.06 243 PRO B N 1
ATOM 6129 C CA . PRO B 1 243 ? 31.891 -12.164 -14.695 1 98.06 243 PRO B CA 1
ATOM 6130 C C . PRO B 1 243 ? 32.062 -12.492 -16.172 1 98.06 243 PRO B C 1
ATOM 6132 O O . PRO B 1 243 ? 31.469 -11.836 -17.031 1 98.06 243 PRO B O 1
ATOM 6135 N N . ASP B 1 244 ? 32.812 -13.578 -16.469 1 97.25 244 ASP B N 1
ATOM 6136 C CA . ASP B 1 244 ? 33.125 -13.922 -17.859 1 97.25 244 ASP B CA 1
ATOM 6137 C C . ASP B 1 244 ? 31.922 -14.555 -18.547 1 97.25 244 ASP B C 1
ATOM 6139 O O . ASP B 1 244 ? 31.938 -14.758 -19.766 1 97.25 244 ASP B O 1
ATOM 6143 N N . TYR B 1 245 ? 30.828 -14.789 -17.781 1 98.38 245 TYR B N 1
ATOM 6144 C CA . TYR B 1 245 ? 29.656 -15.43 -18.359 1 98.38 245 TYR B CA 1
ATOM 6145 C C . TYR B 1 245 ? 28.672 -14.383 -18.875 1 98.38 245 TYR B C 1
ATOM 6147 O O . TYR B 1 245 ? 27.719 -14.719 -19.578 1 98.38 245 TYR B O 1
ATOM 6155 N N . LEU B 1 246 ? 28.875 -13.078 -18.609 1 98.31 246 LEU B N 1
ATOM 6156 C CA . LEU B 1 246 ? 27.891 -12.039 -18.891 1 98.31 246 LEU B CA 1
ATOM 6157 C C . LEU B 1 246 ? 28.375 -11.141 -20.031 1 98.31 246 LEU B C 1
ATOM 6159 O O . LEU B 1 246 ? 29.578 -10.969 -20.234 1 98.31 246 LEU B O 1
ATOM 6163 N N . ILE B 1 247 ? 27.453 -10.664 -20.75 1 98.06 247 ILE B N 1
ATOM 6164 C CA . ILE B 1 247 ? 27.688 -9.617 -21.734 1 98.06 247 ILE B CA 1
ATOM 6165 C C . ILE B 1 247 ? 27.031 -8.32 -21.266 1 98.06 247 ILE B C 1
ATOM 6167 O O . ILE B 1 247 ? 25.906 -8.336 -20.766 1 98.06 247 ILE B O 1
ATOM 6171 N N . CYS B 1 248 ? 27.672 -7.129 -21.391 1 97.5 248 CYS B N 1
ATOM 6172 C CA . CYS B 1 248 ? 27.25 -5.746 -21.203 1 97.5 248 CYS B CA 1
ATOM 6173 C C . CYS B 1 248 ? 27.031 -5.438 -19.734 1 97.5 248 CYS B C 1
ATOM 6175 O O . CYS B 1 248 ? 26.25 -4.551 -19.391 1 97.5 248 CYS B O 1
ATOM 6177 N N . ALA B 1 249 ? 27.625 -6.219 -18.812 1 96.25 249 ALA B N 1
ATOM 6178 C CA . ALA B 1 249 ? 27.484 -6.047 -17.375 1 96.25 249 ALA B CA 1
ATOM 6179 C C . ALA B 1 249 ? 28.031 -4.703 -16.922 1 96.25 249 ALA B C 1
ATOM 6181 O O . ALA B 1 249 ? 27.641 -4.176 -15.875 1 96.25 249 ALA B O 1
ATOM 6182 N N . ASP B 1 250 ? 28.906 -4.102 -17.688 1 95.12 250 ASP B N 1
ATOM 6183 C CA . ASP B 1 250 ? 29.578 -2.855 -17.312 1 95.12 250 ASP B CA 1
ATOM 6184 C C . ASP B 1 250 ? 28.875 -1.651 -17.938 1 95.12 250 ASP B C 1
ATOM 6186 O O . ASP B 1 250 ? 29.297 -0.509 -17.719 1 95.12 250 ASP B O 1
ATOM 6190 N N . GLU B 1 251 ? 27.828 -1.912 -18.656 1 97.12 251 GLU B N 1
ATOM 6191 C CA . GLU B 1 251 ? 27.109 -0.829 -19.328 1 97.12 251 GLU B CA 1
ATOM 6192 C C . GLU B 1 251 ? 26.016 -0.262 -18.438 1 97.12 251 GLU B C 1
ATOM 6194 O O . GLU B 1 251 ? 25.484 -0.965 -17.578 1 97.12 251 GLU B O 1
ATOM 6199 N N . PHE B 1 252 ? 25.719 1.06 -18.625 1 96.62 252 PHE B N 1
ATOM 6200 C CA . PHE B 1 252 ? 24.5 1.615 -18.047 1 96.62 252 PHE B CA 1
ATOM 6201 C C . PHE B 1 252 ? 23.266 0.948 -18.641 1 96.62 252 PHE B C 1
ATOM 6203 O O . PHE B 1 252 ? 23.219 0.669 -19.844 1 96.62 252 PHE B O 1
ATOM 6210 N N . TRP B 1 253 ? 22.281 0.739 -17.922 1 96.75 253 TRP B N 1
ATOM 6211 C CA . TRP B 1 253 ? 21.219 -0.224 -18.219 1 96.75 253 TRP B CA 1
ATOM 6212 C C . TRP B 1 253 ? 20.297 0.297 -19.312 1 96.75 253 TRP B C 1
ATOM 6214 O O . TRP B 1 253 ? 19.75 -0.484 -20.094 1 96.75 253 TRP B O 1
ATOM 6224 N N . ALA B 1 254 ? 20.109 1.529 -19.438 1 95.25 254 ALA B N 1
ATOM 6225 C CA . ALA B 1 254 ? 18.969 2.133 -20.141 1 95.25 254 ALA B CA 1
ATOM 6226 C C . ALA B 1 254 ? 18.859 1.614 -21.562 1 95.25 254 ALA B C 1
ATOM 6228 O O . ALA B 1 254 ? 17.766 1.364 -22.062 1 95.25 254 ALA B O 1
ATOM 6229 N N . ALA B 1 255 ? 19.953 1.366 -22.25 1 96.62 255 ALA B N 1
ATOM 6230 C CA . ALA B 1 255 ? 19.922 0.916 -23.641 1 96.62 255 ALA B CA 1
ATOM 6231 C C . ALA B 1 255 ? 20.047 -0.603 -23.734 1 96.62 255 ALA B C 1
ATOM 6233 O O . ALA B 1 255 ? 19.766 -1.194 -24.781 1 96.62 255 ALA B O 1
ATOM 6234 N N . TYR B 1 256 ? 20.375 -1.274 -22.609 1 97.31 256 TYR B N 1
ATOM 6235 C CA . TYR B 1 256 ? 20.891 -2.631 -22.75 1 97.31 256 TYR B CA 1
ATOM 6236 C C . TYR B 1 256 ? 20.125 -3.6 -21.859 1 97.31 256 TYR B C 1
ATOM 6238 O O . TYR B 1 256 ? 20.359 -4.812 -21.906 1 97.31 256 TYR B O 1
ATOM 6246 N N . ALA B 1 257 ? 19.203 -3.045 -21.062 1 96.25 257 ALA B N 1
ATOM 6247 C CA . ALA B 1 257 ? 18.406 -3.879 -20.188 1 96.25 257 ALA B CA 1
ATOM 6248 C C . ALA B 1 257 ? 17.016 -3.27 -19.953 1 96.25 257 ALA B C 1
ATOM 6250 O O . ALA B 1 257 ? 16.812 -2.082 -20.219 1 96.25 257 ALA B O 1
ATOM 6251 N N . ALA B 1 258 ? 16.078 -4.109 -19.5 1 93.81 258 ALA B N 1
ATOM 6252 C CA . ALA B 1 258 ? 14.742 -3.629 -19.156 1 93.81 258 ALA B CA 1
ATOM 6253 C C . ALA B 1 258 ? 14.758 -2.852 -17.844 1 93.81 258 ALA B C 1
ATOM 6255 O O . ALA B 1 258 ? 13.898 -1.997 -17.609 1 93.81 258 ALA B O 1
ATOM 6256 N N . GLU B 1 259 ? 15.656 -3.178 -16.938 1 94.62 259 GLU B N 1
ATOM 6257 C CA . GLU B 1 259 ? 15.875 -2.508 -15.664 1 94.62 259 GLU B CA 1
ATOM 6258 C C . GLU B 1 259 ? 17.328 -2.652 -15.203 1 94.62 259 GLU B C 1
ATOM 6260 O O . GLU B 1 259 ? 18.047 -3.52 -15.688 1 94.62 259 GLU B O 1
ATOM 6265 N N . PRO B 1 260 ? 17.781 -1.797 -14.328 1 96.06 260 PRO B N 1
ATOM 6266 C CA . PRO B 1 260 ? 19.156 -1.9 -13.82 1 96.06 260 PRO B CA 1
ATOM 6267 C C . PRO B 1 260 ? 19.344 -3.104 -12.898 1 96.06 260 PRO B C 1
ATOM 6269 O O . PRO B 1 260 ? 18.422 -3.51 -12.195 1 96.06 260 PRO B O 1
ATOM 6272 N N . PRO B 1 261 ? 20.484 -3.641 -12.906 1 97.31 261 PRO B N 1
ATOM 6273 C CA . PRO B 1 261 ? 21.625 -3.348 -13.773 1 97.31 261 PRO B CA 1
ATOM 6274 C C . PRO B 1 261 ? 21.562 -4.066 -15.117 1 97.31 261 PRO B C 1
ATOM 6276 O O . PRO B 1 261 ? 20.766 -5 -15.273 1 97.31 261 PRO B O 1
ATOM 6279 N N . ALA B 1 262 ? 22.422 -3.641 -16.031 1 97.75 262 ALA B N 1
ATOM 6280 C CA . ALA B 1 262 ? 22.578 -4.375 -17.281 1 97.75 262 ALA B CA 1
ATOM 6281 C C . ALA B 1 262 ? 23.406 -5.641 -17.078 1 97.75 262 ALA B C 1
ATOM 6283 O O . ALA B 1 262 ? 24.125 -5.762 -16.094 1 97.75 262 ALA B O 1
ATOM 6284 N N . GLY B 1 263 ? 23.25 -6.543 -18.047 1 97.81 263 GLY B N 1
ATOM 6285 C CA . GLY B 1 263 ? 23.953 -7.812 -18.031 1 97.81 263 GLY B CA 1
ATOM 6286 C C . GLY B 1 263 ? 23.078 -8.992 -18.375 1 97.81 263 GLY B C 1
ATOM 6287 O O . GLY B 1 263 ? 21.969 -9.141 -17.844 1 97.81 263 GLY B O 1
ATOM 6288 N N . GLN B 1 264 ? 23.484 -9.773 -19.297 1 98.31 264 GLN B N 1
ATOM 6289 C CA . GLN B 1 264 ? 22.797 -10.984 -19.719 1 98.31 264 GLN B CA 1
ATOM 6290 C C . GLN B 1 264 ? 23.781 -12.125 -19.953 1 98.31 264 GLN B C 1
ATOM 6292 O O . GLN B 1 264 ? 24.906 -11.906 -20.391 1 98.31 264 GLN B O 1
ATOM 6297 N N . LEU B 1 265 ? 23.391 -13.305 -19.656 1 98.44 265 LEU B N 1
ATOM 6298 C CA . LEU B 1 265 ? 24.234 -14.461 -19.938 1 98.44 265 LEU B CA 1
ATOM 6299 C C . LEU B 1 265 ? 24.625 -14.5 -21.422 1 98.44 265 LEU B C 1
ATOM 6301 O O . LEU B 1 265 ? 23.781 -14.242 -22.281 1 98.44 265 LEU B O 1
ATOM 6305 N N . ASP B 1 266 ? 25.891 -14.781 -21.688 1 98.25 266 ASP B N 1
ATOM 6306 C CA . ASP B 1 266 ? 26.375 -15.023 -23.047 1 98.25 266 ASP B CA 1
ATOM 6307 C C . ASP B 1 266 ? 25.812 -16.344 -23.594 1 98.25 266 ASP B C 1
ATOM 6309 O O . ASP B 1 266 ? 26.219 -17.422 -23.156 1 98.25 266 ASP B O 1
ATOM 6313 N N . PRO B 1 267 ? 24.938 -16.25 -24.562 1 97.88 267 PRO B N 1
ATOM 6314 C CA . PRO B 1 267 ? 24.281 -17.469 -25.047 1 97.88 267 PRO B CA 1
ATOM 6315 C C . PRO B 1 267 ? 25.234 -18.391 -25.797 1 97.88 267 PRO B C 1
ATOM 6317 O O . PRO B 1 267 ? 24.891 -19.547 -26.078 1 97.88 267 PRO B O 1
ATOM 6320 N N . LEU B 1 268 ? 26.484 -17.906 -26.125 1 97.69 268 LEU B N 1
ATOM 6321 C CA . LEU B 1 268 ? 27.438 -18.703 -26.891 1 97.69 268 LEU B CA 1
ATOM 6322 C C . LEU B 1 268 ? 28.516 -19.266 -25.984 1 97.69 268 LEU B C 1
ATOM 6324 O O . LEU B 1 268 ? 29.406 -20 -26.453 1 97.69 268 LEU B O 1
ATOM 6328 N N . ASN B 1 269 ? 28.422 -18.969 -24.75 1 97.94 269 ASN B N 1
ATOM 6329 C CA . ASN B 1 269 ? 29.422 -19.438 -23.797 1 97.94 269 ASN B CA 1
ATOM 6330 C C . ASN B 1 269 ? 29.047 -20.797 -23.234 1 97.94 269 ASN B C 1
ATOM 6332 O O . ASN B 1 269 ? 28.125 -20.906 -22.406 1 97.94 269 ASN B O 1
ATOM 6336 N N . ASP B 1 270 ? 29.844 -21.797 -23.484 1 97.5 270 ASP B N 1
ATOM 6337 C CA . ASP B 1 270 ? 29.547 -23.172 -23.094 1 97.5 270 ASP B CA 1
ATOM 6338 C C . ASP B 1 270 ? 29.594 -23.328 -21.578 1 97.5 270 ASP B C 1
ATOM 6340 O O . ASP B 1 270 ? 28.859 -24.125 -21 1 97.5 270 ASP B O 1
ATOM 6344 N N . LYS B 1 271 ? 30.469 -22.656 -20.984 1 98.19 271 LYS B N 1
ATOM 6345 C CA . LYS B 1 271 ? 30.578 -22.734 -19.531 1 98.19 271 LYS B CA 1
ATOM 6346 C C . LYS B 1 271 ? 29.344 -22.125 -18.859 1 98.19 271 LYS B C 1
ATOM 6348 O O . LYS B 1 271 ? 28.875 -22.641 -17.844 1 98.19 271 LYS B O 1
ATOM 6353 N N . ALA B 1 272 ? 28.859 -21.062 -19.406 1 98.25 272 ALA B N 1
ATOM 6354 C CA . ALA B 1 272 ? 27.625 -20.453 -18.906 1 98.25 272 ALA B CA 1
ATOM 6355 C C . ALA B 1 272 ? 26.453 -21.422 -19.047 1 98.25 272 ALA B C 1
ATOM 6357 O O . ALA B 1 272 ? 25.656 -21.578 -18.125 1 98.25 272 ALA B O 1
ATOM 6358 N N . LEU B 1 273 ? 26.375 -22.047 -20.172 1 98.38 273 LEU B N 1
ATOM 6359 C CA . LEU B 1 273 ? 25.328 -23.047 -20.375 1 98.38 273 LEU B CA 1
ATOM 6360 C C . LEU B 1 273 ? 25.484 -24.203 -19.391 1 98.38 273 LEU B C 1
ATOM 6362 O O . LEU B 1 273 ? 24.484 -24.75 -18.906 1 98.38 273 LEU B O 1
ATOM 6366 N N . GLY B 1 274 ? 26.766 -24.609 -19.172 1 98.5 274 GLY B N 1
ATOM 6367 C CA . GLY B 1 274 ? 27.016 -25.641 -18.172 1 98.5 274 GLY B CA 1
ATOM 6368 C C . GLY B 1 274 ? 26.5 -25.266 -16.797 1 98.5 274 GLY B C 1
ATOM 6369 O O . GLY B 1 274 ? 25.906 -26.094 -16.109 1 98.5 274 GLY B O 1
ATOM 6370 N N . LEU B 1 275 ? 26.719 -24.031 -16.359 1 98.62 275 LEU B N 1
ATOM 6371 C CA . LEU B 1 275 ? 26.203 -23.531 -15.102 1 98.62 275 LEU B CA 1
ATOM 6372 C C . LEU B 1 275 ? 24.672 -23.625 -15.062 1 98.62 275 LEU B C 1
ATOM 6374 O O . LEU B 1 275 ? 24.094 -24.078 -14.078 1 98.62 275 LEU B O 1
ATOM 6378 N N . VAL B 1 276 ? 24.031 -23.219 -16.109 1 98.44 276 VAL B N 1
ATOM 6379 C CA . VAL B 1 276 ? 22.578 -23.219 -16.234 1 98.44 276 VAL B CA 1
ATOM 6380 C C . VAL B 1 276 ? 22.062 -24.656 -16.078 1 98.44 276 VAL B C 1
ATOM 6382 O O . VAL B 1 276 ? 21.094 -24.891 -15.359 1 98.44 276 VAL B O 1
ATOM 6385 N N . LYS B 1 277 ? 22.703 -25.562 -16.75 1 98.44 277 LYS B N 1
ATOM 6386 C CA . LYS B 1 277 ? 22.297 -26.969 -16.672 1 98.44 277 LYS B CA 1
ATOM 6387 C C . LYS B 1 277 ? 22.406 -27.5 -15.25 1 98.44 277 LYS B C 1
ATOM 6389 O O . LYS B 1 277 ? 21.531 -28.219 -14.773 1 98.44 277 LYS B O 1
ATOM 6394 N N . ASP B 1 278 ? 23.469 -27.109 -14.547 1 98.5 278 ASP B N 1
ATOM 6395 C CA . ASP B 1 278 ? 23.641 -27.516 -13.156 1 98.5 278 ASP B CA 1
ATOM 6396 C C . ASP B 1 278 ? 22.516 -26.969 -12.281 1 98.5 278 ASP B C 1
ATOM 6398 O O . ASP B 1 278 ? 21.984 -27.688 -11.445 1 98.5 278 ASP B O 1
ATOM 6402 N N . ILE B 1 279 ? 22.219 -25.75 -12.477 1 98.19 279 ILE B N 1
ATOM 6403 C CA . ILE B 1 279 ? 21.188 -25.062 -11.703 1 98.19 279 ILE B CA 1
ATOM 6404 C C . ILE B 1 279 ? 19.828 -25.719 -11.953 1 98.19 279 ILE B C 1
ATOM 6406 O O . ILE B 1 279 ? 19.094 -26.031 -11.008 1 98.19 279 ILE B O 1
ATOM 6410 N N . ILE B 1 280 ? 19.516 -25.984 -13.172 1 98.38 280 ILE B N 1
ATOM 6411 C CA . ILE B 1 280 ? 18.234 -26.594 -13.531 1 98.38 280 ILE B CA 1
ATOM 6412 C C . ILE B 1 280 ? 18.141 -27.984 -12.93 1 98.38 280 ILE B C 1
ATOM 6414 O O . ILE B 1 280 ? 17.109 -28.375 -12.391 1 98.38 280 ILE B O 1
ATOM 6418 N N . LYS B 1 281 ? 19.203 -28.719 -13.039 1 98.19 281 LYS B N 1
ATOM 6419 C CA . LYS B 1 281 ? 19.234 -30.078 -12.508 1 98.19 281 LYS B CA 1
ATOM 6420 C C . LYS B 1 281 ? 18.922 -30.094 -11.016 1 98.19 281 LYS B C 1
ATOM 6422 O O . LYS B 1 281 ? 18.062 -30.844 -10.555 1 98.19 281 LYS B O 1
ATOM 6427 N N . GLU B 1 282 ? 19.609 -29.25 -10.305 1 98.19 282 GLU B N 1
ATOM 6428 C CA . GLU B 1 282 ? 19.391 -29.188 -8.859 1 98.19 282 GLU B CA 1
ATOM 6429 C C . GLU B 1 282 ? 18 -28.672 -8.531 1 98.19 282 GLU B C 1
ATOM 6431 O O . GLU B 1 282 ? 17.344 -29.172 -7.617 1 98.19 282 GLU B O 1
ATOM 6436 N N . ALA B 1 283 ? 17.547 -27.641 -9.188 1 98.12 283 ALA B N 1
ATOM 6437 C CA . ALA B 1 283 ? 16.219 -27.094 -8.977 1 98.12 283 ALA B CA 1
ATOM 6438 C C . ALA B 1 283 ? 15.141 -28.141 -9.227 1 98.12 283 ALA B C 1
ATOM 6440 O O . ALA B 1 283 ? 14.188 -28.266 -8.445 1 98.12 283 ALA B O 1
ATOM 6441 N N . ALA B 1 284 ? 15.281 -28.844 -10.344 1 97.38 284 ALA B N 1
ATOM 6442 C CA . ALA B 1 284 ? 14.305 -29.859 -10.711 1 97.38 284 ALA B CA 1
ATOM 6443 C C . ALA B 1 284 ? 14.227 -30.953 -9.641 1 97.38 284 ALA B C 1
ATOM 6445 O O . ALA B 1 284 ? 13.148 -31.5 -9.391 1 97.38 284 ALA B O 1
ATOM 6446 N N . HIS B 1 285 ? 15.312 -31.219 -9.039 1 96.88 285 HIS B N 1
ATOM 6447 C CA . HIS B 1 285 ? 15.352 -32.219 -7.988 1 96.88 285 HIS B CA 1
ATOM 6448 C C . HIS B 1 285 ? 14.734 -31.703 -6.699 1 96.88 285 HIS B C 1
ATOM 6450 O O . HIS B 1 285 ? 14.031 -32.438 -5.996 1 96.88 285 HIS B O 1
ATOM 6456 N N . THR B 1 286 ? 14.969 -30.484 -6.387 1 97.94 286 THR B N 1
ATOM 6457 C CA . THR B 1 286 ? 14.586 -29.875 -5.113 1 97.94 286 THR B CA 1
ATOM 6458 C C . THR B 1 286 ? 13.086 -29.562 -5.098 1 97.94 286 THR B C 1
ATOM 6460 O O . THR B 1 286 ? 12.422 -29.75 -4.074 1 97.94 286 THR B O 1
ATOM 6463 N N . PHE B 1 287 ? 12.547 -29.094 -6.141 1 98.19 287 PHE B N 1
ATOM 6464 C CA . PHE B 1 287 ? 11.156 -28.672 -6.223 1 98.19 287 PHE B CA 1
ATOM 6465 C C . PHE B 1 287 ? 10.297 -29.766 -6.848 1 98.19 287 PHE B C 1
ATOM 6467 O O . PHE B 1 287 ? 10.469 -30.094 -8.023 1 98.19 287 PHE B O 1
ATOM 6474 N N . PRO B 1 288 ? 9.367 -30.219 -6.152 1 96.56 288 PRO B N 1
ATOM 6475 C CA . PRO B 1 288 ? 8.688 -31.453 -6.57 1 96.56 288 PRO B CA 1
ATOM 6476 C C . PRO B 1 288 ? 7.676 -31.219 -7.691 1 96.56 288 PRO B C 1
ATOM 6478 O O . PRO B 1 288 ? 7.238 -32.156 -8.344 1 96.56 288 PRO B O 1
ATOM 6481 N N . ASP B 1 289 ? 7.223 -30.016 -7.879 1 97.5 289 ASP B N 1
ATOM 6482 C CA . ASP B 1 289 ? 6.195 -29.734 -8.875 1 97.5 289 ASP B CA 1
ATOM 6483 C C . ASP B 1 289 ? 6.652 -30.156 -10.273 1 97.5 289 ASP B C 1
ATOM 6485 O O . ASP B 1 289 ? 7.832 -30.031 -10.609 1 97.5 289 ASP B O 1
ATOM 6489 N N . THR B 1 290 ? 5.723 -30.641 -11.086 1 97.19 290 THR B N 1
ATOM 6490 C CA . THR B 1 290 ? 6.012 -31.047 -12.453 1 97.19 290 THR B CA 1
ATOM 6491 C C . THR B 1 290 ? 6.434 -29.844 -13.297 1 97.19 290 THR B C 1
ATOM 6493 O O . THR B 1 290 ? 7.262 -29.984 -14.203 1 97.19 290 THR B O 1
ATOM 6496 N N . LEU B 1 291 ? 5.961 -28.719 -13.016 1 98.31 291 LEU B N 1
ATOM 6497 C CA . LEU B 1 291 ? 6.25 -27.531 -13.805 1 98.31 291 LEU B CA 1
ATOM 6498 C C . LEU B 1 291 ? 7.535 -26.859 -13.328 1 98.31 291 LEU B C 1
ATOM 6500 O O . LEU B 1 291 ? 7.836 -26.875 -12.133 1 98.31 291 LEU B O 1
ATOM 6504 N N . TYR B 1 292 ? 8.289 -26.406 -14.211 1 98.25 292 TYR B N 1
ATOM 6505 C CA . TYR B 1 292 ? 9.492 -25.625 -13.969 1 98.25 292 TYR B CA 1
ATOM 6506 C C . TYR B 1 292 ? 9.57 -24.438 -14.914 1 98.25 292 TYR B C 1
ATOM 6508 O O . TYR B 1 292 ? 9.469 -24.594 -16.141 1 98.25 292 TYR B O 1
ATOM 6516 N N . HIS B 1 293 ? 9.703 -23.219 -14.391 1 98.81 293 HIS B N 1
ATOM 6517 C CA . HIS B 1 293 ? 9.711 -22.016 -15.211 1 98.81 293 HIS B CA 1
ATOM 6518 C C . HIS B 1 293 ? 11.133 -21.641 -15.617 1 98.81 293 HIS B C 1
ATOM 6520 O O . HIS B 1 293 ? 11.945 -21.266 -14.773 1 98.81 293 HIS B O 1
ATOM 6526 N N . THR B 1 294 ? 11.406 -21.609 -16.906 1 98.25 294 THR B N 1
ATOM 6527 C CA . THR B 1 294 ? 12.766 -21.422 -17.406 1 98.25 294 THR B CA 1
ATOM 6528 C C . THR B 1 294 ? 13.023 -19.969 -17.734 1 98.25 294 THR B C 1
ATOM 6530 O O . THR B 1 294 ? 14.109 -19.609 -18.203 1 98.25 294 THR B O 1
ATOM 6533 N N . GLY B 1 295 ? 12.062 -19.172 -17.5 1 98.25 295 GLY B N 1
ATOM 6534 C CA . GLY B 1 295 ? 12.227 -17.75 -17.734 1 98.25 295 GLY B CA 1
ATOM 6535 C C . GLY B 1 295 ? 12.008 -17.344 -19.188 1 98.25 295 GLY B C 1
ATOM 6536 O O . GLY B 1 295 ? 11.047 -17.781 -19.812 1 98.25 295 GLY B O 1
ATOM 6537 N N . GLY B 1 296 ? 12.82 -16.484 -19.672 1 97.25 296 GLY B N 1
ATOM 6538 C CA . GLY B 1 296 ? 12.766 -16 -21.047 1 97.25 296 GLY B CA 1
ATOM 6539 C C . GLY B 1 296 ? 12.141 -14.617 -21.172 1 97.25 296 GLY B C 1
ATOM 6540 O O . GLY B 1 296 ? 11.703 -14.227 -22.25 1 97.25 296 GLY B O 1
ATOM 6541 N N . ASP B 1 297 ? 12.188 -13.867 -20.047 1 95.31 297 ASP B N 1
ATOM 6542 C CA . ASP B 1 297 ? 11.531 -12.57 -19.969 1 95.31 297 ASP B CA 1
ATOM 6543 C C . ASP B 1 297 ? 12.445 -11.461 -20.484 1 95.31 297 ASP B C 1
ATOM 6545 O O . ASP B 1 297 ? 13.609 -11.375 -20.078 1 95.31 297 ASP B O 1
ATOM 6549 N N . GLU B 1 298 ? 11.984 -10.641 -21.391 1 95.75 298 GLU B N 1
ATOM 6550 C CA . GLU B 1 298 ? 12.469 -9.305 -21.719 1 95.75 298 GLU B CA 1
ATOM 6551 C C . GLU B 1 298 ? 13.938 -9.336 -22.125 1 95.75 298 GLU B C 1
ATOM 6553 O O . GLU B 1 298 ? 14.734 -8.539 -21.625 1 95.75 298 GLU B O 1
ATOM 6558 N N . ILE B 1 299 ? 14.344 -10.18 -23.031 1 95.88 299 ILE B N 1
ATOM 6559 C CA . ILE B 1 299 ? 15.695 -10.125 -23.594 1 95.88 299 ILE B CA 1
ATOM 6560 C C . ILE B 1 299 ? 15.906 -8.781 -24.281 1 95.88 299 ILE B C 1
ATOM 6562 O O . ILE B 1 299 ? 14.992 -8.25 -24.922 1 95.88 299 ILE B O 1
ATOM 6566 N N . ASN B 1 300 ? 17.094 -8.164 -24.062 1 97 300 ASN B N 1
ATOM 6567 C CA . ASN B 1 300 ? 17.516 -6.977 -24.797 1 97 300 ASN B CA 1
ATOM 6568 C C . ASN B 1 300 ? 18.703 -7.273 -25.703 1 97 300 ASN B C 1
ATOM 6570 O O . ASN B 1 300 ? 19.859 -7.258 -25.25 1 97 300 ASN B O 1
ATOM 6574 N N . THR B 1 301 ? 18.469 -7.414 -26.969 1 95.81 301 THR B N 1
ATOM 6575 C CA . THR B 1 301 ? 19.5 -7.891 -27.891 1 95.81 301 THR B CA 1
ATOM 6576 C C . THR B 1 301 ? 20.547 -6.816 -28.141 1 95.81 301 THR B C 1
ATOM 6578 O O . THR B 1 301 ? 21.641 -7.113 -28.641 1 95.81 301 THR B O 1
ATOM 6581 N N . ALA B 1 302 ? 20.266 -5.535 -27.797 1 97.12 302 ALA B N 1
ATOM 6582 C CA . ALA B 1 302 ? 21.297 -4.5 -27.891 1 97.12 302 ALA B CA 1
ATOM 6583 C C . ALA B 1 302 ? 22.5 -4.855 -27.031 1 97.12 302 ALA B C 1
ATOM 6585 O O . ALA B 1 302 ? 23.641 -4.523 -27.375 1 97.12 302 ALA B O 1
ATOM 6586 N N . CYS B 1 303 ? 22.25 -5.523 -25.953 1 97.5 303 CYS B N 1
ATOM 6587 C CA . CYS B 1 303 ? 23.312 -6.035 -25.109 1 97.5 303 CYS B CA 1
ATOM 6588 C C . CYS B 1 303 ? 24.203 -7.016 -25.859 1 97.5 303 CYS B C 1
ATOM 6590 O O . CYS B 1 303 ? 25.422 -6.914 -25.812 1 97.5 303 CYS B O 1
ATOM 6592 N N . TRP B 1 304 ? 23.656 -7.906 -26.656 1 97.19 304 TRP B N 1
ATOM 6593 C CA . TRP B 1 304 ? 24.375 -8.969 -27.344 1 97.19 304 TRP B CA 1
ATOM 6594 C C . TRP B 1 304 ? 25.109 -8.414 -28.578 1 97.19 304 TRP B C 1
ATOM 6596 O O . TRP B 1 304 ? 26.156 -8.922 -28.953 1 97.19 304 TRP B O 1
ATOM 6606 N N . ASP B 1 305 ? 24.578 -7.332 -29.156 1 96.44 305 ASP B N 1
ATOM 6607 C CA . ASP B 1 305 ? 25.188 -6.703 -30.328 1 96.44 305 ASP B CA 1
ATOM 6608 C C . ASP B 1 305 ? 26.547 -6.109 -30 1 96.44 305 ASP B C 1
ATOM 6610 O O . ASP B 1 305 ? 27.359 -5.836 -30.891 1 96.44 305 ASP B O 1
ATOM 6614 N N . LEU B 1 306 ? 26.844 -5.961 -28.734 1 96.19 306 LEU B N 1
ATOM 6615 C CA . LEU B 1 306 ? 28.094 -5.359 -28.328 1 96.19 306 LEU B CA 1
ATOM 6616 C C . LEU B 1 306 ? 29.234 -6.387 -28.344 1 96.19 306 LEU B C 1
ATOM 6618 O O . LEU B 1 306 ? 30.406 -6.023 -28.297 1 96.19 306 LEU B O 1
ATOM 6622 N N . ASP B 1 307 ? 28.922 -7.621 -28.375 1 97.31 307 ASP B N 1
ATOM 6623 C CA . ASP B 1 307 ? 29.906 -8.68 -28.203 1 97.31 307 ASP B CA 1
ATOM 6624 C C . ASP B 1 307 ? 30.484 -9.125 -29.547 1 97.31 307 ASP B C 1
ATOM 6626 O O . ASP B 1 307 ? 29.734 -9.508 -30.453 1 97.31 307 ASP B O 1
ATOM 6630 N N . ALA B 1 308 ? 31.812 -9.188 -29.609 1 97.12 308 ALA B N 1
ATOM 6631 C CA . ALA B 1 308 ? 32.5 -9.539 -30.859 1 97.12 308 ALA B CA 1
ATOM 6632 C C . ALA B 1 308 ? 32.219 -10.992 -31.25 1 97.12 308 ALA B C 1
ATOM 6634 O O . ALA B 1 308 ? 32.094 -11.312 -32.438 1 97.12 308 ALA B O 1
ATOM 6635 N N . GLY B 1 309 ? 32.125 -11.828 -30.297 1 97 309 GLY B N 1
ATOM 6636 C CA . GLY B 1 309 ? 31.828 -13.227 -30.562 1 97 309 GLY B CA 1
ATOM 6637 C C . GLY B 1 309 ? 30.453 -13.438 -31.156 1 97 309 GLY B C 1
ATOM 6638 O O . GLY B 1 309 ? 30.297 -14.211 -32.094 1 97 309 GLY B O 1
ATOM 6639 N N . ILE B 1 310 ? 29.484 -12.789 -30.656 1 97.75 310 ILE B N 1
ATOM 6640 C CA . ILE B 1 310 ? 28.109 -12.906 -31.141 1 97.75 310 ILE B CA 1
ATOM 6641 C C . ILE B 1 310 ? 28.031 -12.312 -32.562 1 97.75 310 ILE B C 1
ATOM 6643 O O . ILE B 1 310 ? 27.375 -12.883 -33.438 1 97.75 310 ILE B O 1
ATOM 6647 N N . GLN B 1 311 ? 28.688 -11.172 -32.75 1 97.75 311 GLN B N 1
ATOM 6648 C CA . GLN B 1 311 ? 28.719 -10.578 -34.062 1 97.75 311 GLN B CA 1
ATOM 6649 C C . GLN B 1 311 ? 29.281 -11.547 -35.094 1 97.75 311 GLN B C 1
ATOM 6651 O O . GLN B 1 311 ? 28.703 -11.711 -36.188 1 97.75 311 GLN B O 1
ATOM 6656 N N . LYS B 1 312 ? 30.359 -12.086 -34.75 1 98.12 312 LYS B N 1
ATOM 6657 C CA . LYS B 1 312 ? 30.984 -13.062 -35.656 1 98.12 312 LYS B CA 1
ATOM 6658 C C . LYS B 1 312 ? 30.062 -14.242 -35.906 1 98.12 312 LYS B C 1
ATOM 6660 O O . LYS B 1 312 ? 29.938 -14.703 -37.062 1 98.12 312 LYS B O 1
ATOM 6665 N N . TYR B 1 313 ? 29.453 -14.703 -34.906 1 98.12 313 TYR B N 1
ATOM 6666 C CA . TYR B 1 313 ? 28.594 -15.867 -34.969 1 98.12 313 TYR B CA 1
ATOM 6667 C C . TYR B 1 313 ? 27.375 -15.578 -35.875 1 98.12 313 TYR B C 1
ATOM 6669 O O . TYR B 1 313 ? 27.031 -16.391 -36.719 1 98.12 313 TYR B O 1
ATOM 6677 N N . THR B 1 314 ? 26.672 -14.5 -35.656 1 98.12 314 THR B N 1
ATOM 6678 C CA . THR B 1 314 ? 25.484 -14.156 -36.438 1 98.12 314 THR B CA 1
ATOM 6679 C C . THR B 1 314 ? 25.844 -13.945 -37.906 1 98.12 314 THR B C 1
ATOM 6681 O O . THR B 1 314 ? 25.109 -14.375 -38.781 1 98.12 314 THR B O 1
ATOM 6684 N N . LYS B 1 315 ? 27.016 -13.305 -38.125 1 98 315 LYS B N 1
ATOM 6685 C CA . LYS B 1 315 ? 27.469 -13.109 -39.5 1 98 315 LYS B CA 1
ATOM 6686 C C . LYS B 1 315 ? 27.766 -14.445 -40.188 1 98 315 LYS B C 1
ATOM 6688 O O . LYS B 1 315 ? 27.328 -14.688 -41.312 1 98 315 LYS B O 1
ATOM 6693 N N . LYS B 1 316 ? 28.453 -15.25 -39.531 1 98.25 316 LYS B N 1
ATOM 6694 C CA . LYS B 1 316 ? 28.859 -16.547 -40.062 1 98.25 316 LYS B CA 1
ATOM 6695 C C . LYS B 1 316 ? 27.641 -17.406 -40.406 1 98.25 316 LYS B C 1
ATOM 6697 O O . LYS B 1 316 ? 27.625 -18.109 -41.406 1 98.25 316 LYS B O 1
ATOM 6702 N N . ASN B 1 317 ? 26.672 -17.344 -39.594 1 98.06 317 ASN B N 1
ATOM 6703 C CA . ASN B 1 317 ? 25.531 -18.25 -39.719 1 98.06 317 ASN B CA 1
ATOM 6704 C C . ASN B 1 317 ? 24.344 -17.547 -40.375 1 98.06 317 ASN B C 1
ATOM 6706 O O . ASN B 1 317 ? 23.266 -18.125 -40.469 1 98.06 317 ASN B O 1
ATOM 6710 N N . ASN B 1 318 ? 24.531 -16.328 -40.75 1 97.88 318 ASN B N 1
ATOM 6711 C CA . ASN B 1 318 ? 23.484 -15.531 -41.375 1 97.88 318 ASN B CA 1
ATOM 6712 C C . ASN B 1 318 ? 22.203 -15.516 -40.531 1 97.88 318 ASN B C 1
ATOM 6714 O O . ASN B 1 318 ? 21.125 -15.875 -41.031 1 97.88 318 ASN B O 1
ATOM 6718 N N . MET B 1 319 ? 22.391 -15.117 -39.281 1 97.19 319 MET B N 1
ATOM 6719 C CA . MET B 1 319 ? 21.234 -15.055 -38.375 1 97.19 319 MET B CA 1
ATOM 6720 C C . MET B 1 319 ? 21.266 -13.766 -37.562 1 97.19 319 MET B C 1
ATOM 6722 O O . MET B 1 319 ? 22.266 -13.055 -37.531 1 97.19 319 MET B O 1
ATOM 6726 N N . THR B 1 320 ? 20.109 -13.469 -36.969 1 96.81 320 THR B N 1
ATOM 6727 C CA . THR B 1 320 ? 19.984 -12.305 -36.094 1 96.81 320 THR B CA 1
ATOM 6728 C C . THR B 1 320 ? 20.281 -12.672 -34.656 1 96.81 320 THR B C 1
ATOM 6730 O O . THR B 1 320 ? 20.344 -13.852 -34.312 1 96.81 320 THR B O 1
ATOM 6733 N N . THR B 1 321 ? 20.453 -11.672 -33.875 1 96.62 321 THR B N 1
ATOM 6734 C CA . THR B 1 321 ? 20.641 -11.922 -32.438 1 96.62 321 THR B CA 1
ATOM 6735 C C . THR B 1 321 ? 19.391 -12.516 -31.812 1 96.62 321 THR B C 1
ATOM 6737 O O . THR B 1 321 ? 19.469 -13.281 -30.844 1 96.62 321 THR B O 1
ATOM 6740 N N . SER B 1 322 ? 18.219 -12.211 -32.344 1 96.5 322 SER B N 1
ATOM 6741 C CA . SER B 1 322 ? 16.984 -12.852 -31.875 1 96.5 322 SER B CA 1
ATOM 6742 C C . SER B 1 322 ? 17.016 -14.359 -32.094 1 96.5 322 SER B C 1
ATOM 6744 O O . SER B 1 322 ? 16.562 -15.125 -31.25 1 96.5 322 SER B O 1
ATOM 6746 N N . GLU B 1 323 ? 17.516 -14.68 -33.219 1 97.25 323 GLU B N 1
ATOM 6747 C CA . GLU B 1 323 ? 17.609 -16.109 -33.531 1 97.25 323 GLU B CA 1
ATOM 6748 C C . GLU B 1 323 ? 18.609 -16.812 -32.594 1 97.25 323 GLU B C 1
ATOM 6750 O O . GLU B 1 323 ? 18.422 -17.969 -32.25 1 97.25 323 GLU B O 1
ATOM 6755 N N . VAL B 1 324 ? 19.641 -16.047 -32.219 1 97.69 324 VAL B N 1
ATOM 6756 C CA . VAL B 1 324 ? 20.562 -16.594 -31.219 1 97.69 324 VAL B CA 1
ATOM 6757 C C . VAL B 1 324 ? 19.812 -16.859 -29.906 1 97.69 324 VAL B C 1
ATOM 6759 O O . VAL B 1 324 ? 20.031 -17.875 -29.266 1 97.69 324 VAL B O 1
ATOM 6762 N N . TRP B 1 325 ? 18.922 -15.992 -29.516 1 97.69 325 TRP B N 1
ATOM 6763 C CA . TRP B 1 325 ? 18.078 -16.156 -28.344 1 97.69 325 TRP B CA 1
ATOM 6764 C C . TRP B 1 325 ? 17.188 -17.391 -28.469 1 97.69 325 TRP B C 1
ATOM 6766 O O . TRP B 1 325 ? 17.031 -18.156 -27.516 1 97.69 325 TRP B O 1
ATOM 6776 N N . PHE B 1 326 ? 16.625 -17.594 -29.672 1 98 326 PHE B N 1
ATOM 6777 C CA . PHE B 1 326 ? 15.758 -18.75 -29.906 1 98 326 PHE B CA 1
ATOM 6778 C C . PHE B 1 326 ? 16.547 -20.047 -29.781 1 98 326 PHE B C 1
ATOM 6780 O O . PHE B 1 326 ? 16.031 -21.031 -29.234 1 98 326 PHE B O 1
ATOM 6787 N N . GLU B 1 327 ? 17.766 -20.016 -30.266 1 97.31 327 GLU B N 1
ATOM 6788 C CA . GLU B 1 327 ? 18.625 -21.172 -30.109 1 97.31 327 GLU B CA 1
ATOM 6789 C C . GLU B 1 327 ? 18.891 -21.469 -28.641 1 97.31 327 GLU B C 1
ATOM 6791 O O . GLU B 1 327 ? 18.844 -22.625 -28.203 1 97.31 327 GLU B O 1
ATOM 6796 N N . TRP B 1 328 ? 19.203 -20.406 -27.906 1 97.5 328 TRP B N 1
ATOM 6797 C CA . TRP B 1 328 ? 19.438 -20.547 -26.469 1 97.5 328 TRP B CA 1
ATOM 6798 C C . TRP B 1 328 ? 18.219 -21.172 -25.781 1 97.5 328 TRP B C 1
ATOM 6800 O O . TRP B 1 328 ? 18.359 -22.109 -25 1 97.5 328 TRP B O 1
ATOM 6810 N N . THR B 1 329 ? 17.047 -20.656 -26.062 1 98.12 329 THR B N 1
ATOM 6811 C CA . THR B 1 329 ? 15.812 -21.141 -25.453 1 98.12 329 THR B CA 1
ATOM 6812 C C . THR B 1 329 ? 15.586 -22.609 -25.797 1 98.12 329 THR B C 1
ATOM 6814 O O . THR B 1 329 ? 15.211 -23.406 -24.922 1 98.12 329 THR B O 1
ATOM 6817 N N . ASN B 1 330 ? 15.859 -22.953 -27.047 1 97.94 330 ASN B N 1
ATOM 6818 C CA . ASN B 1 330 ? 15.711 -24.344 -27.453 1 97.94 330 ASN B CA 1
ATOM 6819 C C . ASN B 1 330 ? 16.656 -25.25 -26.688 1 97.94 330 ASN B C 1
ATOM 6821 O O . ASN B 1 330 ? 16.281 -26.375 -26.312 1 97.94 330 ASN B O 1
ATOM 6825 N N . LYS B 1 331 ? 17.891 -24.828 -26.516 1 97.88 331 LYS B N 1
ATOM 6826 C CA . LYS B 1 331 ? 18.859 -25.625 -25.766 1 97.88 331 LYS B CA 1
ATOM 6827 C C . LYS B 1 331 ? 18.375 -25.859 -24.328 1 97.88 331 LYS B C 1
ATOM 6829 O O . LYS B 1 331 ? 18.469 -26.984 -23.812 1 97.88 331 LYS B O 1
ATOM 6834 N N . VAL B 1 332 ? 17.875 -24.844 -23.672 1 98.25 332 VAL B N 1
ATOM 6835 C CA . VAL B 1 332 ? 17.422 -24.922 -22.297 1 98.25 332 VAL B CA 1
ATOM 6836 C C . VAL B 1 332 ? 16.203 -25.828 -22.203 1 98.25 332 VAL B C 1
ATOM 6838 O O . VAL B 1 332 ? 16.141 -26.703 -21.344 1 98.25 332 VAL B O 1
ATOM 6841 N N . LEU B 1 333 ? 15.242 -25.656 -23.109 1 98.31 333 LEU B N 1
ATOM 6842 C CA . LEU B 1 333 ? 14.031 -26.469 -23.125 1 98.31 333 LEU B CA 1
ATOM 6843 C C . LEU B 1 333 ? 14.352 -27.922 -23.391 1 98.31 333 LEU B C 1
ATOM 6845 O O . LEU B 1 333 ? 13.758 -28.828 -22.797 1 98.31 333 LEU B O 1
ATOM 6849 N N . SER B 1 334 ? 15.258 -28.094 -24.359 1 97.94 334 SER B N 1
ATOM 6850 C CA . SER B 1 334 ? 15.68 -29.453 -24.656 1 97.94 334 SER B CA 1
ATOM 6851 C C . SER B 1 334 ? 16.266 -30.125 -23.422 1 97.94 334 SER B C 1
ATOM 6853 O O . SER B 1 334 ? 15.977 -31.297 -23.141 1 97.94 334 SER B O 1
ATOM 6855 N N . TYR B 1 335 ? 17.062 -29.422 -22.703 1 98.25 335 TYR B N 1
ATOM 6856 C CA . TYR B 1 335 ? 17.656 -29.984 -21.484 1 98.25 335 TYR B CA 1
ATOM 6857 C C . TYR B 1 335 ? 16.578 -30.328 -20.469 1 98.25 335 TYR B C 1
ATOM 6859 O O . TYR B 1 335 ? 16.609 -31.422 -19.875 1 98.25 335 TYR B O 1
ATOM 6867 N N . VAL B 1 336 ? 15.625 -29.438 -20.188 1 98.38 336 VAL B N 1
ATOM 6868 C CA . VAL B 1 336 ? 14.555 -29.688 -19.234 1 98.38 336 VAL B CA 1
ATOM 6869 C C . VAL B 1 336 ? 13.758 -30.922 -19.656 1 98.38 336 VAL B C 1
ATOM 6871 O O . VAL B 1 336 ? 13.5 -31.812 -18.844 1 98.38 336 VAL B O 1
ATOM 6874 N N . ASN B 1 337 ? 13.453 -31.016 -20.938 1 97.44 337 ASN B N 1
ATOM 6875 C CA . ASN B 1 337 ? 12.594 -32.062 -21.453 1 97.44 337 ASN B CA 1
ATOM 6876 C C . ASN B 1 337 ? 13.281 -33.438 -21.422 1 97.44 337 ASN B C 1
ATOM 6878 O O . ASN B 1 337 ? 12.633 -34.469 -21.25 1 97.44 337 ASN B O 1
ATOM 6882 N N . THR B 1 338 ? 14.602 -33.406 -21.562 1 97.19 338 THR B N 1
ATOM 6883 C CA . THR B 1 338 ? 15.281 -34.688 -21.766 1 97.19 338 THR B CA 1
ATOM 6884 C C . THR B 1 338 ? 16.031 -35.125 -20.516 1 97.19 338 THR B C 1
ATOM 6886 O O . THR B 1 338 ? 16.25 -36.312 -20.281 1 97.19 338 THR B O 1
ATOM 6889 N N . LYS B 1 339 ? 16.391 -34.156 -19.734 1 96.62 339 LYS B N 1
ATOM 6890 C CA . LYS B 1 339 ? 17.281 -34.5 -18.625 1 96.62 339 LYS B CA 1
ATOM 6891 C C . LYS B 1 339 ? 16.562 -34.375 -17.281 1 96.62 339 LYS B C 1
ATOM 6893 O O . LYS B 1 339 ? 17.078 -34.781 -16.25 1 96.62 339 LYS B O 1
ATOM 6898 N N . THR B 1 340 ? 15.453 -33.812 -17.375 1 95.5 340 THR B N 1
ATOM 6899 C CA . THR B 1 340 ? 14.664 -33.688 -16.156 1 95.5 340 THR B CA 1
ATOM 6900 C C . THR B 1 340 ? 13.281 -34.281 -16.328 1 95.5 340 THR B C 1
ATOM 6902 O O . THR B 1 340 ? 12.938 -34.75 -17.422 1 95.5 340 THR B O 1
ATOM 6905 N N . GLU B 1 341 ? 12.5 -34.531 -15.383 1 89.19 341 GLU B N 1
ATOM 6906 C CA . GLU B 1 341 ? 11.133 -35.031 -15.445 1 89.19 341 GLU B CA 1
ATOM 6907 C C . GLU B 1 341 ? 10.125 -33.875 -15.383 1 89.19 341 GLU B C 1
ATOM 6909 O O . GLU B 1 341 ? 8.961 -34.062 -15.031 1 89.19 341 GLU B O 1
ATOM 6914 N N . LYS B 1 342 ? 10.633 -32.719 -15.805 1 97.38 342 LYS B N 1
ATOM 6915 C CA . LYS B 1 342 ? 9.789 -31.531 -15.648 1 97.38 342 LYS B CA 1
ATOM 6916 C C . LYS B 1 342 ? 9.156 -31.125 -16.984 1 97.38 342 LYS B C 1
ATOM 6918 O O . LYS B 1 342 ? 9.672 -31.484 -18.047 1 97.38 342 LYS B O 1
ATOM 6923 N N . ARG B 1 343 ? 8.039 -30.484 -16.922 1 98.06 343 ARG B N 1
ATOM 6924 C CA . ARG B 1 343 ? 7.414 -29.75 -18.016 1 98.06 343 ARG B CA 1
ATOM 6925 C C . ARG B 1 343 ? 7.75 -28.266 -17.922 1 98.06 343 ARG B C 1
ATOM 6927 O O . ARG B 1 343 ? 7.469 -27.609 -16.922 1 98.06 343 ARG B O 1
ATOM 6934 N N . PRO B 1 344 ? 8.359 -27.688 -18.984 1 98.44 344 PRO B N 1
ATOM 6935 C CA . PRO B 1 344 ? 8.852 -26.312 -18.875 1 98.44 344 PRO B CA 1
ATOM 6936 C C . PRO B 1 344 ? 7.758 -25.281 -19.109 1 98.44 344 PRO B C 1
ATOM 6938 O O . PRO B 1 344 ? 6.836 -25.516 -19.891 1 98.44 344 PRO B O 1
ATOM 6941 N N . ILE B 1 345 ? 7.836 -24.172 -18.375 1 98.88 345 ILE B N 1
ATOM 6942 C CA . ILE B 1 345 ? 7.109 -22.938 -18.641 1 98.88 345 ILE B CA 1
ATOM 6943 C C . ILE B 1 345 ? 8.078 -21.875 -19.141 1 98.88 345 ILE B C 1
ATOM 6945 O O . ILE B 1 345 ? 9.211 -21.766 -18.672 1 98.88 345 ILE B O 1
ATOM 6949 N N . ILE B 1 346 ? 7.711 -21.094 -20.125 1 98.75 346 ILE B N 1
ATOM 6950 C CA . ILE B 1 346 ? 8.453 -19.891 -20.5 1 98.75 346 ILE B CA 1
ATOM 6951 C C . ILE B 1 346 ? 7.523 -18.688 -20.5 1 98.75 346 ILE B C 1
ATOM 6953 O O . ILE B 1 346 ? 6.309 -18.828 -20.672 1 98.75 346 ILE B O 1
ATOM 6957 N N . TRP B 1 347 ? 8.039 -17.516 -20.25 1 98.75 347 TRP B N 1
ATOM 6958 C CA . TRP B 1 347 ? 7.312 -16.297 -20.594 1 98.75 347 TRP B CA 1
ATOM 6959 C C . TRP B 1 347 ? 7.012 -16.234 -22.094 1 98.75 347 TRP B C 1
ATOM 6961 O O . TRP B 1 347 ? 7.699 -16.875 -22.891 1 98.75 347 TRP B O 1
ATOM 6971 N N . GLU B 1 348 ? 6.086 -15.453 -22.453 1 98.62 348 GLU B N 1
ATOM 6972 C CA . GLU B 1 348 ? 5.605 -15.477 -23.828 1 98.62 348 GLU B CA 1
ATOM 6973 C C . GLU B 1 348 ? 6.637 -14.875 -24.781 1 98.62 348 GLU B C 1
ATOM 6975 O O . GLU B 1 348 ? 6.551 -15.07 -26 1 98.62 348 GLU B O 1
ATOM 6980 N N . ASP B 1 349 ? 7.656 -14.219 -24.297 1 98.31 349 ASP B N 1
ATOM 6981 C CA . ASP B 1 349 ? 8.508 -13.32 -25.062 1 98.31 349 ASP B CA 1
ATOM 6982 C C . ASP B 1 349 ? 9.211 -14.062 -26.203 1 98.31 349 ASP B C 1
ATOM 6984 O O . ASP B 1 349 ? 9.211 -13.609 -27.344 1 98.31 349 ASP B O 1
ATOM 6988 N N . PRO B 1 350 ? 9.82 -15.195 -25.938 1 97.44 350 PRO B N 1
ATOM 6989 C CA . PRO B 1 350 ? 10.516 -15.883 -27.031 1 97.44 350 PRO B CA 1
ATOM 6990 C C . PRO B 1 350 ? 9.578 -16.281 -28.172 1 97.44 350 PRO B C 1
ATOM 6992 O O . PRO B 1 350 ? 9.992 -16.312 -29.328 1 97.44 350 PRO B O 1
ATOM 6995 N N . ILE B 1 351 ? 8.344 -16.609 -27.844 1 98.06 351 ILE B N 1
ATOM 6996 C CA . ILE B 1 351 ? 7.379 -16.969 -28.875 1 98.06 351 ILE B CA 1
ATOM 6997 C C . ILE B 1 351 ? 6.828 -15.711 -29.516 1 98.06 351 ILE B C 1
ATOM 6999 O O . ILE B 1 351 ? 6.75 -15.625 -30.75 1 98.06 351 ILE B O 1
ATOM 7003 N N . LYS B 1 352 ? 6.449 -14.812 -28.672 1 97.75 352 LYS B N 1
ATOM 7004 C CA . LYS B 1 352 ? 5.918 -13.531 -29.141 1 97.75 352 LYS B CA 1
ATOM 7005 C C . LYS B 1 352 ? 6.859 -12.875 -30.141 1 97.75 352 LYS B C 1
ATOM 7007 O O . LYS B 1 352 ? 6.41 -12.242 -31.094 1 97.75 352 LYS B O 1
ATOM 7012 N N . ASP B 1 353 ? 8.164 -13.109 -29.969 1 96.81 353 ASP B N 1
ATOM 7013 C CA . ASP B 1 353 ? 9.164 -12.43 -30.797 1 96.81 353 ASP B CA 1
ATOM 7014 C C . ASP B 1 353 ? 9.594 -13.297 -31.969 1 96.81 353 ASP B C 1
ATOM 7016 O O . ASP B 1 353 ? 10.508 -12.938 -32.719 1 96.81 353 ASP B O 1
ATOM 7020 N N . GLY B 1 354 ? 9.07 -14.43 -32.219 1 96.75 354 GLY B N 1
ATOM 7021 C CA . GLY B 1 354 ? 9.227 -15.133 -33.469 1 96.75 354 GLY B CA 1
ATOM 7022 C C . GLY B 1 354 ? 9.742 -16.547 -33.312 1 96.75 354 GLY B C 1
ATOM 7023 O O . GLY B 1 354 ? 9.836 -17.297 -34.281 1 96.75 354 GLY B O 1
ATOM 7024 N N . GLY B 1 355 ? 10.023 -16.984 -32.094 1 97.69 355 GLY B N 1
ATOM 7025 C CA . GLY B 1 355 ? 10.523 -18.328 -31.859 1 97.69 355 GLY B CA 1
ATOM 7026 C C . GLY B 1 355 ? 9.43 -19.391 -31.906 1 97.69 355 GLY B C 1
ATOM 7027 O O . GLY B 1 355 ? 8.242 -19.062 -31.859 1 97.69 355 GLY B O 1
ATOM 7028 N N . SER B 1 356 ? 9.891 -20.625 -32.156 1 97.75 356 SER B N 1
ATOM 7029 C CA . SER B 1 356 ? 9.016 -21.797 -32.125 1 97.75 356 SER B CA 1
ATOM 7030 C C . SER B 1 356 ? 9.586 -22.891 -31.219 1 97.75 356 SER B C 1
ATOM 7032 O O . SER B 1 356 ? 10.789 -23.156 -31.234 1 97.75 356 SER B O 1
ATOM 7034 N N . TYR B 1 357 ? 8.68 -23.469 -30.438 1 98.38 357 TYR B N 1
ATOM 7035 C CA . TYR B 1 357 ? 9.141 -24.406 -29.406 1 98.38 357 TYR B CA 1
ATOM 7036 C C . TYR B 1 357 ? 8.211 -25.609 -29.312 1 98.38 357 TYR B C 1
ATOM 7038 O O . TYR B 1 357 ? 7.102 -25.594 -29.844 1 98.38 357 TYR B O 1
ATOM 7046 N N . PRO B 1 358 ? 8.664 -26.703 -28.562 1 97.38 358 PRO B N 1
ATOM 7047 C CA . PRO B 1 358 ? 7.816 -27.875 -28.406 1 97.38 358 PRO B CA 1
ATOM 7048 C C . PRO B 1 358 ? 6.477 -27.562 -27.734 1 97.38 358 PRO B C 1
ATOM 7050 O O . PRO B 1 358 ? 6.414 -26.75 -26.812 1 97.38 358 PRO B O 1
ATOM 7053 N N . LYS B 1 359 ? 5.445 -28.25 -28.188 1 97.12 359 LYS B N 1
ATOM 7054 C CA . LYS B 1 359 ? 4.082 -27.953 -27.766 1 97.12 359 LYS B CA 1
ATOM 7055 C C . LYS B 1 359 ? 3.869 -28.297 -26.297 1 97.12 359 LYS B C 1
ATOM 7057 O O . LYS B 1 359 ? 2.92 -27.812 -25.672 1 97.12 359 LYS B O 1
ATOM 7062 N N . ASN B 1 360 ? 4.75 -29.125 -25.75 1 97.44 360 ASN B N 1
ATOM 7063 C CA . ASN B 1 360 ? 4.641 -29.406 -24.312 1 97.44 360 ASN B CA 1
ATOM 7064 C C . ASN B 1 360 ? 5.062 -28.219 -23.469 1 97.44 360 ASN B C 1
ATOM 7066 O O . ASN B 1 360 ? 4.852 -28.203 -22.266 1 97.44 360 ASN B O 1
ATOM 7070 N N . THR B 1 361 ? 5.676 -27.172 -24.125 1 98.5 361 THR B N 1
ATOM 7071 C CA . THR B 1 361 ? 6.074 -25.953 -23.422 1 98.5 361 THR B CA 1
ATOM 7072 C C . THR B 1 361 ? 4.855 -25.125 -23.047 1 98.5 361 THR B C 1
ATOM 7074 O O . THR B 1 361 ? 4.082 -24.719 -23.922 1 98.5 361 THR B O 1
ATOM 7077 N N . VAL B 1 362 ? 4.68 -24.891 -21.719 1 98.81 362 VAL B N 1
ATOM 7078 C CA . VAL B 1 362 ? 3.629 -24 -21.25 1 98.81 362 VAL B CA 1
ATOM 7079 C C . VAL B 1 362 ? 4.055 -22.547 -21.438 1 98.81 362 VAL B C 1
ATOM 7081 O O . VAL B 1 362 ? 5.207 -22.188 -21.188 1 98.81 362 VAL B O 1
ATOM 7084 N N . VAL B 1 363 ? 3.148 -21.719 -21.953 1 98.88 363 VAL B N 1
ATOM 7085 C CA . VAL B 1 363 ? 3.436 -20.297 -22.156 1 98.88 363 VAL B CA 1
ATOM 7086 C C . VAL B 1 363 ? 2.742 -19.469 -21.078 1 98.88 363 VAL B C 1
ATOM 7088 O O . VAL B 1 363 ? 1.527 -19.562 -20.891 1 98.88 363 VAL B O 1
ATOM 7091 N N . GLN B 1 364 ? 3.484 -18.734 -20.328 1 98.88 364 GLN B N 1
ATOM 7092 C CA . GLN B 1 364 ? 2.869 -17.734 -19.469 1 98.88 364 GLN B CA 1
ATOM 7093 C C . GLN B 1 364 ? 2.729 -16.391 -20.188 1 98.88 364 GLN B C 1
ATOM 7095 O O . GLN B 1 364 ? 3.725 -15.719 -20.469 1 98.88 364 GLN B O 1
ATOM 7100 N N . SER B 1 365 ? 1.537 -16.047 -20.516 1 98.5 365 SER B N 1
ATOM 7101 C CA . SER B 1 365 ? 1.235 -14.852 -21.297 1 98.5 365 SER B CA 1
ATOM 7102 C C . SER B 1 365 ? 1.063 -13.633 -20.406 1 98.5 365 SER B C 1
ATOM 7104 O O . SER B 1 365 ? 0.381 -13.695 -19.391 1 98.5 365 SER B O 1
ATOM 7106 N N . TRP B 1 366 ? 1.729 -12.5 -20.781 1 97.88 366 TRP B N 1
ATOM 7107 C CA . TRP B 1 366 ? 1.573 -11.312 -19.953 1 97.88 366 TRP B CA 1
ATOM 7108 C C . TRP B 1 366 ? 1.319 -10.078 -20.812 1 97.88 366 TRP B C 1
ATOM 7110 O O . TRP B 1 366 ? 0.879 -9.039 -20.297 1 97.88 366 TRP B O 1
ATOM 7120 N N . VAL B 1 367 ? 1.523 -10.109 -22.125 1 96.94 367 VAL B N 1
ATOM 7121 C CA . VAL B 1 367 ? 1.321 -8.945 -22.984 1 96.94 367 VAL B CA 1
ATOM 7122 C C . VAL B 1 367 ? 0.186 -9.227 -23.969 1 96.94 367 VAL B C 1
ATOM 7124 O O . VAL B 1 367 ? -0.859 -8.57 -23.906 1 96.94 367 VAL B O 1
ATOM 7127 N N . LYS B 1 368 ? 0.331 -10.273 -24.844 1 96.69 368 LYS B N 1
ATOM 7128 C CA . LYS B 1 368 ? -0.652 -10.594 -25.875 1 96.69 368 LYS B CA 1
ATOM 7129 C C . LYS B 1 368 ? -1.824 -11.375 -25.297 1 96.69 368 LYS B C 1
ATOM 7131 O O . LYS B 1 368 ? -1.696 -12 -24.234 1 96.69 368 LYS B O 1
ATOM 7136 N N . PRO B 1 369 ? -2.957 -11.328 -26 1 96.75 369 PRO B N 1
ATOM 7137 C CA . PRO B 1 369 ? -4.062 -12.188 -25.578 1 96.75 369 PRO B CA 1
ATOM 7138 C C . PRO B 1 369 ? -3.654 -13.656 -25.453 1 96.75 369 PRO B C 1
ATOM 7140 O O . PRO B 1 369 ? -2.941 -14.172 -26.328 1 96.75 369 PRO B O 1
ATOM 7143 N N . HIS B 1 370 ? -4.09 -14.273 -24.391 1 97.81 370 HIS B N 1
ATOM 7144 C CA . HIS B 1 370 ? -3.684 -15.641 -24.125 1 97.81 370 HIS B CA 1
ATOM 7145 C C . HIS B 1 370 ? -4.152 -16.594 -25.219 1 97.81 370 HIS B C 1
ATOM 7147 O O . HIS B 1 370 ? -3.516 -17.609 -25.484 1 97.81 370 HIS B O 1
ATOM 7153 N N . SER B 1 371 ? -5.176 -16.266 -25.984 1 97.75 371 SER B N 1
ATOM 7154 C CA . SER B 1 371 ? -5.73 -17.125 -27.031 1 97.75 371 SER B CA 1
ATOM 7155 C C . SER B 1 371 ? -4.75 -17.266 -28.188 1 97.75 371 SER B C 1
ATOM 7157 O O . SER B 1 371 ? -4.836 -18.234 -28.953 1 97.75 371 SER B O 1
ATOM 7159 N N . VAL B 1 372 ? -3.855 -16.297 -28.344 1 97.88 372 VAL B N 1
ATOM 7160 C CA . VAL B 1 372 ? -2.828 -16.391 -29.375 1 97.88 372 VAL B CA 1
ATOM 7161 C C . VAL B 1 372 ? -2.027 -17.672 -29.203 1 97.88 372 VAL B C 1
ATOM 7163 O O . VAL B 1 372 ? -1.734 -18.375 -30.172 1 97.88 372 VAL B O 1
ATOM 7166 N N . TYR B 1 373 ? -1.781 -18.047 -28.016 1 98.5 373 TYR B N 1
ATOM 7167 C CA . TYR B 1 373 ? -0.876 -19.156 -27.734 1 98.5 373 TYR B CA 1
ATOM 7168 C C . TYR B 1 373 ? -1.638 -20.469 -27.656 1 98.5 373 TYR B C 1
ATOM 7170 O O . TYR B 1 373 ? -1.107 -21.516 -28.031 1 98.5 373 TYR B O 1
ATOM 7178 N N . THR B 1 374 ? -2.922 -20.422 -27.156 1 98.62 374 THR B N 1
ATOM 7179 C CA . THR B 1 374 ? -3.705 -21.641 -27.234 1 98.62 374 THR B CA 1
ATOM 7180 C C . THR B 1 374 ? -3.93 -22.047 -28.688 1 98.62 374 THR B C 1
ATOM 7182 O O . THR B 1 374 ? -3.941 -23.234 -29.016 1 98.62 374 THR B O 1
ATOM 7185 N N . LYS B 1 375 ? -4.133 -21.062 -29.562 1 98.25 375 LYS B N 1
ATOM 7186 C CA . LYS B 1 375 ? -4.289 -21.312 -31 1 98.25 375 LYS B CA 1
ATOM 7187 C C . LYS B 1 375 ? -3.039 -21.969 -31.578 1 98.25 375 LYS B C 1
ATOM 7189 O O . LYS B 1 375 ? -3.133 -22.812 -32.469 1 98.25 375 LYS B O 1
ATOM 7194 N N . LEU B 1 376 ? -1.89 -21.594 -31.047 1 98.31 376 LEU B N 1
ATOM 7195 C CA . LEU B 1 376 ? -0.623 -22.141 -31.516 1 98.31 376 LEU B CA 1
ATOM 7196 C C . LEU B 1 376 ? -0.418 -23.547 -30.969 1 98.31 376 LEU B C 1
ATOM 7198 O O . LEU B 1 376 ? 0.52 -24.25 -31.359 1 98.31 376 LEU B O 1
ATOM 7202 N N . GLY B 1 377 ? -1.241 -23.969 -30.016 1 98.5 377 GLY B N 1
ATOM 7203 C CA . GLY B 1 377 ? -1.199 -25.328 -29.5 1 98.5 377 GLY B CA 1
ATOM 7204 C C . GLY B 1 377 ? -0.507 -25.453 -28.156 1 98.5 377 GLY B C 1
ATOM 7205 O O . GLY B 1 377 ? -0.296 -26.562 -27.656 1 98.5 377 GLY B O 1
ATOM 7206 N N . HIS B 1 378 ? -0.134 -24.328 -27.578 1 98.81 378 HIS B N 1
ATOM 7207 C CA . HIS B 1 378 ? 0.5 -24.344 -26.266 1 98.81 378 HIS B CA 1
ATOM 7208 C C . HIS B 1 378 ? -0.535 -24.219 -25.141 1 98.81 378 HIS B C 1
ATOM 7210 O O . HIS B 1 378 ? -1.543 -23.531 -25.297 1 98.81 378 HIS B O 1
ATOM 7216 N N . ASP B 1 379 ? -0.351 -24.922 -24.016 1 98.62 379 ASP B N 1
ATOM 7217 C CA . ASP B 1 379 ? -1.08 -24.578 -22.797 1 98.62 379 ASP B CA 1
ATOM 7218 C C . ASP B 1 379 ? -0.609 -23.25 -22.234 1 98.62 379 ASP B C 1
ATOM 7220 O O . ASP B 1 379 ? 0.54 -22.844 -22.438 1 98.62 379 ASP B O 1
ATOM 7224 N N . VAL B 1 380 ? -1.539 -22.578 -21.594 1 98.81 380 VAL B N 1
ATOM 7225 C CA . VAL B 1 380 ? -1.228 -21.188 -21.25 1 98.81 380 VAL B CA 1
ATOM 7226 C C . VAL B 1 380 ? -1.561 -20.922 -19.781 1 98.81 380 VAL B C 1
ATOM 7228 O O . VAL B 1 380 ? -2.572 -21.422 -19.266 1 98.81 380 VAL B O 1
ATOM 7231 N N . ILE B 1 381 ? -0.681 -20.266 -19.047 1 98.81 381 ILE B N 1
ATOM 7232 C CA . ILE B 1 381 ? -0.951 -19.578 -17.781 1 98.81 381 ILE B CA 1
ATOM 7233 C C . ILE B 1 381 ? -1.129 -18.094 -18.031 1 98.81 381 ILE B C 1
ATOM 7235 O O . ILE B 1 381 ? -0.252 -17.438 -18.609 1 98.81 381 ILE B O 1
ATOM 7239 N N . VAL B 1 382 ? -2.219 -17.547 -17.594 1 98.75 382 VAL B N 1
ATOM 7240 C CA . VAL B 1 382 ? -2.57 -16.156 -17.922 1 98.75 382 VAL B CA 1
ATOM 7241 C C . VAL B 1 382 ? -2.096 -15.234 -16.812 1 98.75 382 VAL B C 1
ATOM 7243 O O . VAL B 1 382 ? -2.484 -15.391 -15.648 1 98.75 382 VAL B O 1
ATOM 7246 N N . SER B 1 383 ? -1.277 -14.297 -17.109 1 98.56 383 SER B N 1
ATOM 7247 C CA . SER B 1 383 ? -0.827 -13.242 -16.203 1 98.56 383 SER B CA 1
ATOM 7248 C C . SER B 1 383 ? -0.769 -11.898 -16.922 1 98.56 383 SER B C 1
ATOM 7250 O O . SER B 1 383 ? 0.237 -11.188 -16.844 1 98.56 383 SER B O 1
ATOM 7252 N N . ASN B 1 384 ? -1.812 -11.539 -17.625 1 97.88 384 ASN B N 1
ATOM 7253 C CA . ASN B 1 384 ? -1.878 -10.297 -18.375 1 97.88 384 ASN B CA 1
ATOM 7254 C C . ASN B 1 384 ? -1.577 -9.086 -17.5 1 97.88 384 ASN B C 1
ATOM 7256 O O . ASN B 1 384 ? -2.244 -8.867 -16.484 1 97.88 384 ASN B O 1
ATOM 7260 N N . TYR B 1 385 ? -0.642 -8.273 -17.922 1 97 385 TYR B N 1
ATOM 7261 C CA . TYR B 1 385 ? -0.156 -7.191 -17.078 1 97 385 TYR B CA 1
ATOM 7262 C C . TYR B 1 385 ? -1.248 -6.156 -16.828 1 97 385 TYR B C 1
ATOM 7264 O O . TYR B 1 385 ? -1.26 -5.492 -15.789 1 97 385 TYR B O 1
ATOM 7272 N N . ASP B 1 386 ? -2.139 -5.977 -17.75 1 96 386 ASP B N 1
ATOM 7273 C CA . ASP B 1 386 ? -3.184 -4.961 -17.656 1 96 386 ASP B CA 1
ATOM 7274 C C . ASP B 1 386 ? -4.23 -5.348 -16.625 1 96 386 ASP B C 1
ATOM 7276 O O . ASP B 1 386 ? -5.07 -4.527 -16.25 1 96 386 ASP B O 1
ATOM 7280 N N . TYR B 1 387 ? -4.191 -6.562 -16.125 1 97.81 387 TYR B N 1
ATOM 7281 C CA . TYR B 1 387 ? -5.18 -7.008 -15.148 1 97.81 387 TYR B CA 1
ATOM 7282 C C . TYR B 1 387 ? -4.5 -7.559 -13.898 1 97.81 387 TYR B C 1
ATOM 7284 O O . TYR B 1 387 ? -4.969 -7.328 -12.781 1 97.81 387 TYR B O 1
ATOM 7292 N N . PHE B 1 388 ? -3.346 -8.203 -14.109 1 98.62 388 PHE B N 1
ATOM 7293 C CA . PHE B 1 388 ? -2.932 -9.125 -13.055 1 98.62 388 PHE B CA 1
ATOM 7294 C C . PHE B 1 388 ? -1.581 -8.719 -12.477 1 98.62 388 PHE B C 1
ATOM 7296 O O . PHE B 1 388 ? -1.037 -9.414 -11.617 1 98.62 388 PHE B O 1
ATOM 7303 N N . TYR B 1 389 ? -0.96 -7.613 -12.914 1 98.31 389 TYR B N 1
ATOM 7304 C CA . TYR B 1 389 ? 0.235 -7.078 -12.273 1 98.31 389 TYR B CA 1
ATOM 7305 C C . TYR B 1 389 ? -0.134 -6.18 -11.094 1 98.31 389 TYR B C 1
ATOM 7307 O O . TYR B 1 389 ? -0.695 -5.102 -11.281 1 98.31 389 TYR B O 1
ATOM 7315 N N . LEU B 1 390 ? 0.27 -6.59 -9.93 1 98.38 390 LEU B N 1
ATOM 7316 C CA . LEU B 1 390 ? -0.246 -5.93 -8.734 1 98.38 390 LEU B CA 1
ATOM 7317 C C . LEU B 1 390 ? 0.733 -4.875 -8.227 1 98.38 390 LEU B C 1
ATOM 7319 O O . LEU B 1 390 ? 0.43 -4.141 -7.285 1 98.38 390 LEU B O 1
ATOM 7323 N N . ASP B 1 391 ? 1.886 -4.738 -8.82 1 96.62 391 ASP B N 1
ATOM 7324 C CA . ASP B 1 391 ? 2.844 -3.691 -8.477 1 96.62 391 ASP B CA 1
ATOM 7325 C C . ASP B 1 391 ? 2.633 -2.449 -9.344 1 96.62 391 ASP B C 1
ATOM 7327 O O . ASP B 1 391 ? 3.234 -1.403 -9.086 1 96.62 391 ASP B O 1
ATOM 7331 N N . CYS B 1 392 ? 1.7 -2.428 -10.273 1 95.75 392 CYS B N 1
ATOM 7332 C CA . CYS B 1 392 ? 1.494 -1.352 -11.234 1 95.75 392 CYS B CA 1
ATOM 7333 C C . CYS B 1 392 ? 0.743 -0.188 -10.602 1 95.75 392 CYS B C 1
ATOM 7335 O O . CYS B 1 392 ? -0.039 -0.383 -9.664 1 95.75 392 CYS B O 1
ATOM 7337 N N . GLY B 1 393 ? 0.971 1.01 -11.141 1 95.38 393 GLY B N 1
ATOM 7338 C CA . GLY B 1 393 ? 0.221 2.189 -10.734 1 95.38 393 GLY B CA 1
ATOM 7339 C C . GLY B 1 393 ? 0.798 2.871 -9.508 1 95.38 393 GLY B C 1
ATOM 7340 O O . GLY B 1 393 ? 0.169 3.764 -8.938 1 95.38 393 GLY B O 1
ATOM 7341 N N . HIS B 1 394 ? 2.012 2.504 -9.094 1 95.38 394 HIS B N 1
ATOM 7342 C CA . HIS B 1 394 ? 2.652 3.098 -7.93 1 95.38 394 HIS B CA 1
ATOM 7343 C C . HIS B 1 394 ? 3.785 4.031 -8.336 1 95.38 394 HIS B C 1
ATOM 7345 O O . HIS B 1 394 ? 4.73 4.242 -7.57 1 95.38 394 HIS B O 1
ATOM 7351 N N . GLY B 1 395 ? 3.725 4.57 -9.555 1 95.12 395 GLY B N 1
ATOM 7352 C CA . GLY B 1 395 ? 4.758 5.461 -10.047 1 95.12 395 GLY B CA 1
ATOM 7353 C C . GLY B 1 395 ? 6.016 4.734 -10.484 1 95.12 395 GLY B C 1
ATOM 7354 O O . GLY B 1 395 ? 6.039 3.506 -10.547 1 95.12 395 GLY B O 1
ATOM 7355 N N . GLY B 1 396 ? 7.059 5.492 -10.938 1 94.75 396 GLY B N 1
ATOM 7356 C CA . GLY B 1 396 ? 8.352 4.934 -11.312 1 94.75 396 GLY B CA 1
ATOM 7357 C C . GLY B 1 396 ? 9.312 4.828 -10.141 1 94.75 396 GLY B C 1
ATOM 7358 O O . GLY B 1 396 ? 9.133 5.496 -9.125 1 94.75 396 GLY B O 1
ATOM 7359 N N . TRP B 1 397 ? 10.312 4.008 -10.273 1 94.44 397 TRP B N 1
ATOM 7360 C CA . TRP B 1 397 ? 11.219 3.766 -9.164 1 94.44 397 TRP B CA 1
ATOM 7361 C C . TRP B 1 397 ? 12.656 4.129 -9.547 1 94.44 397 TRP B C 1
ATOM 7363 O O . TRP B 1 397 ? 13.57 4.012 -8.727 1 94.44 397 TRP B O 1
ATOM 7373 N N . VAL B 1 398 ? 12.797 4.539 -10.82 1 92.69 398 VAL B N 1
ATOM 7374 C CA . VAL B 1 398 ? 14.133 4.961 -11.234 1 92.69 398 VAL B CA 1
ATOM 7375 C C . VAL B 1 398 ? 14.516 6.246 -10.5 1 92.69 398 VAL B C 1
ATOM 7377 O O . VAL B 1 398 ? 13.656 7.094 -10.234 1 92.69 398 VAL B O 1
ATOM 7380 N N . GLY B 1 399 ? 15.773 6.43 -10.219 1 89.88 399 GLY B N 1
ATOM 7381 C CA . GLY B 1 399 ? 16.312 7.473 -9.359 1 89.88 399 GLY B CA 1
ATOM 7382 C C . GLY B 1 399 ? 16.125 8.867 -9.93 1 89.88 399 GLY B C 1
ATOM 7383 O O . GLY B 1 399 ? 15 9.273 -10.242 1 89.88 399 GLY B O 1
ATOM 7384 N N . ASN B 1 400 ? 17.094 9.523 -10.414 1 90.56 400 ASN B N 1
ATOM 7385 C CA . ASN B 1 400 ? 17.094 10.898 -10.898 1 90.56 400 ASN B CA 1
ATOM 7386 C C . ASN B 1 400 ? 16.297 11.039 -12.188 1 90.56 400 ASN B C 1
ATOM 7388 O O . ASN B 1 400 ? 16.859 11.039 -13.281 1 90.56 400 ASN B O 1
ATOM 7392 N N . ASP B 1 401 ? 14.945 11.164 -12.047 1 92.75 401 ASP B N 1
ATOM 7393 C CA . ASP B 1 401 ? 14.008 11.273 -13.164 1 92.75 401 ASP B CA 1
ATOM 7394 C C . ASP B 1 401 ? 13.398 12.672 -13.234 1 92.75 401 ASP B C 1
ATOM 7396 O O . ASP B 1 401 ? 12.477 12.992 -12.484 1 92.75 401 ASP B O 1
ATOM 7400 N N . ASP B 1 402 ? 13.703 13.492 -14.203 1 92.69 402 ASP B N 1
ATOM 7401 C CA . ASP B 1 402 ? 13.312 14.891 -14.297 1 92.69 402 ASP B CA 1
ATOM 7402 C C . ASP B 1 402 ? 11.867 15.023 -14.789 1 92.69 402 ASP B C 1
ATOM 7404 O O . ASP B 1 402 ? 11.289 16.109 -14.727 1 92.69 402 ASP B O 1
ATOM 7408 N N . ARG B 1 403 ? 11.258 13.984 -15.211 1 95.38 403 ARG B N 1
ATOM 7409 C CA . ARG B 1 403 ? 9.898 14.047 -15.734 1 95.38 403 ARG B CA 1
ATOM 7410 C C . ARG B 1 403 ? 8.898 14.367 -14.625 1 95.38 403 ARG B C 1
ATOM 7412 O O . ARG B 1 403 ? 7.77 14.781 -14.898 1 95.38 403 ARG B O 1
ATOM 7419 N N . TYR B 1 404 ? 9.266 14.148 -13.336 1 95.44 404 TYR B N 1
ATOM 7420 C CA . TYR B 1 404 ? 8.398 14.445 -12.195 1 95.44 404 TYR B CA 1
ATOM 7421 C C . TYR B 1 404 ? 8.336 15.945 -11.93 1 95.44 404 TYR B C 1
ATOM 7423 O O . TYR B 1 404 ? 7.492 16.406 -11.164 1 95.44 404 TYR B O 1
ATOM 7431 N N . ILE B 1 405 ? 9.273 16.703 -12.492 1 95.06 405 ILE B N 1
ATOM 7432 C CA . ILE B 1 405 ? 9.305 18.156 -12.312 1 95.06 405 ILE B CA 1
ATOM 7433 C C . ILE B 1 405 ? 8.281 18.812 -13.242 1 95.06 405 ILE B C 1
ATOM 7435 O O . ILE B 1 405 ? 8.352 18.641 -14.461 1 95.06 405 ILE B O 1
ATOM 7439 N N . SER B 1 406 ? 7.305 19.469 -12.734 1 95.06 406 SER B N 1
ATOM 7440 C CA . SER B 1 406 ? 6.391 20.344 -13.469 1 95.06 406 SER B CA 1
ATOM 7441 C C . SER B 1 406 ? 6.742 21.812 -13.273 1 95.06 406 SER B C 1
ATOM 7443 O O . SER B 1 406 ? 6.457 22.391 -12.227 1 95.06 406 SER B O 1
ATOM 7445 N N . PRO B 1 407 ? 7.277 22.453 -14.258 1 90.44 407 PRO B N 1
ATOM 7446 C CA . PRO B 1 407 ? 7.836 23.781 -14.07 1 90.44 407 PRO B CA 1
ATOM 7447 C C . PRO B 1 407 ? 6.824 24.781 -13.5 1 90.44 407 PRO B C 1
ATOM 7449 O O . PRO B 1 407 ? 7.18 25.625 -12.68 1 90.44 407 PRO B O 1
ATOM 7452 N N . THR B 1 408 ? 5.566 24.672 -13.938 1 92 408 THR B N 1
ATOM 7453 C CA . THR B 1 408 ? 4.578 25.641 -13.492 1 92 408 THR B CA 1
ATOM 7454 C C . THR B 1 408 ? 3.746 25.078 -12.344 1 92 408 THR B C 1
ATOM 7456 O O . THR B 1 408 ? 2.873 25.766 -11.805 1 92 408 THR B O 1
ATOM 7459 N N . GLN B 1 409 ? 3.955 23.797 -11.953 1 94.88 409 GLN B N 1
ATOM 7460 C CA . GLN B 1 409 ? 3.264 23.094 -10.867 1 94.88 409 GLN B CA 1
ATOM 7461 C C . GLN B 1 409 ? 1.751 23.141 -11.07 1 94.88 409 GLN B C 1
ATOM 7463 O O . GLN B 1 409 ? 0.998 23.25 -10.102 1 94.88 409 GLN B O 1
ATOM 7468 N N . THR B 1 410 ? 1.313 23.297 -12.305 1 94 410 THR B N 1
ATOM 7469 C CA . THR B 1 410 ? -0.081 23.219 -12.727 1 94 410 THR B CA 1
ATOM 7470 C C . THR B 1 410 ? -0.22 22.344 -13.977 1 94 410 THR B C 1
ATOM 7472 O O . THR B 1 410 ? 0.758 22.109 -14.688 1 94 410 THR B O 1
ATOM 7475 N N . GLU B 1 411 ? -1.427 21.859 -14.086 1 94.19 411 GLU B N 1
ATOM 7476 C CA . GLU B 1 411 ? -1.694 21.047 -15.273 1 94.19 411 GLU B CA 1
ATOM 7477 C C . GLU B 1 411 ? -1.497 21.844 -16.547 1 94.19 411 GLU B C 1
ATOM 7479 O O . GLU B 1 411 ? -1.939 23 -16.641 1 94.19 411 GLU B O 1
ATOM 7484 N N . THR B 1 412 ? -0.78 21.328 -17.453 1 94.19 412 THR B N 1
ATOM 7485 C CA . THR B 1 412 ? -0.635 21.844 -18.812 1 94.19 412 THR B CA 1
ATOM 7486 C C . THR B 1 412 ? -0.87 20.75 -19.844 1 94.19 412 THR B C 1
ATOM 7488 O O . THR B 1 412 ? -0.792 19.562 -19.516 1 94.19 412 THR B O 1
ATOM 7491 N N . ALA B 1 413 ? -1.13 21.062 -21 1 92.31 413 ALA B N 1
ATOM 7492 C CA . ALA B 1 413 ? -1.383 20.078 -22.047 1 92.31 413 ALA B CA 1
ATOM 7493 C C . ALA B 1 413 ? -0.164 19.188 -22.281 1 92.31 413 ALA B C 1
ATOM 7495 O O . ALA B 1 413 ? -0.301 18.031 -22.672 1 92.31 413 ALA B O 1
ATOM 7496 N N . ALA B 1 414 ? 0.947 19.734 -21.969 1 92 414 ALA B N 1
ATOM 7497 C CA . ALA B 1 414 ? 2.193 19.031 -22.266 1 92 414 ALA B CA 1
ATOM 7498 C C . ALA B 1 414 ? 2.572 18.078 -21.141 1 92 414 ALA B C 1
ATOM 7500 O O . ALA B 1 414 ? 3.312 17.125 -21.344 1 92 414 ALA B O 1
ATOM 7501 N N . ASP B 1 415 ? 2.086 18.234 -19.938 1 93.62 415 ASP B N 1
ATOM 7502 C CA . ASP B 1 415 ? 2.531 17.469 -18.781 1 93.62 415 ASP B CA 1
ATOM 7503 C C . ASP B 1 415 ? 1.543 16.344 -18.453 1 93.62 415 ASP B C 1
ATOM 7505 O O . ASP B 1 415 ? 0.985 16.312 -17.359 1 93.62 415 ASP B O 1
ATOM 7509 N N . THR B 1 416 ? 1.494 15.391 -19.375 1 90.75 416 THR B N 1
ATOM 7510 C CA . THR B 1 416 ? 0.567 14.273 -19.188 1 90.75 416 THR B CA 1
ATOM 7511 C C . THR B 1 416 ? 1.18 13.203 -18.297 1 90.75 416 THR B C 1
ATOM 7513 O O . THR B 1 416 ? 0.474 12.32 -17.797 1 90.75 416 THR B O 1
ATOM 7516 N N . PHE B 1 417 ? 2.432 13.344 -18.062 1 93.56 417 PHE B N 1
ATOM 7517 C CA . PHE B 1 417 ? 3.129 12.414 -17.172 1 93.56 417 PHE B CA 1
ATOM 7518 C C . PHE B 1 417 ? 2.613 12.539 -15.742 1 93.56 417 PHE B C 1
ATOM 7520 O O . PHE B 1 417 ? 2.326 11.531 -15.094 1 93.56 417 PHE B O 1
ATOM 7527 N N . ASN B 1 418 ? 2.439 13.766 -15.305 1 94.19 418 ASN B N 1
ATOM 7528 C CA . ASN B 1 418 ? 2.146 14.055 -13.906 1 94.19 418 ASN B CA 1
ATOM 7529 C C . ASN B 1 418 ? 0.664 14.352 -13.695 1 94.19 418 ASN B C 1
ATOM 7531 O O . ASN B 1 418 ? 0.187 14.375 -12.562 1 94.19 418 ASN B O 1
ATOM 7535 N N . TYR B 1 419 ? -0.048 14.672 -14.734 1 93.25 419 TYR B N 1
ATOM 7536 C CA . TYR B 1 419 ? -1.455 15.047 -14.648 1 93.25 419 TYR B CA 1
ATOM 7537 C C . TYR B 1 419 ? -2.322 14.094 -15.461 1 93.25 419 TYR B C 1
ATOM 7539 O O . TYR B 1 419 ? -2.598 14.344 -16.641 1 93.25 419 TYR B O 1
ATOM 7547 N N . GLY B 1 420 ? -2.768 12.977 -14.789 1 87 420 GLY B N 1
ATOM 7548 C CA . GLY B 1 420 ? -3.637 12.008 -15.43 1 87 420 GLY B CA 1
ATOM 7549 C C . GLY B 1 420 ? -2.879 10.969 -16.234 1 87 420 GLY B C 1
ATOM 7550 O O . GLY B 1 420 ? -3.486 10.109 -16.875 1 87 420 GLY B O 1
ATOM 7551 N N . GLY B 1 421 ? -1.616 10.969 -16.25 1 90.12 421 GLY B N 1
ATOM 7552 C CA . GLY B 1 421 ? -0.79 10.055 -17.031 1 90.12 421 GLY B CA 1
ATOM 7553 C C . GLY B 1 421 ? -0.279 8.883 -16.219 1 90.12 421 GLY B C 1
ATOM 7554 O O . GLY B 1 421 ? -0.934 8.445 -15.266 1 90.12 421 GLY B O 1
ATOM 7555 N N . VAL B 1 422 ? 0.896 8.414 -16.594 1 92.62 422 VAL B N 1
ATOM 7556 C CA . VAL B 1 422 ? 1.357 7.133 -16.062 1 92.62 422 VAL B CA 1
ATOM 7557 C C . VAL B 1 422 ? 2.16 7.352 -14.789 1 92.62 422 VAL B C 1
ATOM 7559 O O . VAL B 1 422 ? 2.383 6.414 -14.023 1 92.62 422 VAL B O 1
ATOM 7562 N N . GLY B 1 423 ? 2.674 8.602 -14.562 1 94.12 423 GLY B N 1
ATOM 7563 C CA . GLY B 1 423 ? 3.416 8.906 -13.352 1 94.12 423 GLY B CA 1
ATOM 7564 C C . GLY B 1 423 ? 4.617 8 -13.148 1 94.12 423 GLY B C 1
ATOM 7565 O O . GLY B 1 423 ? 4.926 7.617 -12.016 1 94.12 423 GLY B O 1
ATOM 7566 N N . GLY B 1 424 ? 5.195 7.461 -14.227 1 94.38 424 GLY B N 1
ATOM 7567 C CA . GLY B 1 424 ? 6.391 6.637 -14.148 1 94.38 424 GLY B CA 1
ATOM 7568 C C . GLY B 1 424 ? 6.086 5.148 -14.125 1 94.38 424 GLY B C 1
ATOM 7569 O O . GLY B 1 424 ? 6.984 4.324 -14.297 1 94.38 424 GLY B O 1
ATOM 7570 N N . SER B 1 425 ? 4.883 4.766 -13.914 1 95.19 425 SER B N 1
ATOM 7571 C CA . SER B 1 425 ? 4.508 3.355 -13.953 1 95.19 425 SER B CA 1
ATOM 7572 C C . SER B 1 425 ? 4.207 2.902 -15.375 1 95.19 425 SER B C 1
ATOM 7574 O O . SER B 1 425 ? 3.168 3.254 -15.938 1 95.19 425 SER B O 1
ATOM 7576 N N . TRP B 1 426 ? 5.012 2.07 -15.93 1 93.12 426 TRP B N 1
ATOM 7577 C CA . TRP B 1 426 ? 4.895 1.673 -17.328 1 93.12 426 TRP B CA 1
ATOM 7578 C C . TRP B 1 426 ? 3.594 0.915 -17.578 1 93.12 426 TRP B C 1
ATOM 7580 O O . TRP B 1 426 ? 3.104 0.864 -18.703 1 93.12 426 TRP B O 1
ATOM 7590 N N . CYS B 1 427 ? 3.029 0.41 -16.531 1 94.94 427 CYS B N 1
ATOM 7591 C CA . CYS B 1 427 ? 1.813 -0.386 -16.656 1 94.94 427 CYS B CA 1
ATOM 7592 C C . CYS B 1 427 ? 0.665 0.239 -15.875 1 94.94 427 CYS B C 1
ATOM 7594 O O . CYS B 1 427 ? -0.177 -0.473 -15.328 1 94.94 427 CYS B O 1
ATOM 7596 N N . ALA B 1 428 ? 0.689 1.558 -15.695 1 95.12 428 ALA B N 1
ATOM 7597 C CA . ALA B 1 428 ? -0.438 2.266 -15.094 1 95.12 428 ALA B CA 1
ATOM 7598 C C . ALA B 1 428 ? -1.728 2 -15.867 1 95.12 428 ALA B C 1
ATOM 7600 O O . ALA B 1 428 ? -1.691 1.703 -17.062 1 95.12 428 ALA B O 1
ATOM 7601 N N . PRO B 1 429 ? -2.857 2.129 -15.352 1 96 429 PRO B N 1
ATOM 7602 C CA . PRO B 1 429 ? -3.096 2.545 -13.961 1 96 429 PRO B CA 1
ATOM 7603 C C . PRO B 1 429 ? -3.043 1.378 -12.977 1 96 429 PRO B C 1
ATOM 7605 O O . PRO B 1 429 ? -2.664 0.265 -13.359 1 96 429 PRO B O 1
ATOM 7608 N N . PHE B 1 430 ? -3.238 1.639 -11.703 1 97.31 430 PHE B N 1
ATOM 7609 C CA . PHE B 1 430 ? -3.402 0.659 -10.633 1 97.31 430 PHE B CA 1
ATOM 7610 C C . PHE B 1 430 ? -4.488 -0.351 -10.984 1 97.31 430 PHE B C 1
ATOM 7612 O O . PHE B 1 430 ? -5.535 0.017 -11.523 1 97.31 430 PHE B O 1
ATOM 7619 N N . LYS B 1 431 ? -4.25 -1.648 -10.742 1 97.75 431 LYS B N 1
ATOM 7620 C CA . LYS B 1 431 ? -5.246 -2.67 -11.047 1 97.75 431 L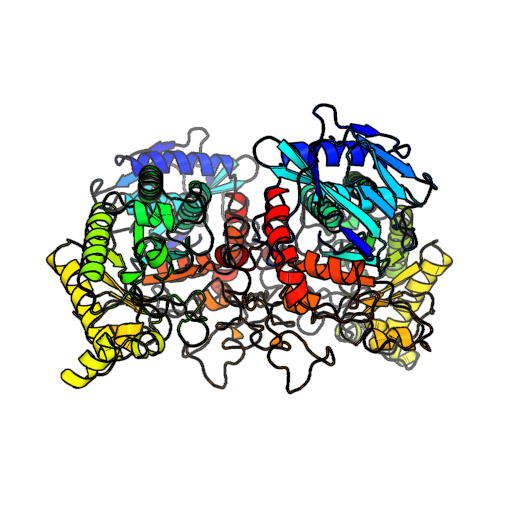YS B CA 1
ATOM 7621 C C . LYS B 1 431 ? -6.156 -2.928 -9.852 1 97.75 431 LYS B C 1
ATOM 7623 O O . LYS B 1 431 ? -5.793 -3.678 -8.938 1 97.75 431 LYS B O 1
ATOM 7628 N N . THR B 1 432 ? -7.34 -2.387 -9.828 1 97.19 432 THR B N 1
ATOM 7629 C CA . THR B 1 432 ? -8.305 -2.576 -8.75 1 97.19 432 THR B CA 1
ATOM 7630 C C . THR B 1 432 ? -8.898 -3.982 -8.797 1 97.19 432 THR B C 1
ATOM 7632 O O . THR B 1 432 ? -8.727 -4.703 -9.781 1 97.19 432 THR B O 1
ATOM 7635 N N . TRP B 1 433 ? -9.555 -4.391 -7.66 1 97.81 433 TRP B N 1
ATOM 7636 C CA . TRP B 1 433 ? -10.195 -5.703 -7.641 1 97.81 433 TRP B CA 1
ATOM 7637 C C . TRP B 1 433 ? -11.281 -5.793 -8.703 1 97.81 433 TRP B C 1
ATOM 7639 O O . TRP B 1 433 ? -11.484 -6.852 -9.305 1 97.81 433 TRP B O 1
ATOM 7649 N N . GLN B 1 434 ? -11.945 -4.637 -9.008 1 97.12 434 GLN B N 1
ATOM 7650 C CA . GLN B 1 434 ? -12.977 -4.605 -10.039 1 97.12 434 GLN B CA 1
ATOM 7651 C C . GLN B 1 434 ? -12.391 -4.898 -11.414 1 97.12 434 GLN B C 1
ATOM 7653 O O . GLN B 1 434 ? -12.961 -5.676 -12.188 1 97.12 434 GLN B O 1
ATOM 7658 N N . ARG B 1 435 ? -11.234 -4.25 -11.672 1 97.12 435 ARG B N 1
ATOM 7659 C CA . ARG B 1 435 ? -10.531 -4.473 -12.938 1 97.12 435 ARG B CA 1
ATOM 7660 C C . ARG B 1 435 ? -10.133 -5.938 -13.094 1 97.12 435 ARG B C 1
ATOM 7662 O O . ARG B 1 435 ? -10.359 -6.539 -14.141 1 97.12 435 ARG B O 1
ATOM 7669 N N . ILE B 1 436 ? -9.641 -6.52 -12.102 1 98.25 436 ILE B N 1
ATOM 7670 C CA . ILE B 1 436 ? -9.188 -7.906 -12.102 1 98.25 436 ILE B CA 1
ATOM 7671 C C . ILE B 1 436 ? -10.391 -8.844 -12.281 1 98.25 436 ILE B C 1
ATOM 7673 O O . ILE B 1 436 ? -10.352 -9.75 -13.117 1 98.25 436 ILE B O 1
ATOM 7677 N N . TYR B 1 437 ? -11.445 -8.586 -11.562 1 97.81 437 TYR B N 1
ATOM 7678 C CA . TYR B 1 437 ? -12.609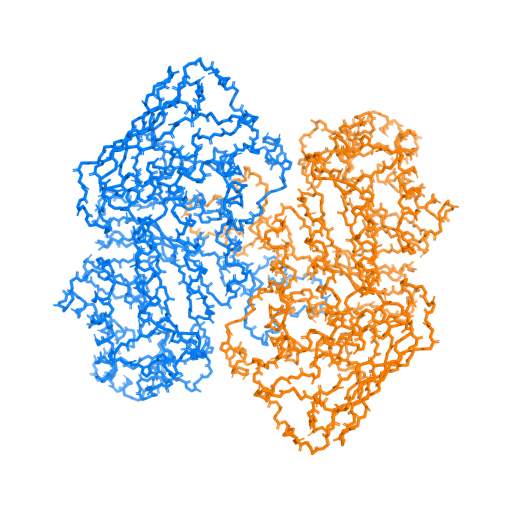 -9.469 -11.539 1 97.81 437 TYR B CA 1
ATOM 7679 C C . TYR B 1 437 ? -13.328 -9.453 -12.883 1 97.81 437 TYR B C 1
ATOM 7681 O O . TYR B 1 437 ? -14.078 -10.383 -13.203 1 97.81 437 TYR B O 1
ATOM 7689 N N . SER B 1 438 ? -13.141 -8.414 -13.633 1 96.62 438 SER B N 1
ATOM 7690 C CA . SER B 1 438 ? -13.828 -8.266 -14.914 1 96.62 438 SER B CA 1
ATOM 7691 C C . SER B 1 438 ? -13.148 -9.07 -16.016 1 96.62 438 SER B C 1
ATOM 7693 O O . SER B 1 438 ? -13.641 -9.148 -17.141 1 96.62 438 SER B O 1
ATOM 7695 N N . TYR B 1 439 ? -12.086 -9.664 -15.766 1 97.62 439 TYR B N 1
ATOM 7696 C CA . TYR B 1 439 ? -11.344 -10.406 -16.781 1 97.62 439 TYR B CA 1
ATOM 7697 C C . TYR B 1 439 ? -12.086 -11.672 -17.188 1 97.62 439 TYR B C 1
ATOM 7699 O O . TYR B 1 439 ? -12.625 -12.383 -16.344 1 97.62 439 TYR B O 1
ATOM 7707 N N . ASP B 1 440 ? -12.164 -11.906 -18.484 1 97.69 440 ASP B N 1
ATOM 7708 C CA . ASP B 1 440 ? -12.75 -13.117 -19.047 1 97.69 440 ASP B CA 1
ATOM 7709 C C . ASP B 1 440 ? -11.672 -14.102 -19.484 1 97.69 440 ASP B C 1
ATOM 7711 O O . ASP B 1 440 ? -11.086 -13.945 -20.547 1 97.69 440 ASP B O 1
ATOM 7715 N N . MET B 1 441 ? -11.508 -15.18 -18.766 1 97.12 441 MET B N 1
ATOM 7716 C CA . MET B 1 441 ? -10.477 -16.188 -19 1 97.12 441 MET B CA 1
ATOM 7717 C C . MET B 1 441 ? -10.75 -16.969 -20.281 1 97.12 441 MET B C 1
ATOM 7719 O O . MET B 1 441 ? -9.859 -17.625 -20.812 1 97.12 441 MET B O 1
ATOM 7723 N N . THR B 1 442 ? -11.953 -16.859 -20.781 1 96.88 442 THR B N 1
ATOM 7724 C CA . THR B 1 442 ? -12.344 -17.688 -21.922 1 96.88 442 THR B CA 1
ATOM 7725 C C . THR B 1 442 ? -12.312 -16.859 -23.203 1 96.88 442 THR B C 1
ATOM 7727 O O . THR B 1 442 ? -12.469 -17.406 -24.297 1 96.88 442 THR B O 1
ATOM 7730 N N . TYR B 1 443 ? -12.188 -15.602 -23.047 1 96.69 443 TYR B N 1
ATOM 7731 C CA . TYR B 1 443 ? -12.289 -14.711 -24.188 1 96.69 443 TYR B CA 1
ATOM 7732 C C . TYR B 1 443 ? -11.297 -15.102 -25.281 1 96.69 443 TYR B C 1
ATOM 7734 O O . TYR B 1 443 ? -10.094 -15.219 -25.016 1 96.69 443 TYR B O 1
ATOM 7742 N N . GLY B 1 444 ? -11.773 -15.305 -26.484 1 96.94 444 GLY B N 1
ATOM 7743 C CA . GLY B 1 444 ? -10.953 -15.562 -27.656 1 96.94 444 GLY B CA 1
ATOM 7744 C C . GLY B 1 444 ? -10.492 -17.016 -27.75 1 96.94 444 GLY B C 1
ATOM 7745 O O . GLY B 1 444 ? -9.883 -17.406 -28.75 1 96.94 444 GLY B O 1
ATOM 7746 N N . VAL B 1 445 ? -10.719 -17.859 -26.766 1 97.75 445 VAL B N 1
ATOM 7747 C CA . VAL B 1 445 ? -10.305 -19.25 -26.797 1 97.75 445 VAL B CA 1
ATOM 7748 C C . VAL B 1 445 ? -11.367 -20.094 -27.484 1 97.75 445 VAL B C 1
ATOM 7750 O O . VAL B 1 445 ? -12.484 -20.25 -26.969 1 97.75 445 VAL B O 1
ATOM 7753 N N . GLU B 1 446 ? -11.039 -20.688 -28.547 1 97.31 446 GLU B N 1
ATOM 7754 C CA . GLU B 1 446 ? -11.977 -21.484 -29.328 1 97.31 446 GLU B CA 1
ATOM 7755 C C . GLU B 1 446 ? -11.812 -22.969 -29.047 1 97.31 446 GLU B C 1
ATOM 7757 O O . GLU B 1 446 ? -10.742 -23.422 -28.625 1 97.31 446 GLU B O 1
ATOM 7762 N N . LYS B 1 447 ? -12.844 -23.734 -29.344 1 96.19 447 LYS B N 1
ATOM 7763 C CA . LYS B 1 447 ? -12.828 -25.188 -29.156 1 96.19 447 LYS B CA 1
ATOM 7764 C C . LYS B 1 447 ? -11.797 -25.844 -30.062 1 96.19 447 LYS B C 1
ATOM 7766 O O . LYS B 1 447 ? -11.242 -26.891 -29.719 1 96.19 447 LYS B O 1
ATOM 7771 N N . SER B 1 448 ? -11.578 -25.219 -31.141 1 97.5 448 SER B N 1
ATOM 7772 C CA . SER B 1 448 ? -10.648 -25.781 -32.125 1 97.5 448 SER B CA 1
ATOM 7773 C C . SER B 1 448 ? -9.203 -25.625 -31.672 1 97.5 448 SER B C 1
ATOM 7775 O O . SER B 1 448 ? -8.297 -26.234 -32.25 1 97.5 448 SER B O 1
ATOM 7777 N N . HIS B 1 449 ? -8.984 -24.75 -30.703 1 97.94 449 HIS B N 1
ATOM 7778 C CA . HIS B 1 449 ? -7.617 -24.578 -30.234 1 97.94 449 HIS B CA 1
ATOM 7779 C C . HIS B 1 449 ? -7.062 -25.875 -29.641 1 97.94 449 HIS B C 1
ATOM 7781 O O . HIS B 1 449 ? -7.777 -26.594 -28.953 1 97.94 449 HIS B O 1
ATOM 7787 N N . LYS B 1 450 ? -5.828 -26.156 -29.922 1 97.44 450 LYS B N 1
ATOM 7788 C CA . LYS B 1 450 ? -5.211 -27.375 -29.422 1 97.44 450 LYS B CA 1
ATOM 7789 C C . LYS B 1 450 ? -4.668 -27.188 -28.016 1 97.44 450 LYS B C 1
ATOM 7791 O O . LYS B 1 450 ? -4.598 -28.125 -27.234 1 97.44 450 LYS B O 1
ATOM 7796 N N . GLY B 1 451 ? -4.199 -26.016 -27.719 1 98 451 GLY B N 1
ATOM 7797 C CA . GLY B 1 451 ? -3.777 -25.688 -26.359 1 98 451 GLY B CA 1
ATOM 7798 C C . GLY B 1 451 ? -4.926 -25.266 -25.453 1 98 451 GLY B C 1
ATOM 7799 O O . GLY B 1 451 ? -5.984 -24.859 -25.938 1 98 451 GLY B O 1
ATOM 7800 N N . LYS B 1 452 ? -4.719 -25.328 -24.141 1 96.88 452 LYS B N 1
ATOM 7801 C CA . LYS B 1 452 ? -5.758 -24.922 -23.188 1 96.88 452 LYS B CA 1
ATOM 7802 C C . LYS B 1 452 ? -5.215 -23.938 -22.172 1 96.88 452 LYS B C 1
ATOM 7804 O O . LYS B 1 452 ? -4.004 -23.812 -22 1 96.88 452 LYS B O 1
ATOM 7809 N N . VAL B 1 453 ? -6.105 -23.234 -21.594 1 98.38 453 VAL B N 1
ATOM 7810 C CA . VAL B 1 453 ? -5.762 -22.359 -20.469 1 98.38 453 VAL B CA 1
ATOM 7811 C C . VAL B 1 453 ? -5.676 -23.188 -19.188 1 98.38 453 VAL B C 1
ATOM 7813 O O . VAL B 1 453 ? -6.684 -23.719 -18.719 1 98.38 453 VAL B O 1
ATOM 7816 N N . LEU B 1 454 ? -4.5 -23.25 -18.594 1 98.5 454 LEU B N 1
ATOM 7817 C CA . LEU B 1 454 ? -4.297 -24.016 -17.375 1 98.5 454 LEU B CA 1
ATOM 7818 C C . LEU B 1 454 ? -4.832 -23.266 -16.156 1 98.5 454 LEU B C 1
ATOM 7820 O O . LEU B 1 454 ? -5.195 -23.875 -15.148 1 98.5 454 LEU B O 1
ATOM 7824 N N . GLY B 1 455 ? -4.855 -21.984 -16.234 1 98.44 455 GLY B N 1
ATOM 7825 C CA . GLY B 1 455 ? -5.25 -21.062 -15.188 1 98.44 455 GLY B CA 1
ATOM 7826 C C . GLY B 1 455 ? -4.531 -19.719 -15.258 1 98.44 455 GLY B C 1
ATOM 7827 O O . GLY B 1 455 ? -4.188 -19.25 -16.344 1 98.44 455 GLY B O 1
ATOM 7828 N N . GLY B 1 456 ? -4.426 -19.078 -14.125 1 98.69 456 GLY B N 1
ATOM 7829 C CA . GLY B 1 456 ? -3.812 -17.766 -14.141 1 98.69 456 GLY B CA 1
ATOM 7830 C C . GLY B 1 456 ? -3.037 -17.453 -12.875 1 98.69 456 GLY B C 1
ATOM 7831 O O . GLY B 1 456 ? -3.094 -18.219 -11.898 1 98.69 456 GLY B O 1
ATOM 7832 N N . GLU B 1 457 ? -2.236 -16.438 -12.945 1 98.88 457 GLU B N 1
ATOM 7833 C CA . GLU B 1 457 ? -1.458 -15.906 -11.828 1 98.88 457 GLU B CA 1
ATOM 7834 C C . GLU B 1 457 ? -1.551 -14.383 -11.766 1 98.88 457 GLU B C 1
ATOM 7836 O O . GLU B 1 457 ? -1.539 -13.711 -12.805 1 98.88 457 GLU B O 1
ATOM 7841 N N . VAL B 1 458 ? -1.737 -13.867 -10.547 1 98.88 458 VAL B N 1
ATOM 7842 C CA . VAL B 1 458 ? -1.361 -12.477 -10.344 1 98.88 458 VAL B CA 1
ATOM 7843 C C . VAL B 1 458 ? 0.142 -12.375 -10.094 1 98.88 458 VAL B C 1
ATOM 7845 O O . VAL B 1 458 ? 0.754 -13.305 -9.57 1 98.88 458 VAL B O 1
ATOM 7848 N N . ALA B 1 459 ? 0.707 -11.273 -10.531 1 98.81 459 ALA B N 1
ATOM 7849 C CA . ALA B 1 459 ? 2.154 -11.117 -10.414 1 98.81 459 ALA B CA 1
ATOM 7850 C C . ALA B 1 459 ? 2.51 -9.953 -9.484 1 98.81 459 ALA B C 1
ATOM 7852 O O . ALA B 1 459 ? 2.01 -8.844 -9.656 1 98.81 459 ALA B O 1
ATOM 7853 N N . MET B 1 460 ? 3.301 -10.227 -8.484 1 98.75 460 MET B N 1
ATOM 7854 C CA . MET B 1 460 ? 3.85 -9.219 -7.59 1 98.75 460 MET B CA 1
ATOM 7855 C C . MET B 1 460 ? 5.355 -9.07 -7.781 1 98.75 460 MET B C 1
ATOM 7857 O O . MET B 1 460 ? 6.137 -9.781 -7.141 1 98.75 460 MET B O 1
ATOM 7861 N N . TRP B 1 461 ? 5.727 -8.188 -8.633 1 98.19 461 TRP B N 1
ATOM 7862 C CA . TRP B 1 461 ? 7.129 -7.816 -8.797 1 98.19 461 TRP B CA 1
ATOM 7863 C C . TRP B 1 461 ? 7.582 -6.906 -7.66 1 98.19 461 TRP B C 1
ATOM 7865 O O . TRP B 1 461 ? 6.758 -6.266 -7 1 98.19 461 TRP B O 1
ATOM 7875 N N . ALA B 1 462 ? 8.875 -6.789 -7.395 1 97.75 462 ALA B N 1
ATOM 7876 C CA . ALA B 1 462 ? 9.289 -6.238 -6.105 1 97.75 462 ALA B CA 1
ATOM 7877 C C . ALA B 1 462 ? 10.219 -5.043 -6.289 1 97.75 462 ALA B C 1
ATOM 7879 O O . ALA B 1 462 ? 11.094 -4.793 -5.453 1 97.75 462 ALA B O 1
ATOM 7880 N N . GLU B 1 463 ? 10.117 -4.352 -7.418 1 96.94 463 GLU B N 1
ATOM 7881 C CA . GLU B 1 463 ? 10.914 -3.139 -7.543 1 96.94 463 GLU B CA 1
ATOM 7882 C C . GLU B 1 463 ? 10.617 -2.162 -6.406 1 96.94 463 GLU B C 1
ATOM 7884 O O . GLU B 1 463 ? 11.523 -1.537 -5.859 1 96.94 463 GLU B O 1
ATOM 7889 N N . GLN B 1 464 ? 9.305 -2.061 -6.051 1 96.94 464 GLN B N 1
ATOM 7890 C CA . GLN B 1 464 ? 8.875 -1.111 -5.031 1 96.94 464 GLN B CA 1
ATOM 7891 C C . GLN B 1 464 ? 8.023 -1.797 -3.969 1 96.94 464 GLN B C 1
ATOM 7893 O O . GLN B 1 464 ? 7.07 -1.204 -3.453 1 96.94 464 GLN B O 1
ATOM 7898 N N . THR B 1 465 ? 8.258 -3.039 -3.787 1 97.44 465 THR B N 1
ATOM 7899 C CA . THR B 1 465 ? 7.531 -3.789 -2.768 1 97.44 465 THR B CA 1
ATOM 7900 C C . THR B 1 465 ? 8.5 -4.594 -1.902 1 97.44 465 THR B C 1
ATOM 7902 O O . THR B 1 465 ? 9.648 -4.82 -2.291 1 97.44 465 THR B O 1
ATOM 7905 N N . GLY B 1 466 ? 8.109 -4.973 -0.774 1 97.56 466 GLY B N 1
ATOM 7906 C CA . GLY B 1 466 ? 8.867 -5.73 0.209 1 97.56 466 GLY B CA 1
ATOM 7907 C C . GLY B 1 466 ? 8.016 -6.211 1.372 1 97.56 466 GLY B C 1
ATOM 7908 O O . GLY B 1 466 ? 6.789 -6.109 1.338 1 97.56 466 GLY B O 1
ATOM 7909 N N . PRO B 1 467 ? 8.695 -6.711 2.34 1 97.56 467 PRO B N 1
ATOM 7910 C CA . PRO B 1 467 ? 7.977 -7.32 3.461 1 97.56 467 PRO B CA 1
ATOM 7911 C C . PRO B 1 467 ? 7.062 -6.336 4.184 1 97.56 467 PRO B C 1
ATOM 7913 O O . PRO B 1 467 ? 6.035 -6.73 4.738 1 97.56 467 PRO B O 1
ATOM 7916 N N . THR B 1 468 ? 7.336 -5.062 4.148 1 97.88 468 THR B N 1
ATOM 7917 C CA . THR B 1 468 ? 6.621 -4.066 4.941 1 97.88 468 THR B CA 1
ATOM 7918 C C . THR B 1 468 ? 5.254 -3.766 4.332 1 97.88 468 THR B C 1
ATOM 7920 O O . THR B 1 468 ? 4.375 -3.223 5.004 1 97.88 468 THR B O 1
ATOM 7923 N N . VAL B 1 469 ? 5.02 -4.129 3.041 1 98.12 469 VAL B N 1
ATOM 7924 C CA . VAL B 1 469 ? 3.789 -3.66 2.412 1 98.12 469 VAL B CA 1
ATOM 7925 C C . VAL B 1 469 ? 3.137 -4.805 1.641 1 98.12 469 VAL B C 1
ATOM 7927 O O . VAL B 1 469 ? 2.105 -4.617 0.991 1 98.12 469 VAL B O 1
ATOM 7930 N N . ILE B 1 470 ? 3.592 -6.02 1.697 1 98.56 470 ILE B N 1
ATOM 7931 C CA . ILE B 1 470 ? 3.246 -7.094 0.775 1 98.56 470 ILE B CA 1
ATOM 7932 C C . ILE B 1 470 ? 1.781 -7.48 0.96 1 98.56 470 ILE B C 1
ATOM 7934 O O . ILE B 1 470 ? 1.063 -7.703 -0.018 1 98.56 470 ILE B O 1
ATOM 7938 N N . ASP B 1 471 ? 1.274 -7.531 2.189 1 98.44 471 ASP B N 1
ATOM 7939 C CA . ASP B 1 471 ? -0.113 -7.941 2.391 1 98.44 471 ASP B CA 1
ATOM 7940 C C . ASP B 1 471 ? -1.074 -6.973 1.703 1 98.44 471 ASP B C 1
ATOM 7942 O O . ASP B 1 471 ? -1.962 -7.395 0.958 1 98.44 471 ASP B O 1
ATOM 7946 N N . GLY B 1 472 ? -0.819 -5.695 1.93 1 97.81 472 GLY B N 1
ATOM 7947 C CA . GLY B 1 472 ? -1.703 -4.695 1.353 1 97.81 472 GLY B CA 1
ATOM 7948 C C . GLY B 1 472 ? -1.604 -4.613 -0.159 1 97.81 472 GLY B C 1
ATOM 7949 O O . GLY B 1 472 ? -2.537 -4.16 -0.824 1 97.81 472 GLY B O 1
ATOM 7950 N N . ARG B 1 473 ? -0.467 -5.074 -0.718 1 97.94 473 ARG B N 1
ATOM 7951 C CA . ARG B 1 473 ? -0.292 -5.086 -2.166 1 97.94 473 ARG B CA 1
ATOM 7952 C C . ARG B 1 473 ? -1.02 -6.27 -2.797 1 97.94 473 ARG B C 1
ATOM 7954 O O . ARG B 1 473 ? -1.577 -6.152 -3.891 1 97.94 473 ARG B O 1
ATOM 7961 N N . LEU B 1 474 ? -1.048 -7.34 -2.115 1 98.75 474 LEU B N 1
ATOM 7962 C CA . LEU B 1 474 ? -1.637 -8.562 -2.658 1 98.75 474 LEU B CA 1
ATOM 7963 C C . LEU B 1 474 ? -3.139 -8.602 -2.396 1 98.75 474 LEU B C 1
ATOM 7965 O O . LEU B 1 474 ? -3.918 -8.953 -3.287 1 98.75 474 LEU B O 1
ATOM 7969 N N . TRP B 1 475 ? -3.518 -8.312 -1.178 1 98.69 475 TRP B N 1
ATOM 7970 C CA . TRP B 1 475 ? -4.895 -8.547 -0.749 1 98.69 475 TRP B CA 1
ATOM 7971 C C . TRP B 1 475 ? -5.621 -7.223 -0.506 1 98.69 475 TRP B C 1
ATOM 7973 O O . TRP B 1 475 ? -5.039 -6.281 0.035 1 98.69 475 TRP B O 1
ATOM 7983 N N . PRO B 1 476 ? -6.785 -7.168 -0.99 1 98.38 476 PRO B N 1
ATOM 7984 C CA . PRO B 1 476 ? -7.656 -8.273 -1.396 1 98.38 476 PRO B CA 1
ATOM 7985 C C . PRO B 1 476 ? -7.676 -8.484 -2.908 1 98.38 476 PRO B C 1
ATOM 7987 O O . PRO B 1 476 ? -8.484 -9.266 -3.416 1 98.38 476 PRO B O 1
ATOM 7990 N N . ARG B 1 477 ? -6.855 -7.793 -3.664 1 98.62 477 ARG B N 1
ATOM 7991 C CA . ARG B 1 477 ? -6.895 -7.852 -5.121 1 98.62 477 ARG B CA 1
ATOM 7992 C C . ARG B 1 477 ? -6.648 -9.273 -5.617 1 98.62 477 ARG B C 1
ATOM 7994 O O . ARG B 1 477 ? -7.285 -9.727 -6.574 1 98.62 477 ARG B O 1
ATOM 8001 N N . SER B 1 478 ? -5.785 -9.984 -4.934 1 98.88 478 SER B N 1
ATOM 8002 C CA . SER B 1 478 ? -5.527 -11.375 -5.293 1 98.88 478 SER B CA 1
ATOM 8003 C C . SER B 1 478 ? -6.754 -12.25 -5.047 1 98.88 478 SER B C 1
ATOM 8005 O O . SER B 1 478 ? -6.938 -13.273 -5.707 1 98.88 478 SER B O 1
ATOM 8007 N N . ALA B 1 479 ? -7.574 -11.883 -4.109 1 98.88 479 ALA B N 1
ATOM 8008 C CA . ALA B 1 479 ? -8.805 -12.625 -3.859 1 98.88 479 ALA B CA 1
ATOM 8009 C C . ALA B 1 479 ? -9.766 -12.516 -5.043 1 98.88 479 ALA B C 1
ATOM 8011 O O . ALA B 1 479 ? -10.469 -13.477 -5.371 1 98.88 479 ALA B O 1
ATOM 8012 N N . ALA B 1 480 ? -9.836 -11.336 -5.648 1 98.75 480 ALA B N 1
ATOM 8013 C CA . ALA B 1 480 ? -10.641 -11.18 -6.855 1 98.75 480 ALA B CA 1
ATOM 8014 C C . ALA B 1 480 ? -10.188 -12.148 -7.945 1 98.75 480 ALA B C 1
ATOM 8016 O O . ALA B 1 480 ? -11.016 -12.828 -8.562 1 98.75 480 ALA B O 1
ATOM 8017 N N . ALA B 1 481 ? -8.914 -12.242 -8.109 1 98.88 481 ALA B N 1
ATOM 8018 C CA . ALA B 1 481 ? -8.359 -13.18 -9.086 1 98.88 481 ALA B CA 1
ATOM 8019 C C . ALA B 1 481 ? -8.672 -14.625 -8.695 1 98.88 481 ALA B C 1
ATOM 8021 O O . ALA B 1 481 ? -8.992 -15.445 -9.555 1 98.88 481 ALA B O 1
ATOM 8022 N N . ALA B 1 482 ? -8.555 -14.883 -7.438 1 98.88 482 ALA B N 1
ATOM 8023 C CA . ALA B 1 482 ? -8.805 -16.234 -6.934 1 98.88 482 ALA B CA 1
ATOM 8024 C C . ALA B 1 482 ? -10.188 -16.719 -7.348 1 98.88 482 ALA B C 1
ATOM 8026 O O . ALA B 1 482 ? -10.344 -17.859 -7.785 1 98.88 482 ALA B O 1
ATOM 8027 N N . GLU B 1 483 ? -11.18 -15.891 -7.195 1 98.81 483 GLU B N 1
ATOM 8028 C CA . GLU B 1 483 ? -12.523 -16.328 -7.574 1 98.81 483 GLU B CA 1
ATOM 8029 C C . GLU B 1 483 ? -12.633 -16.5 -9.086 1 98.81 483 GLU B C 1
ATOM 8031 O O . GLU B 1 483 ? -13.281 -17.422 -9.57 1 98.81 483 GLU B O 1
ATOM 8036 N N . VAL B 1 484 ? -12.016 -15.602 -9.844 1 98.44 484 VAL B N 1
ATOM 8037 C CA . VAL B 1 484 ? -12.023 -15.742 -11.297 1 98.44 484 VAL B CA 1
ATOM 8038 C C . VAL B 1 484 ? -11.438 -17.094 -11.688 1 98.44 484 VAL B C 1
ATOM 8040 O O . VAL B 1 484 ? -11.977 -17.781 -12.562 1 98.44 484 VAL B O 1
ATOM 8043 N N . TYR B 1 485 ? -10.359 -17.516 -11.016 1 98.62 485 TYR B N 1
ATOM 8044 C CA . TYR B 1 485 ? -9.695 -18.766 -11.32 1 98.62 485 TYR B CA 1
ATOM 8045 C C . TYR B 1 485 ? -10.508 -19.953 -10.82 1 98.62 485 TYR B C 1
ATOM 8047 O O . TYR B 1 485 ? -10.586 -21 -11.477 1 98.62 485 TYR B O 1
ATOM 8055 N N . TRP B 1 486 ? -11.094 -19.844 -9.648 1 98.69 486 TRP B N 1
ATOM 8056 C CA . TRP B 1 486 ? -11.789 -20.953 -9.008 1 98.69 486 TRP B CA 1
ATOM 8057 C C . TRP B 1 486 ? -13.172 -21.156 -9.617 1 98.69 486 TRP B C 1
ATOM 8059 O O . TRP B 1 486 ? -13.523 -22.281 -10.023 1 98.69 486 TRP B O 1
ATOM 8069 N N . SER B 1 487 ? -13.969 -20.109 -9.703 1 98.38 487 SER B N 1
ATOM 8070 C CA . SER B 1 487 ? -15.383 -20.203 -10.07 1 98.38 487 SER B CA 1
ATOM 8071 C C . SER B 1 487 ? -15.578 -19.969 -11.562 1 98.38 487 SER B C 1
ATOM 8073 O O . SER B 1 487 ? -16.578 -20.406 -12.133 1 98.38 487 SER B O 1
ATOM 8075 N N . GLY B 1 488 ? -14.602 -19.328 -12.211 1 97.62 488 GLY B N 1
ATOM 8076 C CA . GLY B 1 488 ? -14.727 -18.984 -13.617 1 97.62 488 GLY B CA 1
ATOM 8077 C C . GLY B 1 488 ? -15.422 -17.656 -13.859 1 97.62 488 GLY B C 1
ATOM 8078 O O . GLY B 1 488 ? -15.992 -17.078 -12.93 1 97.62 488 GLY B O 1
ATOM 8079 N N . SER B 1 489 ? -15.359 -17.219 -15.094 1 96.62 489 SER B N 1
ATOM 8080 C CA . SER B 1 489 ? -15.93 -15.914 -15.453 1 96.62 489 SER B CA 1
ATOM 8081 C C . SER B 1 489 ? -17.438 -16.016 -15.664 1 96.62 489 SER B C 1
ATOM 8083 O O . SER B 1 489 ? -18.125 -14.992 -15.695 1 96.62 489 SER B O 1
ATOM 8085 N N . TYR B 1 490 ? -17.906 -17.234 -15.812 1 96.81 490 TYR B N 1
ATOM 8086 C CA . TYR B 1 490 ? -19.328 -17.5 -16.031 1 96.81 490 TYR B CA 1
ATOM 8087 C C . TYR B 1 490 ? -19.844 -18.562 -15.062 1 96.81 490 TYR B C 1
ATOM 8089 O O . TYR B 1 490 ? -19.078 -19.422 -14.617 1 96.81 490 TYR B O 1
ATOM 8097 N N . ASP B 1 491 ? -21.062 -18.469 -14.727 1 94.38 491 ASP B N 1
ATOM 8098 C CA . ASP B 1 491 ? -21.641 -19.516 -13.891 1 94.38 491 ASP B CA 1
ATOM 8099 C C . ASP B 1 491 ? -22.109 -20.703 -14.742 1 94.38 491 ASP B C 1
ATOM 8101 O O . ASP B 1 491 ? -21.906 -20.719 -15.953 1 94.38 491 ASP B O 1
ATOM 8105 N N . LYS B 1 492 ? -22.625 -21.703 -14.109 1 91.62 492 LYS B N 1
ATOM 8106 C CA . LYS B 1 492 ? -23 -22.938 -14.789 1 91.62 492 LYS B CA 1
ATOM 8107 C C . LYS B 1 492 ? -24.125 -22.703 -15.789 1 91.62 492 LYS B C 1
ATOM 8109 O O . LYS B 1 492 ? -24.312 -23.484 -16.719 1 91.62 492 LYS B O 1
ATOM 8114 N N . LYS B 1 493 ? -24.828 -21.656 -15.641 1 93.62 493 LYS B N 1
ATOM 8115 C CA . LYS B 1 493 ? -25.938 -21.312 -16.531 1 93.62 493 LYS B CA 1
ATOM 8116 C C . LYS B 1 493 ? -25.453 -20.453 -17.703 1 93.62 493 LYS B C 1
ATOM 8118 O O . LYS B 1 493 ? -26.25 -20.062 -18.562 1 93.62 493 LYS B O 1
ATOM 8123 N N . GLY B 1 494 ? -24.203 -20.094 -17.672 1 94.31 494 GLY B N 1
ATOM 8124 C CA . GLY B 1 494 ? -23.625 -19.312 -18.766 1 94.31 494 GLY B CA 1
ATOM 8125 C C . GLY B 1 494 ? -23.734 -17.812 -18.531 1 94.31 494 GLY B C 1
ATOM 8126 O O . GLY B 1 494 ? -23.406 -17.016 -19.422 1 94.31 494 GLY B O 1
ATOM 8127 N N . ALA B 1 495 ? -24.156 -17.438 -17.391 1 95.81 495 ALA B N 1
ATOM 8128 C CA . ALA B 1 495 ? -24.234 -16 -17.078 1 95.81 495 ALA B CA 1
ATOM 8129 C C . ALA B 1 495 ? -22.891 -15.469 -16.609 1 95.81 495 ALA B C 1
ATOM 8131 O O . ALA B 1 495 ? -22.203 -16.094 -15.797 1 95.81 495 ALA B O 1
ATOM 8132 N N . ARG B 1 496 ? -22.531 -14.312 -17.141 1 95.81 496 ARG B N 1
ATOM 8133 C CA . ARG B 1 496 ? -21.281 -13.68 -16.75 1 95.81 496 ARG B CA 1
ATOM 8134 C C . ARG B 1 496 ? -21.312 -13.242 -15.289 1 95.81 496 ARG B C 1
ATOM 8136 O O . ARG B 1 496 ? -22.281 -12.609 -14.852 1 95.81 496 ARG B O 1
ATOM 8143 N N . ARG B 1 497 ? -20.375 -13.602 -14.531 1 95.44 497 ARG B N 1
ATOM 8144 C CA . ARG B 1 497 ? -20.219 -13.086 -13.18 1 95.44 497 ARG B CA 1
ATOM 8145 C C . ARG B 1 497 ? -19.797 -11.625 -13.188 1 95.44 497 ARG B C 1
ATOM 8147 O O . ARG B 1 497 ? -18.969 -11.219 -14.016 1 95.44 497 ARG B O 1
ATOM 8154 N N . THR B 1 498 ? -20.375 -10.805 -12.32 1 94.69 498 THR B N 1
ATOM 8155 C CA . THR B 1 498 ? -20.156 -9.359 -12.359 1 94.69 498 THR B CA 1
ATOM 8156 C C . THR B 1 498 ? -19.641 -8.852 -11.016 1 94.69 498 THR B C 1
ATOM 8158 O O . THR B 1 498 ? -19.812 -9.508 -9.984 1 94.69 498 THR B O 1
ATOM 8161 N N . VAL B 1 499 ? -19.016 -7.703 -11.055 1 94.44 499 VAL B N 1
ATOM 8162 C CA . VAL B 1 499 ? -18.562 -7.047 -9.836 1 94.44 499 VAL B CA 1
ATOM 8163 C C . VAL B 1 499 ? -19.734 -6.785 -8.906 1 94.44 499 VAL B C 1
ATOM 8165 O O . VAL B 1 499 ? -19.609 -6.879 -7.684 1 94.44 499 VAL B O 1
ATOM 8168 N N . LYS B 1 500 ? -20.875 -6.441 -9.492 1 93 500 LYS B N 1
ATOM 8169 C CA . LYS B 1 500 ? -22.078 -6.172 -8.703 1 93 500 LYS B CA 1
ATOM 8170 C C . LYS B 1 500 ? -22.453 -7.383 -7.859 1 93 500 LYS B C 1
ATOM 8172 O O . LYS B 1 500 ? -22.672 -7.262 -6.652 1 93 500 LYS B O 1
ATOM 8177 N N . THR B 1 501 ? -22.438 -8.531 -8.461 1 91.75 501 THR B N 1
ATOM 8178 C CA . THR B 1 501 ? -22.891 -9.734 -7.777 1 91.75 501 THR B CA 1
ATOM 8179 C C . THR B 1 501 ? -21.844 -10.203 -6.766 1 91.75 501 THR B C 1
ATOM 8181 O O . THR B 1 501 ? -22.188 -10.836 -5.762 1 91.75 501 THR B O 1
ATOM 8184 N N . ALA B 1 502 ? -20.578 -9.859 -7.016 1 94.81 502 ALA B N 1
ATOM 8185 C CA . ALA B 1 502 ? -19.5 -10.328 -6.148 1 94.81 502 ALA B CA 1
ATOM 8186 C C . ALA B 1 502 ? -19.281 -9.367 -4.984 1 94.81 502 ALA B C 1
ATOM 8188 O O . ALA B 1 502 ? -18.719 -9.75 -3.957 1 94.81 502 ALA B O 1
ATOM 8189 N N . SER B 1 503 ? -19.703 -8.117 -5.113 1 94.31 503 SER B N 1
ATOM 8190 C CA . SER B 1 503 ? -19.25 -7.012 -4.277 1 94.31 503 SER B CA 1
ATOM 8191 C C . SER B 1 503 ? -19.547 -7.273 -2.803 1 94.31 503 SER B C 1
ATOM 8193 O O . SER B 1 503 ? -18.672 -7.102 -1.95 1 94.31 503 SER B O 1
ATOM 8195 N N . GLU B 1 504 ? -20.734 -7.742 -2.455 1 93.44 504 GLU B N 1
ATOM 8196 C CA . GLU B 1 504 ? -21.094 -7.93 -1.054 1 93.44 504 GLU B CA 1
ATOM 8197 C C . GLU B 1 504 ? -20.234 -9 -0.397 1 93.44 504 GLU B C 1
ATOM 8199 O O . GLU B 1 504 ? -19.75 -8.82 0.719 1 93.44 504 GLU B O 1
ATOM 8204 N N . ARG B 1 505 ? -20.062 -10.102 -1.141 1 95.69 505 ARG B N 1
ATOM 8205 C CA . ARG B 1 505 ? -19.219 -11.18 -0.617 1 95.69 505 ARG B CA 1
ATOM 8206 C C . ARG B 1 505 ? -17.766 -10.742 -0.503 1 95.69 505 ARG B C 1
ATOM 8208 O O . ARG B 1 505 ? -17.109 -11.039 0.493 1 95.69 505 ARG B O 1
ATOM 8215 N N . PHE B 1 506 ? -17.375 -10.016 -1.51 1 97 506 PHE B N 1
ATOM 8216 C CA . PHE B 1 506 ? -15.992 -9.555 -1.573 1 97 506 PHE B CA 1
ATOM 8217 C C . PHE B 1 506 ? -15.688 -8.594 -0.431 1 97 506 PHE B C 1
ATOM 8219 O O . PHE B 1 506 ? -14.656 -8.711 0.229 1 97 506 PHE B O 1
ATOM 8226 N N . TYR B 1 507 ? -16.562 -7.66 -0.193 1 95.69 507 TYR B N 1
ATOM 8227 C CA . TYR B 1 507 ? -16.359 -6.68 0.868 1 95.69 507 TYR B CA 1
ATOM 8228 C C . TYR B 1 507 ? -16.25 -7.363 2.227 1 95.69 507 TYR B C 1
ATOM 8230 O O . TYR B 1 507 ? -15.367 -7.031 3.023 1 95.69 507 TYR B O 1
ATOM 8238 N N . ASP B 1 508 ? -17.109 -8.273 2.463 1 97.19 508 ASP B N 1
ATOM 8239 C CA . ASP B 1 508 ? -17.047 -8.977 3.742 1 97.19 508 ASP B CA 1
ATOM 8240 C C . ASP B 1 508 ? -15.758 -9.773 3.871 1 97.19 508 ASP B C 1
ATOM 8242 O O . ASP B 1 508 ? -15.18 -9.852 4.953 1 97.19 508 ASP B O 1
ATOM 8246 N N . TRP B 1 509 ? -15.367 -10.344 2.754 1 98.25 509 TRP B N 1
ATOM 8247 C CA . TRP B 1 509 ? -14.156 -11.148 2.744 1 98.25 509 TRP B CA 1
ATOM 8248 C C . TRP B 1 509 ? -12.938 -10.305 3.098 1 98.25 509 TRP B C 1
ATOM 8250 O O . TRP B 1 509 ? -12.016 -10.781 3.766 1 98.25 509 TRP B O 1
ATOM 8260 N N . VAL B 1 510 ? -12.898 -9.055 2.697 1 98.06 510 VAL B N 1
ATOM 8261 C CA . VAL B 1 510 ? -11.812 -8.141 3.049 1 98.06 510 VAL B CA 1
ATOM 8262 C C . VAL B 1 510 ? -11.68 -8.062 4.566 1 98.06 510 VAL B C 1
ATOM 8264 O O . VAL B 1 510 ? -10.578 -8.234 5.105 1 98.06 510 VAL B O 1
ATOM 8267 N N . PHE B 1 511 ? -12.766 -7.863 5.273 1 97.62 511 PHE B N 1
ATOM 8268 C CA . PHE B 1 511 ? -12.75 -7.742 6.727 1 97.62 511 PHE B CA 1
ATOM 8269 C C . PHE B 1 511 ? -12.344 -9.062 7.375 1 97.62 511 PHE B C 1
ATOM 8271 O O . PHE B 1 511 ? -11.633 -9.07 8.383 1 97.62 511 PHE B O 1
ATOM 8278 N N . ARG B 1 512 ? -12.797 -10.117 6.809 1 98.38 512 ARG B N 1
ATOM 8279 C CA . ARG B 1 512 ? -12.492 -11.414 7.402 1 98.38 512 ARG B CA 1
ATOM 8280 C C . ARG B 1 512 ? -11.016 -11.766 7.234 1 98.38 512 ARG B C 1
ATOM 8282 O O . ARG B 1 512 ? -10.406 -12.336 8.141 1 98.38 512 ARG B O 1
ATOM 8289 N N . LEU B 1 513 ? -10.414 -11.469 6.035 1 98.62 513 LEU B N 1
ATOM 8290 C CA . LEU B 1 513 ? -8.977 -11.641 5.859 1 98.62 513 LEU B CA 1
ATOM 8291 C C . LEU B 1 513 ? -8.203 -10.844 6.91 1 98.62 513 LEU B C 1
ATOM 8293 O O . LEU B 1 513 ? -7.234 -11.352 7.484 1 98.62 513 LEU B O 1
ATOM 8297 N N . GLN B 1 514 ? -8.664 -9.633 7.109 1 97.88 514 GLN B N 1
ATOM 8298 C CA . GLN B 1 514 ? -8.023 -8.82 8.141 1 97.88 514 GLN B CA 1
ATOM 8299 C C . GLN B 1 514 ? -8.117 -9.492 9.508 1 97.88 514 GLN B C 1
ATOM 8301 O O . GLN B 1 514 ? -7.133 -9.539 10.25 1 97.88 514 GLN B O 1
ATOM 8306 N N . ALA B 1 515 ? -9.266 -10.016 9.805 1 97.25 515 ALA B N 1
ATOM 8307 C CA . ALA B 1 515 ? -9.477 -10.68 11.086 1 97.25 515 ALA B CA 1
ATOM 8308 C C . ALA B 1 515 ? -8.594 -11.922 11.211 1 97.25 515 ALA B C 1
ATOM 8310 O O . ALA B 1 515 ? -8.219 -12.32 12.32 1 97.25 515 ALA B O 1
ATOM 8311 N N . ARG B 1 516 ? -8.258 -12.508 10.07 1 98.12 516 ARG B N 1
ATOM 8312 C CA . ARG B 1 516 ? -7.414 -13.703 10.047 1 98.12 516 ARG B CA 1
ATOM 8313 C C . ARG B 1 516 ? -5.938 -13.336 10.062 1 98.12 516 ARG B C 1
ATOM 8315 O O . ARG B 1 516 ? -5.074 -14.195 9.867 1 98.12 516 ARG B O 1
ATOM 8322 N N . GLY B 1 517 ? -5.633 -12.109 10.211 1 97.12 517 GLY B N 1
ATOM 8323 C CA . GLY B 1 517 ? -4.258 -11.664 10.367 1 97.12 517 GLY B CA 1
ATOM 8324 C C . GLY B 1 517 ? -3.592 -11.289 9.055 1 97.12 517 GLY B C 1
ATOM 8325 O O . GLY B 1 517 ? -2.373 -11.125 9 1 97.12 517 GLY B O 1
ATOM 8326 N N . ILE B 1 518 ? -4.324 -11.211 7.945 1 98.5 518 ILE B N 1
ATOM 8327 C CA . ILE B 1 518 ? -3.826 -10.734 6.656 1 98.5 518 ILE B CA 1
ATOM 8328 C C . ILE B 1 518 ? -4.148 -9.25 6.496 1 98.5 518 ILE B C 1
ATOM 8330 O O . ILE B 1 518 ? -5.316 -8.859 6.504 1 98.5 518 ILE B O 1
ATOM 8334 N N . ASP B 1 519 ? -3.174 -8.398 6.293 1 98.12 519 ASP B N 1
ATOM 8335 C CA . ASP B 1 519 ? -3.369 -6.953 6.246 1 98.12 519 ASP B CA 1
ATOM 8336 C C . ASP B 1 519 ? -3.887 -6.512 4.879 1 98.12 519 ASP B C 1
ATOM 8338 O O . ASP B 1 519 ? -3.244 -5.711 4.191 1 98.12 519 ASP B O 1
ATOM 8342 N N . ALA B 1 520 ? -5.117 -6.977 4.617 1 98.5 520 ALA B N 1
ATOM 8343 C CA . ALA B 1 520 ? -5.77 -6.598 3.367 1 98.5 520 ALA B CA 1
ATOM 8344 C C . ALA B 1 520 ? -6.121 -5.113 3.361 1 98.5 520 ALA B C 1
ATOM 8346 O O . ALA B 1 520 ? -6.539 -4.562 4.383 1 98.5 520 ALA B O 1
ATOM 8347 N N . GLU B 1 521 ? -5.926 -4.492 2.244 1 97.81 521 GLU B N 1
ATOM 8348 C CA . GLU B 1 521 ? -6.25 -3.08 2.07 1 97.81 521 GLU B CA 1
ATOM 8349 C C . GLU B 1 521 ? -7.758 -2.855 2.064 1 97.81 521 GLU B C 1
ATOM 8351 O O . GLU B 1 521 ? -8.5 -3.619 1.448 1 97.81 521 GLU B O 1
ATOM 8356 N N . PRO B 1 522 ? -8.258 -1.803 2.77 1 97.38 522 PRO B N 1
ATOM 8357 C CA . PRO B 1 522 ? -9.664 -1.439 2.58 1 97.38 522 PRO B CA 1
ATOM 8358 C C . PRO B 1 522 ? -9.977 -0.991 1.153 1 97.38 522 PRO B C 1
ATOM 8360 O O . PRO B 1 522 ? -9.211 -0.214 0.57 1 97.38 522 PRO B O 1
ATOM 8363 N N . VAL B 1 523 ? -11.07 -1.425 0.611 1 96.06 523 VAL B N 1
ATOM 8364 C CA . VAL B 1 523 ? -11.367 -1.075 -0.773 1 96.06 523 VAL B CA 1
ATOM 8365 C C . VAL B 1 523 ? -12.453 -0.001 -0.814 1 96.06 523 VAL B C 1
ATOM 8367 O O . VAL B 1 523 ? -12.68 0.619 -1.855 1 96.06 523 VAL B O 1
ATOM 8370 N N . GLN B 1 524 ? -13.211 0.229 0.265 1 96.69 524 GLN B N 1
ATOM 8371 C CA . GLN B 1 524 ? -14.25 1.229 0.481 1 96.69 524 GLN B CA 1
ATOM 8372 C C . GLN B 1 524 ? -14.344 1.612 1.955 1 96.69 524 GLN B C 1
ATOM 8374 O O . GLN B 1 524 ? -13.797 0.923 2.818 1 96.69 524 GLN B O 1
ATOM 8379 N N . PRO B 1 525 ? -14.992 2.768 2.225 1 97.69 525 PRO B N 1
ATOM 8380 C CA . PRO B 1 525 ? -15.344 3.01 3.627 1 97.69 525 PRO B CA 1
ATOM 8381 C C . PRO B 1 525 ? -16.234 1.914 4.211 1 97.69 525 PRO B C 1
ATOM 8383 O O . PRO B 1 525 ? -17.062 1.341 3.502 1 97.69 525 PRO B O 1
ATOM 8386 N N . LYS B 1 526 ? -16.047 1.646 5.457 1 97.31 526 LYS B N 1
ATOM 8387 C CA . LYS B 1 526 ? -16.828 0.63 6.141 1 97.31 526 LYS B CA 1
ATOM 8388 C C . LYS B 1 526 ? -18.328 0.891 5.969 1 97.31 526 LYS B C 1
ATOM 8390 O O . LYS B 1 526 ? -19.125 -0.048 5.906 1 97.31 526 LYS B O 1
ATOM 8395 N N . TYR B 1 527 ? -18.797 2.15 5.816 1 97.44 527 TYR B N 1
ATOM 8396 C CA . TYR B 1 527 ? -20.172 2.564 5.582 1 97.44 527 TYR B CA 1
ATOM 8397 C C . TYR B 1 527 ? -20.781 1.779 4.43 1 97.44 527 TYR B C 1
ATOM 8399 O O . TYR B 1 527 ? -21.953 1.378 4.492 1 97.44 527 TYR B O 1
ATOM 8407 N N . CYS B 1 528 ? -20.016 1.54 3.418 1 96.69 528 CYS B N 1
ATOM 8408 C CA . CYS B 1 528 ? -20.516 0.926 2.193 1 96.69 528 CYS B CA 1
ATOM 8409 C C . CYS B 1 528 ? -20.938 -0.52 2.439 1 96.69 528 CYS B C 1
ATOM 8411 O O . CYS B 1 528 ? -21.938 -0.981 1.895 1 96.69 528 CYS B O 1
ATOM 8413 N N . ALA B 1 529 ? -20.125 -1.209 3.264 1 95.44 529 ALA B N 1
ATOM 8414 C CA . ALA B 1 529 ? -20.469 -2.582 3.621 1 95.44 529 ALA B CA 1
ATOM 8415 C C . ALA B 1 529 ? -21.766 -2.629 4.438 1 95.44 529 ALA B C 1
ATOM 8417 O O . ALA B 1 529 ? -22.547 -3.576 4.32 1 95.44 529 ALA B O 1
ATOM 8418 N N . ARG B 1 530 ? -22.031 -1.604 5.168 1 95.44 530 ARG B N 1
ATOM 8419 C CA . ARG B 1 530 ? -23.172 -1.573 6.066 1 95.44 530 ARG B CA 1
ATOM 8420 C C . ARG B 1 530 ? -24.406 -1.04 5.355 1 95.44 530 ARG B C 1
ATOM 8422 O O . ARG B 1 530 ? -25.531 -1.148 5.871 1 95.44 530 ARG B O 1
ATOM 8429 N N . HIS B 1 531 ? -24.188 -0.441 4.215 1 94.5 531 HIS B N 1
ATOM 8430 C CA . HIS B 1 531 ? -25.266 0.125 3.414 1 94.5 531 HIS B CA 1
ATOM 8431 C C . HIS B 1 531 ? -25.188 -0.341 1.966 1 94.5 531 HIS B C 1
ATOM 8433 O O . HIS B 1 531 ? -24.859 0.445 1.074 1 94.5 531 HIS B O 1
ATOM 8439 N N . PRO B 1 532 ? -25.547 -1.573 1.721 1 90.75 532 PRO B N 1
ATOM 8440 C CA . PRO B 1 532 ? -25.406 -2.127 0.372 1 90.75 532 PRO B CA 1
ATOM 8441 C C . PRO B 1 532 ? -26.047 -1.238 -0.698 1 90.75 532 PRO B C 1
ATOM 8443 O O . PRO B 1 532 ? -27.172 -0.77 -0.531 1 90.75 532 PRO B O 1
ATOM 8446 N N . GLY B 1 533 ? -25.297 -1.028 -1.725 1 90.88 533 GLY B N 1
ATOM 8447 C CA . GLY B 1 533 ? -25.766 -0.266 -2.867 1 90.88 533 GLY B CA 1
ATOM 8448 C C . GLY B 1 533 ? -25.562 1.23 -2.711 1 90.88 533 GLY B C 1
ATOM 8449 O O . GLY B 1 533 ? -25.625 1.975 -3.693 1 90.88 533 GLY B O 1
ATOM 8450 N N . ALA B 1 534 ? -25.297 1.714 -1.487 1 93.94 534 ALA B N 1
ATOM 8451 C CA . ALA B 1 534 ? -25.203 3.145 -1.211 1 93.94 534 ALA B CA 1
ATOM 8452 C C . ALA B 1 534 ? -23.953 3.748 -1.823 1 93.94 534 ALA B C 1
ATOM 8454 O O . ALA B 1 534 ? -23.906 4.945 -2.107 1 93.94 534 ALA B O 1
ATOM 8455 N N . CYS B 1 535 ? -22.938 2.9 -2.074 1 95 535 CYS B N 1
ATOM 8456 C CA . CYS B 1 535 ? -21.672 3.412 -2.566 1 95 535 CYS B CA 1
ATOM 8457 C C . CYS B 1 535 ? -21.438 3.002 -4.016 1 95 535 CYS B C 1
ATOM 8459 O O . CYS B 1 535 ? -20.297 2.881 -4.457 1 95 535 CYS B O 1
ATOM 8461 N N . ASP B 1 536 ? -22.516 2.676 -4.746 1 92.31 536 ASP B N 1
ATOM 8462 C CA . ASP B 1 536 ? -22.391 2.33 -6.156 1 92.31 536 ASP B CA 1
ATOM 8463 C C . ASP B 1 536 ? -22.281 3.584 -7.023 1 92.31 536 ASP B C 1
ATOM 8465 O O . ASP B 1 536 ? -22.719 4.66 -6.629 1 92.31 536 ASP B O 1
#

Sequence (1072 aa):
LFPIPQDVAWAGTSTTLSSNFKISGAQHTHVKSAAKRYLSLIKSEKWVPVQVATDKTKVKAVKGQLKGLNIKVKDNKAKLDIDVDESYKLDVPSQGGYATLSANTWVGALRALETFSQLVVADGKKLVAHTATIKDQPSYGHRGILLDTSRNYYPVKDILRIIEAQAYNKMNVLHWHATDSQSWPLYFHSHPELSQKGAYSSKEVYTPADVKKILSFAESRGVRVVLEIDMPAHTATIGESHPDYLICADEFWAAYAAEPPAGQLDPLNDKALGLVKDIIKEAAHTFPDTLYHTGGDEINTACWDLDAGIQKYTKKNNMTTSEVWFEWTNKVLSYVNTKTEKRPIIWEDPIKDGGSYPKNTVVQSWVKPHSVYTKLGHDVIVSNYDYFYLDCGHGGWVGNDDRYISPTQTETAADTFNYGGVGGSWCAPFKTWQRIYSYDMTYGVEKSHKGKVLGGEVAMWAEQTGPTVIDGRLWPRSAAAAEVYWSGSYDKKGARRTVKTASERFYDWVFRLQARGIDAEPVQPKYCARHPGACDLFPIPQDVAWAGTSTTLSSNFKISGAQHTHVKSAAKRYLSLIKSEKWVPVQVATDKTKVKAVKGQLKGLNIKVKDNKAKLDIDVDESYKLDVPSQGGYATLSANTWVGALRALETFSQLVVADGKKLVAHTATIKDQPSYGHRGILLDTSRNYYPVKDILRIIEAQAYNKMNVLHWHATDSQSWPLYFHSHPELSQKGAYSSKEVYTPADVKKILSFAESRGVRVVLEIDMPAHTATIGESHPDYLICADEFWAAYAAEPPAGQLDPLNDKALGLVKDIIKEAAHTFPDTLYHTGGDEINTACWDLDAGIQKYTKKNNMTTSEVWFEWTNKVLSYVNTKTEKRPIIWEDPIKDGGSYPKNTVVQSWVKPHSVYTKLGHDVIVSNYDYFYLDCGHGGWVGNDDRYISPTQTETAADTFNYGGVGGSWCAPFKTWQRIYSYDMTYGVEKSHKGKVLGGEVAMWAEQTGPTVIDGRLWPRSAAAAEVYWSGSYDKKGARRTVKTASERFYDWVFRLQARGIDAEPVQPKYCARHPGACD